Protein AF-B5IPX0-F1 (afdb_monomer)

Secondary structure (DSSP, 8-state):
-PPPPBTTTHHHHHHHTTSS-TT-EEEEEEEEPSSSEEEEEEEEEEETTEEEEEEEEEEEPPBPTTS-BSS-THHHHHHHHHHHHSTTSSPTTTS--EEEEETTTTEEEEE--TTEEEHHHHHHHH----HHHHHHHHHHHHHHHHHHTT-HHHHHHHHHT--S-PPPTTPPP-SSHHHH---TTHHHHS-TTTHHHHHHHHT-HHHHHHHHHHHHH----EEE-SS--GGGEEEETTGGG----SS-SSGGGGB-TTS-BSEEE--GGG-EEE-HHHHHHHHHHHHHHHHHHTS---TTS-HHHHHHT-SS-HHHHHHHHHHHHHHHHHH-TTHHHH-TTHHHHHHHHHHHHHHHHHHHHHHTT----HHHHHHHHHHHHHHH-HHHHHHHHS-SSPP-GGG--HHHHHTSPPPPPPSS---S---PPPPP-------------------SHHHHHHHHHHH-EEETTEEE-SSB--EETTTTSSS---S-THHHHHHS-HHHHHHHHHHHHHHHHIIIIIS--SPBSS---PPPPPPBS-EETTEEHHHHHHHHHH-----EEEEEEEEEEEETTEEEEEETTEEEEE-IIIIIHHHHHHTTPPPPSS-------TT-EEEEEE-SEEEETTEEEEE-TT-SPPTTSEEEEEEE-B-HHHHHHHHHHHHHHHHHTT--EEEEEESSGGGGGSTTSEEEEEEGGGHHHHHHHHHHHHHHHGGGB-S-PPTTSEEEETTEEEEEEES-GGGHHHHHHHHHHHHHHHS-S-HHHHHHHHHHHHHHTT--TT-TTS-TT--S-TT--S------------

Nearest PDB structures (foldseek):
  9dk3-assembly1_A  TM=7.884E-01  e=9.372E-14  Streptomyces rochei
  9dk1-assembly1_A  TM=7.956E-01  e=1.419E-12  Streptomyces rochei
  9dk3-assembly1_B  TM=7.936E-01  e=1.065E-11  Streptomyces rochei
  9dk1-assembly1_B  TM=7.651E-01  e=1.701E-11  Streptomyces rochei
  9dk2-assembly1_B  TM=7.642E-01  e=8.768E-11  Streptomyces rochei

Structure (mmCIF, N/CA/C/O backbone):
data_AF-B5IPX0-F1
#
_entry.id   AF-B5IPX0-F1
#
loop_
_atom_site.group_PDB
_atom_site.id
_atom_site.type_symbol
_atom_site.label_atom_id
_atom_site.label_alt_id
_atom_site.label_comp_id
_atom_site.label_asym_id
_atom_site.label_entity_id
_atom_site.label_seq_id
_atom_site.pdbx_PDB_ins_code
_atom_site.Cartn_x
_atom_site.Cartn_y
_atom_site.Cartn_z
_atom_site.occupancy
_atom_site.B_iso_or_equiv
_atom_site.auth_seq_id
_atom_site.auth_comp_id
_atom_site.auth_asym_id
_atom_site.auth_atom_id
_atom_site.pdbx_PDB_model_num
ATOM 1 N N . MET A 1 1 ? 4.977 -32.979 0.793 1.00 59.78 1 MET A N 1
ATOM 2 C CA . MET A 1 1 ? 4.569 -31.588 1.060 1.00 59.78 1 MET A CA 1
ATOM 3 C C . MET A 1 1 ? 5.707 -30.695 0.607 1.00 59.78 1 MET A C 1
ATOM 5 O O . MET A 1 1 ? 6.847 -31.105 0.822 1.00 59.78 1 MET A O 1
ATOM 9 N N . PRO A 1 2 ? 5.420 -29.576 -0.069 1.00 74.31 2 PRO A N 1
ATOM 10 C CA . PRO A 1 2 ? 6.437 -28.583 -0.413 1.00 74.31 2 PRO A CA 1
ATOM 11 C C . PRO A 1 2 ? 7.153 -28.099 0.856 1.00 74.31 2 PRO A C 1
ATOM 13 O O . PRO A 1 2 ? 6.570 -28.085 1.943 1.00 74.31 2 PRO A O 1
ATOM 16 N N . PHE A 1 3 ? 8.439 -27.783 0.732 1.00 85.44 3 PHE A N 1
ATOM 17 C CA . PHE A 1 3 ? 9.247 -27.294 1.847 1.00 85.44 3 PHE A CA 1
ATOM 18 C C . PHE A 1 3 ? 8.768 -25.892 2.255 1.00 85.44 3 PHE A C 1
ATOM 20 O O . PHE A 1 3 ? 8.537 -25.070 1.377 1.00 85.44 3 PHE A O 1
ATOM 27 N N . ARG A 1 4 ? 8.626 -25.592 3.554 1.00 87.62 4 ARG A N 1
ATOM 28 C CA . ARG A 1 4 ? 8.336 -24.232 4.052 1.00 87.62 4 ARG A CA 1
ATOM 29 C C . ARG A 1 4 ? 9.641 -23.596 4.524 1.00 87.62 4 ARG A C 1
ATOM 31 O O . ARG A 1 4 ? 10.270 -24.119 5.440 1.00 87.62 4 ARG A O 1
ATOM 38 N N . LEU A 1 5 ? 10.057 -22.507 3.884 1.00 88.56 5 LEU A N 1
ATOM 39 C CA . LEU A 1 5 ? 11.291 -21.797 4.206 1.00 88.56 5 LEU A CA 1
ATOM 40 C C . LEU A 1 5 ? 11.155 -21.044 5.534 1.00 88.56 5 LEU A C 1
ATOM 42 O O . LEU A 1 5 ? 10.231 -20.251 5.717 1.00 88.56 5 LEU A O 1
ATOM 46 N N . GLU A 1 6 ? 12.098 -21.284 6.444 1.00 88.31 6 GLU A N 1
ATOM 47 C CA . GLU A 1 6 ? 12.180 -20.633 7.754 1.00 88.31 6 GLU A CA 1
ATOM 48 C C . GLU A 1 6 ? 13.646 -20.376 8.115 1.00 88.31 6 GLU A C 1
ATOM 50 O O . GLU A 1 6 ? 14.535 -21.154 7.748 1.00 88.31 6 GLU A O 1
ATOM 55 N N . SER A 1 7 ? 13.915 -19.338 8.913 1.00 85.69 7 SER A N 1
ATOM 56 C CA . SER A 1 7 ? 15.284 -19.022 9.358 1.00 85.69 7 SER A CA 1
ATOM 57 C C . SER A 1 7 ? 15.954 -20.212 10.064 1.00 85.69 7 SER A C 1
ATOM 59 O O . SER A 1 7 ? 17.150 -20.437 9.918 1.00 85.69 7 SER A O 1
ATOM 61 N N . GLY A 1 8 ? 15.176 -21.027 10.787 1.00 86.50 8 GLY A N 1
ATOM 62 C CA . GLY A 1 8 ? 15.681 -22.197 11.513 1.00 86.50 8 GLY A CA 1
ATOM 63 C C . GLY A 1 8 ? 15.991 -23.424 10.646 1.00 86.50 8 GLY A C 1
ATOM 64 O O . GLY A 1 8 ? 16.632 -24.358 11.130 1.00 86.50 8 GLY A O 1
ATOM 65 N N . ASN A 1 9 ? 15.541 -23.465 9.385 1.00 91.12 9 ASN A N 1
ATOM 66 C CA . ASN A 1 9 ? 15.682 -24.643 8.522 1.00 91.12 9 ASN A CA 1
ATOM 67 C C . ASN A 1 9 ? 16.486 -24.397 7.230 1.00 91.12 9 ASN A C 1
ATOM 69 O O . ASN A 1 9 ? 16.923 -25.369 6.604 1.00 91.12 9 ASN A O 1
ATOM 73 N N . VAL A 1 10 ? 16.749 -23.134 6.873 1.00 91.94 10 VAL A N 1
ATOM 74 C CA . VAL A 1 10 ? 17.390 -22.747 5.605 1.00 91.94 10 VAL A CA 1
ATOM 75 C C . VAL A 1 10 ? 18.785 -23.344 5.410 1.00 91.94 10 VAL A C 1
ATOM 77 O O . VAL A 1 10 ? 19.102 -23.818 4.322 1.00 91.94 10 VAL A O 1
ATOM 80 N N . PHE A 1 11 ? 19.612 -23.422 6.455 1.00 92.31 11 PHE A N 1
ATOM 81 C CA . PHE A 1 11 ? 20.958 -23.987 6.321 1.00 92.31 11 PHE A CA 1
ATOM 82 C C . PHE A 1 11 ? 20.922 -25.479 5.965 1.00 92.31 11 PHE A C 1
ATOM 84 O O . PHE A 1 11 ? 21.579 -25.917 5.023 1.00 92.31 11 PHE A O 1
ATOM 91 N N . ARG A 1 12 ? 20.065 -26.258 6.643 1.00 92.62 12 ARG A N 1
ATOM 92 C CA . ARG A 1 12 ? 19.856 -27.679 6.315 1.00 92.62 12 ARG A CA 1
ATOM 93 C C . ARG A 1 12 ? 19.339 -27.847 4.886 1.00 92.62 12 ARG A C 1
ATOM 95 O O . ARG A 1 12 ? 19.712 -28.805 4.213 1.00 92.62 12 ARG A O 1
ATOM 102 N N . TYR A 1 13 ? 18.493 -26.927 4.428 1.00 93.38 13 TYR A N 1
ATOM 103 C CA . TYR A 1 13 ? 18.001 -26.916 3.055 1.00 93.38 13 TYR A CA 1
ATOM 104 C C . TYR A 1 13 ? 19.135 -26.703 2.038 1.00 93.38 13 TYR A C 1
ATOM 106 O O . TYR A 1 13 ? 19.242 -27.477 1.086 1.00 93.38 13 TYR A O 1
ATOM 114 N N . LEU A 1 14 ? 20.024 -25.728 2.265 1.00 93.38 14 LEU A N 1
ATOM 115 C CA . LEU A 1 14 ? 21.186 -25.469 1.402 1.00 93.38 14 LEU A CA 1
ATOM 116 C C . LEU A 1 14 ? 22.162 -26.655 1.358 1.00 93.38 14 LEU A C 1
ATOM 118 O O . LEU A 1 14 ? 22.622 -27.029 0.276 1.00 93.38 14 LEU A O 1
ATOM 122 N N . VAL A 1 15 ? 22.417 -27.296 2.504 1.00 92.75 15 VAL A N 1
ATOM 123 C CA . VAL A 1 15 ? 23.232 -28.521 2.587 1.00 92.75 15 VAL A CA 1
ATOM 124 C C . VAL A 1 15 ? 22.587 -29.668 1.807 1.00 92.75 15 VAL A C 1
ATOM 126 O O . VAL A 1 15 ? 23.235 -30.301 0.976 1.00 92.75 15 VAL A O 1
ATOM 129 N N . GLY A 1 16 ? 21.282 -29.898 1.988 1.00 91.44 16 GLY A N 1
ATOM 130 C CA . GLY A 1 16 ? 20.541 -30.932 1.255 1.00 91.44 16 GLY A CA 1
ATOM 131 C C . GLY A 1 16 ? 20.511 -30.722 -0.266 1.00 91.44 16 GLY A C 1
ATOM 132 O O . GLY A 1 16 ? 20.315 -31.677 -1.016 1.00 91.44 16 GLY A O 1
ATOM 133 N N . ARG A 1 17 ? 20.734 -29.485 -0.727 1.00 90.50 17 ARG A N 1
ATOM 134 C CA . ARG A 1 17 ? 20.861 -29.109 -2.144 1.00 90.50 17 ARG A CA 1
ATOM 135 C C . ARG A 1 17 ? 22.296 -29.170 -2.673 1.00 90.50 17 ARG A C 1
ATOM 137 O O . ARG A 1 17 ? 22.496 -28.940 -3.862 1.00 90.50 17 ARG A O 1
ATOM 144 N N . GLY A 1 18 ? 23.279 -29.471 -1.823 1.00 90.12 18 GLY A N 1
ATOM 145 C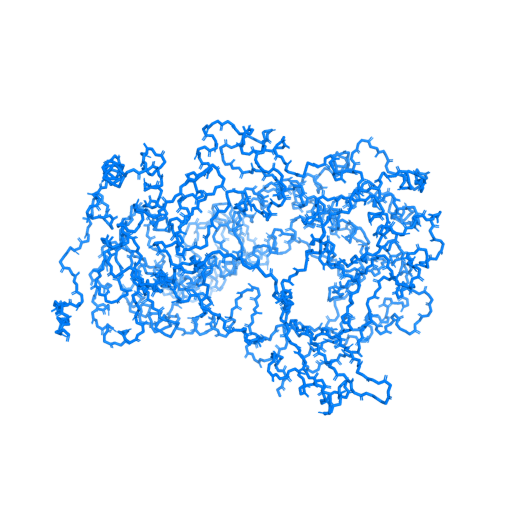 CA . GLY A 1 18 ? 24.697 -29.489 -2.187 1.00 90.12 18 GLY A CA 1
ATOM 146 C C . GLY A 1 18 ? 25.287 -28.104 -2.466 1.00 90.12 18 GLY A C 1
ATOM 147 O O . GLY A 1 18 ? 26.309 -28.011 -3.142 1.00 90.12 18 GLY A O 1
ATOM 148 N N . LEU A 1 19 ? 24.642 -27.034 -1.985 1.00 89.19 19 LEU A N 1
ATOM 149 C CA . LEU A 1 19 ? 25.138 -25.656 -2.105 1.00 89.19 19 LEU A CA 1
ATOM 150 C C . LEU A 1 19 ? 26.047 -25.257 -0.934 1.00 89.19 19 LEU A C 1
ATOM 152 O O . LEU A 1 19 ? 26.858 -24.346 -1.077 1.00 89.19 19 LEU A O 1
ATOM 156 N N . CYS A 1 20 ? 25.926 -25.964 0.192 1.00 90.50 20 CYS A N 1
ATOM 157 C CA . CYS A 1 20 ? 26.816 -25.887 1.350 1.00 90.50 20 CYS A CA 1
ATOM 158 C C . CYS A 1 20 ? 27.250 -27.303 1.757 1.00 90.50 20 CYS A C 1
ATOM 160 O O . CYS A 1 20 ? 26.528 -28.275 1.516 1.00 90.50 20 CYS A O 1
ATOM 162 N N . ALA A 1 21 ? 28.417 -27.423 2.381 1.00 89.38 21 ALA A N 1
ATOM 163 C CA . ALA A 1 21 ? 28.877 -28.645 3.028 1.00 89.38 21 ALA A CA 1
ATOM 164 C C . ALA A 1 21 ? 28.323 -28.754 4.460 1.00 89.38 21 ALA A C 1
ATOM 166 O O . ALA A 1 21 ? 27.981 -27.752 5.082 1.00 89.38 21 ALA A O 1
ATOM 167 N N . GLU A 1 22 ? 28.275 -29.971 5.012 1.00 87.94 22 GLU A N 1
ATOM 168 C CA . GLU A 1 22 ? 27.903 -30.179 6.425 1.00 87.94 22 GLU A CA 1
ATOM 169 C C . GLU A 1 22 ? 28.880 -29.501 7.402 1.00 87.94 22 GLU A C 1
ATOM 171 O O . GLU A 1 22 ? 28.471 -29.116 8.495 1.00 87.94 22 GLU A O 1
ATOM 176 N N . ASP A 1 23 ? 30.141 -29.333 6.991 1.00 88.25 23 ASP A N 1
ATOM 177 C CA . ASP A 1 23 ? 31.202 -28.685 7.773 1.00 88.25 23 ASP A CA 1
ATOM 178 C C . ASP A 1 23 ? 31.202 -27.147 7.651 1.00 88.25 23 ASP A C 1
ATOM 180 O O . ASP A 1 23 ? 31.978 -26.476 8.337 1.00 88.25 23 ASP A O 1
ATOM 184 N N . ASP A 1 24 ? 30.367 -26.574 6.777 1.00 89.50 24 ASP A N 1
ATOM 185 C CA . ASP A 1 24 ? 30.228 -25.121 6.675 1.00 89.50 24 ASP A CA 1
ATOM 186 C C . ASP A 1 24 ? 29.511 -24.558 7.910 1.00 89.50 24 ASP A C 1
ATOM 188 O O . ASP A 1 24 ? 28.704 -25.227 8.559 1.00 89.50 24 ASP A O 1
ATOM 192 N N . GLN A 1 25 ? 29.781 -23.295 8.238 1.00 89.06 25 GLN A N 1
ATOM 193 C CA . GLN A 1 25 ? 29.187 -22.644 9.400 1.00 89.06 25 GLN A CA 1
ATOM 194 C C . GLN A 1 25 ? 28.209 -21.550 8.976 1.00 89.06 25 GLN A C 1
ATOM 196 O O . GLN A 1 25 ? 28.602 -20.559 8.365 1.00 89.06 25 GLN A O 1
ATOM 201 N N . LEU A 1 26 ? 26.941 -21.690 9.369 1.00 90.12 26 LEU A N 1
ATOM 202 C CA . LEU A 1 26 ? 25.976 -20.594 9.318 1.00 90.12 26 LEU A CA 1
ATOM 203 C C . LEU A 1 26 ? 26.374 -19.519 10.340 1.00 90.12 26 LEU A C 1
ATOM 205 O O . LEU A 1 26 ? 26.402 -19.799 11.541 1.00 90.12 26 LEU A O 1
ATOM 209 N N . THR A 1 27 ? 26.684 -18.308 9.879 1.00 89.19 27 THR A N 1
ATOM 210 C CA . THR A 1 27 ? 27.101 -17.194 10.749 1.00 89.19 27 THR A CA 1
ATOM 211 C C . THR A 1 27 ? 25.985 -16.190 10.997 1.00 89.19 27 THR A C 1
ATOM 213 O O . THR A 1 27 ? 25.889 -15.667 12.105 1.00 89.19 27 THR A O 1
ATOM 216 N N . ALA A 1 28 ? 25.126 -15.952 10.006 1.00 87.69 28 ALA A N 1
ATOM 217 C CA . ALA A 1 28 ? 23.985 -15.052 10.125 1.00 87.69 28 ALA A CA 1
ATOM 218 C C . ALA A 1 28 ? 22.818 -15.501 9.240 1.00 87.69 28 ALA A C 1
ATOM 220 O O . ALA A 1 28 ? 22.985 -16.190 8.227 1.00 87.69 28 ALA A O 1
ATOM 221 N N . THR A 1 29 ? 21.609 -15.122 9.638 1.00 88.69 29 THR A N 1
ATOM 222 C CA . THR A 1 29 ? 20.400 -15.276 8.829 1.00 88.69 29 THR A CA 1
ATOM 223 C C . THR A 1 29 ? 19.496 -14.093 9.102 1.00 88.69 29 THR A C 1
ATOM 225 O O . THR A 1 29 ? 18.922 -14.001 10.185 1.00 88.69 29 THR A O 1
ATOM 228 N N . ASP A 1 30 ? 19.359 -13.232 8.104 1.00 84.69 30 ASP A N 1
ATOM 229 C CA . ASP A 1 30 ? 18.539 -12.032 8.175 1.00 84.69 30 ASP A CA 1
ATOM 230 C C . ASP A 1 30 ? 17.336 -12.174 7.249 1.00 84.69 30 ASP A C 1
ATOM 232 O O . ASP A 1 30 ? 17.420 -12.743 6.159 1.00 84.69 30 ASP A O 1
ATOM 236 N N . GLN A 1 31 ? 16.193 -11.655 7.682 1.00 82.50 31 GLN A N 1
ATOM 237 C CA . GLN A 1 31 ? 15.021 -11.546 6.827 1.00 82.50 31 GLN A CA 1
ATOM 238 C C . GLN A 1 31 ? 15.102 -10.233 6.050 1.00 82.50 31 GLN A C 1
ATOM 240 O O . GLN A 1 31 ? 15.172 -9.160 6.647 1.00 82.50 31 GLN A O 1
ATOM 245 N N . LEU A 1 32 ? 15.056 -10.316 4.723 1.00 79.69 32 LEU A N 1
ATOM 246 C CA . LEU A 1 32 ? 14.913 -9.137 3.878 1.00 79.69 32 LEU A CA 1
ATOM 247 C C . LEU A 1 32 ? 13.426 -8.798 3.750 1.00 79.69 32 LEU A C 1
ATOM 249 O O . LEU A 1 32 ? 12.588 -9.681 3.547 1.00 79.69 32 LEU A O 1
ATOM 253 N N . VAL A 1 33 ? 13.096 -7.515 3.880 1.00 69.31 33 VAL A N 1
ATOM 254 C CA . VAL A 1 33 ? 11.721 -7.031 3.727 1.00 69.31 33 VAL A CA 1
ATOM 255 C C . VAL A 1 33 ? 11.294 -7.207 2.269 1.00 69.31 33 VAL A C 1
ATOM 257 O O . VAL A 1 33 ? 12.027 -6.859 1.349 1.00 69.31 33 VAL A O 1
ATOM 260 N N . GLY A 1 34 ? 10.107 -7.764 2.044 1.00 70.81 34 GLY A N 1
ATOM 261 C CA . GLY A 1 34 ? 9.579 -7.985 0.703 1.00 70.81 34 GLY A CA 1
ATOM 262 C C . GLY A 1 34 ? 8.251 -8.733 0.719 1.00 70.81 34 GLY A C 1
ATOM 263 O O . GLY A 1 34 ? 7.780 -9.172 1.768 1.00 70.81 34 GLY A O 1
ATOM 264 N N . LYS A 1 35 ? 7.633 -8.878 -0.459 1.00 74.44 35 LYS A N 1
ATOM 265 C CA . LYS A 1 35 ? 6.378 -9.636 -0.619 1.00 74.44 35 LYS A CA 1
ATOM 266 C C . LYS A 1 35 ? 6.562 -11.153 -0.530 1.00 74.44 35 LYS A C 1
ATOM 268 O O . LYS A 1 35 ? 5.603 -11.868 -0.263 1.00 74.44 35 LYS A O 1
ATOM 273 N N . ASN A 1 36 ? 7.788 -11.608 -0.769 1.00 82.19 36 ASN A N 1
ATOM 274 C CA . ASN A 1 36 ? 8.215 -12.997 -0.720 1.00 82.19 36 ASN A CA 1
ATOM 275 C C . ASN A 1 36 ? 8.975 -13.264 0.587 1.00 82.19 36 ASN A C 1
ATOM 277 O O . ASN A 1 36 ? 9.514 -12.344 1.205 1.00 82.19 36 ASN A O 1
ATOM 281 N N . ALA A 1 37 ? 9.057 -14.529 0.995 1.00 83.88 37 ALA A N 1
ATOM 282 C CA . ALA A 1 37 ? 9.922 -14.937 2.092 1.00 83.88 37 ALA A CA 1
ATOM 283 C C . ALA A 1 37 ? 11.381 -14.924 1.619 1.00 83.88 37 ALA A C 1
ATOM 285 O O . ALA A 1 37 ? 11.856 -15.883 1.009 1.00 83.88 37 ALA A O 1
ATOM 286 N N . ASN A 1 38 ? 12.071 -13.814 1.883 1.00 87.19 38 ASN A N 1
ATOM 287 C CA . ASN A 1 38 ? 13.450 -13.575 1.477 1.00 87.19 38 ASN A CA 1
ATOM 288 C C . ASN A 1 38 ? 14.386 -13.701 2.683 1.00 87.19 38 ASN A C 1
ATOM 290 O O . ASN A 1 38 ? 14.323 -12.894 3.611 1.00 87.19 38 ASN A O 1
ATOM 294 N N . LEU A 1 39 ? 15.283 -14.686 2.656 1.00 90.56 39 LEU A N 1
ATOM 295 C CA . LEU A 1 39 ? 16.342 -14.843 3.651 1.00 90.56 39 LEU A CA 1
ATOM 296 C C . LEU A 1 39 ? 17.699 -14.503 3.048 1.00 90.56 39 LEU A C 1
ATOM 298 O O . LEU A 1 39 ? 18.115 -15.127 2.072 1.00 90.56 39 LEU A O 1
ATOM 302 N N . LEU A 1 40 ? 18.411 -13.571 3.673 1.00 91.50 40 LEU A N 1
ATOM 303 C CA . LEU A 1 40 ? 19.840 -13.390 3.484 1.00 91.50 40 LEU A CA 1
ATOM 304 C C . LEU A 1 40 ? 20.575 -14.354 4.416 1.00 91.50 40 LEU A C 1
ATOM 306 O O . LEU A 1 40 ? 20.451 -14.279 5.636 1.00 91.50 40 LEU A O 1
ATOM 310 N N . VAL A 1 41 ? 21.332 -15.276 3.837 1.00 92.75 41 VAL A N 1
ATOM 311 C CA . VAL A 1 41 ? 22.046 -16.330 4.558 1.00 92.75 41 VAL A CA 1
ATOM 312 C C . VAL A 1 41 ? 23.541 -16.106 4.398 1.00 92.75 41 VAL A C 1
ATOM 314 O O . VAL A 1 41 ? 24.043 -16.111 3.272 1.00 92.75 41 VAL A O 1
ATOM 317 N N . GLU A 1 42 ? 24.254 -15.940 5.511 1.00 93.50 42 GLU A N 1
ATOM 318 C CA . GLU A 1 42 ? 25.717 -15.870 5.527 1.00 93.50 42 GLU A CA 1
ATOM 319 C C . GLU A 1 42 ? 26.307 -17.206 5.986 1.00 93.50 42 GLU A C 1
ATOM 321 O O . GLU A 1 42 ? 25.980 -17.723 7.058 1.00 93.50 42 GLU A O 1
ATOM 326 N N . VAL A 1 43 ? 27.188 -17.763 5.155 1.00 92.00 43 VAL A N 1
ATOM 327 C CA . VAL A 1 43 ? 27.850 -19.046 5.387 1.00 92.00 43 VAL A CA 1
ATOM 328 C C . VAL A 1 43 ? 29.363 -18.870 5.294 1.00 92.00 43 VAL A C 1
ATOM 330 O O . VAL A 1 43 ? 29.892 -18.421 4.274 1.00 92.00 43 VAL A O 1
ATOM 333 N N . GLU A 1 44 ? 30.079 -19.264 6.344 1.00 91.69 44 GLU A N 1
ATOM 334 C CA . GLU A 1 44 ? 31.532 -19.414 6.331 1.00 91.69 44 GLU A CA 1
ATOM 335 C C . GLU A 1 44 ? 31.917 -20.811 5.840 1.00 91.69 44 GLU A C 1
ATOM 337 O O . GLU A 1 44 ? 31.584 -21.823 6.454 1.00 91.69 44 GLU A O 1
ATOM 342 N N . THR A 1 45 ? 32.667 -20.840 4.740 1.00 86.19 45 THR A N 1
ATOM 343 C CA . THR A 1 45 ? 33.253 -22.058 4.170 1.00 86.19 45 THR A CA 1
ATOM 344 C C . THR A 1 45 ? 34.711 -22.201 4.595 1.00 86.19 45 THR A C 1
ATOM 346 O O . THR A 1 45 ? 35.464 -21.218 4.639 1.00 86.19 45 THR A O 1
ATOM 349 N N . PHE A 1 46 ? 35.127 -23.434 4.892 1.00 80.25 46 PHE A N 1
ATOM 350 C CA . PHE A 1 46 ? 36.492 -23.756 5.307 1.00 80.25 46 PHE A CA 1
ATOM 351 C C . PHE A 1 46 ? 37.237 -24.469 4.180 1.00 80.25 46 PHE A C 1
ATOM 353 O O . PHE A 1 46 ? 36.898 -25.586 3.796 1.00 80.25 46 PHE A O 1
ATOM 360 N N . SER A 1 47 ? 38.296 -23.845 3.661 1.00 74.94 47 SER A N 1
ATOM 361 C CA . SER A 1 47 ? 39.159 -24.455 2.647 1.00 74.94 47 SER A CA 1
ATOM 362 C C . SER A 1 47 ? 40.623 -24.469 3.083 1.00 74.94 47 SER A C 1
ATOM 364 O O . SER A 1 47 ? 41.035 -23.745 3.993 1.00 74.94 47 SER A O 1
ATOM 366 N N . SER A 1 48 ? 41.459 -25.235 2.375 1.00 69.12 48 SER A N 1
ATOM 367 C CA . SER A 1 48 ? 42.917 -25.208 2.562 1.00 69.12 48 SER A CA 1
ATOM 368 C C . SER A 1 48 ? 43.548 -23.833 2.282 1.00 69.12 48 SER A C 1
ATOM 370 O O . SER A 1 48 ? 44.715 -23.634 2.608 1.00 69.12 48 SER A O 1
ATOM 372 N N . GLN A 1 49 ? 42.809 -22.903 1.661 1.00 68.81 49 GLN A N 1
ATOM 373 C CA . GLN A 1 49 ? 43.238 -21.531 1.369 1.00 68.81 49 GLN A CA 1
ATOM 374 C C . GLN A 1 49 ? 42.731 -20.500 2.397 1.00 68.81 49 GLN A C 1
ATOM 376 O O . GLN A 1 49 ? 43.059 -19.323 2.279 1.00 68.81 49 GLN A O 1
ATOM 381 N N . GLY A 1 50 ? 41.984 -20.931 3.421 1.00 76.38 50 GLY A N 1
ATOM 382 C CA . GLY A 1 50 ? 41.439 -20.074 4.474 1.00 76.38 50 GLY A CA 1
ATOM 383 C C . GLY A 1 50 ? 39.912 -20.106 4.551 1.00 76.38 50 GLY A C 1
ATOM 384 O O . GLY A 1 50 ? 39.256 -20.930 3.908 1.00 76.38 50 GLY A O 1
ATOM 385 N N . LYS A 1 51 ? 39.366 -19.207 5.376 1.00 81.25 51 LYS A N 1
ATOM 386 C CA . LYS A 1 51 ? 37.924 -18.980 5.524 1.00 81.25 51 LYS A CA 1
ATOM 387 C C . LYS A 1 51 ? 37.413 -18.079 4.404 1.00 81.25 51 LYS A C 1
ATOM 389 O O . LYS A 1 51 ? 38.010 -17.035 4.143 1.00 81.25 51 LYS A O 1
ATOM 394 N N . THR A 1 52 ? 36.288 -18.436 3.795 1.00 84.75 52 THR A N 1
ATOM 395 C CA . THR A 1 52 ? 35.597 -17.579 2.822 1.00 84.75 52 THR A CA 1
ATOM 396 C C . THR A 1 52 ? 34.140 -17.425 3.223 1.00 84.75 52 THR A C 1
ATOM 398 O O . THR A 1 52 ? 33.448 -18.421 3.435 1.00 84.75 52 THR A O 1
ATOM 401 N N . LYS A 1 53 ? 33.680 -16.175 3.325 1.00 87.50 53 LYS A N 1
ATOM 402 C CA . LYS A 1 53 ? 32.274 -15.847 3.563 1.00 87.50 53 LYS A CA 1
ATOM 403 C C . LYS A 1 53 ? 31.516 -15.847 2.244 1.00 87.50 53 LYS A C 1
ATOM 405 O O . LYS A 1 53 ? 31.934 -15.189 1.296 1.00 87.50 53 LYS A O 1
ATOM 410 N N . ASN A 1 54 ? 30.406 -16.569 2.204 1.00 88.19 54 ASN A N 1
ATOM 411 C CA . ASN A 1 54 ? 29.474 -16.585 1.089 1.00 88.19 54 ASN A CA 1
ATOM 412 C C . ASN A 1 54 ? 28.115 -16.094 1.578 1.00 88.19 54 ASN A C 1
ATOM 414 O O . ASN A 1 54 ? 27.636 -16.537 2.621 1.00 88.19 54 ASN A O 1
ATOM 418 N N . ARG A 1 55 ? 27.495 -15.196 0.812 1.00 91.94 55 ARG A N 1
ATOM 419 C CA . ARG A 1 55 ? 26.159 -14.677 1.099 1.00 91.94 55 ARG A CA 1
ATOM 420 C C . ARG A 1 55 ? 25.182 -15.069 -0.000 1.00 91.94 55 ARG A C 1
ATOM 422 O O . ARG A 1 55 ? 25.460 -14.892 -1.190 1.00 91.94 55 ARG A O 1
ATOM 429 N N . PHE A 1 56 ? 24.038 -15.601 0.411 1.00 91.81 56 PHE A N 1
ATOM 430 C CA . PHE A 1 56 ? 22.977 -16.075 -0.471 1.00 91.81 56 PHE A CA 1
ATOM 431 C C . PHE A 1 56 ? 21.668 -15.372 -0.149 1.00 91.81 56 PHE A C 1
ATOM 433 O O . PHE A 1 56 ? 21.360 -15.166 1.020 1.00 91.81 56 PHE A O 1
ATOM 440 N N . ILE A 1 57 ? 20.872 -15.079 -1.174 1.00 92.56 57 ILE A N 1
ATOM 441 C CA . ILE A 1 57 ? 19.451 -14.779 -0.995 1.00 92.56 57 ILE A CA 1
ATOM 442 C C . ILE A 1 57 ? 18.681 -16.056 -1.313 1.00 92.56 57 ILE A C 1
ATOM 444 O O . ILE A 1 57 ? 18.787 -16.577 -2.424 1.00 92.56 57 ILE A O 1
ATOM 448 N N . VAL A 1 58 ? 17.918 -16.557 -0.345 1.00 93.31 58 VAL A N 1
ATOM 449 C CA . VAL A 1 58 ? 16.986 -17.676 -0.509 1.00 93.31 58 VAL A CA 1
ATOM 450 C C . VAL A 1 58 ? 15.573 -17.102 -0.482 1.00 93.31 58 VAL A C 1
ATOM 452 O O . VAL A 1 58 ? 15.108 -16.643 0.559 1.00 93.31 58 VAL A O 1
ATOM 455 N N . LYS A 1 59 ? 14.922 -17.098 -1.644 1.00 92.12 59 LYS A N 1
ATOM 456 C CA . LYS A 1 59 ? 13.607 -16.505 -1.897 1.00 92.12 59 LYS A CA 1
ATOM 457 C C . LYS A 1 59 ? 12.576 -17.621 -2.046 1.00 92.12 59 LYS A C 1
ATOM 459 O O . LYS A 1 59 ? 12.789 -18.557 -2.815 1.00 92.12 59 LYS A O 1
ATOM 464 N N . GLN A 1 60 ? 11.464 -17.533 -1.322 1.00 91.00 60 GLN A N 1
ATOM 465 C CA . GLN A 1 60 ? 10.310 -18.417 -1.493 1.00 91.00 60 GLN A CA 1
ATOM 466 C C . GLN A 1 60 ? 9.020 -17.604 -1.633 1.00 91.00 60 GLN A C 1
ATOM 468 O O . GLN A 1 60 ? 8.773 -16.691 -0.845 1.00 91.00 60 GLN A O 1
ATOM 473 N N . ALA A 1 61 ? 8.176 -17.960 -2.603 1.00 84.81 61 ALA A N 1
ATOM 474 C CA . ALA A 1 61 ? 6.860 -17.350 -2.746 1.00 84.81 61 ALA A CA 1
ATOM 475 C C . ALA A 1 61 ? 5.991 -17.665 -1.514 1.00 84.81 61 ALA A C 1
ATOM 477 O O . ALA A 1 61 ? 6.133 -18.746 -0.924 1.00 84.81 61 ALA A O 1
ATOM 478 N N . PRO A 1 62 ? 5.074 -16.771 -1.109 1.00 81.31 62 PRO A N 1
ATOM 479 C CA . PRO A 1 62 ? 4.150 -17.054 -0.024 1.00 81.31 62 PRO A CA 1
ATOM 480 C C . PRO A 1 62 ? 3.376 -18.347 -0.250 1.00 81.31 62 PRO A C 1
ATOM 482 O O . PRO A 1 62 ? 2.949 -18.635 -1.370 1.00 81.31 62 PRO A O 1
ATOM 485 N N . LEU A 1 63 ? 3.186 -19.132 0.807 1.00 81.69 63 LEU A N 1
ATOM 486 C CA . LEU A 1 63 ? 2.426 -20.377 0.719 1.00 81.69 63 LEU A CA 1
ATOM 487 C C . LEU A 1 63 ? 0.931 -20.120 0.946 1.00 81.69 63 LEU A C 1
ATOM 489 O O . LEU A 1 63 ? 0.538 -19.309 1.785 1.00 81.69 63 LEU A O 1
ATOM 493 N N . LYS A 1 64 ? 0.087 -20.839 0.206 1.00 74.19 64 LYS A N 1
ATOM 494 C CA . LYS A 1 64 ? -1.357 -20.930 0.445 1.00 74.19 64 LYS A CA 1
ATOM 495 C C . LYS A 1 64 ? -1.631 -21.803 1.677 1.00 74.19 64 LYS A C 1
ATOM 497 O O . LYS A 1 64 ? -0.760 -22.542 2.139 1.00 74.19 64 LYS A O 1
ATOM 502 N N . ALA A 1 65 ? -2.874 -21.788 2.159 1.00 67.31 65 ALA A N 1
ATOM 503 C CA . ALA A 1 65 ? -3.313 -22.599 3.300 1.00 67.31 65 ALA A CA 1
ATOM 504 C C . ALA A 1 65 ? -3.119 -24.120 3.097 1.00 67.31 65 ALA A C 1
ATOM 506 O O . ALA A 1 65 ? -2.922 -24.857 4.060 1.00 67.31 65 ALA A O 1
ATOM 507 N N . ASP A 1 66 ? -3.130 -24.605 1.849 1.00 72.69 66 ASP A N 1
ATOM 508 C CA . ASP A 1 66 ? -2.852 -26.011 1.509 1.00 72.69 66 ASP A CA 1
ATOM 509 C C . ASP A 1 66 ? -1.347 -26.348 1.427 1.00 72.69 66 ASP A C 1
ATOM 511 O O . ASP A 1 66 ? -0.965 -27.491 1.164 1.00 72.69 66 ASP A O 1
ATOM 515 N N . GLY A 1 67 ? -0.489 -25.353 1.667 1.00 72.56 67 GLY A N 1
ATOM 516 C CA . GLY A 1 67 ? 0.963 -25.439 1.604 1.00 72.56 67 GLY A CA 1
ATOM 517 C C . GLY A 1 67 ? 1.553 -25.230 0.211 1.00 72.56 67 GLY A C 1
ATOM 518 O O . GLY A 1 67 ? 2.773 -25.157 0.108 1.00 72.56 67 GLY A O 1
ATOM 519 N N . SER A 1 68 ? 0.753 -25.124 -0.853 1.00 77.94 68 SER A N 1
ATOM 520 C CA . SER A 1 68 ? 1.275 -24.859 -2.200 1.00 77.94 68 SER A CA 1
ATOM 521 C C . SER A 1 68 ? 1.774 -23.412 -2.343 1.00 77.94 68 SER A C 1
ATOM 523 O O . SER A 1 68 ? 1.200 -22.510 -1.728 1.00 77.94 68 SER A O 1
ATOM 525 N N . PRO A 1 69 ? 2.824 -23.144 -3.141 1.00 77.75 69 PRO A N 1
ATOM 526 C CA . PRO A 1 69 ? 3.228 -21.777 -3.455 1.00 77.75 69 PRO A CA 1
ATOM 527 C C . PRO A 1 69 ? 2.097 -20.991 -4.123 1.00 77.75 69 PRO A C 1
ATOM 529 O O . PRO A 1 69 ? 1.349 -21.519 -4.953 1.00 77.75 69 PRO A O 1
ATOM 532 N N . LYS A 1 70 ? 1.955 -19.716 -3.755 1.00 74.06 70 LYS A N 1
ATOM 533 C CA . LYS A 1 70 ? 0.998 -18.807 -4.392 1.00 74.06 70 LYS A CA 1
ATOM 534 C C . LYS A 1 70 ? 1.384 -18.519 -5.840 1.00 74.06 70 LYS A C 1
ATOM 536 O O . LYS A 1 70 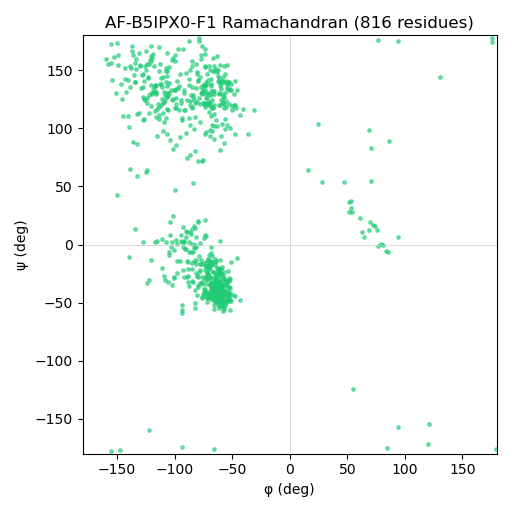? 0.508 -18.502 -6.699 1.00 74.06 70 LYS A O 1
ATOM 541 N N . GLU A 1 71 ? 2.679 -18.336 -6.060 1.00 77.19 71 GLU A N 1
ATOM 542 C CA . GLU A 1 71 ? 3.310 -17.968 -7.323 1.00 77.19 71 GLU A CA 1
ATOM 543 C C . GLU A 1 71 ? 4.533 -18.863 -7.566 1.00 77.19 71 GLU A C 1
ATOM 545 O O . GLU A 1 71 ? 5.066 -19.490 -6.637 1.00 77.19 71 GLU A O 1
ATOM 550 N N . ASP A 1 72 ? 4.960 -18.942 -8.825 1.00 80.44 72 ASP A N 1
ATOM 551 C CA . ASP A 1 72 ? 6.094 -19.755 -9.242 1.00 80.44 72 ASP A CA 1
ATOM 552 C C . ASP A 1 72 ? 7.234 -18.897 -9.802 1.00 80.44 72 ASP A C 1
ATOM 554 O O . ASP A 1 72 ? 7.022 -18.105 -10.714 1.00 80.44 72 ASP A O 1
ATOM 558 N N . PHE A 1 73 ? 8.460 -19.093 -9.311 1.00 86.62 73 PHE A N 1
ATOM 559 C CA . PHE A 1 73 ? 9.650 -18.415 -9.848 1.00 86.62 73 PHE A CA 1
ATOM 560 C C . PHE A 1 73 ? 10.231 -19.087 -11.100 1.00 86.62 73 PHE A C 1
ATOM 562 O O . PHE A 1 73 ? 11.371 -18.812 -11.480 1.00 86.62 73 PHE A O 1
ATOM 569 N N . GLY A 1 74 ? 9.482 -19.989 -11.739 1.00 82.75 74 GLY A N 1
ATOM 570 C CA . GLY A 1 74 ? 9.903 -20.671 -12.960 1.00 82.75 74 GLY A CA 1
ATOM 571 C C . GLY A 1 74 ? 10.227 -19.697 -14.095 1.00 82.75 74 GLY A C 1
ATOM 572 O O . GLY A 1 74 ? 11.247 -19.865 -14.763 1.00 82.75 74 GLY A O 1
ATOM 573 N N . GLU A 1 75 ? 9.415 -18.651 -14.266 1.00 78.12 75 GLU A N 1
ATOM 574 C CA . GLU A 1 75 ? 9.613 -17.614 -15.291 1.00 78.12 75 GLU A CA 1
ATOM 575 C C . GLU A 1 75 ? 10.907 -16.822 -15.046 1.00 78.12 75 GLU A C 1
ATOM 577 O O . GLU A 1 75 ? 11.774 -16.740 -15.918 1.00 78.12 75 GLU A O 1
ATOM 582 N N . GLU A 1 76 ? 11.106 -16.342 -13.814 1.00 86.81 76 GLU A N 1
ATOM 583 C CA . GLU A 1 76 ? 12.341 -15.669 -13.397 1.00 86.81 76 GLU A CA 1
ATOM 584 C C . GLU A 1 76 ? 13.573 -16.579 -13.588 1.00 86.81 76 GLU A C 1
ATOM 586 O O . GLU A 1 76 ? 14.610 -16.156 -14.110 1.00 86.81 76 GLU A O 1
ATOM 591 N N . TRP A 1 77 ? 13.471 -17.860 -13.224 1.00 86.25 77 TRP A N 1
ATOM 592 C CA . TRP A 1 77 ? 14.562 -18.815 -13.403 1.00 86.25 77 TRP A CA 1
ATOM 593 C C . TRP A 1 77 ? 14.926 -19.026 -14.878 1.00 86.25 77 TRP A C 1
ATOM 595 O O . TRP A 1 77 ? 16.111 -19.116 -15.216 1.00 86.25 77 TRP A O 1
ATOM 605 N N . GLN A 1 78 ? 13.937 -19.073 -15.773 1.00 80.38 78 GLN A N 1
ATOM 606 C CA . GLN A 1 78 ? 14.173 -19.207 -17.211 1.00 80.38 78 GLN A CA 1
ATOM 607 C C . GLN A 1 78 ? 14.944 -18.022 -17.782 1.00 80.38 78 GLN A C 1
ATOM 609 O O . GLN A 1 78 ? 15.837 -18.239 -18.605 1.00 80.38 78 GLN A O 1
ATOM 614 N N . ILE A 1 79 ? 14.681 -16.800 -17.308 1.00 79.69 79 ILE A N 1
ATOM 615 C CA . ILE A 1 79 ? 15.468 -15.620 -17.681 1.00 79.69 79 ILE A CA 1
ATOM 616 C C . ILE A 1 79 ? 16.940 -15.858 -17.357 1.00 79.69 79 ILE A C 1
ATOM 618 O O . ILE A 1 79 ? 17.780 -15.794 -18.259 1.00 79.69 79 ILE A O 1
ATOM 622 N N . TYR A 1 80 ? 17.267 -16.255 -16.125 1.00 79.12 80 TYR A N 1
ATOM 623 C CA . TYR A 1 80 ? 18.656 -16.549 -15.760 1.00 79.12 80 TYR A CA 1
ATOM 624 C C . TYR A 1 80 ? 19.265 -17.669 -16.618 1.00 79.12 80 TYR A C 1
ATOM 626 O O . TYR A 1 80 ? 20.410 -17.553 -17.067 1.00 79.12 80 TYR A O 1
ATOM 634 N N . GLN A 1 81 ? 18.508 -18.732 -16.909 1.00 76.69 81 GLN A N 1
ATOM 635 C CA . GLN A 1 81 ? 18.994 -19.847 -17.726 1.00 76.69 81 GLN A CA 1
ATOM 636 C C . GLN A 1 81 ? 19.281 -19.457 -19.175 1.00 76.69 81 GLN A C 1
ATOM 638 O O . GLN A 1 81 ? 20.332 -19.816 -19.716 1.00 76.69 81 GLN A O 1
ATOM 643 N N . LEU A 1 82 ? 18.354 -18.766 -19.830 1.00 69.81 82 LEU A N 1
ATOM 644 C CA . LEU A 1 82 ? 18.473 -18.445 -21.247 1.00 69.81 82 LEU A CA 1
ATOM 645 C C . LEU A 1 82 ? 19.519 -17.342 -21.484 1.00 69.81 82 LEU A C 1
ATOM 647 O O . LEU A 1 82 ? 20.246 -17.402 -22.478 1.00 69.81 82 LEU A O 1
ATOM 651 N N . LEU A 1 83 ? 19.738 -16.464 -20.502 1.00 64.75 83 LEU A N 1
ATOM 652 C CA . LEU A 1 83 ? 20.856 -15.516 -20.487 1.00 64.75 83 LEU A CA 1
ATOM 653 C C . LEU A 1 83 ? 22.227 -16.186 -20.283 1.00 64.75 83 LEU A C 1
ATOM 655 O O . LEU A 1 83 ? 23.233 -15.687 -20.782 1.00 64.75 83 LEU A O 1
ATOM 659 N N . CYS A 1 84 ? 22.297 -17.339 -19.606 1.00 60.62 84 CYS A N 1
ATOM 660 C CA . CYS A 1 84 ? 23.545 -18.103 -19.466 1.00 60.62 84 CYS A CA 1
ATOM 661 C C . CYS A 1 84 ? 23.912 -18.925 -20.716 1.00 60.62 84 CYS A C 1
ATOM 663 O O . CYS A 1 84 ? 25.075 -19.295 -20.885 1.00 60.62 84 CYS A O 1
ATOM 665 N N . ARG A 1 85 ? 22.936 -19.249 -21.576 1.00 62.06 85 ARG A N 1
ATOM 666 C CA . ARG A 1 85 ? 23.096 -20.194 -22.701 1.00 62.06 85 ARG A CA 1
ATOM 667 C C . ARG A 1 85 ? 23.485 -19.546 -24.036 1.00 62.06 85 ARG A C 1
ATOM 669 O O . ARG A 1 85 ? 24.010 -20.251 -24.895 1.00 62.06 85 ARG A O 1
ATOM 676 N N . GLN A 1 86 ? 23.234 -18.253 -24.241 1.00 55.91 86 GLN A N 1
ATOM 677 C CA . GLN A 1 86 ? 23.430 -17.573 -25.532 1.00 55.91 86 GLN A CA 1
ATOM 678 C C . GLN A 1 86 ? 24.432 -16.409 -25.402 1.00 55.91 86 GLN A C 1
ATOM 680 O O . GLN A 1 86 ? 24.388 -15.644 -24.443 1.00 55.91 86 GLN A O 1
ATOM 685 N N . GLY A 1 87 ? 25.347 -16.260 -26.370 1.00 56.94 87 GLY A N 1
ATOM 686 C CA . GLY A 1 87 ? 26.191 -15.058 -26.505 1.00 56.94 87 GLY A CA 1
ATOM 687 C C . GLY A 1 87 ? 25.376 -13.799 -26.861 1.00 56.94 87 GLY A C 1
ATOM 688 O O . GLY A 1 87 ? 24.159 -13.867 -26.978 1.00 56.94 87 GLY A O 1
ATOM 689 N N . PRO A 1 88 ? 26.040 -12.653 -27.100 1.00 53.59 88 PRO A N 1
ATOM 690 C CA . PRO A 1 88 ? 25.826 -11.429 -26.326 1.00 53.59 88 PRO A CA 1
ATOM 691 C C . PRO A 1 88 ? 24.377 -10.885 -26.401 1.00 53.59 88 PRO A C 1
ATOM 693 O O . PRO A 1 88 ? 24.088 -9.957 -27.151 1.00 53.59 88 PRO A O 1
ATOM 696 N N . LEU A 1 89 ? 23.475 -11.444 -25.596 1.00 52.41 89 LEU A N 1
ATOM 697 C CA . LEU A 1 89 ? 22.238 -10.812 -25.115 1.00 52.41 89 LEU A CA 1
ATOM 698 C C . LEU A 1 89 ? 22.513 -10.312 -23.675 1.00 52.41 89 LEU A C 1
ATOM 700 O O . LEU A 1 89 ? 23.574 -10.657 -23.146 1.00 52.41 89 LEU A O 1
ATOM 704 N N . PRO A 1 90 ? 21.692 -9.402 -23.106 1.00 56.28 90 PRO A N 1
ATOM 705 C CA . PRO A 1 90 ? 22.135 -8.320 -22.214 1.00 56.28 90 PRO A CA 1
ATOM 706 C C . PRO A 1 90 ? 23.116 -8.821 -21.150 1.00 56.28 90 PRO A C 1
ATOM 708 O O . PRO A 1 90 ? 22.917 -9.868 -20.536 1.00 56.28 90 PRO A O 1
ATOM 711 N N . PRO A 1 91 ? 24.230 -8.111 -20.961 1.00 62.34 91 PRO A N 1
ATOM 712 C CA . PRO A 1 91 ? 25.400 -8.674 -20.321 1.00 62.34 91 PRO A CA 1
ATOM 713 C C . PRO A 1 91 ? 25.099 -9.055 -18.875 1.00 62.34 91 PRO A C 1
ATOM 715 O O . PRO A 1 91 ? 24.278 -8.438 -18.195 1.00 62.34 91 PRO A O 1
ATOM 718 N N . ARG A 1 92 ? 25.975 -9.902 -18.337 1.00 64.75 92 ARG A N 1
ATOM 719 C CA . ARG A 1 92 ? 26.271 -9.994 -16.896 1.00 64.75 92 ARG A CA 1
ATOM 720 C C . ARG A 1 92 ? 26.478 -8.634 -16.203 1.00 64.75 92 ARG A C 1
ATOM 722 O O . ARG A 1 92 ? 26.592 -8.583 -14.989 1.00 64.75 92 ARG A O 1
ATOM 729 N N . ALA A 1 93 ? 26.603 -7.541 -16.959 1.00 73.19 93 ALA A N 1
ATOM 730 C CA . ALA A 1 93 ? 26.657 -6.175 -16.465 1.00 73.19 93 ALA A CA 1
ATOM 731 C C . ALA A 1 93 ? 25.273 -5.554 -16.167 1.00 73.19 93 ALA A C 1
ATOM 733 O O . ALA A 1 93 ? 25.266 -4.450 -15.647 1.00 73.19 93 ALA A O 1
ATOM 734 N N . ILE A 1 94 ? 24.143 -6.232 -16.402 1.00 78.94 94 ILE A N 1
ATOM 735 C CA . ILE A 1 94 ? 22.800 -5.740 -16.027 1.00 78.94 94 ILE A CA 1
ATOM 736 C C . ILE A 1 94 ? 22.058 -6.741 -15.130 1.00 78.94 94 ILE A C 1
ATOM 738 O O . ILE A 1 94 ? 21.329 -6.325 -14.243 1.00 78.94 94 ILE A O 1
ATOM 742 N N . LEU A 1 95 ? 22.266 -8.047 -15.297 1.00 78.44 95 LEU A N 1
ATOM 743 C CA . LEU A 1 95 ? 21.497 -9.081 -14.592 1.00 78.44 95 LEU A CA 1
ATOM 744 C C . LEU A 1 95 ? 22.305 -9.774 -13.478 1.00 78.44 95 LEU A C 1
ATOM 746 O O . LEU A 1 95 ? 23.514 -9.964 -13.652 1.00 78.44 95 LEU A O 1
ATOM 750 N N . PRO A 1 96 ? 21.670 -10.167 -12.355 1.00 75.75 96 PRO A N 1
ATOM 751 C CA . PRO A 1 96 ? 22.297 -10.983 -11.318 1.00 75.75 96 PRO A CA 1
ATOM 752 C C . PRO A 1 96 ? 22.466 -12.446 -11.769 1.00 75.75 96 PRO A C 1
ATOM 754 O O . PRO A 1 96 ? 21.852 -12.905 -12.731 1.00 75.75 96 PRO A O 1
ATOM 757 N N . GLU A 1 97 ? 23.305 -13.195 -11.052 1.00 75.50 97 GLU A N 1
ATOM 758 C CA . GLU A 1 97 ? 23.517 -14.628 -11.283 1.00 75.50 97 GLU A CA 1
ATOM 759 C C . GLU A 1 97 ? 22.552 -15.463 -10.423 1.00 75.50 97 GLU A C 1
ATOM 761 O O . GLU A 1 97 ? 22.629 -15.449 -9.190 1.00 75.50 97 GLU A O 1
ATOM 766 N N . GLY A 1 98 ? 21.652 -16.209 -11.072 1.00 80.75 98 GLY A N 1
ATOM 767 C CA . GLY A 1 98 ? 20.837 -17.237 -10.421 1.00 80.75 98 GLY A CA 1
ATOM 768 C C . GLY A 1 98 ? 21.657 -18.504 -10.157 1.00 80.75 98 GLY A C 1
ATOM 769 O O . GLY A 1 98 ? 22.332 -19.002 -11.056 1.00 80.75 98 GLY A O 1
ATOM 770 N N . ILE A 1 99 ? 21.596 -19.040 -8.935 1.00 87.50 99 ILE A N 1
ATOM 771 C CA . ILE A 1 99 ? 22.386 -20.213 -8.520 1.00 87.50 99 ILE A CA 1
ATOM 772 C C . ILE A 1 99 ? 21.592 -21.504 -8.713 1.00 87.50 99 ILE A C 1
ATOM 774 O O . ILE A 1 99 ? 22.088 -22.463 -9.304 1.00 87.50 99 ILE A O 1
ATOM 778 N N . ALA A 1 100 ? 20.372 -21.550 -8.179 1.00 90.38 100 ALA A N 1
ATOM 779 C CA . ALA A 1 100 ? 19.540 -22.745 -8.193 1.00 90.38 100 ALA A CA 1
ATOM 780 C C . ALA A 1 100 ? 18.060 -22.393 -8.034 1.00 90.38 100 ALA A C 1
ATOM 782 O O . ALA A 1 100 ? 17.717 -21.386 -7.418 1.00 90.38 100 ALA A O 1
ATOM 783 N N . TYR A 1 101 ? 17.197 -23.277 -8.530 1.00 91.69 101 TYR A N 1
ATOM 784 C CA . TYR A 1 101 ? 15.749 -23.169 -8.409 1.00 91.69 101 TYR A CA 1
ATOM 785 C C . TYR A 1 101 ? 15.129 -24.540 -8.103 1.00 91.69 101 TYR A C 1
ATOM 787 O O . TYR A 1 101 ? 15.502 -25.561 -8.689 1.00 91.69 101 TYR A O 1
ATOM 795 N N . ASP A 1 102 ? 14.202 -24.560 -7.150 1.00 90.62 102 ASP A N 1
ATOM 796 C CA . ASP A 1 102 ? 13.407 -25.714 -6.748 1.00 90.62 102 ASP A CA 1
ATOM 797 C C . ASP A 1 102 ? 11.946 -25.544 -7.157 1.00 90.62 102 ASP A C 1
ATOM 799 O O . ASP A 1 102 ? 11.159 -24.960 -6.412 1.00 90.62 102 ASP A O 1
ATOM 803 N N . ALA A 1 103 ? 11.566 -26.130 -8.291 1.00 86.81 103 ALA A N 1
ATOM 804 C CA . ALA A 1 103 ? 10.197 -26.062 -8.799 1.00 86.81 103 ALA A CA 1
ATOM 805 C C . ALA A 1 103 ? 9.151 -26.667 -7.848 1.00 86.81 103 ALA A C 1
ATOM 807 O O . ALA A 1 103 ? 8.017 -26.206 -7.795 1.00 86.81 103 ALA A O 1
ATOM 808 N N . ALA A 1 104 ? 9.510 -27.687 -7.058 1.00 84.94 104 ALA A N 1
ATOM 809 C CA . ALA A 1 104 ? 8.547 -28.351 -6.179 1.00 84.94 104 ALA A CA 1
ATOM 810 C C . ALA A 1 104 ? 8.108 -27.472 -4.996 1.00 84.94 104 ALA A C 1
ATOM 812 O O . ALA A 1 104 ? 6.999 -27.641 -4.489 1.00 84.94 104 ALA A O 1
ATOM 813 N N . SER A 1 105 ? 8.976 -26.559 -4.551 1.00 86.06 105 SER A N 1
ATOM 814 C CA . SER A 1 105 ? 8.717 -25.671 -3.411 1.00 86.06 105 SER A CA 1
ATOM 815 C C . SER A 1 105 ? 8.701 -24.189 -3.798 1.00 86.06 105 SER A C 1
ATOM 817 O O . SER A 1 105 ? 8.549 -23.355 -2.909 1.00 86.06 105 SER A O 1
ATOM 819 N N . SER A 1 106 ? 8.878 -23.860 -5.085 1.00 89.69 106 SER A N 1
ATOM 820 C CA . SER A 1 106 ? 9.084 -22.497 -5.600 1.00 89.69 106 SER A CA 1
ATOM 821 C C . SER A 1 106 ? 10.140 -21.727 -4.790 1.00 89.69 106 SER A C 1
ATOM 823 O O . SER A 1 106 ? 9.882 -20.662 -4.229 1.00 89.69 106 SER A O 1
ATOM 825 N N . ILE A 1 107 ? 11.332 -22.323 -4.647 1.00 92.19 107 ILE A N 1
ATOM 826 C CA . ILE A 1 107 ? 12.468 -21.695 -3.951 1.00 92.19 107 ILE A CA 1
ATOM 827 C C . ILE A 1 107 ? 13.533 -21.323 -4.969 1.00 92.19 107 ILE A C 1
ATOM 829 O O . ILE A 1 107 ? 14.059 -22.193 -5.664 1.00 92.19 107 ILE A O 1
ATOM 833 N N . LEU A 1 108 ? 13.887 -20.046 -5.008 1.00 92.12 108 LEU A N 1
ATOM 834 C CA . LEU A 1 108 ? 14.927 -19.494 -5.860 1.00 92.12 108 LEU A CA 1
ATOM 835 C C . LEU A 1 108 ? 16.114 -19.038 -5.005 1.00 92.12 108 LEU A C 1
ATOM 837 O O . LEU A 1 108 ? 15.942 -18.481 -3.921 1.00 92.12 108 LEU A O 1
ATOM 841 N N . ILE A 1 109 ? 17.331 -19.323 -5.467 1.00 92.56 109 ILE A N 1
ATOM 842 C CA . ILE A 1 109 ? 18.566 -19.016 -4.742 1.00 92.56 109 ILE A CA 1
ATOM 843 C C . ILE A 1 109 ? 19.467 -18.156 -5.620 1.00 92.56 109 ILE A C 1
ATOM 845 O O . ILE A 1 109 ? 19.832 -18.555 -6.730 1.00 92.56 109 ILE A O 1
ATOM 849 N N . HIS A 1 110 ? 19.886 -17.014 -5.080 1.00 88.81 110 HIS A N 1
ATOM 850 C CA . HIS A 1 110 ? 20.790 -16.067 -5.729 1.00 88.81 110 HIS A CA 1
ATOM 851 C C . HIS A 1 110 ? 22.046 -15.840 -4.903 1.00 88.81 110 HIS A C 1
ATOM 853 O O . HIS A 1 110 ? 22.061 -16.013 -3.681 1.00 88.81 110 HIS A O 1
ATOM 859 N N . ARG A 1 111 ? 23.098 -15.371 -5.575 1.00 87.56 111 ARG A N 1
ATOM 860 C CA . ARG A 1 111 ? 24.239 -14.773 -4.887 1.00 87.56 111 ARG A CA 1
ATOM 861 C C . ARG A 1 111 ? 23.862 -13.375 -4.406 1.00 87.56 111 ARG A C 1
ATOM 863 O O . ARG A 1 111 ? 23.329 -12.590 -5.186 1.00 87.56 111 ARG A O 1
ATOM 870 N N . TYR A 1 112 ? 24.170 -13.061 -3.152 1.00 89.00 112 TYR A N 1
ATOM 871 C CA . TYR A 1 112 ? 24.050 -11.692 -2.659 1.00 89.00 112 TYR A CA 1
ATOM 872 C C . TYR A 1 112 ? 25.154 -10.816 -3.276 1.00 89.00 112 TYR A C 1
ATOM 874 O O . TYR A 1 112 ? 26.295 -11.259 -3.433 1.00 89.00 112 TYR A O 1
ATOM 882 N N . LEU A 1 113 ? 24.807 -9.593 -3.675 1.00 87.69 113 LEU A N 1
ATOM 883 C CA . LEU A 1 113 ? 25.693 -8.685 -4.402 1.00 87.69 113 LEU A CA 1
ATOM 884 C C . LEU A 1 113 ? 26.280 -7.625 -3.457 1.00 87.69 113 LEU A C 1
ATOM 886 O O . LEU A 1 113 ? 25.807 -6.499 -3.402 1.00 87.69 113 LEU A O 1
ATOM 890 N N . ASP A 1 114 ? 27.347 -7.996 -2.748 1.00 85.50 114 ASP A N 1
ATOM 891 C CA . ASP A 1 114 ? 28.009 -7.187 -1.711 1.00 85.50 114 ASP A CA 1
ATOM 892 C C . ASP A 1 114 ? 28.314 -5.710 -2.052 1.00 85.50 114 ASP A C 1
ATOM 894 O O . ASP A 1 114 ? 28.092 -4.867 -1.183 1.00 85.50 114 ASP A O 1
ATOM 898 N N . PRO A 1 115 ? 28.838 -5.352 -3.247 1.00 90.06 115 PRO A N 1
ATOM 899 C CA . PRO A 1 115 ? 29.235 -3.972 -3.540 1.00 90.06 115 PRO A CA 1
ATOM 900 C C . PRO A 1 115 ? 28.072 -3.102 -4.039 1.00 90.06 115 PRO A C 1
ATOM 902 O O . PRO A 1 115 ? 28.301 -2.023 -4.589 1.00 90.06 115 PRO A O 1
ATOM 905 N N . TYR A 1 116 ? 26.834 -3.575 -3.900 1.00 92.19 116 TYR A N 1
ATOM 906 C CA . TYR A 1 116 ? 25.647 -2.885 -4.373 1.00 92.19 116 TYR A CA 1
ATOM 907 C C . TYR A 1 116 ? 24.752 -2.427 -3.219 1.00 92.19 116 TYR A C 1
ATOM 909 O O . TYR A 1 116 ? 24.669 -3.076 -2.179 1.00 92.19 116 TYR A O 1
ATOM 917 N N . GLU A 1 117 ? 24.060 -1.317 -3.445 1.00 92.69 117 GLU A N 1
ATOM 918 C CA . GLU A 1 117 ? 22.973 -0.799 -2.614 1.00 92.69 117 GLU A CA 1
ATOM 919 C C . GLU A 1 117 ? 21.681 -0.691 -3.440 1.00 92.69 117 GLU A C 1
ATOM 921 O O . GLU A 1 117 ? 21.718 -0.713 -4.672 1.00 92.69 117 GLU A O 1
ATOM 926 N N . ASP A 1 118 ? 20.536 -0.592 -2.774 1.00 92.94 118 ASP A N 1
ATOM 927 C CA . ASP A 1 118 ? 19.240 -0.360 -3.415 1.00 92.94 118 ASP A CA 1
ATOM 928 C C . ASP A 1 118 ? 19.154 1.086 -3.941 1.00 92.94 118 ASP A C 1
ATOM 930 O O . ASP A 1 118 ? 19.469 2.044 -3.231 1.00 92.94 118 ASP A O 1
ATOM 934 N N . LEU A 1 119 ? 18.756 1.274 -5.206 1.00 95.25 119 LEU A N 1
ATOM 935 C CA . LEU A 1 119 ? 18.688 2.611 -5.805 1.00 95.25 119 LEU A CA 1
ATOM 936 C C . LEU A 1 119 ? 17.579 3.478 -5.184 1.00 95.25 119 LEU A C 1
ATOM 938 O O . LEU A 1 119 ? 17.723 4.701 -5.102 1.00 95.25 119 LEU A O 1
ATOM 942 N N . GLY A 1 120 ? 16.470 2.864 -4.772 1.00 92.00 120 GLY A N 1
ATOM 943 C CA . GLY A 1 120 ? 15.374 3.542 -4.087 1.00 92.00 120 GLY A CA 1
ATOM 944 C C . GLY A 1 120 ? 15.806 4.068 -2.721 1.00 92.00 120 GLY A C 1
ATOM 945 O O . GLY A 1 120 ? 15.527 5.230 -2.405 1.00 92.00 120 GLY A O 1
ATOM 946 N N . ASP A 1 121 ? 16.544 3.258 -1.964 1.00 88.38 121 ASP A N 1
ATOM 947 C CA . ASP A 1 121 ? 17.135 3.647 -0.681 1.00 88.38 121 ASP A CA 1
ATOM 948 C C . ASP A 1 121 ? 18.161 4.768 -0.884 1.00 88.38 121 ASP A C 1
ATOM 950 O O . ASP A 1 121 ? 18.043 5.822 -0.259 1.00 88.38 121 ASP A O 1
ATOM 954 N N . PHE A 1 122 ? 19.068 4.642 -1.862 1.00 91.94 122 PHE A N 1
ATOM 955 C CA . PHE A 1 122 ? 20.019 5.705 -2.211 1.00 91.94 122 PHE A CA 1
ATOM 956 C C . PHE A 1 122 ? 19.320 7.046 -2.497 1.00 91.94 122 PHE A C 1
ATOM 958 O O . PHE A 1 122 ? 19.738 8.097 -1.998 1.00 91.94 122 PHE A O 1
ATOM 965 N N . TYR A 1 123 ? 18.256 7.056 -3.304 1.00 91.81 123 TYR A N 1
ATOM 966 C CA . TYR A 1 123 ? 17.518 8.288 -3.603 1.00 91.81 123 TYR A CA 1
ATOM 967 C C . TYR A 1 123 ? 16.766 8.842 -2.395 1.00 91.81 123 TYR A C 1
ATOM 969 O O . TYR A 1 123 ? 16.699 10.065 -2.235 1.00 91.81 123 TYR A O 1
ATOM 977 N N . THR A 1 124 ? 16.232 7.967 -1.547 1.00 82.88 124 THR A N 1
ATOM 978 C CA . THR A 1 124 ? 15.535 8.353 -0.315 1.00 82.88 124 THR A CA 1
ATOM 979 C C . THR A 1 124 ? 16.502 8.997 0.678 1.00 82.88 124 THR A C 1
ATOM 981 O O . THR A 1 124 ? 16.230 10.094 1.175 1.00 82.88 124 THR A O 1
ATOM 984 N N . ASP A 1 125 ? 17.661 8.375 0.886 1.00 81.12 125 ASP A N 1
ATOM 985 C CA . ASP A 1 125 ? 18.655 8.777 1.879 1.00 81.12 125 ASP A CA 1
ATOM 986 C C . ASP A 1 125 ? 19.447 10.012 1.448 1.00 81.12 125 ASP A C 1
ATOM 988 O O . ASP A 1 125 ? 19.694 10.922 2.242 1.00 81.12 125 ASP A O 1
ATOM 992 N N . THR A 1 126 ? 19.854 10.071 0.176 1.00 83.00 126 THR A N 1
ATOM 993 C CA . THR A 1 126 ? 20.736 11.143 -0.306 1.00 83.00 126 THR A CA 1
ATOM 994 C C . THR A 1 126 ? 19.984 12.346 -0.860 1.00 83.00 126 THR A C 1
ATOM 996 O O . THR A 1 126 ? 20.528 13.454 -0.853 1.00 83.00 126 THR A O 1
ATOM 999 N N . ARG A 1 127 ? 18.763 12.143 -1.383 1.00 82.50 127 ARG A N 1
ATOM 1000 C CA . ARG A 1 127 ? 17.993 13.129 -2.171 1.00 82.50 127 ARG A CA 1
ATOM 1001 C C . ARG A 1 127 ? 18.777 13.736 -3.334 1.00 82.50 127 ARG A C 1
ATOM 1003 O O . ARG A 1 127 ? 18.548 14.879 -3.743 1.00 82.50 127 ARG A O 1
ATOM 1010 N N . GLN A 1 128 ? 19.736 12.983 -3.854 1.00 88.12 128 GLN A N 1
ATOM 1011 C CA . GLN A 1 128 ? 20.536 13.357 -5.007 1.00 88.12 128 GLN A CA 1
ATOM 1012 C C . GLN A 1 128 ? 20.062 12.552 -6.206 1.00 88.12 128 GLN A C 1
ATOM 1014 O O . GLN A 1 128 ? 19.854 11.349 -6.104 1.00 88.12 128 GLN A O 1
ATOM 1019 N N . PHE A 1 129 ? 19.968 13.194 -7.371 1.00 92.44 129 PHE A N 1
ATOM 1020 C CA . PHE A 1 129 ? 19.504 12.549 -8.604 1.00 92.44 129 PHE A CA 1
ATOM 1021 C C . PHE A 1 129 ? 20.547 12.689 -9.726 1.00 92.44 129 PHE A C 1
ATOM 1023 O O . PHE A 1 129 ? 20.283 13.359 -10.723 1.00 92.44 129 PHE A O 1
ATOM 1030 N N . PRO A 1 130 ? 21.750 12.096 -9.585 1.00 93.00 130 PRO A N 1
ATOM 1031 C CA . PRO A 1 130 ? 22.864 12.328 -10.503 1.00 93.00 130 PRO A CA 1
ATOM 1032 C C . PRO A 1 130 ? 22.545 11.918 -11.941 1.00 93.00 130 PRO A C 1
ATOM 1034 O O . PRO A 1 130 ? 21.987 10.840 -12.188 1.00 93.00 130 PRO A O 1
ATOM 1037 N N . LEU A 1 131 ? 22.991 12.721 -12.909 1.00 91.94 131 LEU A N 1
ATOM 1038 C CA . LEU A 1 131 ? 22.777 12.437 -14.331 1.00 91.94 131 LEU A CA 1
ATOM 1039 C C . LEU A 1 131 ? 23.488 11.155 -14.774 1.00 91.94 131 LEU A C 1
ATOM 1041 O O . LEU A 1 131 ? 22.989 10.451 -15.654 1.00 91.94 131 LEU A O 1
ATOM 1045 N N . LYS A 1 132 ? 24.626 10.815 -14.154 1.00 91.25 132 LYS A N 1
ATOM 1046 C CA . LYS A 1 132 ? 25.348 9.555 -14.413 1.00 91.25 132 LYS A CA 1
ATOM 1047 C C . LYS A 1 132 ? 24.475 8.319 -14.169 1.00 91.25 132 LYS A C 1
ATOM 1049 O O . LYS A 1 132 ? 24.480 7.420 -15.006 1.00 91.25 132 LYS A O 1
ATOM 1054 N N . ILE A 1 133 ? 23.712 8.295 -13.073 1.00 93.75 133 ILE A N 1
ATOM 1055 C CA . ILE A 1 133 ? 22.833 7.166 -12.728 1.00 93.75 133 ILE A CA 1
ATOM 1056 C C . ILE A 1 133 ? 21.657 7.093 -13.708 1.00 93.75 133 ILE A C 1
ATOM 1058 O O . ILE A 1 133 ? 21.372 6.035 -14.260 1.00 93.75 133 ILE A O 1
ATOM 1062 N N . ALA A 1 134 ? 21.022 8.231 -14.004 1.00 94.50 134 ALA A N 1
ATOM 1063 C CA . ALA A 1 134 ? 19.949 8.289 -14.998 1.00 94.50 134 ALA A CA 1
ATOM 1064 C C . ALA A 1 134 ? 20.419 7.810 -16.386 1.00 94.50 134 ALA A C 1
ATOM 1066 O O . ALA A 1 134 ? 19.724 7.059 -17.071 1.00 94.50 134 ALA A O 1
ATOM 1067 N N . THR A 1 135 ? 21.632 8.201 -16.784 1.00 92.31 135 THR A N 1
ATOM 1068 C CA . THR A 1 135 ? 22.250 7.780 -18.048 1.00 92.31 135 THR A CA 1
ATOM 1069 C C . THR A 1 135 ? 22.504 6.274 -18.076 1.00 92.31 135 THR A C 1
ATOM 1071 O O . THR A 1 135 ? 22.150 5.618 -19.056 1.00 92.31 135 THR A O 1
ATOM 1074 N N . SER A 1 136 ? 23.127 5.713 -17.031 1.00 91.81 136 SER A N 1
ATOM 1075 C CA . SER A 1 136 ? 23.447 4.282 -16.984 1.00 91.81 136 SER A CA 1
ATOM 1076 C C . SER A 1 136 ? 22.180 3.425 -16.985 1.00 91.81 136 SER A C 1
ATOM 1078 O O . SER A 1 136 ? 22.132 2.431 -17.709 1.00 91.81 136 SER A O 1
ATOM 1080 N N . LEU A 1 137 ? 21.134 3.856 -16.275 1.00 93.81 137 LEU A N 1
ATOM 1081 C CA . LEU A 1 137 ? 19.826 3.204 -16.263 1.00 93.81 137 LEU A CA 1
ATOM 1082 C C . LEU A 1 137 ? 19.163 3.218 -17.650 1.00 93.81 137 LEU A C 1
ATOM 1084 O O . LEU A 1 137 ? 18.714 2.176 -18.130 1.00 93.81 137 LEU A O 1
ATOM 1088 N N . GLY A 1 138 ? 19.172 4.369 -18.334 1.00 94.06 138 GLY A N 1
ATOM 1089 C CA . GLY A 1 138 ? 18.618 4.506 -19.685 1.00 94.06 138 GLY A CA 1
ATOM 1090 C C . GLY A 1 138 ? 19.331 3.617 -20.706 1.00 94.06 138 GLY A C 1
ATOM 1091 O O . GLY A 1 138 ? 18.682 2.929 -21.493 1.00 94.06 138 GLY A O 1
ATOM 1092 N N . ILE A 1 139 ? 20.666 3.566 -20.654 1.00 91.31 139 ILE A N 1
ATOM 1093 C CA . ILE A 1 139 ? 21.479 2.698 -21.520 1.00 91.31 139 ILE A CA 1
ATOM 1094 C C . ILE A 1 139 ? 21.242 1.217 -21.199 1.00 91.31 139 ILE A C 1
ATOM 1096 O O . ILE A 1 139 ? 21.134 0.411 -22.127 1.00 91.31 139 ILE A O 1
ATOM 1100 N N . ALA A 1 140 ? 21.174 0.839 -19.919 1.00 90.38 140 ALA A N 1
ATOM 1101 C CA . ALA A 1 140 ? 20.959 -0.545 -19.501 1.00 90.38 140 ALA A CA 1
ATOM 1102 C C . ALA A 1 140 ? 19.624 -1.080 -20.033 1.00 90.38 140 ALA A C 1
ATOM 1104 O O . ALA A 1 140 ? 19.602 -2.087 -20.746 1.00 90.38 140 ALA A O 1
ATOM 1105 N N . LEU A 1 141 ? 18.534 -0.356 -19.777 1.00 93.12 141 LEU A N 1
ATOM 1106 C CA . LEU A 1 141 ? 17.199 -0.763 -20.204 1.00 93.12 141 LEU A CA 1
ATOM 1107 C C . LEU A 1 141 ? 17.064 -0.777 -21.735 1.00 93.12 141 LEU A C 1
ATOM 1109 O O . LEU A 1 141 ? 16.568 -1.741 -22.314 1.00 93.12 141 LEU A O 1
ATOM 1113 N N . ALA A 1 142 ? 17.593 0.243 -22.418 1.00 92.94 142 ALA A N 1
ATOM 1114 C CA . ALA A 1 142 ? 17.614 0.272 -23.879 1.00 92.94 142 ALA A CA 1
ATOM 1115 C C . ALA A 1 142 ? 18.404 -0.894 -24.478 1.00 92.94 142 ALA A C 1
ATOM 1117 O O . ALA A 1 142 ? 18.002 -1.438 -25.502 1.00 92.94 142 ALA A O 1
ATOM 1118 N N . SER A 1 143 ? 19.512 -1.296 -23.853 1.00 88.69 143 SER A N 1
ATOM 1119 C CA . SER A 1 143 ? 20.322 -2.421 -24.327 1.00 88.69 143 SER A CA 1
ATOM 1120 C C . SER A 1 143 ? 19.566 -3.745 -24.229 1.00 88.69 143 SER A C 1
ATOM 1122 O O . SER A 1 143 ? 19.600 -4.531 -25.175 1.00 88.69 143 SER A O 1
ATOM 1124 N N . LEU A 1 144 ? 18.847 -3.974 -23.125 1.00 88.06 144 LEU A N 1
ATOM 1125 C CA . LEU A 1 144 ? 17.958 -5.125 -22.958 1.00 88.06 144 LEU A CA 1
ATOM 1126 C C . LEU A 1 144 ? 16.884 -5.153 -24.050 1.00 88.06 144 LEU A C 1
ATOM 1128 O O . LEU A 1 144 ? 16.809 -6.123 -24.812 1.00 88.06 144 LEU A O 1
ATOM 1132 N N . HIS A 1 145 ? 16.097 -4.081 -24.161 1.00 92.56 145 HIS A N 1
ATOM 1133 C CA . HIS A 1 145 ? 14.999 -4.007 -25.121 1.00 92.56 145 HIS A CA 1
ATOM 1134 C C . HIS A 1 145 ? 15.507 -4.140 -26.555 1.00 92.56 145 HIS A C 1
ATOM 1136 O O . HIS A 1 145 ? 14.993 -4.954 -27.312 1.00 92.56 145 HIS A O 1
ATOM 1142 N N . ALA A 1 146 ? 16.573 -3.423 -26.925 1.00 90.56 146 ALA A N 1
ATOM 1143 C CA . ALA A 1 146 ? 17.150 -3.486 -28.266 1.00 90.56 146 ALA A CA 1
ATOM 1144 C C . ALA A 1 146 ? 17.675 -4.883 -28.623 1.00 90.56 146 ALA A C 1
ATOM 1146 O O . ALA A 1 146 ? 17.582 -5.292 -29.780 1.00 90.56 146 ALA A O 1
ATOM 1147 N N . SER A 1 147 ? 18.233 -5.607 -27.647 1.00 85.62 147 SER A N 1
ATOM 1148 C CA . SER A 1 147 ? 18.782 -6.950 -27.861 1.00 85.62 147 SER A CA 1
ATOM 1149 C C . SER A 1 147 ? 17.702 -8.014 -28.078 1.00 85.62 147 SER A C 1
ATOM 1151 O O . SER A 1 147 ? 17.935 -8.987 -28.790 1.00 85.62 147 SER A O 1
ATOM 1153 N N . THR A 1 148 ? 16.509 -7.808 -27.516 1.00 87.62 148 THR A N 1
ATOM 1154 C CA . THR A 1 148 ? 15.373 -8.739 -27.608 1.00 87.62 148 THR A CA 1
ATOM 1155 C C . THR A 1 148 ? 14.284 -8.265 -28.574 1.00 87.62 148 THR A C 1
ATOM 1157 O O . THR A 1 148 ? 13.360 -9.014 -28.879 1.00 87.62 148 THR A O 1
ATOM 1160 N N . PHE A 1 149 ? 14.402 -7.051 -29.115 1.00 91.75 149 PHE A N 1
ATOM 1161 C CA . PHE A 1 149 ? 13.429 -6.464 -30.029 1.00 91.75 149 PHE A CA 1
ATOM 1162 C C . PHE A 1 149 ? 13.214 -7.314 -31.286 1.00 91.75 149 PHE A C 1
ATOM 1164 O O . PHE A 1 149 ? 14.153 -7.592 -32.038 1.00 91.75 149 PHE A O 1
ATOM 1171 N N . GLU A 1 150 ? 11.957 -7.708 -31.497 1.00 90.19 150 GLU A N 1
ATOM 1172 C CA . GLU A 1 150 ? 11.474 -8.534 -32.610 1.00 90.19 150 GLU A CA 1
ATOM 1173 C C . GLU A 1 150 ? 12.233 -9.874 -32.754 1.00 90.19 150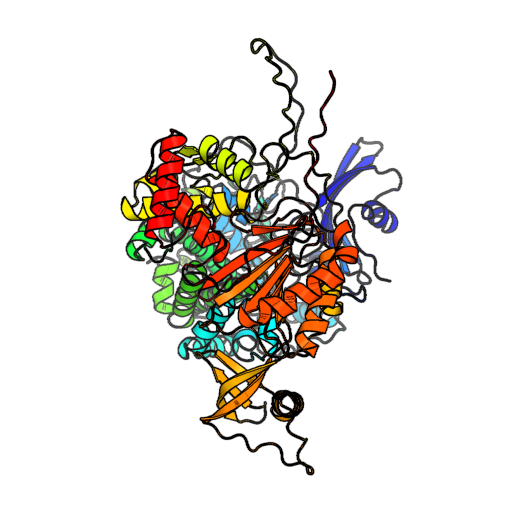 GLU A C 1
ATOM 1175 O O . GLU A 1 150 ? 12.333 -10.441 -33.842 1.00 90.19 150 GLU A O 1
ATOM 1180 N N . GLN A 1 151 ? 12.770 -10.409 -31.649 1.00 86.75 151 GLN A N 1
ATOM 1181 C CA . GLN A 1 151 ? 13.443 -11.712 -31.611 1.00 86.75 151 GLN A CA 1
ATOM 1182 C C . GLN A 1 151 ? 12.457 -12.854 -31.312 1.00 86.75 151 GLN A C 1
ATOM 1184 O O . GLN A 1 151 ? 12.459 -13.425 -30.221 1.00 86.75 151 GLN A O 1
ATOM 1189 N N . ASP A 1 152 ? 11.637 -13.239 -32.295 1.00 81.06 152 ASP A N 1
ATOM 1190 C CA . ASP A 1 152 ? 10.618 -14.295 -32.127 1.00 81.06 152 ASP A CA 1
ATOM 1191 C C . ASP A 1 152 ? 11.188 -15.642 -31.657 1.00 81.06 152 ASP A C 1
ATOM 1193 O O . ASP A 1 152 ? 10.532 -16.371 -30.917 1.00 81.06 152 ASP A O 1
ATOM 1197 N N . ALA A 1 153 ? 12.423 -15.976 -32.042 1.00 79.94 153 ALA A N 1
ATOM 1198 C CA . ALA A 1 153 ? 13.086 -17.195 -31.576 1.00 79.94 153 ALA A CA 1
ATOM 1199 C C . ALA A 1 153 ? 13.278 -17.202 -30.050 1.00 79.94 153 ALA A C 1
ATOM 1201 O O . ALA A 1 153 ? 13.121 -18.236 -29.406 1.00 79.94 153 ALA A O 1
ATOM 1202 N N . PHE A 1 154 ? 13.587 -16.041 -29.472 1.00 77.19 154 PHE A N 1
ATOM 1203 C CA . PHE A 1 154 ? 13.760 -15.873 -28.034 1.00 77.19 154 PHE A CA 1
ATOM 1204 C C . PHE A 1 154 ? 12.408 -15.892 -27.313 1.00 77.19 154 PHE A C 1
ATOM 1206 O O . PHE A 1 154 ? 12.260 -16.569 -26.297 1.00 77.19 154 PHE A O 1
ATOM 1213 N N . ARG A 1 155 ? 11.390 -15.245 -27.899 1.00 79.06 155 ARG A N 1
ATOM 1214 C CA . ARG A 1 155 ? 9.999 -15.319 -27.427 1.00 79.06 155 ARG A CA 1
ATOM 1215 C C . ARG A 1 155 ? 9.512 -16.767 -27.342 1.00 79.06 155 ARG A C 1
ATOM 1217 O O . ARG A 1 155 ? 8.971 -17.169 -26.320 1.00 79.06 155 ARG A O 1
ATOM 1224 N N . GLN A 1 156 ? 9.737 -17.554 -28.396 1.00 78.00 156 GLN A N 1
ATOM 1225 C CA . GLN A 1 156 ? 9.317 -18.955 -28.452 1.00 78.00 156 GLN A CA 1
ATOM 1226 C C . GLN A 1 156 ? 9.981 -19.804 -27.365 1.00 78.00 156 GLN A C 1
ATOM 1228 O O . GLN A 1 156 ? 9.296 -20.618 -26.755 1.00 78.00 156 GLN A O 1
ATOM 1233 N N . GLN A 1 157 ? 11.272 -19.584 -27.094 1.00 74.06 157 GLN A N 1
ATOM 1234 C CA . GLN A 1 157 ? 12.011 -20.294 -26.043 1.00 74.06 157 GLN A CA 1
ATOM 1235 C C . GLN A 1 157 ? 11.472 -20.004 -24.639 1.00 74.06 157 GLN A C 1
ATOM 1237 O O . GLN A 1 157 ? 11.342 -20.932 -23.849 1.00 74.06 157 GLN A O 1
ATOM 1242 N N . LEU A 1 158 ? 11.115 -18.749 -24.348 1.00 70.62 158 LEU A N 1
ATOM 1243 C CA . LEU A 1 158 ? 10.471 -18.388 -23.080 1.00 70.62 158 LEU A CA 1
ATOM 1244 C C . LEU A 1 158 ? 9.081 -19.032 -22.947 1.00 70.62 158 LEU A C 1
ATOM 1246 O O . LEU A 1 158 ? 8.713 -19.499 -21.879 1.00 70.62 158 LEU A O 1
ATOM 1250 N N . THR A 1 159 ? 8.319 -19.126 -24.041 1.00 66.38 159 THR A N 1
ATOM 1251 C CA . THR A 1 159 ? 6.969 -19.719 -24.006 1.00 66.38 159 THR A CA 1
ATOM 1252 C C . THR A 1 159 ? 6.934 -21.252 -24.035 1.00 66.38 159 THR A C 1
ATOM 1254 O O . THR A 1 159 ? 5.968 -21.838 -23.559 1.00 66.38 159 THR A O 1
ATOM 1257 N N . SER A 1 160 ? 7.932 -21.931 -24.617 1.00 57.09 160 SER A N 1
ATOM 1258 C CA . SER A 1 160 ? 7.884 -23.387 -24.842 1.00 57.09 160 SER A CA 1
ATOM 1259 C C . SER A 1 160 ? 8.199 -24.226 -23.605 1.00 57.09 160 SER A C 1
ATOM 1261 O O . SER A 1 160 ? 7.792 -25.386 -23.545 1.00 57.09 160 SER A O 1
ATOM 1263 N N . ASP A 1 161 ? 8.919 -23.658 -22.636 1.00 52.50 161 ASP A N 1
ATOM 1264 C CA . ASP A 1 161 ? 9.380 -24.366 -21.436 1.00 52.50 161 ASP A CA 1
ATOM 1265 C C . ASP A 1 161 ? 8.377 -24.263 -20.259 1.00 52.50 161 ASP A C 1
ATOM 1267 O O . ASP A 1 161 ? 8.564 -24.914 -19.230 1.00 52.50 161 ASP A O 1
ATOM 1271 N N . LEU A 1 162 ? 7.278 -23.509 -20.419 1.00 50.25 162 LEU A N 1
ATOM 1272 C CA . LEU A 1 162 ? 6.190 -23.344 -19.443 1.00 50.25 162 LEU A CA 1
ATOM 1273 C C . LEU A 1 162 ? 4.942 -24.118 -19.904 1.00 50.25 162 LEU A C 1
ATOM 1275 O O . LEU A 1 162 ? 4.131 -23.639 -20.689 1.00 50.25 162 LEU A O 1
ATOM 1279 N N . ALA A 1 163 ? 4.773 -25.348 -19.415 1.00 38.72 163 ALA A N 1
ATOM 1280 C CA . ALA A 1 163 ? 3.612 -26.200 -19.708 1.00 38.72 163 ALA A CA 1
ATOM 1281 C C . ALA A 1 163 ? 2.349 -25.858 -18.878 1.00 38.72 163 ALA A C 1
ATOM 1283 O O . ALA A 1 163 ? 1.447 -26.688 -18.753 1.00 38.72 163 ALA A O 1
ATOM 1284 N N . THR A 1 164 ? 2.263 -24.659 -18.305 1.00 40.88 164 THR A N 1
ATOM 1285 C CA . THR A 1 164 ? 1.132 -24.184 -17.492 1.00 40.88 164 THR A CA 1
ATOM 1286 C C . THR A 1 164 ? 0.452 -23.023 -18.196 1.00 40.88 164 THR A C 1
ATOM 1288 O O . THR A 1 164 ? 1.098 -22.011 -18.419 1.00 40.88 164 THR A O 1
ATOM 1291 N N . GLU A 1 165 ? -0.819 -23.225 -18.575 1.00 41.38 165 GLU A N 1
ATOM 1292 C CA . GLU A 1 165 ? -1.786 -22.249 -19.120 1.00 41.38 165 GLU A CA 1
ATOM 1293 C C . GLU A 1 165 ? -1.168 -20.934 -19.622 1.00 41.38 165 GLU A C 1
ATOM 1295 O O . GLU A 1 165 ? -1.415 -19.857 -19.089 1.00 41.38 165 GLU A O 1
ATOM 1300 N N . SER A 1 166 ? -0.333 -21.028 -20.659 1.00 41.16 166 SER A N 1
ATOM 1301 C CA . SER A 1 166 ? 0.301 -19.863 -21.261 1.00 41.16 166 SER A CA 1
ATOM 1302 C C . SER A 1 166 ? -0.787 -18.931 -21.791 1.00 41.16 166 SER A C 1
ATOM 1304 O O . SER A 1 166 ? -1.560 -19.330 -22.673 1.00 41.16 166 SER A O 1
ATOM 1306 N N . ILE A 1 167 ? -0.828 -17.701 -21.277 1.00 45.91 167 ILE A N 1
ATOM 1307 C CA . ILE A 1 167 ? -1.607 -16.594 -21.839 1.00 45.91 167 ILE A CA 1
ATOM 1308 C C . ILE A 1 167 ? -1.316 -16.567 -23.350 1.00 45.91 167 ILE A C 1
ATOM 1310 O O . ILE A 1 167 ? -0.144 -16.481 -23.737 1.00 45.91 167 ILE A O 1
ATOM 1314 N N . PRO A 1 168 ? -2.326 -16.717 -24.227 1.00 49.09 168 PRO A N 1
ATOM 1315 C CA . PRO A 1 168 ? -2.106 -16.732 -25.662 1.00 49.09 168 PRO A CA 1
ATOM 1316 C C . PRO A 1 168 ? -1.309 -15.504 -26.099 1.00 49.09 168 PRO A C 1
ATOM 1318 O O . PRO A 1 168 ? -1.581 -14.391 -25.658 1.00 49.09 168 PRO A O 1
ATOM 1321 N N . ALA A 1 169 ? -0.371 -15.703 -27.024 1.00 48.03 169 ALA A N 1
ATOM 1322 C CA . ALA A 1 169 ? 0.493 -14.671 -27.604 1.00 48.03 169 ALA A CA 1
ATOM 1323 C C . ALA A 1 169 ? -0.240 -13.421 -28.155 1.00 48.03 169 ALA A C 1
ATOM 1325 O O . ALA A 1 169 ? 0.418 -12.407 -28.398 1.00 48.03 169 ALA A O 1
ATOM 1326 N N . ASP A 1 170 ? -1.561 -13.517 -28.336 1.00 50.59 170 ASP A N 1
ATOM 1327 C CA . ASP A 1 170 ? -2.469 -12.506 -28.887 1.00 50.59 170 ASP A CA 1
ATOM 1328 C C . ASP A 1 170 ? -3.443 -11.910 -27.848 1.00 50.59 170 ASP A C 1
ATOM 1330 O O . ASP A 1 170 ? -4.329 -11.134 -28.213 1.00 50.59 170 ASP A O 1
ATOM 1334 N N . GLN A 1 171 ? -3.339 -12.263 -26.561 1.00 60.94 171 GLN A N 1
ATOM 1335 C CA . GLN A 1 171 ? -4.199 -11.664 -25.541 1.00 60.94 171 GLN A CA 1
ATOM 1336 C C . GLN A 1 171 ? -3.735 -10.226 -25.270 1.00 60.94 171 GLN A C 1
ATOM 1338 O O . GLN A 1 171 ? -2.595 -9.988 -24.874 1.00 60.94 171 GLN A O 1
ATOM 1343 N N . GLN A 1 172 ? -4.615 -9.256 -25.533 1.00 69.19 172 GLN A N 1
ATOM 1344 C CA . GLN A 1 172 ? -4.377 -7.862 -25.159 1.00 69.19 172 GLN A CA 1
ATOM 1345 C C . GLN A 1 172 ? -4.149 -7.761 -23.646 1.00 69.19 172 GLN A C 1
ATOM 1347 O O . GLN A 1 172 ? -4.792 -8.506 -22.897 1.00 69.19 172 GLN A O 1
ATOM 1352 N N . PRO A 1 173 ? -3.263 -6.856 -23.191 1.00 84.38 173 PRO A N 1
ATOM 1353 C CA . PRO A 1 173 ? -3.114 -6.623 -21.768 1.00 84.38 173 PRO A CA 1
ATOM 1354 C C . PRO A 1 173 ? -4.431 -6.101 -21.193 1.00 84.38 173 PRO A C 1
ATOM 1356 O O . PRO A 1 173 ? -5.201 -5.422 -21.875 1.00 84.38 173 PRO A O 1
ATOM 1359 N N . ASP A 1 174 ? -4.668 -6.418 -19.928 1.00 88.25 174 ASP A N 1
ATOM 1360 C CA . ASP A 1 174 ? -5.835 -5.957 -19.194 1.00 88.25 174 ASP A CA 1
ATOM 1361 C C . ASP A 1 174 ? -5.406 -4.934 -18.144 1.00 88.25 174 ASP A C 1
ATOM 1363 O O . ASP A 1 174 ? -4.813 -5.278 -17.122 1.00 88.25 174 ASP A O 1
ATOM 1367 N N . PHE A 1 175 ? -5.694 -3.663 -18.412 1.00 90.69 175 PHE A N 1
ATOM 1368 C CA . PHE A 1 175 ? -5.407 -2.546 -17.516 1.00 90.69 175 PHE A CA 1
ATOM 1369 C C . PHE A 1 175 ? -6.663 -2.051 -16.788 1.00 90.69 175 PHE A C 1
ATOM 1371 O O . PHE A 1 175 ? -6.575 -1.112 -15.994 1.00 90.69 175 PHE A O 1
ATOM 1378 N N . ARG A 1 176 ? -7.843 -2.627 -17.064 1.00 92.25 176 ARG A N 1
ATOM 1379 C CA . ARG A 1 176 ? -9.135 -2.053 -16.655 1.00 92.25 176 ARG A CA 1
ATOM 1380 C C . ARG A 1 176 ? -9.989 -2.965 -15.797 1.00 92.25 176 ARG A C 1
ATOM 1382 O O . ARG A 1 176 ? -10.726 -2.430 -14.972 1.00 92.25 176 ARG A O 1
ATOM 1389 N N . SER A 1 177 ? -9.923 -4.290 -15.928 1.00 89.25 177 SER A N 1
ATOM 1390 C CA . SER A 1 177 ? -10.860 -5.169 -15.205 1.00 89.25 177 SER A CA 1
ATOM 1391 C C . SER A 1 177 ? -10.752 -5.006 -13.689 1.00 89.25 177 SER A C 1
ATOM 1393 O O . SER A 1 177 ? -11.769 -4.913 -13.010 1.00 89.25 177 SER A O 1
ATOM 1395 N N . SER A 1 178 ? -9.540 -4.840 -13.150 1.00 89.19 178 SER A N 1
ATOM 1396 C CA . SER A 1 178 ? -9.333 -4.581 -11.715 1.00 89.19 178 SER A CA 1
ATOM 1397 C C . SER A 1 178 ? -9.904 -3.239 -11.227 1.00 89.19 178 SER A C 1
ATOM 1399 O O . SER A 1 178 ? -10.043 -3.042 -10.023 1.00 89.19 178 SER A O 1
ATOM 1401 N N . LEU A 1 179 ? -10.248 -2.321 -12.137 1.00 92.38 179 LEU A N 1
ATOM 1402 C CA . LEU A 1 179 ? -10.800 -0.991 -11.855 1.00 92.38 179 LEU A CA 1
ATOM 1403 C C . LEU A 1 179 ? -12.308 -0.893 -12.163 1.00 92.38 179 LEU A C 1
ATOM 1405 O O . LEU A 1 179 ? -13.030 -0.123 -11.520 1.00 92.38 179 LEU A O 1
ATOM 1409 N N . GLU A 1 180 ? -12.781 -1.638 -13.165 1.00 90.88 180 GLU A N 1
ATOM 1410 C CA . GLU A 1 180 ? -14.129 -1.530 -13.744 1.00 90.88 180 GLU A CA 1
ATOM 1411 C C . GLU A 1 180 ? -15.043 -2.714 -13.386 1.00 90.88 180 GLU A C 1
ATOM 1413 O O . GLU A 1 180 ? -16.251 -2.516 -13.232 1.00 90.88 180 GLU A O 1
ATOM 1418 N N . ASP A 1 181 ? -14.487 -3.913 -13.193 1.00 90.38 181 ASP A N 1
ATOM 1419 C CA . ASP A 1 181 ? -15.235 -5.159 -12.984 1.00 90.38 181 ASP A CA 1
ATOM 1420 C C . ASP A 1 181 ? -15.304 -5.537 -11.487 1.00 90.38 181 ASP A C 1
ATOM 1422 O O . ASP A 1 181 ? -15.061 -6.673 -11.082 1.00 90.38 181 ASP A O 1
ATOM 1426 N N . LEU A 1 182 ? -15.635 -4.558 -10.636 1.00 93.06 182 LEU A N 1
ATOM 1427 C CA . LEU A 1 182 ? -15.740 -4.746 -9.183 1.00 93.06 182 LEU A CA 1
ATOM 1428 C C . LEU A 1 182 ? -17.007 -5.517 -8.801 1.00 93.06 182 LEU A C 1
ATOM 1430 O O . LEU A 1 182 ? -18.088 -5.185 -9.276 1.00 93.06 182 LEU A O 1
ATOM 1434 N N . THR A 1 183 ? -16.905 -6.467 -7.875 1.00 92.44 183 THR A N 1
ATOM 1435 C CA . THR A 1 183 ? -18.041 -7.205 -7.289 1.00 92.44 183 THR A CA 1
ATOM 1436 C C . THR A 1 183 ? -18.193 -6.865 -5.798 1.00 92.44 183 THR A C 1
ATOM 1438 O O . THR A 1 183 ? -17.298 -6.229 -5.230 1.00 92.44 183 THR A O 1
ATOM 1441 N N . PRO A 1 184 ? -19.281 -7.275 -5.113 1.00 90.56 184 PRO A N 1
ATOM 1442 C CA . PRO A 1 184 ? -19.421 -7.084 -3.663 1.00 90.56 184 PRO A CA 1
ATOM 1443 C C . PRO A 1 184 ? -18.257 -7.637 -2.820 1.00 90.56 184 PRO A C 1
ATOM 1445 O O . PRO A 1 184 ? -18.005 -7.135 -1.723 1.00 90.56 184 PRO A O 1
ATOM 1448 N N . ASP A 1 185 ? -17.487 -8.599 -3.337 1.00 89.12 185 ASP A N 1
ATOM 1449 C CA . ASP A 1 185 ? -16.309 -9.149 -2.655 1.00 89.12 185 ASP A CA 1
ATOM 1450 C C . ASP A 1 185 ? -15.203 -8.115 -2.422 1.00 89.12 185 ASP A C 1
ATOM 1452 O O . ASP A 1 185 ? -14.392 -8.282 -1.505 1.00 89.12 185 ASP A O 1
ATOM 1456 N N . ILE A 1 186 ? -15.194 -7.004 -3.175 1.00 89.25 186 ILE A N 1
ATOM 1457 C CA . ILE A 1 186 ? -14.215 -5.921 -3.009 1.00 89.25 186 ILE A CA 1
ATOM 1458 C C . ILE A 1 186 ? -14.167 -5.407 -1.561 1.00 89.25 186 ILE A C 1
ATOM 1460 O O . ILE A 1 186 ? -13.099 -5.054 -1.063 1.00 89.25 186 ILE A O 1
ATOM 1464 N N . PHE A 1 187 ? -15.296 -5.449 -0.843 1.00 88.81 187 PHE A N 1
ATOM 1465 C CA . PHE A 1 187 ? -15.403 -5.014 0.553 1.00 88.81 187 PHE A CA 1
ATOM 1466 C C . PHE A 1 187 ? -14.650 -5.918 1.539 1.00 88.81 187 PHE A C 1
ATOM 1468 O O . PHE A 1 187 ? -14.363 -5.488 2.654 1.00 88.81 187 PHE A O 1
ATOM 1475 N N . THR A 1 188 ? -14.296 -7.147 1.153 1.00 85.19 188 THR A N 1
ATOM 1476 C CA . THR A 1 188 ? -13.479 -8.041 1.991 1.00 85.19 188 THR A CA 1
ATOM 1477 C C . THR A 1 188 ? -11.980 -7.792 1.840 1.00 85.19 188 THR A C 1
ATOM 1479 O O . THR A 1 188 ? -11.199 -8.150 2.723 1.00 85.19 188 THR A O 1
ATOM 1482 N N . HIS A 1 189 ? -11.572 -7.174 0.731 1.00 79.62 189 HIS A N 1
ATOM 1483 C CA . HIS A 1 189 ? -10.169 -7.032 0.346 1.00 79.62 189 HIS A CA 1
ATOM 1484 C C . HIS A 1 189 ? -9.657 -5.598 0.472 1.00 79.62 189 HIS A C 1
ATOM 1486 O O . HIS A 1 189 ? -8.465 -5.398 0.697 1.00 79.62 189 HIS A O 1
ATOM 1492 N N . VAL A 1 190 ? -10.552 -4.619 0.351 1.00 83.94 190 VAL A N 1
ATOM 1493 C CA . VAL A 1 190 ? -10.232 -3.194 0.280 1.00 83.94 190 VAL A CA 1
ATOM 1494 C C . VAL A 1 190 ? -10.840 -2.460 1.472 1.00 83.94 190 VAL A C 1
ATOM 1496 O O . VAL A 1 190 ? -11.999 -2.675 1.828 1.00 83.94 190 VAL A O 1
ATOM 1499 N N . SER A 1 191 ? -10.064 -1.559 2.078 1.00 81.62 191 SER A N 1
ATOM 1500 C CA . SER A 1 191 ? -10.554 -0.709 3.165 1.00 81.62 191 SER A CA 1
ATOM 1501 C C . SER A 1 191 ? -11.629 0.268 2.677 1.00 81.62 191 SER A C 1
ATOM 1503 O O . SER A 1 191 ? -11.655 0.675 1.513 1.00 81.62 191 SER A O 1
ATOM 1505 N N . GLN A 1 192 ? -12.520 0.706 3.570 1.00 77.69 192 GLN A N 1
ATOM 1506 C CA . GLN A 1 192 ? -13.582 1.649 3.191 1.00 77.69 192 GLN A CA 1
ATOM 1507 C C . GLN A 1 192 ? -13.039 2.966 2.614 1.00 77.69 192 GLN A C 1
ATOM 1509 O O . GLN A 1 192 ? -13.636 3.535 1.694 1.00 77.69 192 GLN A O 1
ATOM 1514 N N . ASP A 1 193 ? -11.895 3.436 3.117 1.00 79.19 193 ASP A N 1
ATOM 1515 C CA . ASP A 1 193 ? -11.218 4.617 2.588 1.00 79.19 193 ASP A CA 1
ATOM 1516 C C . ASP A 1 193 ? -10.670 4.385 1.182 1.00 79.19 193 ASP A C 1
ATOM 1518 O O . ASP A 1 193 ? -10.846 5.238 0.311 1.00 79.19 193 ASP A O 1
ATOM 1522 N N . ALA A 1 194 ? -10.093 3.214 0.922 1.00 86.56 194 ALA A N 1
ATOM 1523 C CA . ALA A 1 194 ? -9.593 2.851 -0.396 1.00 86.56 194 ALA A CA 1
ATOM 1524 C C . ALA A 1 194 ? -10.706 2.698 -1.448 1.00 86.56 194 ALA A C 1
ATOM 1526 O O . ALA A 1 194 ? -10.464 2.958 -2.622 1.00 86.56 194 ALA A O 1
ATOM 1527 N N . LEU A 1 195 ? -11.963 2.427 -1.067 1.00 89.31 195 LEU A N 1
ATOM 1528 C CA . LEU A 1 195 ? -13.091 2.473 -2.017 1.00 89.31 195 LEU A CA 1
ATOM 1529 C C . LEU A 1 195 ? -13.285 3.859 -2.660 1.00 89.31 195 LEU A C 1
ATOM 1531 O O . LEU A 1 195 ? -13.883 3.970 -3.732 1.00 89.31 195 LEU A O 1
ATOM 1535 N N . LYS A 1 196 ? -12.779 4.938 -2.043 1.00 91.00 196 LYS A N 1
ATOM 1536 C CA . LYS A 1 196 ? -12.793 6.285 -2.642 1.00 91.00 196 LYS A CA 1
ATOM 1537 C C . LYS A 1 196 ? -11.981 6.341 -3.940 1.00 91.00 196 LYS A C 1
ATOM 1539 O O . LYS A 1 196 ? -12.397 7.061 -4.844 1.00 91.00 196 LYS A O 1
ATOM 1544 N N . PHE A 1 197 ? -10.897 5.573 -4.061 1.00 94.69 197 PHE A N 1
ATOM 1545 C CA . PHE A 1 197 ? -10.113 5.469 -5.296 1.00 94.69 197 PHE A CA 1
ATOM 1546 C C . PHE A 1 197 ? -10.983 5.011 -6.468 1.00 94.69 197 PHE A C 1
ATOM 1548 O O . PHE A 1 197 ? -11.086 5.716 -7.471 1.00 94.69 197 PHE A O 1
ATOM 1555 N N . TYR A 1 198 ? -11.690 3.891 -6.300 1.00 94.75 198 TYR A N 1
ATOM 1556 C CA . TYR A 1 198 ? -12.561 3.337 -7.335 1.00 94.75 198 TYR A CA 1
ATOM 1557 C C . TYR A 1 198 ? -13.692 4.298 -7.708 1.00 94.75 198 TYR A C 1
ATOM 1559 O O . TYR A 1 198 ? -13.931 4.520 -8.891 1.00 94.75 198 TYR A O 1
ATOM 1567 N N . ARG A 1 199 ? -14.317 4.967 -6.728 1.00 94.62 199 ARG A N 1
ATOM 1568 C CA . ARG A 1 199 ? -15.322 6.016 -7.000 1.00 94.62 199 ARG A CA 1
ATOM 1569 C C . ARG A 1 199 ? -14.753 7.159 -7.845 1.00 94.62 199 ARG A C 1
ATOM 1571 O O . ARG A 1 199 ? -15.422 7.653 -8.749 1.00 94.62 199 ARG A O 1
ATOM 1578 N N . LEU A 1 200 ? -13.539 7.621 -7.538 1.00 94.44 200 LEU A N 1
ATOM 1579 C CA . LEU A 1 200 ? -12.889 8.703 -8.285 1.00 94.44 200 LEU A CA 1
ATOM 1580 C C . LEU A 1 200 ? -12.534 8.267 -9.710 1.00 94.44 200 LEU A C 1
ATOM 1582 O O . LEU A 1 200 ? -12.795 9.020 -10.647 1.00 94.44 200 LEU A O 1
ATOM 1586 N N . TYR A 1 201 ? -11.997 7.056 -9.872 1.00 95.19 201 TYR A N 1
ATOM 1587 C CA . TYR A 1 201 ? -11.690 6.477 -11.178 1.00 95.19 201 TYR A CA 1
ATOM 1588 C C . TYR A 1 201 ? -12.956 6.311 -12.032 1.00 95.19 201 TYR A C 1
ATOM 1590 O O . TYR A 1 201 ? -13.034 6.862 -13.129 1.00 95.19 201 TYR A O 1
ATOM 1598 N N . GLN A 1 202 ? -13.983 5.629 -11.510 1.00 94.00 202 GLN A N 1
ATOM 1599 C CA . GLN A 1 202 ? -15.211 5.297 -12.245 1.00 94.00 202 GLN A CA 1
ATOM 1600 C C . GLN A 1 202 ? -16.017 6.539 -12.662 1.00 94.00 202 GLN A C 1
ATOM 1602 O O . GLN A 1 202 ? -16.715 6.517 -13.674 1.00 94.00 202 GLN A O 1
ATOM 1607 N N . ARG A 1 203 ? -15.884 7.660 -11.939 1.00 92.81 203 ARG A N 1
ATOM 1608 C CA . ARG A 1 203 ? -16.467 8.956 -12.338 1.00 92.81 203 ARG A CA 1
ATOM 1609 C C . ARG A 1 203 ? -15.778 9.591 -13.551 1.00 92.81 203 ARG A C 1
ATOM 1611 O O . ARG A 1 203 ? -16.360 10.473 -14.182 1.00 92.81 203 ARG A O 1
ATOM 1618 N N . SER A 1 204 ? -14.553 9.184 -13.883 1.00 92.94 204 SER A N 1
ATOM 1619 C CA . SER A 1 204 ? -13.740 9.780 -14.946 1.00 92.94 204 SER A CA 1
ATOM 1620 C C . SER A 1 204 ? -13.809 8.963 -16.239 1.00 92.94 204 SER A C 1
ATOM 1622 O O . SER A 1 204 ? -12.928 8.156 -16.537 1.00 92.94 204 SER A O 1
ATOM 1624 N N . ARG A 1 205 ? -14.828 9.228 -17.066 1.00 92.94 205 ARG A N 1
ATOM 1625 C CA . ARG A 1 205 ? -15.002 8.557 -18.368 1.00 92.94 205 ARG A CA 1
ATOM 1626 C C . ARG A 1 205 ? -13.777 8.685 -19.281 1.00 92.94 205 ARG A C 1
ATOM 1628 O O . ARG A 1 205 ? -13.393 7.704 -19.910 1.00 92.94 205 ARG A O 1
ATOM 1635 N N . ASP A 1 206 ? -13.153 9.862 -19.321 1.00 95.75 206 ASP A N 1
ATOM 1636 C CA . ASP A 1 206 ? -11.973 10.113 -20.161 1.00 95.75 206 ASP A CA 1
ATOM 1637 C C . ASP A 1 206 ? -10.775 9.249 -19.745 1.00 95.75 206 ASP A C 1
ATOM 1639 O O . ASP A 1 206 ? -9.961 8.883 -20.586 1.00 95.75 206 ASP A O 1
ATOM 1643 N N . LEU A 1 207 ? -10.675 8.899 -18.456 1.00 95.81 207 LEU A N 1
ATOM 1644 C CA . LEU A 1 207 ? -9.594 8.055 -17.944 1.00 95.81 207 LEU A CA 1
ATOM 1645 C C . LEU A 1 207 ? -9.787 6.594 -18.368 1.00 95.81 207 LEU A C 1
ATOM 1647 O O . LEU A 1 207 ? -8.851 5.975 -18.864 1.00 95.81 207 LEU A O 1
ATOM 1651 N N . SER A 1 208 ? -11.017 6.080 -18.253 1.00 95.06 208 SER A N 1
ATOM 1652 C CA . SER A 1 208 ? -11.385 4.752 -18.768 1.00 95.06 208 SER A CA 1
ATOM 1653 C C . SER A 1 208 ? -11.156 4.643 -20.283 1.00 95.06 208 SER A C 1
ATOM 1655 O O . SER A 1 208 ? -10.634 3.639 -20.767 1.00 95.06 208 SER A O 1
ATOM 1657 N N . GLU A 1 209 ? -11.489 5.690 -21.050 1.00 96.19 209 GLU A N 1
ATOM 1658 C CA . GLU A 1 209 ? -11.210 5.739 -22.492 1.00 96.19 209 GLU A CA 1
ATOM 1659 C C . GLU A 1 209 ? -9.706 5.761 -22.793 1.00 96.19 209 GLU A C 1
ATOM 1661 O O . GLU A 1 209 ? -9.244 5.026 -23.664 1.00 96.19 209 GLU A O 1
ATOM 1666 N N . ALA A 1 210 ? -8.931 6.559 -22.053 1.00 96.81 210 ALA A N 1
ATOM 1667 C CA . ALA A 1 210 ? -7.487 6.654 -22.239 1.00 96.81 210 ALA A CA 1
ATOM 1668 C C . ALA A 1 210 ? -6.773 5.318 -21.976 1.00 96.81 210 ALA A C 1
ATOM 1670 O O . ALA A 1 210 ? -5.877 4.954 -22.746 1.00 96.81 210 ALA A O 1
ATOM 1671 N N . LEU A 1 211 ? -7.191 4.574 -20.941 1.00 96.56 211 LEU A N 1
ATOM 1672 C CA . LEU A 1 211 ? -6.684 3.228 -20.656 1.00 96.56 211 LEU A CA 1
ATOM 1673 C C . LEU A 1 211 ? -7.100 2.220 -21.727 1.00 96.56 211 LEU A C 1
ATOM 1675 O O . LEU A 1 211 ? -6.258 1.465 -22.198 1.00 96.56 211 LEU A O 1
ATOM 1679 N N . ARG A 1 212 ? -8.355 2.255 -22.190 1.00 95.56 212 ARG A N 1
ATOM 1680 C CA . ARG A 1 212 ? -8.815 1.385 -23.284 1.00 95.56 212 ARG A CA 1
ATOM 1681 C C . ARG A 1 212 ? -8.038 1.622 -24.575 1.00 95.56 212 ARG A C 1
ATOM 1683 O O . ARG A 1 212 ? -7.671 0.673 -25.260 1.00 95.56 212 ARG A O 1
ATOM 1690 N N . SER A 1 213 ? -7.780 2.884 -24.914 1.00 95.12 213 SER A N 1
ATOM 1691 C CA . SER A 1 213 ? -6.916 3.219 -26.045 1.00 95.12 213 SER A CA 1
ATOM 1692 C C . SER A 1 213 ? -5.493 2.711 -25.816 1.00 95.12 213 SER A C 1
ATOM 1694 O O . SER A 1 213 ? -4.897 2.200 -26.753 1.00 95.12 213 SER A O 1
ATOM 1696 N N . LEU A 1 214 ? -4.955 2.804 -24.595 1.00 95.19 214 LEU A N 1
ATOM 1697 C CA . LEU A 1 214 ? -3.598 2.341 -24.294 1.00 95.19 214 LEU A CA 1
ATOM 1698 C C . LEU A 1 214 ? -3.473 0.815 -24.436 1.00 95.19 214 LEU A C 1
ATOM 1700 O O . LEU A 1 214 ? -2.490 0.346 -25.001 1.00 95.19 214 LEU A O 1
ATOM 1704 N N . GLU A 1 215 ? -4.479 0.051 -23.996 1.00 93.69 215 GLU A N 1
ATOM 1705 C CA . GLU A 1 215 ? -4.572 -1.402 -24.226 1.00 93.69 215 GLU A CA 1
ATOM 1706 C C . GLU A 1 215 ? -4.605 -1.742 -25.720 1.00 93.69 215 GLU A C 1
ATOM 1708 O O . GLU A 1 215 ? -3.918 -2.658 -26.169 1.00 93.69 215 GLU A O 1
ATOM 1713 N N . ALA A 1 216 ? -5.393 -0.998 -26.505 1.00 92.62 216 ALA A N 1
ATOM 1714 C CA . ALA A 1 216 ? -5.505 -1.211 -27.946 1.00 92.62 216 ALA A CA 1
ATOM 1715 C C . ALA A 1 216 ? -4.209 -0.862 -28.696 1.00 92.62 216 ALA A C 1
ATOM 1717 O O . ALA A 1 216 ? -3.877 -1.516 -29.685 1.00 92.62 216 ALA A O 1
ATOM 1718 N N . ASP A 1 217 ? -3.486 0.149 -28.214 1.00 91.69 217 ASP A N 1
ATOM 1719 C CA . ASP A 1 217 ? -2.231 0.619 -28.793 1.00 91.69 217 ASP A CA 1
ATOM 1720 C C . ASP A 1 217 ? -1.025 -0.237 -28.371 1.00 91.69 217 ASP A C 1
ATOM 1722 O O . ASP A 1 217 ? 0.036 -0.126 -28.993 1.00 91.69 217 ASP A O 1
ATOM 1726 N N . HIS A 1 218 ? -1.143 -1.047 -27.313 1.00 92.44 218 HIS A N 1
ATOM 1727 C CA . HIS A 1 218 ? -0.058 -1.874 -26.787 1.00 92.44 218 HIS A CA 1
ATOM 1728 C C . HIS A 1 218 ? 0.454 -2.867 -27.837 1.00 92.44 218 HIS A C 1
ATOM 1730 O O . HIS A 1 218 ? -0.314 -3.591 -28.475 1.00 92.44 218 HIS A O 1
ATOM 1736 N N . ARG A 1 219 ? 1.782 -2.961 -27.969 1.00 91.88 219 ARG A N 1
ATOM 1737 C CA . ARG A 1 219 ? 2.429 -3.908 -28.881 1.00 91.88 219 ARG A CA 1
ATOM 1738 C C . ARG A 1 219 ? 3.567 -4.651 -28.188 1.00 91.88 219 ARG A C 1
ATOM 1740 O O . ARG A 1 219 ? 4.626 -4.085 -27.948 1.00 91.88 219 ARG A O 1
ATOM 1747 N N . ALA A 1 220 ? 3.373 -5.952 -27.982 1.00 90.75 220 ALA A N 1
ATOM 1748 C CA . ALA A 1 220 ? 4.406 -6.851 -27.483 1.00 90.75 220 ALA A CA 1
ATOM 1749 C C . ALA A 1 220 ? 5.521 -7.058 -28.522 1.00 90.75 220 ALA A C 1
ATOM 1751 O O . ALA A 1 220 ? 5.290 -7.681 -29.561 1.00 90.75 220 ALA A O 1
ATOM 1752 N N . CYS A 1 221 ? 6.727 -6.542 -28.267 1.00 92.06 221 CYS A N 1
ATOM 1753 C CA . CYS A 1 221 ? 7.826 -6.602 -29.239 1.00 92.06 221 CYS A CA 1
ATOM 1754 C C . CYS A 1 221 ? 9.211 -6.912 -28.664 1.00 92.06 221 CYS A C 1
ATOM 1756 O O . CYS A 1 221 ? 10.117 -7.178 -29.450 1.00 92.06 221 CYS A O 1
ATOM 1758 N N . CYS A 1 222 ? 9.405 -6.900 -27.349 1.00 91.31 222 CYS A N 1
ATOM 1759 C CA . CYS A 1 222 ? 10.667 -7.297 -26.723 1.00 91.31 222 CYS A CA 1
ATOM 1760 C C . CYS A 1 222 ? 10.421 -7.877 -25.328 1.00 91.31 222 CYS A C 1
ATOM 1762 O O . CYS A 1 222 ? 9.299 -7.829 -24.826 1.00 91.31 222 CYS A O 1
ATOM 1764 N N . LEU A 1 223 ? 11.469 -8.408 -24.698 1.00 89.50 223 LEU A N 1
ATOM 1765 C CA . LEU A 1 223 ? 11.416 -8.768 -23.284 1.00 89.50 223 LEU A CA 1
ATOM 1766 C C . LEU A 1 223 ? 11.330 -7.485 -22.452 1.00 89.50 223 LEU A C 1
ATOM 1768 O O . LEU A 1 223 ? 12.158 -6.592 -22.640 1.00 89.50 223 LEU A O 1
ATOM 1772 N N . ILE A 1 224 ? 10.362 -7.426 -21.544 1.00 91.81 224 ILE A N 1
ATOM 1773 C CA . ILE A 1 224 ? 10.222 -6.374 -20.537 1.00 91.81 224 ILE A CA 1
ATOM 1774 C C . ILE A 1 224 ? 10.229 -6.991 -19.137 1.00 91.81 224 ILE A C 1
ATOM 1776 O O . ILE A 1 224 ? 9.896 -8.166 -18.961 1.00 91.81 224 ILE A O 1
ATOM 1780 N N . HIS A 1 225 ? 10.607 -6.196 -18.146 1.00 92.50 225 HIS A N 1
ATOM 1781 C CA . HIS A 1 225 ? 10.580 -6.564 -16.738 1.00 92.50 225 HIS A CA 1
ATOM 1782 C C . HIS A 1 225 ? 9.158 -6.562 -16.167 1.00 92.50 225 HIS A C 1
ATOM 1784 O O . HIS A 1 225 ? 8.839 -7.424 -15.355 1.00 92.50 225 HIS A O 1
ATOM 1790 N N . ASN A 1 226 ? 8.317 -5.602 -16.578 1.00 91.50 226 ASN A N 1
ATOM 1791 C CA . ASN A 1 226 ? 6.892 -5.481 -16.229 1.00 91.50 226 ASN A CA 1
ATOM 1792 C C . ASN A 1 226 ? 6.568 -5.234 -14.733 1.00 91.50 226 ASN A C 1
ATOM 1794 O O . ASN A 1 226 ? 5.408 -5.167 -14.347 1.00 91.50 226 ASN A O 1
ATOM 1798 N N . ASP A 1 227 ? 7.586 -5.020 -13.899 1.00 91.75 227 ASP A N 1
ATOM 1799 C CA . ASP A 1 227 ? 7.466 -4.555 -12.501 1.00 91.75 227 ASP A CA 1
ATOM 1800 C C . ASP A 1 227 ? 8.709 -3.734 -12.125 1.00 91.75 227 ASP A C 1
ATOM 1802 O O . ASP A 1 227 ? 9.359 -3.937 -11.100 1.00 91.75 227 ASP A O 1
ATOM 1806 N N . LEU A 1 228 ? 9.148 -2.867 -13.041 1.00 93.44 228 LEU A N 1
ATOM 1807 C CA . LEU A 1 228 ? 10.400 -2.143 -12.867 1.00 93.44 228 LEU A CA 1
ATOM 1808 C C . LEU A 1 228 ? 10.210 -0.974 -11.893 1.00 93.44 228 LEU A C 1
ATOM 1810 O O . LEU A 1 228 ? 9.642 0.061 -12.243 1.00 93.44 228 LEU A O 1
ATOM 1814 N N . ARG A 1 229 ? 10.721 -1.139 -10.672 1.00 93.75 229 ARG A N 1
ATOM 1815 C CA . ARG A 1 229 ? 10.743 -0.116 -9.613 1.00 93.75 229 ARG A CA 1
ATOM 1816 C C . ARG A 1 229 ? 12.175 0.219 -9.208 1.00 93.75 229 ARG A C 1
ATOM 1818 O O . ARG A 1 229 ? 13.079 -0.563 -9.492 1.00 93.75 229 ARG A O 1
ATOM 1825 N N . PHE A 1 230 ? 12.410 1.335 -8.508 1.00 95.19 230 PHE A N 1
ATOM 1826 C CA . PHE A 1 230 ? 13.779 1.649 -8.058 1.00 95.19 230 PHE A CA 1
ATOM 1827 C C . PHE A 1 230 ? 14.349 0.598 -7.103 1.00 95.19 230 PHE A C 1
ATOM 1829 O O . PHE A 1 230 ? 15.539 0.324 -7.176 1.00 95.19 230 PHE A O 1
ATOM 1836 N N . HIS A 1 231 ? 13.500 -0.052 -6.306 1.00 90.69 231 HIS A N 1
ATOM 1837 C CA . HIS A 1 231 ? 13.919 -1.157 -5.439 1.00 90.69 231 HIS A CA 1
ATOM 1838 C C . HIS A 1 231 ? 14.312 -2.438 -6.200 1.00 90.69 231 HIS A C 1
ATOM 1840 O O . HIS A 1 231 ? 14.963 -3.328 -5.665 1.00 90.69 231 HIS A O 1
ATOM 1846 N N . ASN A 1 232 ? 13.964 -2.514 -7.488 1.00 93.69 232 ASN A N 1
ATOM 1847 C CA . ASN A 1 232 ? 14.384 -3.590 -8.384 1.00 93.69 232 ASN A CA 1
ATOM 1848 C C . ASN A 1 232 ? 15.648 -3.203 -9.174 1.00 93.69 232 ASN A C 1
ATOM 1850 O O . ASN A 1 232 ? 16.070 -3.920 -10.082 1.00 93.69 232 ASN A O 1
ATOM 1854 N N . VAL A 1 233 ? 16.275 -2.070 -8.830 1.00 95.38 233 VAL A N 1
ATOM 1855 C CA . VAL A 1 233 ? 17.533 -1.595 -9.405 1.00 95.38 233 VAL A CA 1
ATOM 1856 C C . VAL A 1 233 ? 18.574 -1.464 -8.300 1.00 95.38 233 VAL A C 1
ATOM 1858 O O . VAL A 1 233 ? 18.434 -0.662 -7.385 1.00 95.38 233 VAL A O 1
ATOM 1861 N N . LEU A 1 234 ? 19.669 -2.208 -8.420 1.00 94.69 234 LEU A N 1
ATOM 1862 C CA . LEU A 1 234 ? 20.812 -2.076 -7.529 1.00 94.69 234 LEU A CA 1
ATOM 1863 C C . LEU A 1 234 ? 21.873 -1.160 -8.140 1.00 94.69 234 LEU A C 1
ATOM 1865 O O . LEU A 1 234 ? 22.219 -1.294 -9.318 1.00 94.69 234 LEU A O 1
ATOM 1869 N N . LEU A 1 235 ? 22.430 -0.269 -7.328 1.00 95.06 235 LEU A N 1
ATOM 1870 C CA . LEU A 1 235 ? 23.478 0.683 -7.677 1.00 95.06 235 LEU A CA 1
ATOM 1871 C C . LEU A 1 235 ? 24.818 0.230 -7.097 1.00 95.06 235 LEU A C 1
ATOM 1873 O O . LEU A 1 235 ? 24.921 -0.082 -5.916 1.00 95.06 235 LEU A O 1
ATOM 1877 N N . HIS A 1 236 ? 25.864 0.200 -7.918 1.00 93.94 236 HIS A N 1
ATOM 1878 C CA . HIS A 1 236 ? 27.202 -0.135 -7.436 1.00 93.94 236 HIS A CA 1
ATOM 1879 C C . HIS A 1 236 ? 27.797 1.020 -6.614 1.00 93.94 236 HIS A C 1
ATOM 1881 O O . HIS A 1 236 ? 27.763 2.165 -7.064 1.00 93.94 236 HIS A O 1
ATOM 1887 N N . GLN A 1 237 ? 28.433 0.743 -5.473 1.00 92.06 237 GLN A N 1
ATOM 1888 C CA . GLN A 1 237 ? 28.997 1.770 -4.575 1.00 92.06 237 GLN A CA 1
ATOM 1889 C C . GLN A 1 237 ? 30.001 2.709 -5.280 1.00 92.06 237 GLN A C 1
ATOM 1891 O O . GLN A 1 237 ? 30.006 3.925 -5.070 1.00 92.06 237 GLN A O 1
ATOM 1896 N N . ASP A 1 238 ? 30.798 2.164 -6.203 1.00 90.50 238 ASP A N 1
ATOM 1897 C CA . ASP A 1 238 ? 31.760 2.920 -7.022 1.00 90.50 238 ASP A CA 1
ATOM 1898 C C . ASP A 1 238 ? 31.166 3.604 -8.272 1.00 90.50 238 ASP A C 1
ATOM 1900 O O . ASP A 1 238 ? 31.918 4.029 -9.157 1.00 90.50 238 ASP A O 1
ATOM 1904 N N . TRP A 1 239 ? 29.840 3.765 -8.381 1.00 90.56 239 TRP A N 1
ATOM 1905 C CA . TRP A 1 239 ? 29.182 4.360 -9.558 1.00 90.56 239 TRP A CA 1
ATOM 1906 C C . TRP A 1 239 ? 29.764 5.720 -9.977 1.00 90.56 239 TRP A C 1
ATOM 1908 O O . TRP A 1 239 ? 29.766 6.056 -11.160 1.00 90.56 239 TRP A O 1
ATOM 1918 N N . ARG A 1 240 ? 30.299 6.509 -9.033 1.00 88.56 240 ARG A N 1
ATOM 1919 C CA . ARG A 1 240 ? 30.911 7.825 -9.307 1.00 88.56 240 ARG A CA 1
ATOM 1920 C C . ARG A 1 240 ? 32.114 7.729 -10.242 1.00 88.56 240 ARG A C 1
ATOM 1922 O O . ARG A 1 240 ? 32.346 8.646 -11.037 1.00 88.56 240 ARG A O 1
ATOM 1929 N N . THR A 1 241 ? 32.856 6.623 -10.143 1.00 87.31 241 THR A N 1
ATOM 1930 C CA . THR A 1 241 ? 34.043 6.336 -10.961 1.00 87.31 241 THR A CA 1
ATOM 1931 C C . THR A 1 241 ? 33.677 5.985 -12.399 1.00 87.31 241 THR A C 1
ATOM 1933 O O . THR A 1 241 ? 34.514 6.117 -13.296 1.00 87.31 241 THR A O 1
ATOM 1936 N N . TRP A 1 242 ? 32.419 5.604 -12.645 1.00 87.19 242 TRP A N 1
ATOM 1937 C CA . TRP A 1 242 ? 31.933 5.375 -13.991 1.00 87.19 242 TRP A CA 1
ATOM 1938 C C . TRP A 1 242 ? 31.924 6.674 -14.789 1.00 87.19 242 TRP A C 1
ATOM 1940 O O . TRP A 1 242 ? 31.423 7.721 -14.363 1.00 87.19 242 TRP A O 1
ATOM 1950 N N . GLN A 1 243 ? 32.476 6.592 -15.993 1.00 76.56 243 GLN A N 1
ATOM 1951 C CA . GLN A 1 243 ? 32.490 7.691 -16.939 1.00 76.56 243 GLN A CA 1
ATOM 1952 C C . GLN A 1 243 ? 31.637 7.306 -18.133 1.00 76.56 243 GLN A C 1
ATOM 1954 O O . GLN A 1 243 ? 31.980 6.379 -18.867 1.00 76.56 243 GLN A O 1
ATOM 1959 N N . ALA A 1 244 ? 30.569 8.068 -18.367 1.00 66.12 244 ALA A N 1
ATOM 1960 C CA . ALA A 1 244 ? 29.787 7.952 -19.587 1.00 66.12 244 ALA A CA 1
ATOM 1961 C C . ALA A 1 244 ? 30.715 8.161 -20.799 1.00 66.12 244 ALA A C 1
ATOM 1963 O O . ALA A 1 244 ? 31.234 9.260 -21.037 1.00 66.12 244 ALA A O 1
ATOM 1964 N N . GLN A 1 245 ? 31.002 7.090 -21.538 1.00 65.44 245 GLN A N 1
ATOM 1965 C CA . GLN A 1 245 ? 31.688 7.155 -22.829 1.00 65.44 245 GLN A CA 1
ATOM 1966 C C . GLN A 1 245 ? 30.694 7.576 -23.928 1.00 65.44 245 GLN A C 1
ATOM 1968 O O . GLN A 1 245 ? 29.509 7.763 -23.656 1.00 65.44 245 GLN A O 1
ATOM 1973 N N . VAL A 1 246 ? 31.163 7.785 -25.166 1.00 62.25 246 VAL A N 1
ATOM 1974 C CA . VAL A 1 246 ? 30.254 7.875 -26.331 1.00 62.25 246 VAL A CA 1
ATOM 1975 C C . VAL A 1 246 ? 29.330 6.650 -26.299 1.00 62.25 246 VAL A C 1
ATOM 1977 O O . VAL A 1 246 ? 29.830 5.577 -25.959 1.00 62.25 246 VAL A O 1
ATOM 1980 N N . LEU A 1 247 ? 28.027 6.827 -26.589 1.00 64.69 247 LEU A N 1
ATOM 1981 C CA . LEU A 1 247 ? 26.974 5.797 -26.473 1.00 64.69 247 LEU A CA 1
ATOM 1982 C C . LEU A 1 247 ? 27.527 4.395 -26.740 1.00 64.69 247 LEU A C 1
ATOM 1984 O O . LEU A 1 247 ? 28.047 4.145 -27.835 1.00 64.69 247 LEU A O 1
ATOM 1988 N N . PRO A 1 248 ? 27.502 3.510 -25.738 1.00 60.78 248 PRO A N 1
ATOM 1989 C CA . PRO A 1 248 ? 28.301 2.310 -25.799 1.00 60.78 248 PRO A CA 1
ATOM 1990 C C . PRO A 1 248 ? 27.727 1.348 -26.848 1.00 60.78 248 PRO A C 1
ATOM 1992 O O . PRO A 1 248 ? 26.587 0.896 -26.774 1.00 60.78 248 PRO A O 1
ATOM 1995 N N . THR A 1 249 ? 28.547 1.006 -27.844 1.00 59.34 249 THR A N 1
ATOM 1996 C CA . THR A 1 249 ? 28.207 0.035 -28.905 1.00 59.34 249 THR A CA 1
ATOM 1997 C C . THR A 1 249 ? 28.112 -1.398 -28.391 1.00 59.34 249 THR A C 1
ATOM 1999 O O . THR A 1 249 ? 27.587 -2.274 -29.074 1.00 59.34 249 THR A O 1
ATOM 2002 N N . SER A 1 250 ? 28.616 -1.638 -27.183 1.00 64.81 250 SER A N 1
ATOM 2003 C CA . SER A 1 250 ? 28.422 -2.866 -26.431 1.00 64.81 250 SER A CA 1
ATOM 2004 C C . SER A 1 250 ? 28.163 -2.517 -24.980 1.00 64.81 250 SER A C 1
ATOM 2006 O O . SER A 1 250 ? 28.685 -1.541 -24.448 1.00 64.81 250 SER A O 1
ATOM 2008 N N . THR A 1 251 ? 27.433 -3.369 -24.297 1.00 62.78 251 THR A N 1
ATOM 2009 C CA . THR A 1 251 ? 27.096 -3.180 -22.893 1.00 62.78 251 THR A CA 1
ATOM 2010 C C . THR A 1 251 ? 28.294 -3.296 -21.934 1.00 62.78 251 THR A C 1
ATOM 2012 O O . THR A 1 251 ? 28.140 -3.071 -20.739 1.00 62.78 251 THR A O 1
ATOM 2015 N N . LEU A 1 252 ? 29.501 -3.590 -22.438 1.00 63.66 252 LEU A N 1
ATOM 2016 C CA . LEU A 1 252 ? 30.762 -3.419 -21.701 1.00 63.66 252 LEU A CA 1
ATOM 2017 C C . LEU A 1 252 ? 30.971 -1.960 -21.264 1.00 63.66 252 LEU A C 1
ATOM 2019 O O . LEU A 1 252 ? 31.620 -1.707 -20.258 1.00 63.66 252 LEU A O 1
ATOM 2023 N N . GLY A 1 253 ? 30.379 -0.989 -21.969 1.00 72.62 253 GLY A N 1
ATOM 2024 C CA . GLY A 1 253 ? 30.412 0.419 -21.560 1.00 72.62 253 GLY A CA 1
ATOM 2025 C C . GLY A 1 253 ? 29.617 0.735 -20.285 1.00 72.62 253 GLY A C 1
ATOM 2026 O O . GLY A 1 253 ? 29.709 1.852 -19.782 1.00 72.62 253 GLY A O 1
ATOM 2027 N N . LEU A 1 254 ? 28.860 -0.231 -19.751 1.00 79.31 254 LEU A N 1
ATOM 2028 C CA . LEU A 1 254 ? 28.193 -0.151 -18.447 1.00 79.31 254 LEU A CA 1
ATOM 2029 C C . LEU A 1 254 ? 29.022 -0.769 -17.313 1.00 79.31 254 LEU A C 1
ATOM 2031 O O . LEU A 1 254 ? 28.529 -0.843 -16.191 1.00 79.31 254 LEU A O 1
ATOM 2035 N N . GLN A 1 255 ? 30.241 -1.242 -17.590 1.00 83.44 255 GLN A N 1
ATOM 2036 C CA . GLN A 1 255 ? 31.096 -1.851 -16.576 1.00 83.44 255 GLN A CA 1
ATOM 2037 C C . GLN A 1 255 ? 32.005 -0.835 -15.883 1.00 83.44 255 GLN A C 1
ATOM 2039 O O . GLN A 1 255 ? 32.466 0.142 -16.477 1.00 83.44 255 GLN A O 1
ATOM 2044 N N . LEU A 1 256 ? 32.274 -1.114 -14.615 1.00 83.62 256 LEU A N 1
ATOM 2045 C CA . LEU A 1 256 ? 33.306 -0.498 -13.797 1.00 83.62 256 LEU A CA 1
ATOM 2046 C C . LEU A 1 256 ? 34.643 -1.240 -13.969 1.00 83.62 256 LEU A C 1
ATOM 2048 O O . LEU A 1 256 ? 34.737 -2.254 -14.665 1.00 83.62 256 LEU A O 1
ATOM 2052 N N . CYS A 1 257 ? 35.705 -0.719 -13.349 1.00 80.81 257 CYS A N 1
ATOM 2053 C CA . CYS A 1 257 ? 37.063 -1.270 -13.456 1.00 80.81 257 CYS A CA 1
ATOM 2054 C C . CYS A 1 257 ? 37.196 -2.708 -12.923 1.00 80.81 257 CYS A C 1
ATOM 2056 O O . CYS A 1 257 ? 38.111 -3.425 -13.323 1.00 80.81 257 CYS A O 1
ATOM 2058 N N . ASP A 1 258 ? 36.299 -3.125 -12.034 1.00 79.12 258 ASP A N 1
ATOM 2059 C CA . ASP A 1 258 ? 36.208 -4.475 -11.473 1.00 79.12 258 ASP A CA 1
ATOM 2060 C C . ASP A 1 258 ? 35.398 -5.450 -12.356 1.00 79.12 258 ASP A C 1
ATOM 2062 O O . ASP A 1 258 ? 35.240 -6.625 -12.020 1.00 79.12 258 ASP A O 1
ATOM 2066 N N . GLY A 1 259 ? 34.891 -4.979 -13.501 1.00 79.62 259 GLY A N 1
ATOM 2067 C CA . GLY A 1 259 ? 34.074 -5.747 -14.439 1.00 79.62 259 GLY A CA 1
ATOM 2068 C C . GLY A 1 259 ? 32.594 -5.856 -14.054 1.00 79.62 259 GLY A C 1
ATOM 2069 O O . GLY A 1 259 ? 31.821 -6.463 -14.807 1.00 79.62 259 GLY A O 1
ATOM 2070 N N . GLN A 1 260 ? 32.177 -5.271 -12.928 1.00 84.44 260 GLN A N 1
ATOM 2071 C CA . GLN A 1 260 ? 30.784 -5.234 -12.491 1.00 84.44 260 GLN A CA 1
ATOM 2072 C C . GLN A 1 260 ? 30.012 -4.122 -13.203 1.00 84.44 260 GLN A C 1
ATOM 2074 O O . GLN A 1 260 ? 30.587 -3.156 -13.694 1.00 84.44 260 GLN A O 1
ATOM 2079 N N . GLY A 1 261 ? 28.694 -4.274 -13.314 1.00 87.12 261 GLY A N 1
ATOM 2080 C CA . GLY A 1 261 ? 27.845 -3.243 -13.913 1.00 87.12 261 GLY A CA 1
ATOM 2081 C C . GLY A 1 261 ? 27.578 -2.096 -12.948 1.00 87.12 261 GLY A C 1
ATOM 2082 O O . GLY A 1 261 ? 27.374 -2.342 -11.766 1.00 87.12 261 GLY A O 1
ATOM 2083 N N . VAL A 1 262 ? 27.497 -0.863 -13.442 1.00 90.56 262 VAL A N 1
ATOM 2084 C CA . VAL A 1 262 ? 27.115 0.299 -12.611 1.00 90.56 262 VAL A CA 1
ATOM 2085 C C . VAL A 1 262 ? 25.731 0.124 -11.989 1.00 90.56 262 VAL A C 1
ATOM 2087 O O . VAL A 1 262 ? 25.509 0.542 -10.857 1.00 90.56 262 VAL A O 1
ATOM 2090 N N . VAL A 1 263 ? 24.816 -0.497 -12.736 1.00 92.38 263 VAL A N 1
ATOM 2091 C CA . VAL A 1 263 ? 23.461 -0.833 -12.294 1.00 92.38 263 VAL A CA 1
ATOM 2092 C C . VAL A 1 263 ? 23.181 -2.316 -12.531 1.00 92.38 263 VAL A C 1
ATOM 2094 O O . VAL A 1 263 ? 23.673 -2.897 -13.505 1.00 92.38 263 VAL A O 1
ATOM 2097 N N . ARG A 1 264 ? 22.387 -2.932 -11.654 1.00 91.00 264 ARG A N 1
ATOM 2098 C CA . ARG A 1 264 ? 21.810 -4.272 -11.841 1.00 91.00 264 ARG A CA 1
ATOM 2099 C C . ARG A 1 264 ? 20.294 -4.190 -11.739 1.00 91.00 264 ARG A C 1
ATOM 2101 O O . ARG A 1 264 ? 19.800 -3.431 -10.921 1.00 91.00 264 ARG A O 1
ATOM 2108 N N . ILE A 1 265 ? 19.579 -4.981 -12.526 1.00 91.88 265 ILE A N 1
ATOM 2109 C CA . ILE A 1 265 ? 18.123 -5.119 -12.450 1.00 91.88 265 ILE A CA 1
ATOM 2110 C C . ILE A 1 265 ? 17.812 -6.520 -11.921 1.00 91.88 265 ILE A C 1
ATOM 2112 O O . ILE A 1 265 ? 18.297 -7.510 -12.478 1.00 91.88 265 ILE A O 1
ATOM 2116 N N . ILE A 1 266 ? 17.043 -6.594 -10.842 1.00 90.38 266 ILE A N 1
ATOM 2117 C CA . ILE A 1 266 ? 16.703 -7.815 -10.096 1.00 90.38 266 ILE A CA 1
ATOM 2118 C C . ILE A 1 266 ? 15.180 -8.017 -10.087 1.00 90.38 266 ILE A C 1
ATOM 2120 O O . ILE A 1 266 ? 14.463 -7.102 -10.454 1.00 90.38 266 ILE A O 1
ATOM 2124 N N . ASP A 1 267 ? 14.710 -9.171 -9.607 1.00 88.19 267 ASP A N 1
ATOM 2125 C CA . ASP A 1 267 ? 13.280 -9.475 -9.403 1.00 88.19 267 ASP A CA 1
ATOM 2126 C C . ASP A 1 267 ? 12.456 -9.658 -10.696 1.00 88.19 267 ASP A C 1
ATOM 2128 O O . ASP A 1 267 ? 11.421 -9.037 -10.919 1.00 88.19 267 ASP A O 1
ATOM 2132 N N . TRP A 1 268 ? 12.909 -10.569 -11.565 1.00 88.31 268 TRP A N 1
ATOM 2133 C CA . TRP A 1 268 ? 12.351 -10.800 -12.911 1.00 88.31 268 TRP A CA 1
ATOM 2134 C C . TRP A 1 268 ? 11.066 -11.645 -12.943 1.00 88.31 268 TRP A C 1
ATOM 2136 O O . TRP A 1 268 ? 10.723 -12.223 -13.971 1.00 88.31 268 TRP A O 1
ATOM 2146 N N . GLU A 1 269 ? 10.354 -11.752 -11.829 1.00 85.38 269 GLU A N 1
ATOM 2147 C CA . GLU A 1 269 ? 9.224 -12.677 -11.660 1.00 85.38 269 GLU A CA 1
ATOM 2148 C C . GLU A 1 269 ? 7.962 -12.301 -12.450 1.00 85.38 269 GLU A C 1
ATOM 2150 O O . GLU A 1 269 ? 7.121 -13.162 -12.664 1.00 85.38 269 GLU A O 1
ATOM 2155 N N . GLN A 1 270 ? 7.827 -11.045 -12.891 1.00 86.75 270 GLN A N 1
ATOM 2156 C CA . GLN A 1 270 ? 6.691 -10.587 -13.707 1.00 86.75 270 GLN A CA 1
ATOM 2157 C C . GLN A 1 270 ? 7.048 -10.406 -15.188 1.00 86.75 270 GLN A C 1
ATOM 2159 O O . GLN A 1 270 ? 6.254 -9.845 -1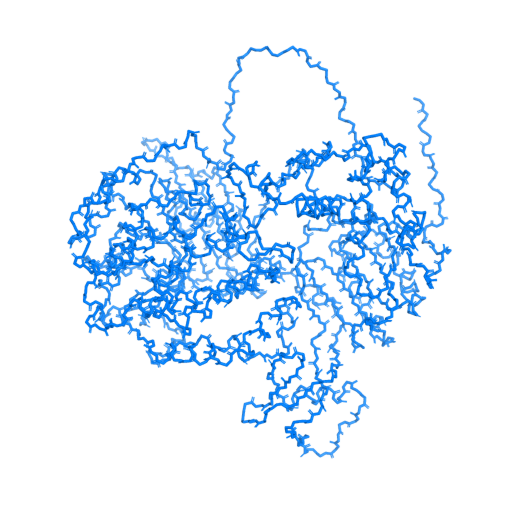5.948 1.00 86.75 270 GLN A O 1
ATOM 2164 N N . CYS A 1 271 ? 8.251 -10.826 -15.594 1.00 87.19 271 CYS A N 1
ATOM 2165 C CA . CYS A 1 271 ? 8.768 -10.555 -16.927 1.00 87.19 271 CYS A CA 1
ATOM 2166 C C . CYS A 1 271 ? 7.889 -11.173 -18.021 1.00 87.19 271 CYS A C 1
ATOM 2168 O O . CYS A 1 271 ? 7.359 -12.272 -17.885 1.00 87.19 271 CYS A O 1
ATOM 2170 N N . LEU A 1 272 ? 7.753 -10.472 -19.145 1.00 86.81 272 LEU A N 1
ATOM 2171 C CA . LEU A 1 272 ? 6.969 -10.966 -20.274 1.00 86.81 272 LEU A CA 1
ATOM 2172 C C . LEU A 1 272 ? 7.431 -10.357 -21.596 1.00 86.81 272 LEU A C 1
ATOM 2174 O O . LEU A 1 272 ? 8.261 -9.447 -21.642 1.00 86.81 272 LEU A O 1
ATOM 2178 N N . TRP A 1 273 ? 6.885 -10.864 -22.701 1.00 88.62 273 TRP A N 1
ATOM 2179 C CA . TRP A 1 273 ? 7.056 -10.234 -24.009 1.00 88.62 273 TRP A CA 1
ATOM 2180 C C . TRP A 1 273 ? 6.054 -9.087 -24.164 1.00 88.62 273 TRP A C 1
ATOM 2182 O O . TRP A 1 273 ? 4.856 -9.340 -24.282 1.00 88.62 273 TRP A O 1
ATOM 2192 N N . GLY A 1 274 ? 6.523 -7.839 -24.162 1.00 91.19 274 GLY A N 1
ATOM 2193 C CA . GLY A 1 274 ? 5.667 -6.661 -23.991 1.00 91.19 274 GLY A CA 1
ATOM 2194 C C . GLY A 1 274 ? 6.128 -5.415 -24.745 1.00 91.19 274 GLY A C 1
ATOM 2195 O O . GLY A 1 274 ? 7.059 -5.460 -25.560 1.00 91.19 274 GLY A O 1
ATOM 2196 N N . ASP A 1 275 ? 5.397 -4.319 -24.535 1.00 94.81 275 ASP A N 1
ATOM 2197 C CA . ASP A 1 275 ? 5.733 -2.994 -25.060 1.00 94.81 275 ASP A CA 1
ATOM 2198 C C . ASP A 1 275 ? 6.847 -2.366 -24.197 1.00 94.81 275 ASP A C 1
ATOM 2200 O O . ASP A 1 275 ? 6.644 -2.163 -22.998 1.00 94.81 275 ASP A O 1
ATOM 2204 N N . PRO A 1 276 ? 8.020 -2.021 -24.763 1.00 96.88 276 PRO A N 1
ATOM 2205 C CA . PRO A 1 276 ? 9.141 -1.468 -24.000 1.00 96.88 276 PRO A CA 1
ATOM 2206 C C . PRO A 1 276 ? 8.823 -0.142 -23.306 1.00 96.88 276 PRO A C 1
ATOM 2208 O O . PRO A 1 276 ? 9.523 0.239 -22.367 1.00 96.88 276 PRO A O 1
ATOM 2211 N N . ALA A 1 277 ? 7.804 0.593 -23.762 1.00 97.62 277 ALA A N 1
ATOM 2212 C CA . ALA A 1 277 ? 7.390 1.826 -23.107 1.00 97.62 277 ALA A CA 1
ATOM 2213 C C . ALA A 1 277 ? 6.776 1.584 -21.717 1.00 97.62 277 ALA A C 1
ATOM 2215 O O . ALA A 1 277 ? 6.720 2.529 -20.932 1.00 97.62 277 ALA A O 1
ATOM 2216 N N . LEU A 1 278 ? 6.365 0.351 -21.399 1.00 96.44 278 LEU A N 1
ATOM 2217 C CA . LEU A 1 278 ? 5.834 -0.026 -20.090 1.00 96.44 278 LEU A CA 1
ATOM 2218 C C . LEU A 1 278 ? 6.918 0.085 -19.005 1.00 96.44 278 LEU A C 1
ATOM 2220 O O . LEU A 1 278 ? 6.735 0.831 -18.047 1.00 96.44 278 LEU A O 1
ATOM 2224 N N . ASP A 1 279 ? 8.086 -0.531 -19.207 1.00 97.75 279 ASP A N 1
ATOM 2225 C CA . ASP A 1 279 ? 9.224 -0.429 -18.275 1.00 97.75 279 ASP A CA 1
ATOM 2226 C C . ASP A 1 279 ? 9.778 1.000 -18.183 1.00 97.75 279 ASP A C 1
ATOM 2228 O O . ASP A 1 279 ? 10.084 1.502 -17.099 1.00 97.75 279 ASP A O 1
ATOM 2232 N N . VAL A 1 280 ? 9.903 1.686 -19.326 1.00 98.44 280 VAL A N 1
ATOM 2233 C CA . VAL A 1 280 ? 10.401 3.072 -19.356 1.00 98.44 280 VAL A CA 1
ATOM 2234 C C . VAL A 1 280 ? 9.423 4.002 -18.630 1.00 98.44 280 VAL A C 1
ATOM 2236 O O . VAL A 1 280 ? 9.848 4.866 -17.863 1.00 98.44 280 VAL A O 1
ATOM 2239 N N . GLY A 1 281 ? 8.117 3.817 -18.842 1.00 98.31 281 GLY A N 1
ATOM 2240 C CA . GLY A 1 281 ? 7.058 4.543 -18.148 1.00 98.31 281 GLY A CA 1
ATOM 2241 C C . GLY A 1 281 ? 7.036 4.256 -16.646 1.00 98.31 281 GLY A C 1
ATOM 2242 O O . GLY A 1 281 ? 6.892 5.192 -15.865 1.00 98.31 281 GLY A O 1
ATOM 2243 N N . ALA A 1 282 ? 7.254 3.005 -16.230 1.00 97.94 282 ALA A N 1
ATOM 2244 C CA . ALA A 1 282 ? 7.320 2.619 -14.820 1.00 97.94 282 ALA A CA 1
ATOM 2245 C C . ALA A 1 282 ? 8.440 3.362 -14.067 1.00 97.94 282 ALA A C 1
ATOM 2247 O O . ALA A 1 282 ? 8.191 3.958 -13.020 1.00 97.94 282 ALA A O 1
ATOM 2248 N N . LEU A 1 283 ? 9.645 3.460 -14.643 1.00 98.06 283 LEU A N 1
ATOM 2249 C CA . LEU A 1 283 ? 10.731 4.249 -14.043 1.00 98.06 283 LEU A CA 1
ATOM 2250 C C . LEU A 1 283 ? 10.440 5.756 -14.011 1.00 98.06 283 LEU A C 1
ATOM 2252 O O . LEU A 1 283 ? 10.801 6.440 -13.051 1.00 98.06 283 LEU A O 1
ATOM 2256 N N . VAL A 1 284 ? 9.771 6.296 -15.034 1.00 98.50 284 VAL A N 1
ATOM 2257 C CA . VAL A 1 284 ? 9.305 7.693 -15.010 1.00 98.50 284 VAL A CA 1
ATOM 2258 C C . VAL A 1 284 ? 8.290 7.899 -13.880 1.00 98.50 284 VAL A C 1
ATOM 2260 O O . VAL A 1 284 ? 8.381 8.893 -13.157 1.00 98.50 284 VAL A O 1
ATOM 2263 N N . ALA A 1 285 ? 7.363 6.958 -13.681 1.00 98.25 285 ALA A N 1
ATOM 2264 C CA . ALA A 1 285 ? 6.406 6.991 -12.579 1.00 98.25 285 ALA A CA 1
ATOM 2265 C C . ALA A 1 285 ? 7.106 6.956 -11.210 1.00 98.25 285 ALA A C 1
ATOM 2267 O O . ALA A 1 285 ? 6.705 7.698 -10.314 1.00 98.25 285 ALA A O 1
ATOM 2268 N N . GLU A 1 286 ? 8.188 6.187 -11.060 1.00 97.50 286 GLU A N 1
ATOM 2269 C CA . GLU A 1 286 ? 8.973 6.139 -9.822 1.00 97.50 286 GLU A CA 1
ATOM 2270 C C . GLU A 1 286 ? 9.623 7.490 -9.478 1.00 97.50 286 GLU A C 1
ATOM 2272 O O . GLU A 1 286 ? 9.532 7.940 -8.334 1.00 97.50 286 GLU A O 1
ATOM 2277 N N . TYR A 1 287 ? 10.193 8.207 -10.455 1.00 97.38 287 TYR A N 1
ATOM 2278 C CA . TYR A 1 287 ? 10.650 9.589 -10.234 1.00 97.38 287 TYR A CA 1
ATOM 2279 C C . TYR A 1 287 ? 9.487 10.505 -9.824 1.00 97.38 287 TYR A C 1
ATOM 2281 O O . TYR A 1 287 ? 9.592 11.252 -8.850 1.00 97.38 287 TYR A O 1
ATOM 2289 N N . LEU A 1 288 ? 8.350 10.440 -10.524 1.00 97.38 288 LEU A N 1
ATOM 2290 C CA . LEU A 1 288 ? 7.180 11.254 -10.180 1.00 97.38 288 LEU A CA 1
ATOM 2291 C C . LEU A 1 288 ? 6.649 10.936 -8.777 1.00 97.38 288 LEU A C 1
ATOM 2293 O O . LEU A 1 288 ? 6.198 11.842 -8.077 1.00 97.38 288 LEU A O 1
ATOM 2297 N N . ARG A 1 289 ? 6.749 9.681 -8.330 1.00 95.00 289 ARG A N 1
ATOM 2298 C CA . ARG A 1 289 ? 6.374 9.253 -6.981 1.00 95.00 289 ARG A CA 1
ATOM 2299 C C . ARG A 1 289 ? 7.259 9.892 -5.913 1.00 95.00 289 ARG A C 1
ATOM 2301 O O . ARG A 1 289 ? 6.727 10.256 -4.866 1.00 95.00 289 ARG A O 1
ATOM 2308 N N . ILE A 1 290 ? 8.561 10.068 -6.164 1.00 92.69 290 ILE A N 1
ATOM 2309 C CA . ILE A 1 290 ? 9.463 10.802 -5.257 1.00 92.69 290 ILE A CA 1
ATOM 2310 C C . ILE A 1 290 ? 8.958 12.235 -5.063 1.00 92.69 290 ILE A C 1
ATOM 2312 O O . ILE A 1 290 ? 8.762 12.669 -3.927 1.00 92.69 290 ILE A O 1
ATOM 2316 N N . TRP A 1 291 ? 8.659 12.944 -6.156 1.00 93.88 291 TRP A N 1
ATOM 2317 C CA . TRP A 1 291 ? 8.097 14.296 -6.082 1.00 93.88 291 TRP A CA 1
ATOM 2318 C C . TRP A 1 291 ? 6.737 14.317 -5.370 1.00 93.88 291 TRP A C 1
ATOM 2320 O O . TRP A 1 291 ? 6.552 15.088 -4.431 1.00 93.88 291 TRP A O 1
ATOM 2330 N N . LEU A 1 292 ? 5.800 13.446 -5.750 1.00 91.12 292 LEU A N 1
ATOM 2331 C CA . LEU A 1 292 ? 4.442 13.426 -5.194 1.00 91.12 292 LEU A CA 1
ATOM 2332 C C . LEU A 1 292 ? 4.420 13.107 -3.697 1.00 91.12 292 LEU A C 1
ATOM 2334 O O . LEU A 1 292 ? 3.671 13.737 -2.953 1.00 91.12 292 LEU A O 1
ATOM 2338 N N . LYS A 1 293 ? 5.265 12.177 -3.237 1.00 86.25 293 LYS A N 1
ATOM 2339 C CA . LYS A 1 293 ? 5.403 11.865 -1.807 1.00 86.25 293 LYS A CA 1
ATOM 2340 C C . LYS A 1 293 ? 6.125 12.974 -1.025 1.00 86.25 293 LYS A C 1
ATOM 2342 O O . LYS A 1 293 ? 5.984 13.034 0.193 1.00 86.25 293 LYS A O 1
ATOM 2347 N N . SER A 1 294 ? 6.858 13.864 -1.701 1.00 82.44 294 SER A N 1
ATOM 2348 C CA . SER A 1 294 ? 7.507 15.029 -1.079 1.00 82.44 294 SER A CA 1
ATOM 2349 C C . SER A 1 294 ? 6.552 16.204 -0.816 1.00 82.44 294 SER A C 1
ATOM 2351 O O . SER A 1 294 ? 6.929 17.161 -0.136 1.00 82.44 294 SER A O 1
ATOM 2353 N N . LEU A 1 295 ? 5.322 16.149 -1.346 1.00 80.69 295 LEU A N 1
ATOM 2354 C CA . LEU A 1 295 ? 4.320 17.200 -1.182 1.00 80.69 295 LEU A CA 1
ATOM 2355 C C . LEU A 1 295 ? 3.668 17.147 0.204 1.00 80.69 295 LEU A C 1
ATOM 2357 O O . LEU A 1 295 ? 3.124 16.126 0.627 1.00 80.69 295 LEU A O 1
ATOM 2361 N N . MET A 1 296 ? 3.612 18.297 0.875 1.00 71.81 296 MET A N 1
ATOM 2362 C CA . MET A 1 296 ? 2.844 18.461 2.112 1.00 71.81 296 MET A CA 1
ATOM 2363 C C . MET A 1 296 ? 1.366 18.723 1.800 1.00 71.81 296 MET A C 1
ATOM 2365 O O . MET A 1 296 ? 0.907 19.864 1.797 1.00 71.81 296 MET A O 1
ATOM 2369 N N . LEU A 1 297 ? 0.612 17.661 1.510 1.00 73.50 297 LEU A N 1
ATOM 2370 C CA . LEU A 1 297 ? -0.809 17.758 1.172 1.00 73.50 297 LEU A CA 1
ATOM 2371 C C . LEU A 1 297 ? -1.699 17.579 2.406 1.00 73.50 297 LEU A C 1
ATOM 2373 O O . LEU A 1 297 ? -1.897 16.470 2.907 1.00 73.50 297 LEU A O 1
ATOM 2377 N N . SER A 1 298 ? -2.323 18.663 2.854 1.00 68.44 298 SER A N 1
ATOM 2378 C CA . SER A 1 298 ? -3.382 18.632 3.865 1.00 68.44 298 SER A CA 1
ATOM 2379 C C . SER A 1 298 ? -4.588 19.446 3.394 1.00 68.44 298 SER A C 1
ATOM 2381 O O . SER A 1 298 ? -4.487 20.229 2.454 1.00 68.44 298 SER A O 1
ATOM 2383 N N . ARG A 1 299 ? -5.743 19.274 4.051 1.00 63.88 299 ARG A N 1
ATOM 2384 C CA . ARG A 1 299 ? -6.936 20.095 3.760 1.00 63.88 299 ARG A CA 1
ATOM 2385 C C . ARG A 1 299 ? -6.705 21.584 4.031 1.00 63.88 299 ARG A C 1
ATOM 2387 O O . ARG A 1 299 ? -7.428 22.412 3.490 1.00 63.88 299 ARG A O 1
ATOM 2394 N N . ASP A 1 300 ? -5.702 21.892 4.844 1.00 61.47 300 ASP A N 1
ATOM 2395 C CA . ASP A 1 300 ? -5.409 23.230 5.343 1.00 61.47 300 ASP A CA 1
ATOM 2396 C C . ASP A 1 300 ? -4.255 23.900 4.575 1.00 61.47 300 ASP A C 1
ATOM 2398 O O . ASP A 1 300 ? -3.961 25.070 4.819 1.00 61.47 300 ASP A O 1
ATOM 2402 N N . ILE A 1 301 ? -3.600 23.184 3.648 1.00 64.56 301 ILE A N 1
ATOM 2403 C CA . ILE A 1 301 ? -2.498 23.682 2.812 1.00 64.56 301 ILE A CA 1
ATOM 2404 C C . ILE A 1 301 ? -2.983 23.817 1.361 1.00 64.56 301 ILE A C 1
ATOM 2406 O O . ILE A 1 301 ? -3.394 22.846 0.731 1.00 64.56 301 ILE A O 1
ATOM 2410 N N . ASP A 1 302 ? -2.901 25.032 0.812 1.00 68.12 302 ASP A N 1
ATOM 2411 C CA . ASP A 1 302 ? -3.183 25.301 -0.604 1.00 68.12 302 ASP A CA 1
ATOM 2412 C C . ASP A 1 302 ? -2.191 24.546 -1.509 1.00 68.12 302 ASP A C 1
ATOM 2414 O O . ASP A 1 302 ? -0.993 24.502 -1.222 1.00 68.12 302 ASP A O 1
ATOM 2418 N N . LEU A 1 303 ? -2.660 24.001 -2.635 1.00 74.44 303 LEU A N 1
ATOM 2419 C CA . LEU A 1 303 ? -1.826 23.291 -3.610 1.00 74.44 303 LEU A CA 1
ATOM 2420 C C . LEU A 1 303 ? -0.600 24.106 -4.055 1.00 74.44 303 LEU A C 1
ATOM 2422 O O . LEU A 1 303 ? 0.499 23.565 -4.145 1.00 74.44 303 LEU A O 1
ATOM 2426 N N . ALA A 1 304 ? -0.750 25.409 -4.300 1.00 71.25 304 ALA A N 1
ATOM 2427 C CA . ALA A 1 304 ? 0.361 26.271 -4.695 1.00 71.25 304 ALA A CA 1
ATOM 2428 C C . ALA A 1 304 ? 1.409 26.406 -3.581 1.00 71.25 304 ALA A C 1
ATOM 2430 O O . ALA A 1 304 ? 2.592 26.585 -3.867 1.00 71.25 304 ALA A O 1
ATOM 2431 N N . VAL A 1 305 ? 0.985 26.343 -2.316 1.00 68.56 305 VAL A N 1
ATOM 2432 C CA . VAL A 1 305 ? 1.892 26.290 -1.163 1.00 68.56 305 VAL A CA 1
ATOM 2433 C C . VAL A 1 305 ? 2.555 24.915 -1.105 1.00 68.56 305 VAL A C 1
ATOM 2435 O O . VAL A 1 305 ? 3.778 24.860 -1.070 1.00 68.56 305 VAL A O 1
ATOM 2438 N N . ALA A 1 306 ? 1.787 23.825 -1.194 1.00 72.44 306 ALA A N 1
ATOM 2439 C CA . ALA A 1 306 ? 2.313 22.459 -1.170 1.00 72.44 306 ALA A CA 1
ATOM 2440 C C . ALA A 1 306 ? 3.387 22.219 -2.247 1.00 72.44 306 ALA A C 1
ATOM 2442 O O . ALA A 1 306 ? 4.420 21.626 -1.952 1.00 72.44 306 ALA A O 1
ATOM 2443 N N . LEU A 1 307 ? 3.187 22.742 -3.463 1.00 76.56 307 LEU A N 1
ATOM 2444 C CA . LEU A 1 307 ? 4.168 22.674 -4.552 1.00 76.56 307 LEU A CA 1
ATOM 2445 C C . LEU A 1 307 ? 5.466 23.427 -4.230 1.00 76.56 307 LEU A C 1
ATOM 2447 O O . LEU A 1 307 ? 6.547 22.923 -4.517 1.00 76.56 307 LEU A O 1
ATOM 2451 N N . ARG A 1 308 ? 5.382 24.614 -3.612 1.00 71.50 308 ARG A N 1
ATOM 2452 C CA . ARG A 1 308 ? 6.572 25.386 -3.200 1.00 71.50 308 ARG A CA 1
ATOM 2453 C C . ARG A 1 308 ? 7.322 24.753 -2.030 1.00 71.50 308 ARG A C 1
ATOM 2455 O O . ARG A 1 308 ? 8.507 25.014 -1.868 1.00 71.50 308 ARG A O 1
ATOM 2462 N N . LEU A 1 309 ? 6.615 23.985 -1.209 1.00 70.06 309 LEU A N 1
ATOM 2463 C CA . LEU A 1 309 ? 7.129 23.328 -0.010 1.00 70.06 309 LEU A CA 1
ATOM 2464 C C . LEU A 1 309 ? 7.606 21.892 -0.266 1.00 70.06 309 LEU A C 1
ATOM 2466 O O . LEU A 1 309 ? 8.022 21.217 0.672 1.00 70.06 309 LEU A O 1
ATOM 2470 N N . ALA A 1 310 ? 7.546 21.415 -1.512 1.00 77.25 310 ALA A N 1
ATOM 2471 C CA . ALA A 1 310 ? 8.048 20.099 -1.880 1.00 77.25 310 ALA A CA 1
ATOM 2472 C C . ALA A 1 310 ? 9.522 19.963 -1.467 1.00 77.25 310 ALA A C 1
ATOM 2474 O O . ALA A 1 310 ? 10.359 20.764 -1.885 1.00 77.25 310 ALA A O 1
ATOM 2475 N N . SER A 1 311 ? 9.852 18.946 -0.665 1.00 75.56 311 SER A N 1
ATOM 2476 C CA . SER A 1 311 ? 11.251 18.702 -0.274 1.00 75.56 311 SER A CA 1
ATOM 2477 C C . SER A 1 311 ? 12.107 18.212 -1.445 1.00 75.56 311 SER A C 1
ATOM 2479 O O . SER A 1 311 ? 13.327 18.362 -1.414 1.00 75.56 311 SER A O 1
ATOM 2481 N N . VAL A 1 312 ? 11.459 17.665 -2.479 1.00 84.12 312 VAL A N 1
ATOM 2482 C CA . VAL A 1 312 ? 12.051 17.307 -3.767 1.00 84.12 312 VAL A CA 1
ATOM 2483 C C . VAL A 1 312 ? 11.136 17.852 -4.871 1.00 84.12 312 VAL A C 1
ATOM 2485 O O . VAL A 1 312 ? 10.223 17.151 -5.314 1.00 84.12 312 VAL A O 1
ATOM 2488 N N . PRO A 1 313 ? 11.304 19.117 -5.296 1.00 88.44 313 PRO A N 1
ATOM 2489 C CA . PRO A 1 313 ? 10.485 19.703 -6.354 1.00 88.44 313 PRO A CA 1
ATOM 2490 C C . PRO A 1 313 ? 10.708 18.989 -7.695 1.00 88.44 313 PRO A C 1
ATOM 2492 O O . PRO A 1 313 ? 11.796 18.477 -7.968 1.00 88.44 313 PRO A O 1
ATOM 2495 N N . LEU A 1 314 ? 9.693 18.978 -8.564 1.00 92.19 314 LEU A N 1
ATOM 2496 C CA . LEU A 1 314 ? 9.761 18.291 -9.860 1.00 92.19 314 LEU A CA 1
ATOM 2497 C C . LEU A 1 314 ? 10.925 18.807 -10.721 1.00 92.19 314 LEU A C 1
ATOM 2499 O O . LEU A 1 314 ? 11.585 18.030 -11.407 1.00 92.19 314 LEU A O 1
ATOM 2503 N N . GLU A 1 315 ? 11.232 20.101 -10.632 1.00 91.44 315 GLU A N 1
ATOM 2504 C CA . GLU A 1 315 ? 12.342 20.752 -11.330 1.00 91.44 315 GLU A CA 1
ATOM 2505 C C . GLU A 1 315 ? 13.712 20.169 -10.952 1.00 91.44 315 GLU A C 1
ATOM 2507 O O . GLU A 1 315 ? 14.639 20.211 -11.761 1.00 91.44 315 GLU A O 1
ATOM 2512 N N . GLN A 1 316 ? 13.850 19.594 -9.751 1.00 91.25 316 GLN A N 1
ATOM 2513 C CA . GLN A 1 316 ? 15.063 18.890 -9.330 1.00 91.25 316 GLN A CA 1
ATOM 2514 C C . GLN A 1 316 ? 15.205 17.527 -10.026 1.00 91.25 316 GLN A C 1
ATOM 2516 O O . GLN A 1 316 ? 16.325 17.081 -10.264 1.00 91.25 316 GLN A O 1
ATOM 2521 N N . LEU A 1 317 ? 14.090 16.878 -10.378 1.00 95.00 317 LEU A N 1
ATOM 2522 C CA . LEU A 1 317 ? 14.058 15.560 -11.024 1.00 95.00 317 LEU A CA 1
ATOM 2523 C C . LEU A 1 317 ? 14.099 15.640 -12.555 1.00 95.00 317 LEU A C 1
ATOM 2525 O O . LEU A 1 317 ? 14.596 14.724 -13.213 1.00 95.00 317 LEU A O 1
ATOM 2529 N N . GLN A 1 318 ? 13.591 16.733 -13.132 1.00 95.69 318 GLN A N 1
ATOM 2530 C CA . GLN A 1 318 ? 13.514 16.959 -14.580 1.00 95.69 318 GLN A CA 1
ATOM 2531 C C . GLN A 1 318 ? 14.836 16.699 -15.333 1.00 95.69 318 GLN A C 1
ATOM 2533 O O . GLN A 1 318 ? 14.782 16.058 -16.385 1.00 95.69 318 GLN A O 1
ATOM 2538 N N . PRO A 1 319 ? 16.025 17.127 -14.850 1.00 93.88 319 PRO A N 1
ATOM 2539 C CA . PRO A 1 319 ? 17.289 16.831 -15.525 1.00 93.88 319 PRO A CA 1
ATOM 2540 C C . PRO A 1 319 ? 17.569 15.329 -15.658 1.00 93.88 319 PRO A C 1
ATOM 2542 O O . PRO A 1 319 ? 17.994 14.872 -16.722 1.00 93.88 319 PRO A O 1
ATOM 2545 N N . SER A 1 320 ? 17.303 14.557 -14.605 1.00 95.25 320 SER A N 1
ATOM 2546 C CA . SER A 1 320 ? 17.529 13.110 -14.554 1.00 95.25 320 SER A CA 1
ATOM 2547 C C . SER A 1 320 ? 16.502 12.374 -15.411 1.00 95.25 320 SER A C 1
ATOM 2549 O O . SER A 1 320 ? 16.889 11.550 -16.233 1.00 95.25 320 SER A O 1
ATOM 2551 N N . LEU A 1 321 ? 15.222 12.752 -15.322 1.00 96.38 321 LEU A N 1
ATOM 2552 C CA . LEU A 1 321 ? 14.142 12.259 -16.188 1.00 96.38 321 LEU A CA 1
ATOM 2553 C C . LEU A 1 321 ? 14.456 12.468 -17.677 1.00 96.38 321 LEU A C 1
ATOM 2555 O O . LEU A 1 321 ? 14.382 11.531 -18.474 1.00 96.38 321 LEU A O 1
ATOM 2559 N N . TYR A 1 322 ? 14.848 13.692 -18.048 1.00 94.81 322 TYR A N 1
ATOM 2560 C CA . TYR A 1 322 ? 15.249 14.035 -19.412 1.00 94.81 322 TYR A CA 1
ATOM 2561 C C . TYR A 1 322 ? 16.440 13.186 -19.867 1.00 94.81 322 TYR A C 1
ATOM 2563 O O . TYR A 1 322 ? 16.406 12.597 -20.947 1.00 94.81 322 TYR A O 1
ATOM 2571 N N . THR A 1 323 ? 17.485 13.099 -19.040 1.00 92.44 323 THR A N 1
ATOM 2572 C CA . THR A 1 323 ? 18.728 12.395 -19.387 1.00 92.44 323 THR A CA 1
ATOM 2573 C C . THR A 1 323 ? 18.516 10.888 -19.507 1.00 92.44 323 THR A C 1
ATOM 2575 O O . THR A 1 323 ? 19.048 10.277 -20.431 1.00 92.44 323 THR A O 1
ATOM 2578 N N . PHE A 1 324 ? 17.698 10.297 -18.635 1.00 95.62 324 PHE A N 1
ATOM 2579 C CA . PHE A 1 324 ? 17.301 8.892 -18.698 1.00 95.62 324 PHE A CA 1
ATOM 2580 C C . PHE A 1 324 ? 16.636 8.555 -20.039 1.00 95.62 324 PHE A C 1
ATOM 2582 O O . PHE A 1 324 ? 17.120 7.687 -20.772 1.00 95.62 324 PHE A O 1
ATOM 2589 N N . LEU A 1 325 ? 15.572 9.280 -20.403 1.00 95.81 325 LEU A N 1
ATOM 2590 C CA . LEU A 1 325 ? 14.835 9.011 -21.640 1.00 95.81 325 LEU A CA 1
ATOM 2591 C C . LEU A 1 325 ? 15.671 9.342 -22.886 1.00 95.81 325 LEU A C 1
ATOM 2593 O O . LEU A 1 325 ? 15.622 8.619 -23.883 1.00 95.81 325 LEU A O 1
ATOM 2597 N N . GLN A 1 326 ? 16.487 10.397 -22.831 1.00 93.19 326 GLN A N 1
ATOM 2598 C CA . GLN A 1 326 ? 17.409 10.739 -23.910 1.00 93.19 326 GLN A CA 1
ATOM 2599 C C . GLN A 1 326 ? 18.450 9.633 -24.136 1.00 93.19 326 GLN A C 1
ATOM 2601 O O . GLN A 1 326 ? 18.657 9.223 -25.278 1.00 93.19 326 GLN A O 1
ATOM 2606 N N . ALA A 1 327 ? 19.081 9.131 -23.070 1.00 92.38 327 ALA A N 1
ATOM 2607 C CA . ALA A 1 327 ? 20.055 8.047 -23.146 1.00 92.38 327 ALA A CA 1
ATOM 2608 C C . ALA A 1 327 ? 19.419 6.759 -23.687 1.00 92.38 327 ALA A C 1
ATOM 2610 O O . ALA A 1 327 ? 20.004 6.102 -24.549 1.00 92.38 327 ALA A O 1
ATOM 2611 N N . TYR A 1 328 ? 18.192 6.448 -23.253 1.00 95.31 328 TYR A N 1
ATOM 2612 C CA . TYR A 1 328 ? 17.426 5.313 -23.761 1.00 95.31 328 TYR A CA 1
ATOM 2613 C C . TYR A 1 328 ? 17.202 5.407 -25.279 1.00 95.31 328 TYR A C 1
ATOM 2615 O O . TYR A 1 328 ? 17.559 4.499 -26.031 1.00 95.31 328 TYR A O 1
ATOM 2623 N N . LEU A 1 329 ? 16.663 6.535 -25.755 1.00 95.12 329 LEU A N 1
ATOM 2624 C CA . LEU A 1 329 ? 16.374 6.752 -27.176 1.00 95.12 329 LEU A CA 1
ATOM 2625 C C . LEU A 1 329 ? 17.637 6.786 -28.039 1.00 95.12 329 LEU A C 1
ATOM 2627 O O . LEU A 1 329 ? 17.619 6.343 -29.187 1.00 95.12 329 LEU A O 1
ATOM 2631 N N . ALA A 1 330 ? 18.734 7.311 -27.499 1.00 91.69 330 ALA A N 1
ATOM 2632 C CA . ALA A 1 330 ? 20.004 7.365 -28.200 1.00 91.69 330 ALA A CA 1
ATOM 2633 C C . ALA A 1 330 ? 20.674 5.982 -28.301 1.00 91.69 330 ALA A C 1
ATOM 2635 O O . ALA A 1 330 ? 21.278 5.674 -29.328 1.00 91.69 330 ALA A O 1
ATOM 2636 N N . GLN A 1 331 ? 20.510 5.127 -27.286 1.00 91.50 331 GLN A N 1
ATOM 2637 C CA . GLN A 1 331 ? 20.983 3.740 -27.301 1.00 91.50 331 GLN A CA 1
ATOM 2638 C C . GLN A 1 331 ? 20.095 2.824 -28.163 1.00 91.50 331 GLN A C 1
ATOM 2640 O O . GLN A 1 331 ? 20.599 1.891 -28.790 1.00 91.50 331 GLN A O 1
ATOM 2645 N N . PHE A 1 332 ? 18.788 3.097 -28.245 1.00 92.75 332 PHE A N 1
ATOM 2646 C CA . PHE A 1 332 ? 17.832 2.302 -29.019 1.00 92.75 332 PHE A CA 1
ATOM 2647 C C . PHE A 1 332 ? 17.029 3.138 -30.039 1.00 92.75 332 PHE A C 1
ATOM 2649 O O . PHE A 1 332 ? 15.801 3.171 -30.001 1.00 92.75 332 PHE A O 1
ATOM 2656 N N . PRO A 1 333 ? 17.678 3.764 -31.038 1.00 92.44 333 PRO A N 1
ATOM 2657 C CA . PRO A 1 333 ? 17.009 4.685 -31.963 1.00 92.44 333 PRO A CA 1
ATOM 2658 C C . PRO A 1 333 ? 15.987 4.007 -32.885 1.00 92.44 333 PRO A C 1
ATOM 2660 O O . PRO A 1 333 ? 15.061 4.658 -33.367 1.00 92.44 333 PRO A O 1
ATOM 2663 N N . LYS A 1 334 ? 16.120 2.693 -33.126 1.00 93.88 334 LYS A N 1
ATOM 2664 C CA . LYS A 1 334 ? 15.165 1.913 -33.932 1.00 93.88 334 LYS A CA 1
ATOM 2665 C C . LYS A 1 334 ? 13.752 1.927 -33.346 1.00 93.88 334 LYS A C 1
ATOM 2667 O O . LYS A 1 334 ? 12.802 1.775 -34.109 1.00 93.88 334 LYS A O 1
ATOM 2672 N N . ILE A 1 335 ? 13.601 2.152 -32.038 1.00 95.56 335 ILE A N 1
ATOM 2673 C CA . ILE A 1 335 ? 12.284 2.191 -31.403 1.00 95.56 335 ILE A CA 1
ATOM 2674 C C . ILE A 1 335 ? 11.398 3.297 -31.982 1.00 95.56 335 ILE A C 1
ATOM 2676 O O . ILE A 1 335 ? 10.208 3.085 -32.159 1.00 95.56 335 ILE A O 1
ATOM 2680 N N . LEU A 1 336 ? 11.985 4.428 -32.387 1.00 95.44 336 LEU A N 1
ATOM 2681 C CA . LEU A 1 336 ? 11.257 5.550 -32.986 1.00 95.44 336 LEU A CA 1
ATOM 2682 C C . LEU A 1 336 ? 10.753 5.247 -34.402 1.00 95.44 336 LEU A C 1
ATOM 2684 O O . LEU A 1 336 ? 9.823 5.891 -34.876 1.00 95.44 336 LEU A O 1
ATOM 2688 N N . ALA A 1 337 ? 11.353 4.268 -35.087 1.00 94.12 337 ALA A N 1
ATOM 2689 C CA . ALA A 1 337 ? 10.831 3.785 -36.361 1.00 94.12 337 ALA A CA 1
ATOM 2690 C C . ALA A 1 337 ? 9.603 2.884 -36.159 1.00 94.12 337 ALA A C 1
ATOM 2692 O O . ALA A 1 337 ? 8.699 2.894 -36.990 1.00 94.12 337 ALA A O 1
ATOM 2693 N N . ALA A 1 338 ? 9.570 2.120 -35.063 1.00 94.31 338 ALA A N 1
ATOM 2694 C CA . ALA A 1 338 ? 8.436 1.274 -34.701 1.00 94.31 338 ALA A CA 1
ATOM 2695 C C . ALA A 1 338 ? 7.295 2.066 -34.038 1.00 94.31 338 ALA A C 1
ATOM 2697 O O . ALA A 1 338 ? 6.129 1.763 -34.280 1.00 94.31 338 ALA A O 1
ATOM 2698 N N . PHE A 1 339 ? 7.637 3.087 -33.248 1.00 95.50 339 PHE A N 1
ATOM 2699 C CA . PHE A 1 339 ? 6.721 3.937 -32.489 1.00 95.50 339 PHE A CA 1
ATOM 2700 C C . PHE A 1 339 ? 7.145 5.411 -32.623 1.00 95.50 339 PHE A C 1
ATOM 2702 O O . PHE A 1 339 ? 7.933 5.911 -31.818 1.00 95.50 339 PHE A O 1
ATOM 2709 N N . PRO A 1 340 ? 6.663 6.138 -33.645 1.00 94.62 340 PRO A N 1
ATOM 2710 C CA . PRO A 1 340 ? 6.992 7.557 -33.818 1.00 94.62 340 PRO A CA 1
ATOM 2711 C C . PRO A 1 340 ? 6.552 8.447 -32.642 1.00 94.62 340 PRO A C 1
ATOM 2713 O O . PRO A 1 340 ? 7.136 9.501 -32.410 1.00 94.62 340 PRO A O 1
ATOM 2716 N N . ASP A 1 341 ? 5.542 8.004 -31.895 1.00 93.88 341 ASP A N 1
ATOM 2717 C CA . ASP A 1 341 ? 4.934 8.621 -30.714 1.00 93.88 341 ASP A CA 1
ATOM 2718 C C . ASP A 1 341 ? 5.549 8.133 -29.385 1.00 93.88 341 ASP A C 1
ATOM 2720 O O . ASP A 1 341 ? 4.964 8.335 -28.320 1.00 93.88 341 ASP A O 1
ATOM 2724 N N . PHE A 1 342 ? 6.719 7.477 -29.409 1.00 96.12 342 PHE A N 1
ATOM 2725 C CA . PHE A 1 342 ? 7.254 6.746 -28.249 1.00 96.12 342 PHE A CA 1
ATOM 2726 C C . PHE A 1 342 ? 7.317 7.567 -26.950 1.00 96.12 342 PHE A C 1
ATOM 2728 O O . PHE A 1 342 ? 7.049 7.040 -25.876 1.00 96.12 342 PHE A O 1
ATOM 2735 N N . THR A 1 343 ? 7.639 8.861 -27.011 1.00 95.19 343 THR A N 1
ATOM 2736 C CA . THR A 1 343 ? 7.699 9.720 -25.814 1.00 95.19 343 THR A CA 1
ATOM 2737 C C . THR A 1 343 ? 6.321 9.965 -25.193 1.00 95.19 343 THR A C 1
ATOM 2739 O O . THR A 1 343 ? 6.178 9.932 -23.970 1.00 95.19 343 THR A O 1
ATOM 2742 N N . GLU A 1 344 ? 5.289 10.179 -26.013 1.00 95.56 344 GLU A N 1
ATOM 2743 C CA . GLU A 1 344 ? 3.904 10.289 -25.533 1.00 95.56 344 GLU A CA 1
ATOM 2744 C C . GLU A 1 344 ? 3.438 8.953 -24.952 1.00 95.56 344 GLU A C 1
ATOM 2746 O O . GLU A 1 344 ? 2.845 8.915 -23.875 1.00 95.56 344 GLU A O 1
ATOM 2751 N N . ARG A 1 345 ? 3.794 7.846 -25.610 1.00 96.25 345 ARG A N 1
ATOM 2752 C CA . ARG A 1 345 ? 3.512 6.488 -25.140 1.00 96.25 345 ARG A CA 1
ATOM 2753 C C . ARG A 1 345 ? 4.134 6.203 -23.769 1.00 96.25 345 ARG A C 1
ATOM 2755 O O . ARG A 1 345 ? 3.421 5.767 -22.871 1.00 96.25 345 ARG A O 1
ATOM 2762 N N . VAL A 1 346 ? 5.416 6.522 -23.573 1.00 97.88 346 VAL A N 1
ATOM 2763 C CA . VAL A 1 346 ? 6.101 6.446 -22.265 1.00 97.88 346 VAL A CA 1
ATOM 2764 C C . VAL A 1 346 ? 5.371 7.278 -21.209 1.00 97.88 346 VAL A C 1
ATOM 2766 O O . VAL A 1 346 ? 5.214 6.835 -20.075 1.00 97.88 346 VAL A O 1
ATOM 2769 N N . THR A 1 347 ? 4.880 8.462 -21.578 1.00 97.50 347 THR A N 1
ATOM 2770 C CA . THR A 1 347 ? 4.140 9.344 -20.662 1.00 97.50 347 THR A CA 1
ATOM 2771 C C . THR A 1 347 ? 2.818 8.705 -20.231 1.00 97.50 347 THR A C 1
ATOM 2773 O O . THR A 1 347 ? 2.514 8.673 -19.040 1.00 97.50 347 THR A O 1
ATOM 2776 N N . ARG A 1 348 ? 2.069 8.104 -21.164 1.00 98.06 348 ARG A N 1
ATOM 2777 C CA . ARG A 1 348 ? 0.838 7.354 -20.857 1.00 98.06 348 ARG A CA 1
ATOM 2778 C C . ARG A 1 348 ? 1.116 6.154 -19.948 1.00 98.06 348 ARG A C 1
ATOM 2780 O O . ARG A 1 348 ? 0.421 5.985 -18.949 1.00 98.06 348 ARG A O 1
ATOM 2787 N N . PHE A 1 349 ? 2.154 5.366 -20.236 1.00 98.19 349 PHE A N 1
ATOM 2788 C CA . PHE A 1 349 ? 2.550 4.243 -19.379 1.00 98.19 349 PHE A CA 1
ATOM 2789 C C . PHE A 1 349 ? 3.045 4.686 -17.997 1.00 98.19 349 PHE A C 1
ATOM 2791 O O . PHE A 1 349 ? 2.785 3.991 -17.021 1.00 98.19 349 PHE A O 1
ATOM 2798 N N . ALA A 1 350 ? 3.655 5.867 -17.863 1.00 98.44 350 ALA A N 1
ATOM 2799 C CA . ALA A 1 350 ? 3.943 6.441 -16.548 1.00 98.44 350 ALA A CA 1
ATOM 2800 C C . ALA A 1 350 ? 2.656 6.759 -15.767 1.00 98.44 350 ALA A C 1
ATOM 2802 O O . ALA A 1 350 ? 2.577 6.510 -14.565 1.00 98.44 350 ALA A O 1
ATOM 2803 N N . GLY A 1 351 ? 1.612 7.246 -16.445 1.00 98.12 351 GLY A N 1
ATOM 2804 C CA . GLY A 1 351 ? 0.288 7.407 -15.840 1.00 98.12 351 GLY A CA 1
ATOM 2805 C C . GLY A 1 351 ? -0.329 6.082 -15.387 1.00 98.12 351 GLY A C 1
ATOM 2806 O O . GLY A 1 351 ? -0.864 6.014 -14.282 1.00 98.12 351 GLY A O 1
ATOM 2807 N N . LEU A 1 352 ? -0.192 5.016 -16.183 1.00 97.75 352 LEU A N 1
ATOM 2808 C CA . LEU A 1 352 ? -0.583 3.662 -15.774 1.00 97.75 352 LEU A CA 1
ATOM 2809 C C . LEU A 1 352 ? 0.219 3.185 -14.549 1.00 97.75 352 LEU A C 1
ATOM 2811 O O . LEU A 1 352 ? -0.375 2.681 -13.602 1.00 97.75 352 LEU A O 1
ATOM 2815 N N . GLY A 1 353 ? 1.536 3.413 -14.518 1.00 97.19 353 GLY A N 1
ATOM 2816 C CA . GLY A 1 353 ? 2.393 3.059 -13.380 1.00 97.19 353 GLY A CA 1
ATOM 2817 C C . GLY A 1 353 ? 2.003 3.768 -12.075 1.00 97.19 353 GLY A C 1
ATOM 2818 O O . GLY A 1 353 ? 2.037 3.162 -11.003 1.00 97.19 353 GLY A O 1
ATOM 2819 N N . LEU A 1 354 ? 1.547 5.025 -12.149 1.00 98.00 354 LEU A N 1
ATOM 2820 C CA . LEU A 1 354 ? 1.004 5.742 -10.987 1.00 98.00 354 LEU A CA 1
ATOM 2821 C C . LEU A 1 354 ? -0.327 5.145 -10.499 1.00 98.00 354 LEU A C 1
ATOM 2823 O O . LEU A 1 354 ? -0.547 5.076 -9.291 1.00 98.00 354 LEU A O 1
ATOM 2827 N N . ILE A 1 355 ? -1.204 4.699 -11.407 1.00 97.25 355 ILE A N 1
ATOM 2828 C CA . ILE A 1 355 ? -2.433 3.973 -11.039 1.00 97.25 355 ILE A CA 1
ATOM 2829 C C . ILE A 1 355 ? -2.077 2.645 -10.362 1.00 97.25 355 ILE A C 1
ATOM 2831 O O . ILE A 1 355 ? -2.595 2.371 -9.279 1.00 97.25 355 ILE A O 1
ATOM 2835 N N . GLY A 1 356 ? -1.146 1.878 -10.939 1.00 94.69 356 GLY A N 1
ATOM 2836 C CA . GLY A 1 356 ? -0.640 0.633 -10.355 1.00 94.69 356 GLY A CA 1
ATOM 2837 C C . GLY A 1 356 ? -0.078 0.839 -8.946 1.00 94.69 356 GLY A C 1
ATOM 2838 O O . GLY A 1 356 ? -0.465 0.138 -8.020 1.00 94.69 356 GLY A O 1
ATOM 2839 N N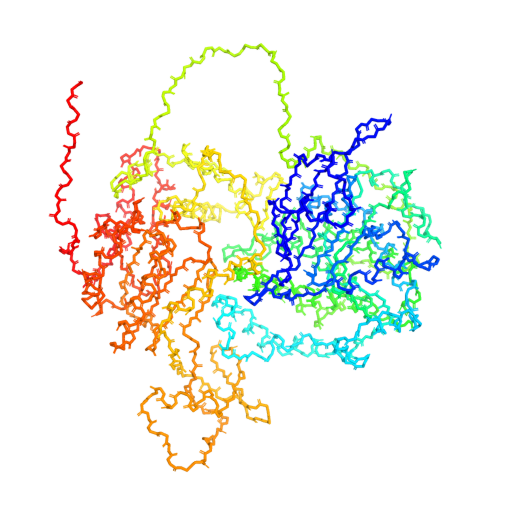 . SER A 1 357 ? 0.702 1.904 -8.735 1.00 92.94 357 SER A N 1
ATOM 2840 C CA . SER A 1 357 ? 1.231 2.260 -7.406 1.00 92.94 357 SER A CA 1
ATOM 2841 C C . SER A 1 357 ? 0.133 2.511 -6.363 1.00 92.94 357 SER A C 1
ATOM 2843 O O . SER A 1 357 ? 0.308 2.206 -5.183 1.00 92.94 357 SER A O 1
ATOM 2845 N N . ILE A 1 358 ? -1.004 3.090 -6.766 1.00 94.25 358 ILE A N 1
ATOM 2846 C CA . ILE A 1 358 ? -2.154 3.267 -5.869 1.00 94.25 358 ILE A CA 1
ATOM 2847 C C . ILE A 1 358 ? -2.802 1.910 -5.580 1.00 94.25 358 ILE A C 1
ATOM 2849 O O . ILE A 1 358 ? -3.127 1.629 -4.427 1.00 94.25 358 ILE A O 1
ATOM 2853 N N . GLN A 1 359 ? -2.974 1.063 -6.597 1.00 92.81 359 GLN A N 1
ATOM 2854 C CA . GLN A 1 359 ? -3.537 -0.279 -6.429 1.00 92.81 359 GLN A CA 1
ATOM 2855 C C . GLN A 1 359 ? -2.677 -1.152 -5.510 1.00 92.81 359 GLN A C 1
ATOM 2857 O O . GLN A 1 359 ? -3.240 -1.826 -4.651 1.00 92.81 359 GLN A O 1
ATOM 2862 N N . ASP A 1 360 ? -1.348 -1.072 -5.604 1.00 88.75 360 ASP A N 1
ATOM 2863 C CA . ASP A 1 360 ? -0.427 -1.763 -4.698 1.00 88.75 360 ASP A CA 1
ATOM 2864 C C . ASP A 1 360 ? -0.666 -1.338 -3.248 1.00 88.75 360 ASP A C 1
ATOM 2866 O O . ASP A 1 360 ? -0.902 -2.173 -2.376 1.00 88.75 360 ASP A O 1
ATOM 2870 N N . ARG A 1 361 ? -0.711 -0.028 -2.978 1.00 88.69 361 ARG A N 1
ATOM 2871 C CA . ARG A 1 361 ? -0.998 0.500 -1.631 1.00 88.69 361 ARG A CA 1
ATOM 2872 C C . ARG A 1 361 ? -2.343 0.001 -1.106 1.00 88.69 361 ARG A C 1
ATOM 2874 O O . ARG A 1 361 ? -2.444 -0.426 0.042 1.00 88.69 361 ARG A O 1
ATOM 2881 N N . ILE A 1 362 ? -3.366 -0.006 -1.960 1.00 89.19 362 ILE A N 1
ATOM 2882 C CA . ILE A 1 362 ? -4.693 -0.534 -1.624 1.00 89.19 362 ILE A CA 1
ATOM 2883 C C . ILE A 1 362 ? -4.636 -2.038 -1.324 1.00 89.19 362 ILE A C 1
ATOM 2885 O O . ILE A 1 362 ? -5.257 -2.487 -0.360 1.00 89.19 362 ILE A O 1
ATOM 2889 N N . TYR A 1 363 ? -3.879 -2.811 -2.102 1.00 86.12 363 TYR A N 1
ATOM 2890 C CA . TYR A 1 363 ? -3.677 -4.245 -1.898 1.00 86.12 363 TYR A CA 1
ATOM 2891 C C . TYR A 1 363 ? -2.991 -4.548 -0.555 1.00 86.12 363 TYR A C 1
ATOM 2893 O O . TYR A 1 363 ? -3.376 -5.491 0.142 1.00 86.12 363 TYR A O 1
ATOM 2901 N N . TYR A 1 364 ? -2.047 -3.698 -0.140 1.00 82.06 364 TYR A N 1
ATOM 2902 C CA . TYR A 1 364 ? -1.425 -3.720 1.190 1.00 82.06 364 TYR A CA 1
ATOM 2903 C C . TYR A 1 364 ? -2.264 -3.043 2.287 1.00 82.06 364 TYR A C 1
ATOM 2905 O O . TYR A 1 364 ? -1.821 -2.953 3.428 1.00 82.06 364 TYR A O 1
ATOM 2913 N N . ARG A 1 365 ? -3.503 -2.631 1.979 1.00 82.81 365 ARG A N 1
ATOM 2914 C CA . ARG A 1 365 ? -4.469 -2.010 2.911 1.00 82.81 365 ARG A CA 1
ATOM 2915 C C . ARG A 1 365 ? -3.979 -0.701 3.517 1.00 82.81 365 ARG A C 1
ATOM 2917 O O . ARG A 1 365 ? -4.479 -0.274 4.559 1.00 82.81 365 ARG A O 1
ATOM 2924 N N . GLU A 1 366 ? -3.048 -0.039 2.844 1.00 81.56 366 GLU A N 1
ATOM 2925 C CA . GLU A 1 366 ? -2.614 1.287 3.237 1.00 81.56 366 GLU A CA 1
ATOM 2926 C C . GLU A 1 366 ? -3.750 2.309 3.045 1.00 81.56 366 GLU A C 1
ATOM 2928 O O . GLU A 1 366 ? -4.599 2.157 2.155 1.00 81.56 366 GLU A O 1
ATOM 2933 N N . PRO A 1 367 ? -3.799 3.368 3.872 1.00 76.62 367 PRO A N 1
ATOM 2934 C CA . PRO A 1 367 ? -4.803 4.413 3.731 1.00 76.62 367 PRO A CA 1
ATOM 2935 C C . PRO A 1 367 ? -4.734 5.104 2.364 1.00 76.62 367 PRO A C 1
ATOM 2937 O O . PRO A 1 367 ? -3.660 5.459 1.883 1.00 76.62 367 PRO A O 1
ATOM 2940 N N . PHE A 1 368 ? -5.901 5.369 1.772 1.00 86.56 368 PHE A N 1
ATOM 2941 C CA . PHE A 1 368 ? -6.030 6.200 0.575 1.00 86.56 368 PHE A CA 1
ATOM 2942 C C . PHE A 1 368 ? -6.330 7.649 0.981 1.00 86.56 368 PHE A C 1
ATOM 2944 O O . PHE A 1 368 ? -7.433 7.964 1.443 1.00 86.56 368 PHE A O 1
ATOM 2951 N N . GLY A 1 369 ? -5.338 8.528 0.836 1.00 85.00 369 GLY A N 1
ATOM 2952 C CA . GLY A 1 369 ? -5.371 9.908 1.308 1.00 85.00 369 GLY A CA 1
ATOM 2953 C C . GLY A 1 369 ? -5.148 10.950 0.211 1.00 85.00 369 GLY A C 1
ATOM 2954 O O . GLY A 1 369 ? -5.354 10.720 -0.980 1.00 85.00 369 GLY A O 1
ATOM 2955 N N . ASN A 1 370 ? -4.745 12.155 0.626 1.00 84.81 370 ASN A N 1
ATOM 2956 C CA . ASN A 1 370 ? -4.564 13.291 -0.286 1.00 84.81 370 ASN A CA 1
ATOM 2957 C C . ASN A 1 370 ? -3.438 13.061 -1.305 1.00 84.81 370 ASN A C 1
ATOM 2959 O O . ASN A 1 370 ? -3.515 13.572 -2.421 1.00 84.81 370 ASN A O 1
ATOM 2963 N N . ILE A 1 371 ? -2.406 12.304 -0.925 1.00 86.12 371 ILE A N 1
ATOM 2964 C CA . ILE A 1 371 ? -1.263 11.993 -1.788 1.00 86.12 371 ILE A CA 1
ATOM 2965 C C . ILE A 1 371 ? -1.705 11.079 -2.922 1.00 86.12 371 ILE A C 1
ATOM 2967 O O . ILE A 1 371 ? -1.431 11.375 -4.080 1.00 86.12 371 ILE A O 1
ATOM 2971 N N . GLU A 1 372 ? -2.459 10.026 -2.617 1.00 90.06 372 GLU A N 1
ATOM 2972 C CA . GLU A 1 372 ? -2.987 9.105 -3.619 1.00 90.06 372 GLU A CA 1
ATOM 2973 C C . GLU A 1 372 ? -4.024 9.791 -4.525 1.00 90.06 372 GLU A C 1
ATOM 2975 O O . GLU A 1 372 ? -4.076 9.522 -5.725 1.00 90.06 372 GLU A O 1
ATOM 2980 N N . ILE A 1 373 ? -4.801 10.747 -3.997 1.00 91.38 373 ILE A N 1
ATOM 2981 C CA . ILE A 1 373 ? -5.678 11.603 -4.814 1.00 91.38 373 ILE A CA 1
ATOM 2982 C C . ILE A 1 373 ? -4.855 12.457 -5.791 1.00 91.38 373 ILE A C 1
ATOM 2984 O O . ILE A 1 373 ? -5.203 12.529 -6.971 1.00 91.38 373 ILE A O 1
ATOM 2988 N N . ALA A 1 374 ? -3.767 13.087 -5.337 1.00 90.94 374 ALA A N 1
ATOM 2989 C CA . ALA A 1 374 ? -2.878 13.860 -6.206 1.00 90.94 374 ALA A CA 1
ATOM 2990 C C . ALA A 1 374 ? -2.177 12.969 -7.247 1.00 90.94 374 ALA A C 1
ATOM 2992 O O . ALA A 1 374 ? -2.107 13.339 -8.418 1.00 90.94 374 ALA A O 1
ATOM 2993 N N . MET A 1 375 ? -1.736 11.767 -6.857 1.00 94.75 375 MET A N 1
ATOM 2994 C CA . MET A 1 375 ? -1.190 10.761 -7.775 1.00 94.75 375 MET A CA 1
ATOM 2995 C C . MET A 1 375 ? -2.197 10.398 -8.868 1.00 94.75 375 MET A C 1
ATOM 2997 O O . MET A 1 375 ? -1.839 10.425 -10.042 1.00 94.75 375 MET A O 1
ATOM 3001 N N . LEU A 1 376 ? -3.463 10.146 -8.517 1.00 95.69 376 LEU A N 1
ATOM 3002 C CA . LEU A 1 376 ? -4.516 9.849 -9.494 1.00 95.69 376 LEU A CA 1
ATOM 3003 C C . LEU A 1 376 ? -4.780 11.033 -10.439 1.00 95.69 376 LEU A C 1
ATOM 3005 O O . LEU A 1 376 ? -5.023 10.837 -11.630 1.00 95.69 376 LEU A O 1
ATOM 3009 N N . GLN A 1 377 ? -4.717 12.270 -9.936 1.00 94.56 377 GLN A N 1
ATOM 3010 C CA . GLN A 1 377 ? -4.862 13.470 -10.766 1.00 94.56 377 GLN A CA 1
ATOM 3011 C C . GLN A 1 377 ? -3.710 13.624 -11.764 1.00 94.56 377 GLN A C 1
ATOM 3013 O O . GLN A 1 377 ? -3.965 13.909 -12.934 1.00 94.56 377 GLN A O 1
ATOM 3018 N N . VAL A 1 378 ? -2.465 13.402 -11.331 1.00 96.25 378 VAL A N 1
ATOM 3019 C CA . VAL A 1 378 ? -1.304 13.404 -12.231 1.00 96.25 378 VAL A CA 1
ATOM 3020 C C . VAL A 1 378 ? -1.424 12.274 -13.245 1.00 96.25 378 VAL A C 1
ATOM 3022 O O . VAL A 1 378 ? -1.331 12.541 -14.439 1.00 96.25 378 VAL A O 1
ATOM 3025 N N . ALA A 1 379 ? -1.725 11.051 -12.804 1.00 97.81 379 ALA A N 1
ATOM 3026 C CA . ALA A 1 379 ? -1.926 9.900 -13.680 1.00 97.81 379 ALA A CA 1
ATOM 3027 C C . ALA A 1 379 ? -2.954 10.184 -14.782 1.00 97.81 379 ALA A C 1
ATOM 3029 O O . ALA A 1 379 ? -2.705 9.907 -15.955 1.00 97.81 379 ALA A O 1
ATOM 3030 N N . ARG A 1 380 ? -4.079 10.816 -14.421 1.00 97.31 380 ARG A N 1
ATOM 3031 C CA . ARG A 1 380 ? -5.097 11.253 -15.379 1.00 97.31 380 ARG A CA 1
ATOM 3032 C C . ARG A 1 380 ? -4.536 12.233 -16.408 1.00 97.31 380 ARG A C 1
ATOM 3034 O O . ARG A 1 380 ? -4.810 12.054 -17.588 1.00 97.31 380 ARG A O 1
ATOM 3041 N N . SER A 1 381 ? -3.758 13.235 -16.005 1.00 97.06 381 SER A N 1
ATOM 3042 C CA . SER A 1 381 ? -3.127 14.166 -16.954 1.00 97.06 381 SER A CA 1
ATOM 3043 C C . SER A 1 381 ? -2.167 13.449 -17.906 1.00 97.06 381 SER A C 1
ATOM 3045 O O . SER A 1 381 ? -2.233 13.675 -19.110 1.00 97.06 381 SER A O 1
ATOM 3047 N N . LEU A 1 382 ? -1.339 12.532 -17.393 1.00 97.94 382 LEU A N 1
ATOM 3048 C CA . LEU A 1 382 ? -0.386 11.767 -18.205 1.00 97.94 382 LEU A CA 1
ATOM 3049 C C . LEU A 1 382 ? -1.081 10.868 -19.244 1.00 97.94 382 LEU A C 1
ATOM 3051 O O . LEU A 1 382 ? -0.599 10.730 -20.366 1.00 97.94 382 LEU A O 1
ATOM 3055 N N . LEU A 1 383 ? -2.210 10.260 -18.871 1.00 97.62 383 LEU A N 1
ATOM 3056 C CA . LEU A 1 383 ? -2.980 9.352 -19.726 1.00 97.62 383 LEU A CA 1
ATOM 3057 C C . LEU A 1 383 ? -3.879 10.090 -20.726 1.00 97.62 383 LEU A C 1
ATOM 3059 O O . LEU A 1 383 ? -3.948 9.688 -21.887 1.00 97.62 383 LEU A O 1
ATOM 3063 N N . CYS A 1 384 ? -4.578 11.137 -20.281 1.00 97.12 384 CYS A N 1
ATOM 3064 C CA . CYS A 1 384 ? -5.578 11.852 -21.079 1.00 97.12 384 CYS A CA 1
ATOM 3065 C C . CYS A 1 384 ? -4.987 13.004 -21.912 1.00 97.12 384 CYS A C 1
ATOM 3067 O O . CYS A 1 384 ? -5.574 13.360 -22.930 1.00 97.12 384 CYS A O 1
ATOM 3069 N N . ASP A 1 385 ? -3.870 13.604 -21.487 1.00 96.00 385 ASP A N 1
ATOM 3070 C CA . ASP A 1 385 ? -3.197 14.715 -22.180 1.00 96.00 385 ASP A CA 1
ATOM 3071 C C . ASP A 1 385 ? -1.658 14.545 -22.161 1.00 96.00 385 ASP A C 1
ATOM 3073 O O . ASP A 1 385 ? -0.927 15.319 -21.522 1.00 96.00 385 ASP A O 1
ATOM 3077 N N . PRO A 1 386 ? -1.133 13.499 -22.832 1.00 94.75 386 PRO A N 1
ATOM 3078 C CA . PRO A 1 386 ? 0.293 13.176 -22.804 1.00 94.75 386 PRO A CA 1
ATOM 3079 C C . PRO A 1 386 ? 1.161 14.265 -23.447 1.00 94.75 386 PRO A C 1
ATOM 3081 O O . PRO A 1 386 ? 2.254 14.540 -22.954 1.00 94.75 386 PRO A O 1
ATOM 3084 N N . ALA A 1 387 ? 0.679 14.928 -24.502 1.00 90.00 387 ALA A N 1
ATOM 3085 C CA . ALA A 1 387 ? 1.431 15.960 -25.212 1.00 90.00 387 ALA A CA 1
ATOM 3086 C C . ALA A 1 387 ? 1.725 17.182 -24.325 1.00 90.00 387 ALA A C 1
ATOM 3088 O O . ALA A 1 387 ? 2.864 17.655 -24.284 1.00 90.00 387 ALA A O 1
ATOM 3089 N N . THR A 1 388 ? 0.734 17.670 -23.570 1.00 89.88 388 THR A N 1
ATOM 3090 C CA . THR A 1 388 ? 0.950 18.752 -22.595 1.00 89.88 388 THR A CA 1
ATOM 3091 C C . THR A 1 388 ? 1.815 18.271 -21.430 1.00 89.88 388 THR A C 1
ATOM 3093 O O . THR A 1 388 ? 2.734 18.972 -21.003 1.00 89.88 388 THR A O 1
ATOM 3096 N N . SER A 1 389 ? 1.561 17.052 -20.948 1.00 94.19 389 SER A N 1
ATOM 3097 C CA . SER A 1 389 ? 2.265 16.469 -19.803 1.00 94.19 389 SER A CA 1
ATOM 3098 C C . SER A 1 389 ? 3.762 16.263 -20.044 1.00 94.19 389 SER A C 1
ATOM 3100 O O . SER A 1 389 ? 4.555 16.426 -19.116 1.00 94.19 389 SER A O 1
ATOM 3102 N N . LEU A 1 390 ? 4.173 15.971 -21.281 1.00 91.19 390 LEU A N 1
ATOM 3103 C CA . LEU A 1 390 ? 5.579 15.800 -21.661 1.00 91.19 390 LEU A CA 1
ATOM 3104 C C . LEU A 1 390 ? 6.454 16.985 -21.234 1.00 91.19 390 LEU A C 1
ATOM 3106 O O . LEU A 1 390 ? 7.511 16.790 -20.633 1.00 91.19 390 LEU A O 1
ATOM 3110 N N . ALA A 1 391 ? 6.002 18.211 -21.510 1.00 88.50 391 ALA A N 1
ATOM 3111 C CA . ALA A 1 391 ? 6.753 19.420 -21.178 1.00 88.50 391 ALA A CA 1
ATOM 3112 C C . ALA A 1 391 ? 6.857 19.648 -19.662 1.00 88.50 391 ALA A C 1
ATOM 3114 O O . ALA A 1 391 ? 7.829 20.237 -19.191 1.00 88.50 391 ALA A O 1
ATOM 3115 N N . THR A 1 392 ? 5.873 19.181 -18.891 1.00 90.81 392 THR A N 1
ATOM 3116 C CA . THR A 1 392 ? 5.889 19.257 -17.427 1.00 90.81 392 THR A CA 1
ATOM 3117 C C . THR A 1 392 ? 6.820 18.207 -16.824 1.00 90.81 392 THR A C 1
ATOM 3119 O O . THR A 1 392 ? 7.619 18.538 -15.951 1.00 90.81 392 THR A O 1
ATOM 3122 N N . VAL A 1 393 ? 6.762 16.960 -17.299 1.00 93.75 393 VAL A N 1
ATOM 3123 C CA . VAL A 1 393 ? 7.543 15.840 -16.743 1.00 93.75 393 VAL A CA 1
ATOM 3124 C C . VAL A 1 393 ? 9.027 15.959 -17.085 1.00 93.75 393 VAL A C 1
ATOM 3126 O O . VAL A 1 393 ? 9.873 15.809 -16.210 1.00 93.75 393 VAL A O 1
ATOM 3129 N N . PHE A 1 394 ? 9.360 16.263 -18.341 1.00 92.44 394 PHE A N 1
ATOM 3130 C CA . PHE A 1 394 ? 10.749 16.279 -18.822 1.00 92.44 394 PHE A CA 1
ATOM 3131 C C . PHE A 1 394 ? 11.339 17.693 -18.955 1.00 92.44 394 PHE A C 1
ATOM 3133 O O . PHE A 1 394 ? 12.481 17.863 -19.388 1.00 92.44 394 PHE A O 1
ATOM 3140 N N . GLY A 1 395 ? 10.567 18.719 -18.585 1.00 87.44 395 GLY A N 1
ATOM 3141 C CA . GLY A 1 395 ? 10.902 20.123 -18.801 1.00 87.44 395 GLY A CA 1
ATOM 3142 C C . GLY A 1 395 ? 10.694 20.578 -20.254 1.00 87.44 395 GLY A C 1
ATOM 3143 O O . GLY A 1 395 ? 10.387 19.801 -21.154 1.00 87.44 395 GLY A O 1
ATOM 3144 N N . HIS A 1 396 ? 10.902 21.872 -20.521 1.00 82.06 396 HIS A N 1
ATOM 3145 C CA . HIS A 1 396 ? 10.650 22.500 -21.832 1.00 82.06 396 HIS A CA 1
ATOM 3146 C C . HIS A 1 396 ? 11.674 22.154 -22.939 1.00 82.06 396 HIS A C 1
ATOM 3148 O O . HIS A 1 396 ? 11.831 22.908 -23.901 1.00 82.06 396 HIS A O 1
ATOM 3154 N N . ARG A 1 397 ? 12.409 21.044 -22.814 1.00 79.25 397 ARG A N 1
ATOM 3155 C CA . ARG A 1 397 ? 13.428 20.618 -23.784 1.00 79.25 397 ARG A CA 1
ATOM 3156 C C . ARG A 1 397 ? 12.871 19.525 -24.686 1.00 79.25 397 ARG A C 1
ATOM 3158 O O . ARG A 1 397 ? 12.312 18.545 -24.211 1.00 79.25 397 ARG A O 1
ATOM 3165 N N . THR A 1 398 ? 13.077 19.655 -25.994 1.00 80.00 398 THR A N 1
ATOM 3166 C CA . THR A 1 398 ? 12.740 18.584 -26.938 1.00 80.00 398 THR A CA 1
ATOM 3167 C C . THR A 1 398 ? 13.705 17.414 -26.765 1.00 80.00 398 THR A C 1
ATOM 3169 O O . THR A 1 398 ? 14.917 17.574 -26.925 1.00 80.00 398 THR A O 1
ATOM 3172 N N . ILE A 1 399 ? 13.168 16.233 -26.466 1.00 83.94 399 ILE A N 1
ATOM 3173 C CA . ILE A 1 399 ? 13.952 15.004 -26.336 1.00 83.94 399 ILE A CA 1
ATOM 3174 C C . ILE A 1 399 ? 14.214 14.451 -27.736 1.00 83.94 399 ILE A C 1
ATOM 3176 O O . ILE A 1 399 ? 13.285 14.196 -28.499 1.00 83.94 399 ILE A O 1
ATOM 3180 N N . SER A 1 400 ? 15.485 14.278 -28.088 1.00 81.81 400 SER A N 1
ATOM 3181 C CA . SER A 1 400 ? 15.894 13.703 -29.367 1.00 81.81 400 SER A CA 1
ATOM 3182 C C . SER A 1 400 ? 17.137 12.834 -29.179 1.00 81.81 400 SER A C 1
ATOM 3184 O O . SER A 1 400 ? 18.036 13.232 -28.434 1.00 81.81 400 SER A O 1
ATOM 3186 N N . PRO A 1 401 ? 17.253 11.692 -29.883 1.00 79.25 401 PRO A N 1
ATOM 3187 C CA . PRO A 1 401 ? 18.479 10.893 -29.883 1.00 79.25 401 PRO A CA 1
ATOM 3188 C C . PRO A 1 401 ? 19.718 11.718 -30.262 1.00 79.25 401 PRO A C 1
ATOM 3190 O O . PRO A 1 401 ? 20.802 11.516 -29.724 1.00 79.25 401 PRO A O 1
ATOM 3193 N N . ALA A 1 402 ? 19.552 12.677 -31.181 1.00 78.50 402 ALA A N 1
ATOM 3194 C CA . ALA A 1 402 ? 20.644 13.477 -31.729 1.00 78.50 402 ALA A CA 1
ATOM 3195 C C . ALA A 1 402 ? 21.184 14.540 -30.759 1.00 78.50 402 ALA A C 1
ATOM 3197 O O . ALA A 1 402 ? 22.259 15.082 -31.001 1.00 78.50 402 ALA A O 1
ATOM 3198 N N . SER A 1 403 ? 20.452 14.863 -29.686 1.00 77.81 403 SER A N 1
ATOM 3199 C CA . SER A 1 403 ? 20.886 15.846 -28.687 1.00 77.81 403 SER A CA 1
ATOM 3200 C C . SER A 1 403 ? 21.661 15.224 -27.521 1.00 77.81 403 SER A C 1
ATOM 3202 O O . SER A 1 403 ? 21.999 15.943 -26.580 1.00 77.81 403 SER A O 1
ATOM 3204 N N . PHE A 1 404 ? 21.916 13.908 -27.538 1.00 79.94 404 PHE A N 1
ATOM 3205 C CA . PHE A 1 404 ? 22.680 13.235 -26.487 1.00 79.94 404 PHE A CA 1
ATOM 3206 C C . PHE A 1 404 ? 24.148 13.676 -26.518 1.00 79.94 404 PHE A C 1
ATOM 3208 O O . PHE A 1 404 ? 24.855 13.436 -27.498 1.00 79.94 404 PHE A O 1
ATOM 3215 N N . ASP A 1 405 ? 24.607 14.295 -25.429 1.00 76.88 405 ASP A N 1
ATOM 3216 C CA . ASP A 1 405 ? 25.983 14.766 -25.281 1.00 76.88 405 ASP A CA 1
ATOM 3217 C C . ASP A 1 405 ? 26.612 14.229 -23.978 1.00 76.88 405 ASP A C 1
ATOM 3219 O O . ASP A 1 405 ? 26.290 14.715 -22.887 1.00 76.88 405 ASP A O 1
ATOM 3223 N N . PRO A 1 406 ? 27.543 13.254 -24.055 1.00 73.94 406 PRO A N 1
ATOM 3224 C CA . PRO A 1 406 ? 28.215 12.712 -22.876 1.00 73.94 406 PRO A CA 1
ATOM 3225 C C . PRO A 1 406 ? 29.090 13.747 -22.153 1.00 73.94 406 PRO A C 1
ATOM 3227 O O . PRO A 1 406 ? 29.434 13.535 -20.991 1.00 73.94 406 PRO A O 1
ATOM 3230 N N . LEU A 1 407 ? 29.456 14.868 -22.791 1.00 72.00 407 LEU A N 1
ATOM 3231 C CA . LEU A 1 407 ? 30.223 15.934 -22.142 1.00 72.00 407 LEU A CA 1
ATOM 3232 C C . LEU A 1 407 ? 29.399 16.677 -21.089 1.00 72.00 407 LEU A C 1
ATOM 3234 O O . LEU A 1 407 ? 29.953 17.021 -20.047 1.00 72.00 407 LEU A O 1
ATOM 3238 N N . VAL A 1 408 ? 28.092 16.858 -21.309 1.00 75.44 408 VAL A N 1
ATOM 3239 C CA . VAL A 1 408 ? 27.185 17.469 -20.321 1.00 75.44 408 VAL A CA 1
ATOM 3240 C C . VAL A 1 408 ? 27.165 16.632 -19.042 1.00 75.44 408 VAL A C 1
ATOM 3242 O O . VAL A 1 408 ? 27.328 17.169 -17.949 1.00 75.44 408 VAL A O 1
ATOM 3245 N N . ILE A 1 409 ? 27.081 15.308 -19.188 1.00 77.75 409 ILE A N 1
ATOM 3246 C CA . ILE A 1 409 ? 27.075 14.351 -18.072 1.00 77.75 409 ILE A CA 1
ATOM 3247 C C . ILE A 1 409 ? 28.426 14.348 -17.335 1.00 77.75 409 ILE A C 1
ATOM 3249 O O . ILE A 1 409 ? 28.474 14.269 -16.113 1.00 77.75 409 ILE A O 1
ATOM 3253 N N . ARG A 1 410 ? 29.546 14.468 -18.060 1.00 68.88 410 ARG A N 1
ATOM 3254 C CA . ARG A 1 410 ? 30.896 14.538 -17.462 1.00 68.88 410 ARG A CA 1
ATOM 3255 C C . ARG A 1 410 ? 31.188 15.859 -16.758 1.00 68.88 410 ARG A C 1
ATOM 3257 O O . ARG A 1 410 ? 32.066 15.894 -15.904 1.00 68.88 410 ARG A O 1
ATOM 3264 N N . SER A 1 411 ? 30.514 16.930 -17.164 1.00 65.75 411 SER A N 1
ATOM 3265 C CA . SER A 1 411 ? 30.663 18.262 -16.574 1.00 65.75 411 SER A CA 1
ATOM 3266 C C . SER A 1 411 ? 29.823 18.470 -15.312 1.00 65.75 411 SER A C 1
ATOM 3268 O O . SER A 1 411 ? 29.905 19.539 -14.709 1.00 65.75 411 SER A O 1
ATOM 3270 N N . GLU A 1 412 ? 29.023 17.471 -14.917 1.00 71.00 412 GLU A N 1
ATOM 3271 C CA . GLU A 1 412 ? 28.277 17.492 -13.662 1.00 71.00 412 GLU A CA 1
ATOM 3272 C C . GLU A 1 412 ? 29.267 17.621 -12.487 1.00 71.00 412 GLU A C 1
ATOM 3274 O O . GLU A 1 412 ? 30.210 16.828 -12.401 1.00 71.00 412 GLU A O 1
ATOM 3279 N N . PRO A 1 413 ? 29.118 18.636 -11.615 1.00 62.59 413 PRO A N 1
ATOM 3280 C CA . PRO A 1 413 ? 30.011 18.809 -10.478 1.00 62.59 413 PRO A CA 1
ATOM 3281 C C . PRO A 1 413 ? 29.934 17.586 -9.562 1.00 62.59 413 PRO A C 1
ATOM 3283 O O . PRO A 1 413 ? 28.840 17.103 -9.268 1.00 62.59 413 PRO A O 1
ATOM 3286 N N . ASP A 1 414 ? 31.090 17.101 -9.098 1.00 59.66 414 ASP A N 1
ATOM 3287 C CA . ASP A 1 414 ? 31.137 15.993 -8.145 1.00 59.66 414 ASP A CA 1
ATOM 3288 C C . ASP A 1 414 ? 30.338 16.370 -6.894 1.00 59.66 414 ASP A C 1
ATOM 3290 O O . ASP A 1 414 ? 30.652 17.336 -6.190 1.00 59.66 414 ASP A O 1
ATOM 3294 N N . ILE A 1 415 ? 29.276 15.611 -6.632 1.00 59.00 415 ILE A N 1
ATOM 3295 C CA . ILE A 1 415 ? 28.452 15.817 -5.449 1.00 59.00 415 ILE A CA 1
ATOM 3296 C C . ILE A 1 415 ? 29.253 15.310 -4.240 1.00 59.00 415 ILE A C 1
ATOM 3298 O O . ILE A 1 415 ? 29.775 14.189 -4.308 1.00 59.00 415 ILE A O 1
ATOM 3302 N N . PRO A 1 416 ? 29.388 16.093 -3.147 1.00 51.69 416 PRO A N 1
ATOM 3303 C CA . PRO A 1 416 ? 30.157 15.675 -1.982 1.00 51.69 416 PRO A CA 1
ATOM 3304 C C . PRO A 1 416 ? 29.684 14.308 -1.490 1.00 51.69 416 PRO A C 1
ATOM 3306 O O . PRO A 1 416 ? 28.480 14.078 -1.358 1.00 51.69 416 PRO A O 1
ATOM 3309 N N . ALA A 1 417 ? 30.624 13.401 -1.215 1.00 49.91 417 ALA A N 1
ATOM 3310 C CA . ALA A 1 417 ? 30.295 12.176 -0.503 1.00 49.91 417 ALA A CA 1
ATOM 3311 C C . ALA A 1 417 ? 29.660 12.567 0.838 1.00 49.91 417 ALA A C 1
ATOM 3313 O O . ALA A 1 417 ? 30.232 13.370 1.579 1.00 49.91 417 ALA A O 1
ATOM 3314 N N . LEU A 1 418 ? 28.477 12.029 1.139 1.00 47.34 418 LEU A N 1
ATOM 3315 C CA . LEU A 1 418 ? 27.969 12.075 2.503 1.00 47.34 418 LEU A CA 1
ATOM 3316 C C . LEU A 1 418 ? 28.978 11.312 3.364 1.00 47.34 418 LEU A C 1
ATOM 3318 O O . LEU A 1 418 ? 29.311 10.160 3.090 1.00 47.34 418 LEU A O 1
ATOM 3322 N N . SER A 1 419 ? 29.555 12.002 4.339 1.00 32.25 419 SER A N 1
ATOM 3323 C CA . SER A 1 419 ? 30.550 11.436 5.239 1.00 32.25 419 SER A CA 1
ATOM 3324 C C . SER A 1 419 ? 29.895 10.377 6.130 1.00 32.25 419 SER A C 1
ATOM 3326 O O . SER A 1 419 ? 29.306 10.722 7.150 1.00 32.25 419 SER A O 1
ATOM 3328 N N . GLY A 1 420 ? 30.026 9.101 5.766 1.00 32.59 420 GLY A N 1
ATOM 3329 C CA . GLY A 1 420 ? 29.761 7.951 6.638 1.00 32.59 420 GLY A CA 1
ATOM 3330 C C . GLY A 1 420 ? 28.859 6.883 6.004 1.00 32.59 420 GLY A C 1
ATOM 3331 O O . GLY A 1 420 ? 27.943 7.233 5.264 1.00 32.59 420 GLY A O 1
ATOM 3332 N N . PRO A 1 421 ? 29.094 5.586 6.275 1.00 29.64 421 PRO A N 1
ATOM 3333 C CA . PRO A 1 421 ? 28.192 4.534 5.830 1.00 29.64 421 PRO A CA 1
ATOM 3334 C C . PRO A 1 421 ? 26.865 4.625 6.594 1.00 29.64 421 PRO A C 1
ATOM 3336 O O . PRO A 1 421 ? 26.840 4.511 7.819 1.00 29.64 421 PRO A O 1
ATOM 3339 N N . LEU A 1 422 ? 25.758 4.775 5.869 1.00 32.50 422 LEU A N 1
ATOM 3340 C CA . LEU A 1 422 ? 24.426 4.396 6.342 1.00 32.50 422 LEU A CA 1
ATOM 3341 C C . LEU A 1 422 ? 24.299 2.874 6.172 1.00 32.50 422 LEU A C 1
ATOM 3343 O O . LEU A 1 422 ? 23.649 2.378 5.264 1.00 32.50 422 LEU A O 1
ATOM 3347 N N . HIS A 1 423 ? 25.007 2.111 7.006 1.00 29.53 423 HIS A N 1
ATOM 3348 C CA . HIS A 1 423 ? 24.711 0.688 7.158 1.00 29.53 423 HIS A CA 1
ATOM 3349 C C . HIS A 1 423 ? 23.498 0.537 8.091 1.00 29.53 423 HIS A C 1
ATOM 3351 O O . HIS A 1 423 ? 23.450 1.229 9.114 1.00 29.53 423 HIS A O 1
ATOM 3357 N N . PRO A 1 424 ? 22.569 -0.408 7.846 1.00 28.66 424 PRO A N 1
ATOM 3358 C CA . PRO A 1 424 ? 21.749 -0.928 8.930 1.00 28.66 424 PRO A CA 1
ATOM 3359 C C . PRO A 1 424 ? 22.708 -1.496 9.980 1.00 28.66 424 PRO A C 1
ATOM 3361 O O . PRO A 1 424 ? 23.635 -2.239 9.655 1.00 28.66 424 PRO A O 1
ATOM 3364 N N . SER A 1 425 ? 22.535 -1.051 11.221 1.00 25.91 425 SER A N 1
ATOM 3365 C CA . SER A 1 425 ? 23.395 -1.306 12.377 1.00 25.91 425 SER A CA 1
ATOM 3366 C C . SER A 1 425 ? 23.999 -2.716 12.406 1.00 25.91 425 SER A C 1
ATOM 3368 O O . SER A 1 425 ? 23.409 -3.651 12.941 1.00 25.91 425 SER A O 1
ATOM 3370 N N . SER A 1 426 ? 25.222 -2.841 11.897 1.00 26.02 426 SER A N 1
ATOM 3371 C CA . SER A 1 426 ? 26.149 -3.891 12.297 1.00 26.02 426 SER A CA 1
ATOM 3372 C C . SER A 1 426 ? 26.875 -3.331 13.512 1.00 26.02 426 SER A C 1
ATOM 3374 O O . SER A 1 426 ? 27.698 -2.425 13.387 1.00 26.02 426 SER A O 1
ATOM 3376 N N . GLN A 1 427 ? 26.488 -3.776 14.707 1.00 30.14 427 GLN A N 1
ATOM 3377 C CA . GLN A 1 427 ? 27.225 -3.456 15.924 1.00 30.14 427 GLN A CA 1
ATOM 3378 C C . GLN A 1 427 ? 28.626 -4.067 15.811 1.00 30.14 427 GLN A C 1
ATOM 3380 O O . GLN A 1 427 ? 28.793 -5.268 16.006 1.00 30.14 427 GLN A O 1
ATOM 3385 N N . GLU A 1 428 ? 29.631 -3.249 15.503 1.00 24.72 428 GLU A N 1
ATOM 3386 C CA . GLU A 1 428 ? 31.029 -3.606 15.740 1.00 24.72 428 GLU A CA 1
ATOM 3387 C C . GLU A 1 428 ? 31.512 -3.045 17.092 1.00 24.72 428 GLU A C 1
ATOM 3389 O O . GLU A 1 428 ? 31.037 -2.001 17.551 1.00 24.72 428 GLU A O 1
ATOM 3394 N N . PRO A 1 429 ? 32.414 -3.764 17.785 1.00 25.98 429 PRO A N 1
ATOM 3395 C CA . PRO A 1 429 ? 32.682 -3.570 19.203 1.00 25.98 429 PRO A CA 1
ATOM 3396 C C . PRO A 1 429 ? 33.667 -2.417 19.440 1.00 25.98 429 PRO A C 1
ATOM 3398 O O . PRO A 1 429 ? 34.792 -2.425 18.945 1.00 25.98 429 PRO A O 1
ATOM 3401 N N . HIS A 1 430 ? 33.274 -1.432 20.249 1.00 27.55 430 HIS A N 1
ATOM 3402 C CA . HIS A 1 430 ? 34.175 -0.360 20.676 1.00 27.55 430 HIS A CA 1
ATOM 3403 C C . HIS A 1 430 ? 35.201 -0.860 21.711 1.00 27.55 430 HIS A C 1
ATOM 3405 O O . HIS A 1 430 ? 34.837 -1.281 22.810 1.00 27.55 430 HIS A O 1
ATOM 3411 N N . GLU A 1 431 ? 36.492 -0.757 21.377 1.00 22.64 431 GLU A N 1
ATOM 3412 C CA . GLU A 1 431 ? 37.596 -0.808 22.345 1.00 22.64 431 GLU A CA 1
ATOM 3413 C C . GLU A 1 431 ? 37.614 0.446 23.251 1.00 22.64 431 GLU A C 1
ATOM 3415 O O . GLU A 1 431 ? 37.194 1.527 22.827 1.00 22.64 431 GLU A O 1
ATOM 3420 N N . PRO A 1 432 ? 38.098 0.336 24.506 1.00 29.61 432 PRO A N 1
ATOM 3421 C CA . PRO A 1 432 ? 37.854 1.334 25.537 1.00 29.61 432 PRO A CA 1
ATOM 3422 C C . PRO A 1 432 ? 38.986 2.364 25.626 1.00 29.61 432 PRO A C 1
ATOM 3424 O O . PRO A 1 432 ? 40.125 2.024 25.952 1.00 29.61 432 PRO A O 1
ATOM 3427 N N . THR A 1 433 ? 38.662 3.652 25.497 1.00 24.73 433 THR A N 1
ATOM 3428 C CA . THR A 1 433 ? 39.575 4.719 25.933 1.00 24.73 433 THR A CA 1
ATOM 3429 C C . THR A 1 433 ? 38.857 5.878 26.628 1.00 24.73 433 THR A C 1
ATOM 3431 O O . THR A 1 433 ? 38.316 6.786 26.014 1.00 24.73 433 THR A O 1
ATOM 3434 N N . GLN A 1 434 ? 38.960 5.813 27.958 1.00 28.91 434 GLN A N 1
ATOM 3435 C CA . GLN A 1 434 ? 39.135 6.894 28.937 1.00 28.91 434 GLN A CA 1
ATOM 3436 C C . GLN A 1 434 ? 38.003 7.911 29.206 1.00 28.91 434 GLN A C 1
ATOM 3438 O O . GLN A 1 434 ? 37.915 8.990 28.633 1.00 28.91 434 GLN A O 1
ATOM 3443 N N . THR A 1 435 ? 37.308 7.586 30.306 1.00 26.89 435 THR A N 1
ATOM 3444 C CA . THR A 1 435 ? 36.936 8.451 31.445 1.00 26.89 435 THR A CA 1
ATOM 3445 C C . THR A 1 435 ? 35.873 9.530 31.224 1.00 26.89 435 THR A C 1
ATOM 3447 O O . THR A 1 435 ? 36.179 10.716 31.131 1.00 26.89 435 THR A O 1
ATOM 3450 N N . CYS A 1 436 ? 34.607 9.111 31.320 1.00 22.59 436 CYS A N 1
ATOM 3451 C CA . CYS A 1 436 ? 33.517 9.950 31.825 1.00 22.59 436 CYS A CA 1
ATOM 3452 C C . CYS A 1 436 ? 33.426 9.857 33.366 1.00 22.59 436 CYS A C 1
ATOM 3454 O O . CYS A 1 436 ? 33.782 8.822 33.937 1.00 22.59 436 CYS A O 1
ATOM 3456 N N . PRO A 1 437 ? 32.975 10.919 34.059 1.00 26.50 437 PRO A N 1
ATOM 3457 C CA . PRO A 1 437 ? 32.900 10.944 35.512 1.00 26.50 437 PRO A CA 1
ATOM 3458 C C . PRO A 1 437 ? 31.706 10.132 36.027 1.00 26.50 437 PRO A C 1
ATOM 3460 O O . PRO A 1 437 ? 30.584 10.335 35.581 1.00 26.50 437 PRO A O 1
ATOM 3463 N N . ALA A 1 438 ? 32.012 9.246 36.979 1.00 23.75 438 ALA A N 1
ATOM 3464 C CA . ALA A 1 438 ? 31.152 8.575 37.955 1.00 23.75 438 ALA A CA 1
ATOM 3465 C C . ALA A 1 438 ? 29.660 8.422 37.603 1.00 23.75 438 ALA A C 1
ATOM 3467 O O . ALA A 1 438 ? 28.847 9.325 37.797 1.00 23.75 438 ALA A O 1
ATOM 3468 N N . GLU A 1 439 ? 29.328 7.193 37.209 1.00 28.83 439 GLU A N 1
ATOM 3469 C CA . GLU A 1 439 ? 28.005 6.585 37.286 1.00 28.83 439 GLU A CA 1
ATOM 3470 C C . GLU A 1 439 ? 27.300 6.931 38.608 1.00 28.83 439 GLU A C 1
ATOM 3472 O O . GLU A 1 439 ? 27.716 6.521 39.693 1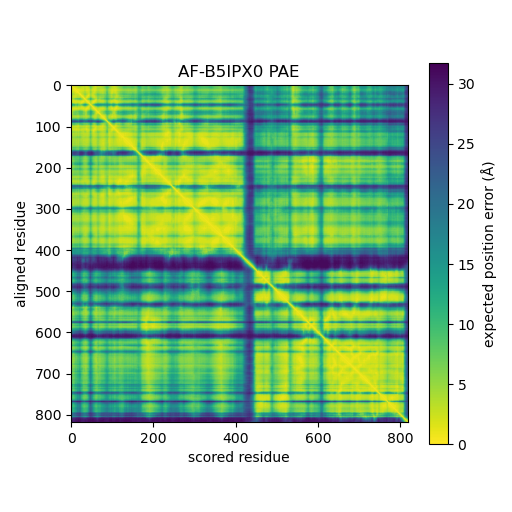.00 28.83 439 GLU A O 1
ATOM 3477 N N . GLN A 1 440 ? 26.182 7.645 38.507 1.00 25.39 440 GLN A N 1
ATOM 3478 C CA . GLN A 1 440 ? 25.074 7.450 39.430 1.00 25.39 440 GLN A CA 1
ATOM 3479 C C . GLN A 1 440 ? 24.113 6.481 38.753 1.00 25.39 440 GLN A C 1
ATOM 3481 O O . GLN A 1 440 ? 23.255 6.866 37.962 1.00 25.39 440 GLN A O 1
ATOM 3486 N N . THR A 1 441 ? 24.303 5.198 39.051 1.00 27.11 441 THR A N 1
ATOM 3487 C CA . THR A 1 441 ? 23.310 4.151 38.827 1.00 27.11 441 THR A CA 1
ATOM 3488 C C . THR A 1 441 ? 22.031 4.544 39.564 1.00 27.11 441 THR A C 1
ATOM 3490 O O . THR A 1 441 ? 21.931 4.382 40.782 1.00 27.11 441 THR A O 1
ATOM 3493 N N . SER A 1 442 ? 21.073 5.105 38.832 1.00 26.95 442 SER A N 1
ATOM 3494 C CA . SER A 1 442 ? 19.680 5.134 39.278 1.00 26.95 442 SER A CA 1
ATOM 3495 C C . SER A 1 442 ? 19.147 3.709 39.114 1.00 26.95 442 SER A C 1
ATOM 3497 O O . SER A 1 442 ? 19.469 3.089 38.095 1.00 26.95 442 SER A O 1
ATOM 3499 N N . PRO A 1 443 ? 18.389 3.153 40.072 1.00 31.73 443 PRO A N 1
ATOM 3500 C CA . PRO A 1 443 ? 17.724 1.876 39.863 1.00 31.73 443 PRO A CA 1
ATOM 3501 C C . PRO A 1 443 ? 16.869 1.994 38.602 1.00 31.73 443 PRO A C 1
ATOM 3503 O O . PRO A 1 443 ? 16.256 3.035 38.370 1.00 31.73 443 PRO A O 1
ATOM 3506 N N . ALA A 1 444 ? 16.853 0.952 37.776 1.00 33.81 444 ALA A N 1
ATOM 3507 C CA . ALA A 1 444 ? 15.793 0.783 36.801 1.00 33.81 444 ALA A CA 1
ATOM 3508 C C . ALA A 1 444 ? 14.481 0.708 37.594 1.00 33.81 444 ALA A C 1
ATOM 3510 O O . ALA A 1 444 ? 14.141 -0.349 38.119 1.00 33.81 444 ALA A O 1
ATOM 3511 N N . ASP A 1 445 ? 13.813 1.849 37.771 1.00 33.44 445 ASP A N 1
ATOM 3512 C CA . ASP A 1 445 ? 12.450 1.885 38.274 1.00 33.44 445 ASP A CA 1
ATOM 3513 C C . ASP A 1 445 ? 11.632 0.993 37.337 1.00 33.44 445 ASP A C 1
ATOM 3515 O O . ASP A 1 445 ? 11.579 1.233 36.125 1.00 33.44 445 ASP A O 1
ATOM 3519 N N . GLU A 1 446 ? 11.061 -0.078 37.892 1.00 38.31 446 GLU A N 1
ATOM 3520 C CA . GLU A 1 446 ? 10.077 -0.935 37.238 1.00 38.31 446 GLU A CA 1
ATOM 3521 C C . GLU A 1 446 ? 8.894 -0.059 36.811 1.00 38.31 446 GLU A C 1
ATOM 3523 O O . GLU A 1 446 ? 7.925 0.132 37.546 1.00 38.31 446 GLU A O 1
ATOM 3528 N N . TRP A 1 447 ? 8.982 0.529 35.618 1.00 43.00 447 TRP A N 1
ATOM 3529 C CA . TRP A 1 447 ? 7.861 1.222 35.009 1.00 43.00 447 TRP A CA 1
ATOM 3530 C C . TRP A 1 447 ? 6.821 0.164 34.629 1.00 43.00 447 TRP A C 1
ATOM 3532 O O . TRP A 1 447 ? 6.948 -0.548 33.627 1.00 43.00 447 TRP A O 1
ATOM 3542 N N . THR A 1 448 ? 5.815 0.020 35.485 1.00 50.31 448 THR A N 1
ATOM 3543 C CA . THR A 1 448 ? 4.616 -0.777 35.236 1.00 50.31 448 THR A CA 1
ATOM 3544 C C . THR A 1 448 ? 3.658 0.029 34.359 1.00 50.31 448 THR A C 1
ATOM 3546 O O . THR A 1 448 ? 3.551 1.251 34.483 1.00 50.31 448 THR A O 1
ATOM 3549 N N . ALA A 1 449 ? 2.996 -0.646 33.414 1.00 58.19 449 ALA A N 1
ATOM 3550 C CA . ALA A 1 449 ? 1.976 -0.015 32.581 1.00 58.19 449 ALA A CA 1
ATOM 3551 C C . ALA A 1 449 ? 0.866 0.594 33.463 1.00 58.19 449 ALA A C 1
ATOM 3553 O O . ALA A 1 449 ? 0.650 0.163 34.591 1.00 58.19 449 ALA A O 1
ATOM 3554 N N . HIS A 1 450 ? 0.175 1.623 32.971 1.00 68.44 450 HIS A N 1
ATOM 3555 C CA . HIS A 1 450 ? -0.756 2.399 33.795 1.00 68.44 450 HIS A CA 1
ATOM 3556 C C . HIS A 1 450 ? -1.966 1.580 34.267 1.00 68.44 450 HIS A C 1
ATOM 3558 O O . HIS A 1 450 ? -2.937 1.434 33.533 1.00 68.44 450 HIS A O 1
ATOM 3564 N N . ASP A 1 451 ? -1.964 1.126 35.519 1.00 66.25 451 ASP A N 1
ATOM 3565 C CA . ASP A 1 451 ? -3.059 0.312 36.072 1.00 66.25 451 ASP A CA 1
ATOM 3566 C C . ASP A 1 451 ? -4.401 1.058 36.229 1.00 66.25 451 ASP A C 1
ATOM 3568 O O . ASP A 1 451 ? -5.432 0.440 36.510 1.00 66.25 451 ASP A O 1
ATOM 3572 N N . SER A 1 452 ? -4.429 2.388 36.062 1.00 73.44 452 SER A N 1
ATOM 3573 C CA . SER A 1 452 ? -5.653 3.186 36.159 1.00 73.44 452 SER A CA 1
ATOM 3574 C C . SER A 1 452 ? -5.639 4.429 35.263 1.00 73.44 452 SER A C 1
ATOM 3576 O O . SER A 1 452 ? -4.598 4.917 34.820 1.00 73.44 452 SER A O 1
ATOM 3578 N N . GLN A 1 453 ? -6.827 4.999 35.035 1.00 77.50 453 GLN A N 1
ATOM 3579 C CA . GLN A 1 453 ? -6.969 6.274 34.326 1.00 77.50 453 GLN A CA 1
ATOM 3580 C C . GLN A 1 453 ? -6.210 7.412 35.034 1.00 77.50 453 GLN A C 1
ATOM 3582 O O . GLN A 1 453 ? -5.696 8.313 34.377 1.00 77.50 453 GLN A O 1
ATOM 3587 N N . GLU A 1 454 ? -6.136 7.389 36.366 1.00 81.69 454 GLU A N 1
ATOM 3588 C CA . GLU A 1 454 ? -5.489 8.437 37.161 1.00 81.69 454 GLU A CA 1
ATOM 3589 C C . GLU A 1 454 ? -3.968 8.406 37.001 1.00 81.69 454 GLU A C 1
ATOM 3591 O O . GLU A 1 454 ? -3.359 9.460 36.814 1.00 81.69 454 GLU A O 1
ATOM 3596 N N . THR A 1 455 ? -3.361 7.214 37.000 1.00 85.06 455 THR A N 1
ATOM 3597 C CA . THR A 1 455 ? -1.912 7.064 36.806 1.00 85.06 455 THR A CA 1
ATOM 3598 C C . THR A 1 455 ? -1.499 7.409 35.378 1.00 85.06 455 THR A C 1
ATOM 3600 O O . THR A 1 455 ? -0.515 8.122 35.196 1.00 85.06 455 THR A O 1
ATOM 3603 N N . ALA A 1 456 ? -2.289 7.011 34.376 1.00 86.06 456 ALA A N 1
ATOM 3604 C CA . ALA A 1 456 ? -2.063 7.384 32.978 1.00 86.06 456 ALA A CA 1
ATOM 3605 C C . ALA A 1 456 ? -2.163 8.901 32.746 1.00 86.06 456 ALA A C 1
ATOM 3607 O O . ALA A 1 456 ? -1.332 9.493 32.064 1.00 86.06 456 ALA A O 1
ATOM 3608 N N . VAL A 1 457 ? -3.168 9.558 33.336 1.00 87.06 457 VAL A N 1
ATOM 3609 C CA . VAL A 1 457 ? -3.321 11.019 33.255 1.00 87.06 457 VAL A CA 1
ATOM 3610 C C . VAL A 1 457 ? -2.171 11.740 33.954 1.00 87.06 457 VAL A C 1
ATOM 3612 O O . VAL A 1 457 ? -1.667 12.732 33.426 1.00 87.06 457 VAL A O 1
ATOM 3615 N N . ALA A 1 458 ? -1.770 11.275 35.139 1.00 88.75 458 ALA A N 1
ATOM 3616 C CA . ALA A 1 458 ? -0.659 11.866 35.874 1.00 88.75 458 ALA A CA 1
ATOM 3617 C C . ALA A 1 458 ? 0.643 11.758 35.072 1.00 88.75 458 ALA A C 1
ATOM 3619 O O . ALA A 1 458 ? 1.365 12.745 34.948 1.00 88.75 458 ALA A O 1
ATOM 3620 N N . ASP A 1 459 ? 0.916 10.598 34.482 1.00 90.81 459 ASP A N 1
ATOM 3621 C CA . ASP A 1 459 ? 2.059 10.397 33.597 1.00 90.81 459 ASP A CA 1
ATOM 3622 C C . ASP A 1 459 ? 2.010 11.346 32.387 1.00 90.81 459 ASP A C 1
ATOM 3624 O O . ASP A 1 459 ? 2.928 12.144 32.207 1.00 90.81 459 ASP A O 1
ATOM 3628 N N . LEU A 1 460 ? 0.891 11.380 31.652 1.00 91.44 460 LEU A N 1
ATOM 3629 C CA . LEU A 1 460 ? 0.685 12.273 30.505 1.00 91.44 460 LEU A CA 1
ATOM 3630 C C . LEU A 1 460 ? 0.998 13.734 30.838 1.00 91.44 460 LEU A C 1
ATOM 3632 O O . LEU A 1 460 ? 1.711 14.414 30.096 1.00 91.44 460 LEU A O 1
ATOM 3636 N N . ILE A 1 461 ? 0.466 14.227 31.956 1.00 90.69 461 ILE A N 1
ATOM 3637 C CA . ILE A 1 461 ? 0.617 15.625 32.367 1.00 90.69 461 ILE A CA 1
ATOM 3638 C C . ILE A 1 461 ? 2.074 15.953 32.708 1.00 90.69 461 ILE A C 1
ATOM 3640 O O . ILE A 1 461 ? 2.548 17.037 32.352 1.00 90.69 461 ILE A O 1
ATOM 3644 N N . ASN A 1 462 ? 2.776 15.037 33.374 1.00 90.00 462 ASN A N 1
ATOM 3645 C CA . ASN A 1 462 ? 4.128 15.271 33.879 1.00 90.00 462 ASN A CA 1
ATOM 3646 C C . ASN A 1 462 ? 5.221 15.006 32.835 1.00 90.00 462 ASN A C 1
ATOM 3648 O O . ASN A 1 462 ? 6.261 15.667 32.851 1.00 90.00 462 ASN A O 1
ATOM 3652 N N . ASN A 1 463 ? 4.995 14.063 31.920 1.00 91.44 463 ASN A N 1
ATOM 3653 C CA . ASN A 1 463 ? 6.066 13.483 31.115 1.00 91.44 463 ASN A CA 1
ATOM 3654 C C . ASN A 1 463 ? 6.028 13.864 29.633 1.00 91.44 463 ASN A C 1
ATOM 3656 O O . ASN A 1 463 ? 7.073 13.820 28.982 1.00 91.44 463 ASN A O 1
ATOM 3660 N N . ILE A 1 464 ? 4.883 14.302 29.098 1.00 92.19 464 ILE A N 1
ATOM 3661 C CA . ILE A 1 464 ? 4.806 14.750 27.703 1.00 92.19 464 ILE A CA 1
ATOM 3662 C C . ILE A 1 464 ? 5.481 16.114 27.534 1.00 92.19 464 ILE A C 1
ATOM 3664 O O . ILE A 1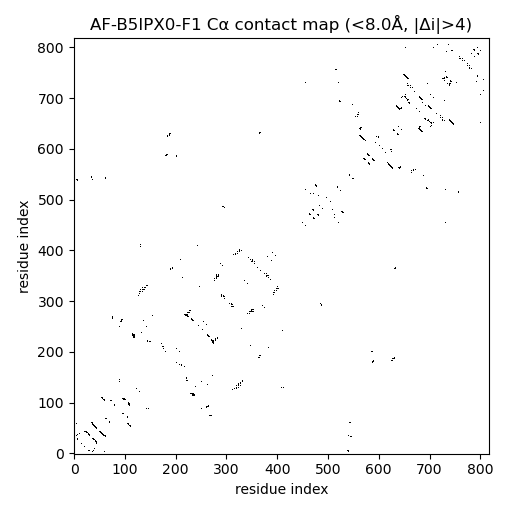 464 ? 5.102 17.122 28.150 1.00 92.19 464 ILE A O 1
ATOM 3668 N N . ARG A 1 465 ? 6.477 16.145 26.646 1.00 90.31 465 ARG A N 1
ATOM 3669 C CA . ARG A 1 465 ? 7.224 17.344 26.255 1.00 90.31 465 ARG A CA 1
ATOM 3670 C C . ARG A 1 465 ? 7.008 17.623 24.777 1.00 90.31 465 ARG A C 1
ATOM 3672 O O . ARG A 1 465 ? 7.144 16.726 23.952 1.00 90.31 465 ARG A O 1
ATOM 3679 N N . VAL A 1 466 ? 6.672 18.871 24.468 1.00 88.06 466 VAL A N 1
ATOM 3680 C CA . VAL A 1 466 ? 6.521 19.365 23.098 1.00 88.06 466 VAL A CA 1
ATOM 3681 C C . VAL A 1 466 ? 7.584 20.431 22.890 1.00 88.06 466 VAL A C 1
ATOM 3683 O O . VAL A 1 466 ? 7.532 21.501 23.494 1.00 88.06 466 VAL A O 1
ATOM 3686 N N . GLU A 1 467 ? 8.570 20.102 22.074 1.00 85.19 467 GLU A N 1
ATOM 3687 C CA . GLU A 1 467 ? 9.650 20.976 21.632 1.00 85.19 467 GLU A CA 1
ATOM 3688 C C . GLU A 1 467 ? 9.407 21.359 20.158 1.00 85.19 467 GLU A C 1
ATOM 3690 O O . GLU A 1 467 ? 8.591 20.715 19.494 1.00 85.19 467 GLU A O 1
ATOM 3695 N N . PRO A 1 468 ? 10.084 22.387 19.606 1.00 77.75 468 PRO A N 1
ATOM 3696 C CA . PRO A 1 468 ? 9.790 22.891 18.259 1.00 77.75 468 PRO A CA 1
ATOM 3697 C C . PRO A 1 468 ? 9.781 21.834 17.143 1.00 77.75 468 PRO A C 1
ATOM 3699 O O . PRO A 1 468 ? 9.026 21.977 16.185 1.00 77.75 468 PRO A O 1
ATOM 3702 N N . LEU A 1 469 ? 10.593 20.778 17.270 1.00 77.44 469 LEU A N 1
ATOM 3703 C CA . LEU A 1 469 ? 10.745 19.715 16.266 1.00 77.44 469 LEU A CA 1
ATOM 3704 C C . LEU A 1 469 ? 10.558 18.305 16.840 1.00 77.44 469 LEU A C 1
ATOM 3706 O O . LEU A 1 469 ? 10.698 17.323 16.117 1.00 77.44 469 LEU A O 1
ATOM 3710 N N . LEU A 1 470 ? 10.246 18.180 18.130 1.00 84.50 470 LEU A N 1
ATOM 3711 C CA . LEU A 1 470 ? 10.265 16.900 18.831 1.00 84.50 470 LEU A CA 1
ATOM 3712 C C . LEU A 1 470 ? 9.109 16.818 19.823 1.00 84.50 470 LEU A C 1
ATOM 3714 O O . LEU A 1 470 ? 8.916 17.710 20.645 1.00 84.50 470 LEU A O 1
ATOM 3718 N N . ILE A 1 471 ? 8.375 15.712 19.795 1.00 89.00 471 ILE A N 1
ATOM 3719 C CA . ILE A 1 471 ? 7.480 15.321 20.884 1.00 89.00 471 ILE A CA 1
ATOM 3720 C C . ILE A 1 471 ? 8.139 14.156 21.614 1.00 89.00 471 ILE A C 1
ATOM 3722 O O . ILE A 1 471 ? 8.529 13.169 20.992 1.00 89.00 471 ILE A O 1
ATOM 3726 N N . ALA A 1 472 ? 8.292 14.266 22.929 1.00 90.19 472 ALA A N 1
ATOM 3727 C CA . ALA A 1 472 ? 9.047 13.297 23.709 1.00 90.19 472 ALA A CA 1
ATOM 3728 C C . ALA A 1 472 ? 8.322 12.859 24.982 1.00 90.19 472 ALA A C 1
ATOM 3730 O O . ALA A 1 472 ? 7.585 13.622 25.611 1.00 90.19 472 ALA A O 1
ATOM 3731 N N . HIS A 1 473 ? 8.631 11.626 25.374 1.00 91.19 473 HIS A N 1
ATOM 3732 C CA . HIS A 1 473 ? 8.285 11.005 26.641 1.00 91.19 473 HIS A CA 1
ATOM 3733 C C . HIS A 1 473 ? 9.532 10.282 27.193 1.00 91.19 473 HIS A C 1
ATOM 3735 O O . HIS A 1 473 ? 10.311 9.751 26.398 1.00 91.19 473 HIS A O 1
ATOM 3741 N N . PRO A 1 474 ? 9.766 10.215 28.517 1.00 88.25 474 PRO A N 1
ATOM 3742 C CA . PRO A 1 474 ? 10.949 9.561 29.086 1.00 88.25 474 PRO A CA 1
ATOM 3743 C C . PRO A 1 474 ? 11.069 8.074 28.723 1.00 88.25 474 PRO A C 1
ATOM 3745 O O . PRO A 1 474 ? 12.163 7.605 28.412 1.00 88.25 474 PRO A O 1
ATOM 3748 N N . HIS A 1 475 ? 9.940 7.360 28.719 1.00 85.75 475 HIS A N 1
ATOM 3749 C CA . HIS A 1 475 ? 9.890 5.901 28.550 1.00 85.75 475 HIS A CA 1
ATOM 3750 C C . HIS A 1 475 ? 9.576 5.421 27.121 1.00 85.75 475 HIS A C 1
ATOM 3752 O O . HIS A 1 475 ? 9.811 4.253 26.809 1.00 85.75 475 HIS A O 1
ATOM 3758 N N . TYR A 1 476 ? 9.094 6.299 26.234 1.00 86.00 476 TYR A N 1
ATOM 3759 C CA . TYR A 1 476 ? 8.701 5.936 24.864 1.00 86.00 476 TYR A CA 1
ATOM 3760 C C . TYR A 1 476 ? 9.621 6.563 23.825 1.00 86.00 476 TYR A C 1
ATOM 3762 O O . TYR A 1 476 ? 10.239 7.601 24.072 1.00 86.00 476 TYR A O 1
ATOM 3770 N N . ALA A 1 477 ? 9.702 5.940 22.648 1.00 84.12 477 ALA A N 1
ATOM 3771 C CA . ALA A 1 477 ? 10.439 6.499 21.525 1.00 84.12 477 ALA A CA 1
ATOM 3772 C C . ALA A 1 477 ? 9.912 7.915 21.202 1.00 84.12 477 ALA A C 1
ATOM 3774 O O . ALA A 1 477 ? 8.692 8.112 21.101 1.00 84.12 477 ALA A O 1
ATOM 3775 N N . PRO A 1 478 ? 10.782 8.928 21.060 1.00 85.75 478 PRO A N 1
ATOM 3776 C CA . PRO A 1 478 ? 10.339 10.270 20.701 1.00 85.75 478 PRO A CA 1
ATOM 3777 C C . PRO A 1 478 ? 9.775 10.295 19.271 1.00 85.75 478 PRO A C 1
ATOM 3779 O O . PRO A 1 478 ? 10.018 9.388 18.478 1.00 85.75 478 PRO A O 1
ATOM 3782 N N . LEU A 1 479 ? 8.981 11.313 18.952 1.00 82.88 479 LEU A N 1
ATOM 3783 C CA . LEU A 1 479 ? 8.489 11.587 17.606 1.00 82.88 479 LEU A CA 1
ATOM 3784 C C . LEU A 1 479 ? 9.161 12.847 17.098 1.00 82.88 479 LEU A C 1
ATOM 3786 O O . LEU A 1 479 ? 8.910 13.942 17.604 1.00 82.88 479 LEU A O 1
ATOM 3790 N N . ASN A 1 480 ? 9.992 12.684 16.082 1.00 75.25 480 ASN A N 1
ATOM 3791 C CA . ASN A 1 480 ? 10.493 13.808 15.325 1.00 75.25 480 ASN A CA 1
ATOM 3792 C C . ASN A 1 480 ? 9.361 14.325 14.427 1.00 75.25 480 ASN A C 1
ATOM 3794 O O . ASN A 1 480 ? 8.808 13.582 13.616 1.00 75.25 480 ASN A O 1
ATOM 3798 N N . LEU A 1 481 ? 9.003 15.600 14.579 1.00 69.38 481 LEU A N 1
ATOM 3799 C CA . LEU A 1 481 ? 7.932 16.243 13.808 1.00 69.38 481 LEU A CA 1
ATOM 3800 C C . LEU A 1 481 ? 8.250 16.300 12.309 1.00 69.38 481 LEU A C 1
ATOM 3802 O O . LEU A 1 481 ? 7.364 16.543 11.496 1.00 69.38 481 LEU A O 1
ATOM 3806 N N . VAL A 1 482 ? 9.507 16.058 11.959 1.00 59.31 482 VAL A N 1
ATOM 3807 C CA . VAL A 1 482 ? 10.026 15.954 10.602 1.00 59.31 482 VAL A CA 1
ATOM 3808 C C . VAL A 1 482 ? 9.796 14.567 9.992 1.00 59.31 482 VAL A C 1
ATOM 3810 O O . VAL A 1 482 ? 9.443 14.469 8.819 1.00 59.31 482 VAL A O 1
ATOM 3813 N N . ASP A 1 483 ? 9.943 13.510 10.793 1.00 50.56 483 ASP A N 1
ATOM 3814 C CA . ASP A 1 483 ? 9.877 12.114 10.336 1.00 50.56 483 ASP A CA 1
ATOM 3815 C C . ASP A 1 483 ? 8.432 11.598 10.227 1.00 50.56 483 ASP A C 1
ATOM 3817 O O . ASP A 1 483 ? 8.183 10.582 9.591 1.00 50.56 483 ASP A O 1
ATOM 3821 N N . GLY A 1 484 ? 7.460 12.318 10.804 1.00 43.25 484 GLY A N 1
ATOM 3822 C CA . GLY A 1 484 ? 6.021 12.050 10.655 1.00 43.25 484 GLY A CA 1
ATOM 3823 C C . GLY A 1 484 ? 5.428 12.452 9.295 1.00 43.25 484 GLY A C 1
ATOM 3824 O O . GLY A 1 484 ? 4.207 12.402 9.120 1.00 43.25 484 GLY A O 1
ATOM 3825 N N . ALA A 1 485 ? 6.266 12.894 8.353 1.00 42.59 485 ALA A N 1
ATOM 3826 C CA . ALA A 1 485 ? 5.903 13.101 6.958 1.00 42.59 485 ALA A CA 1
ATOM 3827 C C . ALA A 1 485 ? 5.838 11.746 6.208 1.00 42.59 485 ALA A C 1
ATOM 3829 O O . ALA A 1 485 ? 6.441 10.774 6.648 1.00 42.59 485 ALA A O 1
ATOM 3830 N N . PRO A 1 486 ? 5.148 11.648 5.056 1.00 39.47 486 PRO A N 1
ATOM 3831 C CA . PRO A 1 486 ? 4.966 10.403 4.282 1.00 39.47 486 PRO A CA 1
ATOM 3832 C C . PRO A 1 486 ? 6.252 9.719 3.762 1.00 39.47 486 PRO A C 1
ATOM 3834 O O . PRO A 1 486 ? 6.173 8.738 3.023 1.00 39.47 486 PRO A O 1
ATOM 3837 N N . ILE A 1 487 ? 7.428 10.253 4.095 1.00 38.94 487 ILE A N 1
ATOM 3838 C CA . ILE A 1 487 ? 8.763 9.731 3.801 1.00 38.94 487 ILE A CA 1
ATOM 3839 C C . ILE A 1 487 ? 9.614 9.998 5.057 1.00 38.94 487 ILE A C 1
ATOM 3841 O O . ILE A 1 487 ? 9.469 11.084 5.621 1.00 38.94 487 ILE A O 1
ATOM 3845 N N . PRO A 1 488 ? 10.526 9.101 5.481 1.00 37.84 488 PRO A N 1
ATOM 3846 C CA . PRO A 1 488 ? 11.590 9.449 6.422 1.00 37.84 488 PRO A CA 1
ATOM 3847 C C . PRO A 1 488 ? 12.373 10.647 5.867 1.00 37.84 488 PRO A C 1
ATOM 3849 O O . PRO A 1 488 ? 13.119 10.549 4.891 1.00 37.84 488 PRO A O 1
ATOM 3852 N N . MET A 1 489 ? 12.115 11.837 6.404 1.00 44.59 489 MET A N 1
ATOM 3853 C CA . MET A 1 489 ? 12.595 13.075 5.810 1.00 44.59 489 MET A CA 1
ATOM 3854 C C . MET A 1 489 ? 14.014 13.410 6.313 1.00 44.59 489 MET A C 1
ATOM 3856 O O . MET A 1 489 ? 14.191 14.356 7.070 1.00 44.59 489 MET A O 1
ATOM 3860 N N . ALA A 1 490 ? 15.057 12.748 5.805 1.00 37.38 490 ALA A N 1
ATOM 3861 C CA . ALA A 1 490 ? 16.443 13.177 6.049 1.00 37.38 490 ALA A CA 1
ATOM 3862 C C . ALA A 1 490 ? 16.822 14.464 5.259 1.00 37.38 490 ALA A C 1
ATOM 3864 O O . ALA A 1 490 ? 17.146 14.415 4.076 1.00 37.38 490 ALA A O 1
ATOM 3865 N N . GLY A 1 491 ? 16.748 15.652 5.881 1.00 48.28 491 GLY A N 1
ATOM 3866 C CA . GLY A 1 491 ? 17.189 16.952 5.323 1.00 48.28 491 GLY A CA 1
ATOM 3867 C C . GLY A 1 491 ? 16.857 18.138 6.250 1.00 48.28 491 GLY A C 1
ATOM 3868 O O . GLY A 1 491 ? 16.251 17.898 7.292 1.00 48.28 491 GLY A O 1
ATOM 3869 N N . PRO A 1 492 ? 17.214 19.409 5.938 1.00 47.44 492 PRO A N 1
ATOM 3870 C CA . PRO A 1 492 ? 17.023 20.543 6.856 1.00 47.44 492 PRO A CA 1
ATOM 3871 C C . PRO A 1 492 ? 15.546 20.970 6.917 1.00 47.44 492 PRO A C 1
ATOM 3873 O O . PRO A 1 492 ? 15.129 21.990 6.373 1.00 47.44 492 PRO A O 1
ATOM 3876 N N . VAL A 1 493 ? 14.725 20.148 7.566 1.00 49.50 493 VAL A N 1
ATOM 3877 C CA . VAL A 1 493 ? 13.275 20.342 7.720 1.00 49.50 493 VAL A CA 1
ATOM 3878 C C . VAL A 1 493 ? 12.941 21.456 8.711 1.00 49.50 493 VAL A C 1
ATOM 3880 O O . VAL A 1 493 ? 11.845 22.014 8.664 1.00 49.50 493 VAL A O 1
ATOM 3883 N N . GLU A 1 494 ? 13.924 21.877 9.507 1.00 51.59 494 GLU A N 1
ATOM 3884 C CA . GLU A 1 494 ? 13.928 23.145 10.243 1.00 51.59 494 GLU A CA 1
ATOM 3885 C C . GLU A 1 494 ? 13.423 24.301 9.367 1.00 51.59 494 GLU A C 1
ATOM 3887 O O . GLU A 1 494 ? 12.497 25.015 9.740 1.00 51.59 494 GLU A O 1
ATOM 3892 N N . THR A 1 495 ? 13.933 24.415 8.135 1.00 54.75 495 THR A N 1
ATOM 3893 C CA . THR A 1 495 ? 13.559 25.502 7.220 1.00 54.75 495 THR A CA 1
ATOM 3894 C C . THR A 1 495 ? 12.128 25.364 6.684 1.00 54.75 495 THR A C 1
ATOM 3896 O O . THR A 1 495 ? 11.506 26.362 6.327 1.00 54.75 495 THR A O 1
ATOM 3899 N N . LEU A 1 496 ? 11.584 24.142 6.640 1.00 56.66 496 LEU A N 1
ATOM 3900 C CA . LEU A 1 496 ? 10.268 23.842 6.078 1.00 56.66 496 LEU A CA 1
ATOM 3901 C C . LEU A 1 496 ? 9.141 24.132 7.075 1.00 56.66 496 LEU A C 1
ATOM 3903 O O . LEU A 1 496 ? 8.207 24.862 6.742 1.00 56.66 496 LEU A O 1
ATOM 3907 N N . LEU A 1 497 ? 9.252 23.623 8.306 1.00 63.81 497 LEU A N 1
ATOM 3908 C CA . LEU A 1 497 ? 8.300 23.920 9.384 1.00 63.81 497 LEU A CA 1
ATOM 3909 C C . LEU A 1 497 ? 8.280 25.419 9.715 1.00 63.81 497 LEU A C 1
ATOM 3911 O O . LEU A 1 497 ? 7.206 25.971 9.950 1.00 63.81 497 LEU A O 1
ATOM 3915 N N . ASP A 1 498 ? 9.432 26.093 9.657 1.00 65.94 498 ASP A N 1
ATOM 3916 C CA . ASP A 1 498 ? 9.525 27.544 9.858 1.00 65.94 498 ASP A CA 1
ATOM 3917 C C . ASP A 1 498 ? 8.949 28.367 8.696 1.00 65.94 498 ASP A C 1
ATOM 3919 O O . ASP A 1 498 ? 8.543 29.514 8.896 1.00 65.94 498 ASP A O 1
ATOM 3923 N N . SER A 1 499 ? 8.876 27.795 7.490 1.00 64.00 499 SER A N 1
ATOM 3924 C CA . SER A 1 499 ? 8.283 28.455 6.319 1.00 64.00 499 SER A CA 1
ATOM 3925 C C . SER A 1 499 ? 6.751 28.379 6.269 1.00 64.00 499 SER A C 1
ATOM 3927 O O . SER A 1 499 ? 6.127 29.104 5.487 1.00 64.00 499 SER A O 1
ATOM 3929 N N . LEU A 1 500 ? 6.131 27.530 7.100 1.00 66.25 500 LEU A N 1
ATOM 3930 C CA . LEU A 1 500 ? 4.677 27.416 7.184 1.00 66.25 500 LEU A CA 1
ATOM 3931 C C . LEU A 1 500 ? 4.060 28.640 7.893 1.00 66.25 500 LEU A C 1
ATOM 3933 O O . LEU A 1 500 ? 4.570 29.094 8.921 1.00 66.25 500 LEU A O 1
ATOM 3937 N N . PRO A 1 501 ? 2.907 29.147 7.415 1.00 74.31 501 PRO A N 1
ATOM 3938 C CA . PRO A 1 501 ? 2.048 30.037 8.188 1.00 74.31 501 PRO A CA 1
ATOM 3939 C C . PRO A 1 501 ? 1.800 29.500 9.605 1.00 74.31 501 PRO A C 1
ATOM 3941 O O . PRO A 1 501 ? 1.581 28.302 9.794 1.00 74.31 501 PRO A O 1
ATOM 3944 N N . ALA A 1 502 ? 1.792 30.390 10.603 1.00 77.69 502 ALA A N 1
ATOM 3945 C CA . ALA A 1 502 ? 1.722 30.006 12.017 1.00 77.69 502 ALA A CA 1
ATOM 3946 C C . ALA A 1 502 ? 0.540 29.070 12.341 1.00 77.69 502 ALA A C 1
ATOM 3948 O O . ALA A 1 502 ? 0.738 28.053 12.997 1.00 77.69 502 ALA A O 1
ATOM 3949 N N . GLU A 1 503 ? -0.646 29.361 11.803 1.00 76.75 503 GLU A N 1
ATOM 3950 C CA . GLU A 1 503 ? -1.867 28.561 11.982 1.00 76.75 503 GLU A CA 1
ATOM 3951 C C . GLU A 1 503 ? -1.739 27.130 11.419 1.00 76.75 503 GLU A C 1
ATOM 3953 O O . GLU A 1 503 ? -2.190 26.157 12.030 1.00 76.75 503 GLU A O 1
ATOM 3958 N N . GLN A 1 504 ? -1.071 26.975 10.273 1.00 69.88 504 GLN A N 1
ATOM 3959 C CA . GLN A 1 504 ? -0.861 25.670 9.638 1.00 69.88 504 GLN A CA 1
ATOM 3960 C C . GLN A 1 504 ? 0.159 24.834 10.411 1.00 69.88 504 GLN A C 1
ATOM 3962 O O . GLN A 1 504 ? -0.048 23.638 10.620 1.00 69.88 504 GLN A O 1
ATOM 3967 N N . ARG A 1 505 ? 1.236 25.467 10.888 1.00 76.44 505 ARG A N 1
ATOM 3968 C CA . ARG A 1 505 ? 2.225 24.818 11.755 1.00 76.44 505 ARG A CA 1
ATOM 3969 C C . ARG A 1 505 ? 1.590 24.348 13.063 1.00 76.44 505 ARG A C 1
ATOM 3971 O O . ARG A 1 505 ? 1.803 23.205 13.454 1.00 76.44 505 ARG A O 1
ATOM 3978 N N . GLU A 1 506 ? 0.782 25.187 13.710 1.00 81.62 506 GLU A N 1
ATOM 3979 C CA . GLU A 1 506 ? 0.050 24.806 14.925 1.00 81.62 506 GLU A CA 1
ATOM 3980 C C . GLU A 1 506 ? -0.873 23.607 14.677 1.00 81.62 506 GLU A C 1
ATOM 3982 O O . GLU A 1 506 ? -0.870 22.658 15.459 1.00 81.62 506 GLU A O 1
ATOM 3987 N N . THR A 1 507 ? -1.600 23.600 13.557 1.00 80.69 507 THR A N 1
ATOM 3988 C CA . THR A 1 507 ? -2.483 22.485 13.172 1.00 80.69 507 THR A CA 1
ATOM 3989 C C . THR A 1 507 ? -1.705 21.188 12.925 1.00 80.69 507 THR A C 1
ATOM 3991 O O . THR A 1 507 ? -2.114 20.121 13.387 1.00 80.69 507 THR A O 1
ATOM 3994 N N . TYR A 1 508 ? -0.553 21.261 12.251 1.00 77.81 508 TYR A N 1
ATOM 3995 C CA . TYR A 1 508 ? 0.316 20.105 12.024 1.00 77.81 508 TYR A CA 1
ATOM 3996 C C . TYR A 1 508 ? 0.845 19.518 13.339 1.00 77.81 508 TYR A C 1
ATOM 3998 O O . TYR A 1 508 ? 0.655 18.330 13.605 1.00 77.81 508 TYR A O 1
ATOM 4006 N N . VAL A 1 509 ? 1.443 20.356 14.195 1.00 83.12 509 VAL A N 1
ATOM 4007 C CA . VAL A 1 509 ? 1.961 19.941 15.512 1.00 83.12 509 VAL A CA 1
ATOM 4008 C C . VAL A 1 509 ? 0.846 19.339 16.362 1.00 83.12 509 VAL A C 1
ATOM 4010 O O . VAL A 1 509 ? 1.040 18.318 17.020 1.00 83.12 509 VAL A O 1
ATOM 4013 N N . LEU A 1 510 ? -0.349 19.926 16.305 1.00 88.69 510 LEU A N 1
ATOM 4014 C CA . LEU A 1 510 ? -1.519 19.427 17.007 1.00 88.69 510 LEU A CA 1
ATOM 4015 C C . LEU A 1 510 ? -1.906 18.004 16.576 1.00 88.69 510 LEU A C 1
ATOM 4017 O O . LEU A 1 510 ? -2.237 17.182 17.433 1.00 88.69 510 LEU A O 1
ATOM 4021 N N . HIS A 1 511 ? -1.873 17.697 15.278 1.00 84.19 511 HIS A N 1
ATOM 4022 C CA . HIS A 1 511 ? -2.169 16.352 14.775 1.00 84.19 511 HIS A CA 1
ATOM 4023 C C . HIS A 1 511 ? -1.089 15.338 15.167 1.00 84.19 511 HIS A C 1
ATOM 4025 O O . HIS A 1 511 ? -1.431 14.235 15.595 1.00 84.19 511 HIS A O 1
ATOM 4031 N N . GLN A 1 512 ? 0.189 15.720 15.087 1.00 86.44 512 GLN A N 1
ATOM 4032 C CA . GLN A 1 512 ? 1.303 14.864 15.507 1.00 86.44 512 GLN A CA 1
ATOM 4033 C C . GLN A 1 512 ? 1.231 14.554 17.008 1.00 86.44 512 GLN A C 1
ATOM 4035 O O . GLN A 1 512 ? 1.325 13.397 17.408 1.00 86.44 512 GLN A O 1
ATOM 4040 N N . LEU A 1 513 ? 0.954 15.563 17.842 1.00 91.56 513 LEU A N 1
ATOM 4041 C CA . LEU A 1 513 ? 0.761 15.379 19.279 1.00 91.56 513 LEU A CA 1
ATOM 4042 C C . LEU A 1 513 ? -0.455 14.511 19.593 1.00 91.56 513 LEU A C 1
ATOM 4044 O O . LEU A 1 513 ? -0.360 13.621 20.431 1.00 91.56 513 LEU A O 1
ATOM 4048 N N . ARG A 1 514 ? -1.589 14.719 18.914 1.00 93.25 514 ARG A N 1
ATOM 4049 C CA . ARG A 1 514 ? -2.766 13.854 19.077 1.00 93.25 514 ARG A CA 1
ATOM 4050 C C . ARG A 1 514 ? -2.414 12.388 18.823 1.00 93.25 514 ARG A C 1
ATOM 4052 O O . ARG A 1 514 ? -2.790 11.551 19.640 1.00 93.25 514 ARG A O 1
ATOM 4059 N N . ASN A 1 515 ? -1.748 12.090 17.708 1.00 90.06 515 ASN A N 1
ATOM 4060 C CA . ASN A 1 515 ? -1.393 10.719 17.343 1.00 90.06 515 ASN A CA 1
ATOM 4061 C C . ASN A 1 515 ? -0.383 10.138 18.347 1.00 90.06 515 ASN A C 1
ATOM 4063 O O . ASN A 1 515 ? -0.612 9.060 18.871 1.00 90.06 515 ASN A O 1
ATOM 4067 N N . TYR A 1 516 ? 0.631 10.911 18.752 1.00 91.00 516 TYR A N 1
ATOM 4068 C CA . TYR A 1 516 ? 1.586 10.511 19.794 1.00 91.00 516 TYR A CA 1
ATOM 4069 C C . TYR A 1 516 ? 0.901 10.100 21.108 1.00 91.00 516 TYR A C 1
ATOM 4071 O O . TYR A 1 516 ? 1.241 9.082 21.708 1.00 91.00 516 TYR A O 1
ATOM 4079 N N . LEU A 1 517 ? -0.085 10.888 21.553 1.00 93.56 517 LEU A N 1
ATOM 4080 C CA . LEU A 1 517 ? -0.874 10.582 22.747 1.00 93.56 517 LEU A CA 1
ATOM 4081 C C . LEU A 1 517 ? -1.756 9.343 22.553 1.00 93.56 517 LEU A C 1
ATOM 4083 O O . LEU A 1 517 ? -1.925 8.563 23.488 1.00 93.56 517 LEU A O 1
ATOM 4087 N N . TYR A 1 518 ? -2.328 9.170 21.360 1.00 93.31 518 TYR A N 1
ATOM 4088 C CA . TYR A 1 518 ? -3.116 7.991 21.011 1.00 93.31 518 TYR A CA 1
ATOM 4089 C C . TYR A 1 518 ? -2.267 6.717 21.089 1.00 93.31 518 TYR A C 1
ATOM 4091 O O . TYR A 1 518 ? -2.661 5.782 21.784 1.00 93.31 518 TYR A O 1
ATOM 4099 N N . ASP A 1 519 ? -1.081 6.720 20.478 1.00 90.75 519 ASP A N 1
ATOM 4100 C CA . ASP A 1 519 ? -0.210 5.544 20.390 1.00 90.75 519 ASP A CA 1
ATOM 4101 C C . ASP A 1 519 ? 0.289 5.076 21.764 1.00 90.75 519 ASP A C 1
ATOM 4103 O O . ASP A 1 519 ? 0.456 3.884 21.996 1.00 90.75 519 ASP A O 1
ATOM 4107 N N . ILE A 1 520 ? 0.521 6.007 22.696 1.00 91.31 520 ILE A N 1
ATOM 4108 C CA . ILE A 1 520 ? 0.991 5.684 24.051 1.00 91.31 520 ILE A CA 1
ATOM 4109 C C . ILE A 1 520 ? -0.162 5.261 24.960 1.00 91.31 520 ILE A C 1
ATOM 4111 O O . ILE A 1 520 ? -0.101 4.221 25.615 1.00 91.31 520 ILE A O 1
ATOM 4115 N N . TYR A 1 521 ? -1.190 6.105 25.058 1.00 92.44 521 TYR A N 1
ATOM 4116 C CA . TYR A 1 521 ? -2.166 5.994 26.140 1.00 92.44 521 TYR A CA 1
ATOM 4117 C C . TYR A 1 521 ? -3.460 5.308 25.715 1.00 92.44 521 TYR A C 1
ATOM 4119 O O . TYR A 1 521 ? -4.141 4.721 26.554 1.00 92.44 521 TYR A O 1
ATOM 4127 N N . PHE A 1 522 ? -3.836 5.396 24.439 1.00 92.44 522 PHE A N 1
ATOM 4128 C CA . PHE A 1 522 ? -5.067 4.787 23.951 1.00 92.44 522 PHE A CA 1
ATOM 4129 C C . PHE A 1 522 ? -4.822 3.386 23.389 1.00 92.44 522 PHE A C 1
ATOM 4131 O O . PHE A 1 522 ? -5.412 2.436 23.895 1.00 92.44 522 PHE A O 1
ATOM 4138 N N . SER A 1 523 ? -3.965 3.245 22.373 1.00 90.31 523 SER A N 1
ATOM 4139 C CA . SER A 1 523 ? -3.695 1.947 21.742 1.00 90.31 523 SER A CA 1
ATOM 4140 C C . SER A 1 523 ? -2.574 1.167 22.422 1.00 90.31 523 SER A C 1
ATOM 4142 O O . SER A 1 523 ? -2.639 -0.056 22.442 1.00 90.31 523 SER A O 1
ATOM 4144 N N . GLY A 1 524 ? -1.566 1.836 22.989 1.00 87.38 524 GLY A N 1
ATOM 4145 C CA . GLY A 1 524 ? -0.379 1.174 23.546 1.00 87.38 524 GLY A CA 1
ATOM 4146 C C . GLY A 1 524 ? 0.591 0.635 22.484 1.00 87.38 524 GLY A C 1
ATOM 4147 O O . GLY A 1 524 ? 1.441 -0.188 22.801 1.00 87.38 524 GLY A O 1
ATOM 4148 N N . ASP A 1 525 ? 0.456 1.087 21.236 1.00 85.12 525 ASP A N 1
ATOM 4149 C CA . ASP A 1 525 ? 1.232 0.646 20.068 1.00 85.12 525 ASP A CA 1
ATOM 4150 C C . ASP A 1 525 ? 2.650 1.251 20.020 1.00 85.12 525 ASP A C 1
ATOM 4152 O O . ASP A 1 525 ? 3.544 0.780 19.316 1.00 85.12 525 ASP A O 1
ATOM 4156 N N . ARG A 1 526 ? 2.901 2.323 20.783 1.00 81.75 526 ARG A N 1
ATOM 4157 C CA . ARG A 1 526 ? 4.188 3.015 20.710 1.00 81.75 526 ARG A CA 1
ATOM 4158 C C . ARG A 1 526 ? 5.320 2.215 21.355 1.00 81.75 526 ARG A C 1
ATOM 4160 O O . ARG A 1 526 ? 5.301 1.929 22.552 1.00 81.75 526 ARG A O 1
ATOM 4167 N N . ALA A 1 527 ? 6.388 1.991 20.590 1.00 75.31 527 ALA A N 1
ATOM 4168 C CA . ALA A 1 527 ? 7.598 1.344 21.086 1.00 75.31 527 ALA A CA 1
ATOM 4169 C C . ALA A 1 527 ? 8.252 2.106 22.260 1.00 75.31 527 ALA A C 1
ATOM 4171 O O . ALA A 1 527 ? 8.345 3.343 22.278 1.00 75.31 527 ALA A O 1
ATOM 4172 N N . ARG A 1 528 ? 8.759 1.346 23.238 1.00 75.94 528 ARG A N 1
ATOM 4173 C CA . ARG A 1 528 ? 9.542 1.873 24.366 1.00 75.94 528 ARG A CA 1
ATOM 4174 C C . ARG A 1 528 ? 10.949 2.278 23.923 1.00 75.94 528 ARG A C 1
ATOM 4176 O O . ARG A 1 528 ? 11.494 1.743 22.963 1.00 75.94 528 ARG A O 1
ATOM 4183 N N . ARG A 1 529 ? 11.548 3.228 24.645 1.00 65.62 529 ARG A N 1
ATOM 4184 C CA . ARG A 1 529 ? 12.865 3.805 24.315 1.00 65.62 529 ARG A CA 1
ATOM 4185 C C . ARG A 1 529 ? 14.028 2.821 24.491 1.00 65.62 529 ARG A C 1
ATOM 4187 O O . ARG A 1 529 ? 14.999 2.888 23.747 1.00 65.62 529 ARG A O 1
ATOM 4194 N N . TRP A 1 530 ? 13.904 1.916 25.455 1.00 53.22 530 TRP A N 1
ATOM 4195 C CA . TRP A 1 530 ? 14.771 0.755 25.617 1.00 53.22 530 TRP A CA 1
ATOM 4196 C C . TRP A 1 530 ? 13.898 -0.471 25.405 1.00 53.22 530 TRP A C 1
ATOM 4198 O O . TRP A 1 530 ? 13.206 -0.871 26.343 1.00 53.22 530 TRP A O 1
ATOM 4208 N N . PRO A 1 531 ? 13.826 -1.015 24.180 1.00 50.12 531 PRO A N 1
ATOM 4209 C CA . PRO A 1 531 ? 13.185 -2.301 24.010 1.00 50.12 531 PRO A CA 1
ATOM 4210 C C . PRO A 1 531 ? 13.943 -3.303 24.886 1.00 50.12 531 PRO A C 1
ATOM 4212 O O . PRO A 1 531 ? 15.171 -3.388 24.802 1.00 50.12 531 PRO A O 1
ATOM 4215 N N . ASP A 1 532 ? 13.226 -4.069 25.712 1.00 43.66 532 ASP A N 1
ATOM 4216 C CA . ASP A 1 532 ? 13.729 -5.389 26.088 1.00 43.66 532 ASP A CA 1
ATOM 4217 C C . ASP A 1 532 ? 14.135 -6.058 24.778 1.00 43.66 532 ASP A C 1
ATOM 4219 O O . ASP A 1 532 ? 13.365 -5.972 23.820 1.00 43.66 532 ASP A O 1
ATOM 4223 N N . HIS A 1 533 ? 15.351 -6.610 24.691 1.00 40.66 533 HIS A N 1
ATOM 4224 C CA . HIS A 1 533 ? 15.864 -7.243 23.476 1.00 40.66 533 HIS A CA 1
ATOM 4225 C C . HIS A 1 533 ? 14.808 -8.204 22.917 1.00 40.66 533 HIS A C 1
ATOM 4227 O O . HIS A 1 533 ? 14.706 -9.346 23.364 1.00 40.66 533 HIS A O 1
ATOM 4233 N N . ALA A 1 534 ? 13.998 -7.728 21.969 1.00 42.47 534 ALA A N 1
ATOM 4234 C CA . ALA A 1 534 ? 12.997 -8.548 21.331 1.00 42.47 534 ALA A CA 1
ATOM 4235 C C . ALA A 1 534 ? 13.807 -9.584 20.552 1.00 42.47 534 ALA A C 1
ATOM 4237 O O . ALA A 1 534 ? 14.648 -9.191 19.734 1.00 42.47 534 ALA A O 1
ATOM 4238 N N . PRO A 1 535 ? 13.669 -10.884 20.859 1.00 43.28 535 PRO A N 1
ATOM 4239 C CA . PRO A 1 535 ? 14.446 -11.894 20.167 1.00 43.28 535 PRO A CA 1
ATOM 4240 C C . PRO A 1 535 ? 14.217 -11.735 18.665 1.00 43.28 535 PRO A C 1
ATOM 4242 O O . PRO A 1 535 ? 13.079 -11.538 18.232 1.00 43.28 535 PRO A O 1
ATOM 4245 N N . ALA A 1 536 ? 15.302 -11.794 17.887 1.00 46.94 536 ALA A N 1
ATOM 4246 C CA . ALA A 1 536 ? 15.226 -11.772 16.434 1.00 46.94 536 ALA A CA 1
ATOM 4247 C C . ALA A 1 536 ? 14.202 -12.827 15.992 1.00 46.94 536 ALA A C 1
ATOM 4249 O O . ALA A 1 536 ? 14.332 -14.017 16.299 1.00 46.94 536 ALA A O 1
ATOM 4250 N N . ARG A 1 537 ? 13.122 -12.349 15.372 1.00 57.78 537 ARG A N 1
ATOM 4251 C CA . ARG A 1 537 ? 11.949 -13.148 15.028 1.00 57.78 537 ARG A CA 1
ATOM 4252 C C . ARG A 1 537 ? 12.372 -14.255 14.068 1.00 57.78 537 ARG A C 1
ATOM 4254 O O . ARG A 1 537 ? 13.012 -13.989 13.055 1.00 57.78 537 ARG A O 1
ATOM 4261 N N . ALA A 1 538 ? 11.984 -15.494 14.356 1.00 61.50 538 ALA A N 1
ATOM 4262 C CA . ALA A 1 538 ? 12.083 -16.550 13.359 1.00 61.50 538 ALA A CA 1
ATOM 4263 C C . ALA A 1 538 ? 11.089 -16.234 12.231 1.00 61.50 538 ALA A C 1
ATOM 4265 O O . ALA A 1 538 ? 9.882 -16.159 12.477 1.00 61.50 538 ALA A O 1
ATOM 4266 N N . MET A 1 539 ? 11.584 -16.019 11.011 1.00 71.62 539 MET A N 1
ATOM 4267 C CA . MET A 1 539 ? 10.717 -15.856 9.848 1.00 71.62 539 MET A CA 1
ATOM 4268 C C . MET A 1 539 ? 9.989 -17.176 9.585 1.00 71.62 539 MET A C 1
ATOM 4270 O O . MET A 1 539 ? 10.630 -18.224 9.465 1.00 71.62 539 MET A O 1
ATOM 4274 N N . VAL A 1 540 ? 8.667 -17.099 9.436 1.00 73.94 540 VAL A N 1
ATOM 4275 C CA . VAL A 1 540 ? 7.827 -18.177 8.909 1.00 73.94 540 VAL A CA 1
ATOM 4276 C C . VAL A 1 540 ? 7.172 -17.664 7.633 1.00 73.94 540 VAL A C 1
ATOM 4278 O O . VAL A 1 540 ? 6.640 -16.557 7.608 1.00 73.94 540 VAL A O 1
ATOM 4281 N N . ASN A 1 541 ? 7.226 -18.447 6.556 1.00 78.50 541 ASN A N 1
ATOM 4282 C CA . ASN A 1 541 ? 6.591 -18.090 5.290 1.00 78.50 541 ASN A CA 1
ATOM 4283 C C . ASN A 1 541 ? 5.058 -18.297 5.346 1.00 78.50 541 ASN A C 1
ATOM 4285 O O . ASN A 1 541 ? 4.532 -19.261 4.785 1.00 78.50 541 ASN A O 1
ATOM 4289 N N . ASN A 1 542 ? 4.357 -17.429 6.083 1.00 76.62 542 ASN A N 1
ATOM 4290 C CA . ASN A 1 542 ? 2.897 -17.428 6.257 1.00 76.62 542 ASN A CA 1
ATOM 4291 C C . ASN A 1 542 ? 2.259 -16.029 6.105 1.00 76.62 542 ASN A C 1
ATOM 4293 O O . ASN A 1 542 ? 1.094 -15.841 6.456 1.00 76.62 542 ASN A O 1
ATOM 4297 N N . THR A 1 543 ? 2.998 -15.051 5.575 1.00 74.88 543 THR A N 1
ATOM 4298 C CA . THR A 1 543 ? 2.504 -13.681 5.387 1.00 74.88 543 THR A CA 1
ATOM 4299 C C . THR A 1 543 ? 2.215 -13.397 3.916 1.00 74.88 543 THR A C 1
ATOM 4301 O O . THR A 1 543 ? 3.087 -13.562 3.067 1.00 74.88 543 THR A O 1
ATOM 4304 N N . VAL A 1 544 ? 1.012 -12.910 3.601 1.00 73.00 544 VAL A N 1
ATOM 4305 C CA . VAL A 1 544 ? 0.630 -12.441 2.256 1.00 73.00 544 VAL A CA 1
ATOM 4306 C C . VAL A 1 544 ? 0.073 -11.031 2.363 1.00 73.00 544 VAL A C 1
ATOM 4308 O O . VAL A 1 544 ? -0.879 -10.796 3.103 1.00 73.00 544 VAL A O 1
ATOM 4311 N N . ALA A 1 545 ? 0.632 -10.090 1.597 1.00 71.81 545 ALA A N 1
ATOM 4312 C CA . ALA A 1 545 ? 0.189 -8.690 1.600 1.00 71.81 545 ALA A CA 1
ATOM 4313 C C . ALA A 1 545 ? 0.161 -8.062 3.013 1.00 71.81 545 ALA A C 1
ATOM 4315 O O . ALA A 1 545 ? -0.764 -7.325 3.347 1.00 71.81 545 ALA A O 1
ATOM 4316 N N . GLY A 1 546 ? 1.136 -8.421 3.858 1.00 73.69 546 GLY A N 1
ATOM 4317 C CA . GLY A 1 546 ? 1.223 -7.976 5.255 1.00 73.69 546 GLY A CA 1
ATOM 4318 C C . GLY A 1 546 ? 0.320 -8.721 6.248 1.00 73.69 546 GLY A C 1
ATOM 4319 O O . GLY A 1 546 ? 0.361 -8.410 7.432 1.00 73.69 546 GLY A O 1
ATOM 4320 N N . LEU A 1 547 ? -0.472 -9.707 5.812 1.00 79.06 547 LEU A N 1
ATOM 4321 C CA . LEU A 1 547 ? -1.356 -10.483 6.688 1.00 79.06 547 LEU A CA 1
ATOM 4322 C C . LEU A 1 547 ? -0.794 -11.866 6.999 1.00 79.06 547 LEU A C 1
ATOM 4324 O O . LEU A 1 547 ? -0.453 -12.594 6.069 1.00 79.06 547 LEU A O 1
ATOM 4328 N N . ASP A 1 548 ? -0.812 -12.258 8.273 1.00 83.56 548 ASP A N 1
ATOM 4329 C CA . ASP A 1 548 ? -0.643 -13.656 8.682 1.00 83.56 548 ASP A CA 1
ATOM 4330 C C . ASP A 1 548 ? -1.870 -14.458 8.214 1.00 83.56 548 ASP A C 1
ATOM 4332 O O . ASP A 1 548 ? -2.966 -14.337 8.772 1.00 83.56 548 ASP A O 1
ATOM 4336 N N . VAL A 1 549 ? -1.718 -15.225 7.130 1.00 83.81 549 VAL A N 1
ATOM 4337 C CA . VAL A 1 549 ? -2.856 -15.907 6.490 1.00 83.81 549 VAL A CA 1
ATOM 4338 C C . VAL A 1 549 ? -3.418 -17.017 7.369 1.00 83.81 549 VAL A C 1
ATOM 4340 O O . VAL A 1 549 ? -4.636 -17.191 7.421 1.00 83.81 549 VAL A O 1
ATOM 4343 N N . ASP A 1 550 ? -2.546 -17.706 8.110 1.00 85.38 550 ASP A N 1
ATOM 4344 C CA . ASP A 1 550 ? -2.931 -18.784 9.019 1.00 85.38 550 ASP A CA 1
ATOM 4345 C C . ASP A 1 550 ? -3.809 -18.209 10.144 1.00 85.38 550 ASP A C 1
ATOM 4347 O O . ASP A 1 550 ? -4.862 -18.761 10.476 1.00 85.38 550 ASP A O 1
ATOM 4351 N N . PHE A 1 551 ? -3.427 -17.057 10.702 1.00 90.31 551 PHE A N 1
ATOM 4352 C CA . PHE A 1 551 ? -4.222 -16.383 11.721 1.00 90.31 551 PHE A CA 1
ATOM 4353 C C . PHE A 1 551 ? -5.524 -15.804 11.156 1.00 90.31 551 PHE A C 1
ATOM 4355 O O . PHE A 1 551 ? -6.588 -16.032 11.732 1.00 90.31 551 PHE A O 1
ATOM 4362 N N . VAL A 1 552 ? -5.490 -15.131 10.002 1.00 90.81 552 VAL A N 1
ATOM 4363 C CA . VAL A 1 552 ? -6.697 -14.579 9.361 1.00 90.81 552 VAL A CA 1
ATOM 4364 C C . VAL A 1 552 ? -7.724 -15.667 9.036 1.00 90.81 552 VAL A C 1
ATOM 4366 O O . VAL A 1 552 ? -8.922 -15.455 9.235 1.00 90.81 552 VAL A O 1
ATOM 4369 N N . ASP A 1 553 ? -7.300 -16.848 8.595 1.00 90.88 553 ASP A N 1
ATOM 4370 C CA . ASP A 1 553 ? -8.226 -17.953 8.339 1.00 90.88 553 ASP A CA 1
ATOM 4371 C C . ASP A 1 553 ? -8.836 -18.509 9.634 1.00 90.88 553 ASP A C 1
ATOM 4373 O O . ASP A 1 553 ? -10.027 -18.834 9.665 1.00 90.88 553 ASP A O 1
ATOM 4377 N N . ARG A 1 554 ? -8.087 -18.514 10.746 1.00 95.25 554 ARG A N 1
ATOM 4378 C CA . ARG A 1 554 ? -8.645 -18.812 12.078 1.00 95.25 554 ARG A CA 1
ATOM 4379 C C . ARG A 1 554 ? -9.666 -17.761 12.517 1.00 95.25 554 ARG A C 1
ATOM 4381 O O . ARG A 1 554 ? -10.701 -18.134 13.071 1.00 95.25 554 ARG A O 1
ATOM 4388 N N . ILE A 1 555 ? -9.423 -16.476 12.238 1.00 95.88 555 ILE A N 1
ATOM 4389 C CA . ILE A 1 555 ? -10.389 -15.396 12.499 1.00 95.88 555 ILE A CA 1
ATOM 4390 C C . ILE A 1 555 ? -11.678 -15.629 11.702 1.00 95.88 555 ILE A C 1
ATOM 4392 O O . ILE A 1 555 ? -12.769 -15.612 12.277 1.00 95.88 555 ILE A O 1
ATOM 4396 N N . LYS A 1 556 ? -11.568 -15.890 10.393 1.00 94.75 556 LYS A N 1
ATOM 4397 C CA . LYS A 1 556 ? -12.724 -16.184 9.532 1.00 94.75 556 LYS A CA 1
ATOM 4398 C C . LYS A 1 556 ? -13.498 -17.402 10.031 1.00 94.75 556 LYS A C 1
ATOM 4400 O O . LYS A 1 556 ? -14.721 -17.347 10.093 1.00 94.75 556 LYS A O 1
ATOM 4405 N N . ALA A 1 557 ? -12.803 -18.465 10.439 1.00 96.38 557 ALA A N 1
ATOM 4406 C CA . ALA A 1 557 ? -13.423 -19.666 10.998 1.00 96.38 557 ALA A CA 1
ATOM 4407 C C . ALA A 1 557 ? -14.137 -19.410 12.339 1.00 96.38 557 ALA A C 1
ATOM 4409 O O . ALA A 1 557 ? -15.090 -20.115 12.676 1.00 96.38 557 ALA A O 1
ATOM 4410 N N . ALA A 1 558 ? -13.695 -18.412 13.110 1.00 97.62 558 ALA A N 1
ATOM 4411 C CA . ALA A 1 558 ? -14.368 -17.977 14.329 1.00 97.62 558 ALA A CA 1
ATOM 4412 C C . ALA A 1 558 ? -15.587 -17.073 14.053 1.00 97.62 558 ALA A C 1
ATOM 4414 O O . ALA A 1 558 ? -16.528 -17.071 14.847 1.00 97.62 558 ALA A O 1
ATOM 4415 N N . ASN A 1 559 ? -15.611 -16.326 12.944 1.00 97.75 559 ASN A N 1
ATOM 4416 C CA . ASN A 1 559 ? -16.740 -15.469 12.575 1.00 97.75 559 ASN A CA 1
ATOM 4417 C C . ASN A 1 559 ? -17.966 -16.303 12.157 1.00 97.75 559 ASN A C 1
ATOM 4419 O O . ASN A 1 559 ? -17.970 -16.951 11.116 1.00 97.75 559 ASN A O 1
ATOM 4423 N N . SER A 1 560 ? -19.046 -16.234 12.939 1.00 96.56 560 SER A N 1
ATOM 4424 C CA . SER A 1 560 ? -20.294 -16.969 12.671 1.00 96.56 560 SER A CA 1
ATOM 4425 C C . SER A 1 560 ? -21.292 -16.208 11.778 1.00 96.56 560 SER A C 1
ATOM 4427 O O . SER A 1 560 ? -22.460 -16.592 11.697 1.00 96.56 560 SER A O 1
ATOM 4429 N N . GLY A 1 561 ? -20.885 -15.093 11.164 1.00 94.62 561 GLY A N 1
ATOM 4430 C CA . GLY A 1 561 ? -21.736 -14.300 10.274 1.00 94.62 561 GLY A CA 1
ATOM 4431 C C . GLY A 1 561 ? -21.973 -14.952 8.910 1.00 94.62 561 GLY A C 1
ATOM 4432 O O . GLY A 1 561 ? -21.132 -15.685 8.400 1.00 94.62 561 GLY A O 1
ATOM 4433 N N . SER A 1 562 ? -23.102 -14.635 8.285 1.00 92.06 562 SER A N 1
ATOM 4434 C CA . SER A 1 562 ? -23.488 -15.074 6.934 1.00 92.06 562 SER A CA 1
ATOM 4435 C C . SER A 1 562 ? -23.597 -13.920 5.934 1.00 92.06 562 SER A C 1
ATOM 4437 O O . SER A 1 562 ? -24.007 -14.131 4.797 1.00 92.06 562 SER A O 1
ATOM 4439 N N . GLY A 1 563 ? -23.276 -12.699 6.360 1.00 91.75 563 GLY A N 1
ATOM 4440 C CA . GLY A 1 563 ? -23.416 -11.479 5.572 1.00 91.75 563 GLY A CA 1
ATOM 4441 C C . GLY A 1 563 ? -24.746 -10.793 5.846 1.00 91.75 563 GLY A C 1
ATOM 4442 O O . GLY A 1 563 ? -25.580 -11.303 6.598 1.00 91.75 563 GLY A O 1
ATOM 4443 N N . PHE A 1 564 ? -24.926 -9.620 5.256 1.00 90.94 564 PHE A N 1
ATOM 4444 C CA . PHE A 1 564 ? -26.079 -8.756 5.499 1.00 90.94 564 PHE A CA 1
ATOM 4445 C C . PHE A 1 564 ? -26.619 -8.199 4.188 1.00 90.94 564 PHE A C 1
ATOM 4447 O O . PHE A 1 564 ? -25.940 -8.241 3.167 1.00 90.94 564 PHE A O 1
ATOM 4454 N N . ILE A 1 565 ? -27.850 -7.690 4.207 1.00 90.12 565 ILE A N 1
ATOM 4455 C CA . ILE A 1 565 ? -28.443 -7.063 3.024 1.00 90.12 565 ILE A CA 1
ATOM 4456 C C . ILE A 1 565 ? -28.239 -5.563 3.116 1.00 90.12 565 ILE A C 1
ATOM 4458 O O . ILE A 1 565 ? -28.765 -4.915 4.021 1.00 90.12 565 ILE A O 1
ATOM 4462 N N . ASP A 1 566 ? -27.474 -5.022 2.176 1.00 90.81 566 ASP A N 1
ATOM 4463 C CA . ASP A 1 566 ? -27.330 -3.587 2.014 1.00 90.81 566 ASP A CA 1
ATOM 4464 C C . ASP A 1 566 ? -28.330 -3.083 0.976 1.00 90.81 566 ASP A C 1
ATOM 4466 O O . ASP A 1 566 ? -28.361 -3.533 -0.169 1.00 90.81 566 ASP A O 1
ATOM 4470 N N . HIS A 1 567 ? -29.179 -2.150 1.389 1.00 89.12 567 HIS A N 1
ATOM 4471 C CA . HIS A 1 567 ? -30.222 -1.573 0.547 1.00 89.12 567 HIS A CA 1
ATOM 4472 C C . HIS A 1 567 ? -29.771 -0.247 -0.075 1.00 89.12 567 HIS A C 1
ATOM 4474 O O . HIS A 1 567 ? -28.779 0.360 0.338 1.00 89.12 567 HIS A O 1
ATOM 4480 N N . GLY A 1 568 ? -30.546 0.242 -1.045 1.00 89.50 568 GLY A N 1
ATOM 4481 C CA . GLY A 1 568 ? -30.323 1.555 -1.648 1.00 89.50 568 GLY A CA 1
ATOM 4482 C C . GLY A 1 568 ? -29.476 1.533 -2.919 1.00 89.50 568 GLY A C 1
ATOM 4483 O O . GLY A 1 568 ? -29.177 2.603 -3.436 1.00 89.50 568 GLY A O 1
ATOM 4484 N N . TRP A 1 569 ? -29.135 0.357 -3.446 1.00 93.00 569 TRP A N 1
ATOM 4485 C CA . TRP A 1 569 ? -28.417 0.219 -4.714 1.00 93.00 569 TRP A CA 1
ATOM 4486 C C . TRP A 1 569 ? -29.352 0.447 -5.897 1.00 93.00 569 TRP A C 1
ATOM 4488 O O . TRP A 1 569 ? -30.461 -0.082 -5.914 1.00 93.00 569 TRP A O 1
ATOM 4498 N N . THR A 1 570 ? -28.908 1.207 -6.896 1.00 94.19 570 THR A N 1
ATOM 4499 C CA . THR A 1 570 ? -29.684 1.489 -8.110 1.00 94.19 570 THR A CA 1
ATOM 4500 C C . THR A 1 570 ? -29.100 0.741 -9.300 1.00 94.19 570 THR A C 1
ATOM 4502 O O . THR A 1 570 ? -27.908 0.838 -9.565 1.00 94.19 570 THR A O 1
ATOM 4505 N N . VAL A 1 571 ? -29.926 0.008 -10.045 1.00 93.69 571 VAL A N 1
ATOM 4506 C CA . VAL A 1 571 ? -29.494 -0.702 -11.260 1.00 93.69 571 VAL A CA 1
ATOM 4507 C C . VAL A 1 571 ? -29.186 0.308 -12.365 1.00 93.69 571 VAL A C 1
ATOM 4509 O O . VAL A 1 571 ? -30.075 1.044 -12.790 1.00 93.69 571 VAL A O 1
ATOM 4512 N N . THR A 1 572 ? -27.951 0.335 -12.863 1.00 92.69 572 THR A N 1
ATOM 4513 C CA . THR A 1 572 ? -27.523 1.265 -13.923 1.00 92.69 572 THR A CA 1
ATOM 4514 C C . THR A 1 572 ? -27.483 0.626 -15.300 1.00 92.69 572 THR A C 1
ATOM 4516 O O . THR A 1 572 ? -27.664 1.324 -16.294 1.00 92.69 572 THR A O 1
ATOM 4519 N N . ARG A 1 573 ? -27.242 -0.686 -15.373 1.00 90.81 573 ARG A N 1
ATOM 4520 C CA . ARG A 1 573 ? -27.186 -1.439 -16.630 1.00 90.81 573 ARG A CA 1
ATOM 4521 C C . ARG A 1 573 ? -27.533 -2.902 -16.388 1.00 90.81 573 ARG A C 1
ATOM 4523 O O . ARG A 1 573 ? -27.072 -3.490 -15.416 1.00 90.81 573 ARG A O 1
ATOM 4530 N N . VAL A 1 574 ? -28.266 -3.516 -17.313 1.00 86.75 574 VAL A N 1
ATOM 4531 C CA . VAL A 1 574 ? -28.500 -4.971 -17.338 1.00 86.75 574 VAL A CA 1
ATOM 4532 C C . VAL A 1 574 ? -27.968 -5.536 -18.653 1.00 86.75 574 VAL A C 1
ATOM 4534 O O . VAL A 1 574 ? -28.256 -4.998 -1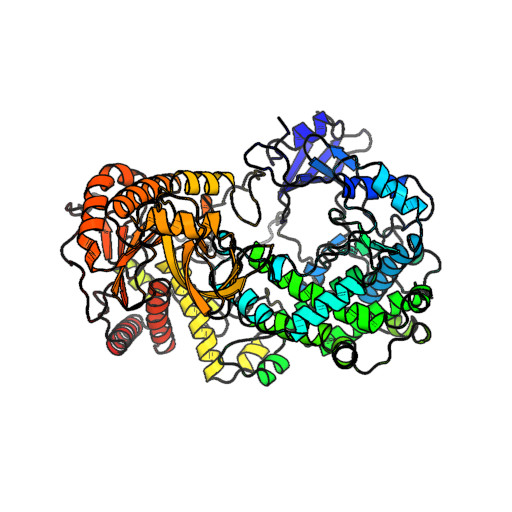9.722 1.00 86.75 574 VAL A O 1
ATOM 4537 N N . GLY A 1 575 ? -27.163 -6.599 -18.601 1.00 77.94 575 GLY A N 1
ATOM 4538 C CA . GLY A 1 575 ? -26.563 -7.196 -19.795 1.00 77.94 575 GLY A CA 1
ATOM 4539 C C . GLY A 1 575 ? -26.196 -8.668 -19.621 1.00 77.94 575 GLY A C 1
ATOM 4540 O O . GLY A 1 575 ? -26.423 -9.265 -18.577 1.00 77.94 575 GLY A O 1
ATOM 4541 N N . GLY A 1 576 ? -25.591 -9.269 -20.650 1.00 68.81 576 GLY A N 1
ATOM 4542 C CA . GLY A 1 576 ? -25.237 -10.698 -20.641 1.00 68.81 576 GLY A CA 1
ATOM 4543 C C . GLY A 1 576 ? -24.176 -11.113 -19.608 1.00 68.81 576 GLY A C 1
ATOM 4544 O O . GLY A 1 576 ? -23.998 -12.304 -19.394 1.00 68.81 576 GLY A O 1
ATOM 4545 N N . ARG A 1 577 ? -23.481 -10.152 -18.979 1.00 66.69 577 ARG A N 1
ATOM 4546 C CA . ARG A 1 577 ? -22.504 -10.363 -17.890 1.00 66.69 577 ARG A CA 1
ATOM 4547 C C . ARG A 1 577 ? -23.116 -10.267 -16.478 1.00 66.69 577 ARG A C 1
ATOM 4549 O O . ARG A 1 577 ? -22.381 -10.435 -15.517 1.00 66.69 577 ARG A O 1
ATOM 4556 N N . GLY A 1 578 ? -24.412 -9.964 -16.347 1.00 84.81 578 GLY A N 1
ATOM 4557 C CA . GLY A 1 578 ? -25.071 -9.685 -15.064 1.00 84.81 578 GLY A CA 1
ATOM 4558 C C . GLY A 1 578 ? -25.700 -8.289 -15.026 1.00 84.81 578 GLY A C 1
ATOM 4559 O O . GLY A 1 578 ? -26.042 -7.713 -16.067 1.00 84.81 578 GLY A O 1
ATOM 4560 N N . ALA A 1 579 ? -25.852 -7.729 -13.827 1.00 89.81 579 ALA A N 1
ATOM 4561 C CA . ALA A 1 579 ? -26.357 -6.372 -13.634 1.00 89.81 579 ALA A CA 1
ATOM 4562 C C . ALA A 1 579 ? -25.294 -5.479 -12.996 1.00 89.81 579 ALA A C 1
ATOM 4564 O O . ALA A 1 579 ? -24.616 -5.880 -12.055 1.00 89.81 579 ALA A O 1
ATOM 4565 N N . GLN A 1 580 ? -25.171 -4.256 -13.502 1.00 93.19 580 GLN A N 1
ATOM 4566 C CA . GLN A 1 580 ? -24.388 -3.215 -12.861 1.00 93.19 580 GLN A CA 1
ATOM 4567 C C . GLN A 1 580 ? -25.298 -2.404 -11.943 1.00 93.19 580 GLN A C 1
ATOM 4569 O O . GLN A 1 580 ? -26.394 -1.990 -12.337 1.00 93.19 580 GLN A O 1
ATOM 4574 N N . ILE A 1 581 ? -24.825 -2.168 -10.731 1.00 94.12 581 ILE A N 1
ATOM 4575 C CA . ILE A 1 581 ? -25.508 -1.411 -9.690 1.00 94.12 581 ILE A CA 1
ATOM 4576 C C . ILE A 1 581 ? -24.625 -0.264 -9.208 1.00 94.12 581 ILE A C 1
ATOM 4578 O O . ILE A 1 581 ? -23.402 -0.326 -9.318 1.00 94.12 581 ILE A O 1
ATOM 4582 N N . GLU A 1 582 ? -25.244 0.781 -8.670 1.00 95.00 582 GLU A N 1
ATOM 4583 C CA . GLU A 1 582 ? -24.567 1.974 -8.172 1.00 95.00 582 GLU A CA 1
ATOM 4584 C C . GLU A 1 582 ? -25.102 2.400 -6.807 1.00 95.00 582 GLU A C 1
ATOM 4586 O O . GLU A 1 582 ? -26.308 2.347 -6.547 1.00 95.00 582 GLU A O 1
ATOM 4591 N N . LYS A 1 583 ? -24.178 2.820 -5.941 1.00 94.12 583 LYS A N 1
ATOM 4592 C CA . LYS A 1 583 ? -24.463 3.504 -4.680 1.00 94.12 583 LYS A CA 1
ATOM 4593 C C . LYS A 1 583 ? -23.304 4.436 -4.337 1.00 94.12 583 LYS A C 1
ATOM 4595 O O . LYS A 1 583 ? -22.139 4.035 -4.365 1.00 94.12 583 LYS A O 1
ATOM 4600 N N . ASP A 1 584 ? -23.615 5.687 -4.008 1.00 91.88 584 ASP A N 1
ATOM 4601 C CA . ASP A 1 584 ? -22.645 6.727 -3.634 1.00 91.88 584 ASP A CA 1
ATOM 4602 C C . ASP A 1 584 ? -21.503 6.933 -4.659 1.00 91.88 584 ASP A C 1
ATOM 4604 O O . ASP A 1 584 ? -20.374 7.303 -4.319 1.00 91.88 584 ASP A O 1
ATOM 4608 N N . GLY A 1 585 ? -21.788 6.717 -5.944 1.00 92.06 585 GLY A N 1
ATOM 4609 C CA . GLY A 1 585 ? -20.849 6.802 -7.060 1.00 92.06 585 GLY A CA 1
ATOM 4610 C C . GLY A 1 585 ? -19.876 5.630 -7.187 1.00 92.06 585 GLY A C 1
ATOM 4611 O O . GLY A 1 585 ? -18.891 5.775 -7.908 1.00 92.06 585 GLY A O 1
ATOM 4612 N N . LEU A 1 586 ? -20.099 4.521 -6.473 1.00 95.06 586 LEU A N 1
ATOM 4613 C CA . LEU A 1 586 ? -19.392 3.255 -6.674 1.00 95.06 586 LEU A CA 1
ATOM 4614 C C . LEU A 1 586 ? -20.262 2.332 -7.526 1.00 95.06 586 LEU A C 1
ATOM 4616 O O . LEU A 1 586 ? -21.403 2.059 -7.157 1.00 95.06 586 LEU A O 1
ATOM 4620 N N . HIS A 1 587 ? -19.708 1.833 -8.625 1.00 94.75 587 HIS A N 1
ATOM 4621 C CA . HIS A 1 587 ? -20.341 0.833 -9.473 1.00 94.75 587 HIS A CA 1
ATOM 4622 C C . HIS A 1 587 ? -19.801 -0.561 -9.166 1.00 94.75 587 HIS A C 1
ATOM 4624 O O . HIS A 1 587 ? -18.584 -0.752 -9.116 1.00 94.75 587 HIS A O 1
ATOM 4630 N N . LEU A 1 588 ? -20.714 -1.522 -9.021 1.00 94.31 588 LEU A N 1
ATOM 4631 C CA . LEU A 1 588 ? -20.414 -2.946 -8.880 1.00 94.31 588 LEU A CA 1
ATOM 4632 C C . LEU A 1 588 ? -21.169 -3.754 -9.934 1.00 94.31 588 LEU A C 1
ATOM 4634 O O . LEU A 1 588 ? -22.255 -3.364 -10.366 1.00 94.31 588 LEU A O 1
ATOM 4638 N N . TRP A 1 589 ? -20.620 -4.902 -10.292 1.00 92.81 589 TRP A N 1
ATOM 4639 C CA . TRP A 1 589 ? -21.287 -5.960 -11.028 1.00 92.81 589 TRP A CA 1
ATOM 4640 C C . TRP A 1 589 ? -21.771 -7.034 -10.062 1.00 92.81 589 TRP A C 1
ATOM 4642 O O . TRP A 1 589 ? -21.033 -7.462 -9.176 1.00 92.81 589 TRP A O 1
ATOM 4652 N N . ILE A 1 590 ? -23.016 -7.455 -10.253 1.00 90.62 590 ILE A N 1
ATOM 4653 C CA . ILE A 1 590 ? -23.649 -8.542 -9.509 1.00 90.62 590 ILE A CA 1
ATOM 4654 C C . ILE A 1 590 ? -24.176 -9.602 -10.471 1.00 90.62 590 ILE A C 1
ATOM 4656 O O . ILE A 1 590 ? -24.596 -9.286 -11.593 1.00 90.62 590 ILE A O 1
ATOM 4660 N N . ASP A 1 591 ? -24.203 -10.844 -10.002 1.00 87.94 591 ASP A N 1
ATOM 4661 C CA . ASP A 1 591 ? -25.001 -11.913 -10.585 1.00 87.94 591 ASP A CA 1
ATOM 4662 C C . ASP A 1 591 ? -26.402 -11.867 -9.947 1.00 87.94 591 ASP A C 1
ATOM 4664 O O . ASP A 1 591 ? -26.561 -12.206 -8.770 1.00 87.94 591 ASP A O 1
ATOM 4668 N N . PRO A 1 592 ? -27.448 -11.456 -10.688 1.00 80.62 592 PRO A N 1
ATOM 4669 C CA . PRO A 1 592 ? -28.804 -11.375 -10.155 1.00 80.62 592 PRO A CA 1
ATOM 4670 C C . PRO A 1 592 ? -29.324 -12.678 -9.542 1.00 80.62 592 PRO A C 1
ATOM 4672 O O . PRO A 1 592 ? -30.095 -12.633 -8.581 1.00 80.62 592 PRO A O 1
ATOM 4675 N N . ASP A 1 593 ? -28.927 -13.831 -10.086 1.00 75.56 593 ASP A N 1
ATOM 4676 C CA . ASP A 1 593 ? -29.445 -15.126 -9.653 1.00 75.56 593 ASP A CA 1
ATOM 4677 C C . ASP A 1 593 ? -28.822 -15.568 -8.327 1.00 75.56 593 ASP A C 1
ATOM 4679 O O . ASP A 1 593 ? -29.477 -16.267 -7.548 1.00 75.56 593 ASP A O 1
ATOM 4683 N N . VAL A 1 594 ? -27.598 -15.127 -8.040 1.00 76.81 594 VAL A N 1
ATOM 4684 C CA . VAL A 1 594 ? -26.874 -15.433 -6.802 1.00 76.81 594 VAL A CA 1
ATOM 4685 C C . VAL A 1 594 ? -27.105 -14.334 -5.766 1.00 76.81 594 VAL A C 1
ATOM 4687 O O . VAL A 1 594 ? -27.646 -14.603 -4.690 1.00 76.81 594 VAL A O 1
ATOM 4690 N N . ASP A 1 595 ? -26.787 -13.090 -6.111 1.00 78.25 595 ASP A N 1
ATOM 4691 C CA . ASP A 1 595 ? -26.634 -11.993 -5.153 1.00 78.25 595 ASP A CA 1
ATOM 4692 C C . ASP A 1 595 ? -27.981 -11.428 -4.677 1.00 78.25 595 ASP A C 1
ATOM 4694 O O . ASP A 1 595 ? -28.128 -11.052 -3.509 1.00 78.25 595 ASP A O 1
ATOM 4698 N N . LEU A 1 596 ? -29.006 -11.417 -5.542 1.00 74.00 596 LEU A N 1
ATOM 4699 C CA . LEU A 1 596 ? -30.358 -10.973 -5.168 1.00 74.00 596 LEU A CA 1
ATOM 4700 C C . LEU A 1 596 ? -31.206 -12.106 -4.588 1.00 74.00 596 LEU A C 1
ATOM 4702 O O . LEU A 1 596 ? -31.990 -11.880 -3.664 1.00 74.00 596 LEU A O 1
ATOM 4706 N N . SER A 1 597 ? -31.057 -13.335 -5.091 1.00 62.91 597 SER A N 1
ATOM 4707 C CA . SER A 1 597 ? -31.757 -14.492 -4.519 1.00 62.91 597 SER A CA 1
ATOM 4708 C C . SER A 1 597 ? -31.318 -14.747 -3.082 1.00 62.91 597 SER A C 1
ATOM 4710 O O . SER A 1 597 ? -32.160 -15.016 -2.222 1.00 62.91 597 SER A O 1
ATOM 4712 N N . LEU A 1 598 ? -30.015 -14.633 -2.799 1.00 59.19 598 LEU A N 1
ATOM 4713 C CA . LEU A 1 598 ? -29.491 -14.728 -1.440 1.00 59.19 598 LEU A CA 1
ATOM 4714 C C . LEU A 1 598 ? -30.058 -13.606 -0.559 1.00 59.19 598 LEU A C 1
ATOM 4716 O O . LEU A 1 598 ? -30.448 -13.864 0.582 1.00 59.19 598 LEU A O 1
ATOM 4720 N N . ALA A 1 599 ? -30.228 -12.403 -1.121 1.00 59.69 599 ALA A N 1
ATOM 4721 C CA . ALA A 1 599 ? -30.883 -11.299 -0.433 1.00 59.69 599 ALA A CA 1
ATOM 4722 C C . ALA A 1 599 ? -32.347 -11.577 -0.068 1.00 59.69 599 ALA A C 1
ATOM 4724 O O . ALA A 1 599 ? -32.758 -11.328 1.067 1.00 59.69 599 ALA A O 1
ATOM 4725 N N . MET A 1 600 ? -33.127 -12.160 -0.981 1.00 57.62 600 MET A N 1
ATOM 4726 C CA . MET A 1 600 ? -34.521 -12.536 -0.716 1.00 57.62 600 MET A CA 1
ATOM 4727 C C . MET A 1 600 ? -34.644 -13.642 0.343 1.00 57.62 600 MET A C 1
ATOM 4729 O O . MET A 1 600 ? -35.498 -13.548 1.227 1.00 57.62 600 MET A O 1
ATOM 4733 N N . VAL A 1 601 ? -33.771 -14.657 0.289 1.00 53.62 601 VAL A N 1
ATOM 4734 C CA . VAL A 1 601 ? -33.744 -15.768 1.258 1.00 53.62 601 VAL A CA 1
ATOM 4735 C C . VAL A 1 601 ? -33.408 -15.269 2.665 1.00 53.62 601 VAL A C 1
ATOM 4737 O O . VAL A 1 601 ? -34.077 -15.652 3.626 1.00 53.62 601 VAL A O 1
ATOM 4740 N N . LEU A 1 602 ? -32.408 -14.395 2.802 1.00 51.31 602 LEU A N 1
ATOM 4741 C CA . LEU A 1 602 ? -32.005 -13.839 4.098 1.00 51.31 602 LEU A CA 1
ATOM 4742 C C . LEU A 1 602 ? -33.024 -12.839 4.659 1.00 51.31 602 LEU A C 1
ATOM 4744 O O . LEU A 1 602 ? -33.208 -12.773 5.872 1.00 51.31 602 LEU A O 1
ATOM 4748 N N . ALA A 1 603 ? -33.751 -12.121 3.800 1.00 54.72 603 ALA A N 1
ATOM 4749 C CA . ALA A 1 603 ? -34.827 -11.219 4.209 1.00 54.72 603 ALA A CA 1
ATOM 4750 C C . ALA A 1 603 ? -36.117 -11.943 4.660 1.00 54.72 603 ALA A C 1
ATOM 4752 O O . ALA A 1 603 ? -37.148 -11.294 4.836 1.00 54.72 603 ALA A O 1
ATOM 4753 N N . GLY A 1 604 ? -36.111 -13.275 4.805 1.00 49.19 604 GLY A N 1
ATOM 4754 C CA . GLY A 1 604 ? -37.272 -14.055 5.247 1.00 49.19 604 GLY A CA 1
ATOM 4755 C C . GLY A 1 604 ? -38.425 -14.111 4.238 1.00 49.19 604 GLY A C 1
ATOM 4756 O O . GLY A 1 604 ? -39.526 -14.537 4.588 1.00 49.19 604 GLY A O 1
ATOM 4757 N N . HIS A 1 605 ? -38.197 -13.695 2.989 1.00 45.12 605 HIS A N 1
ATOM 4758 C CA . HIS A 1 605 ? -39.183 -13.814 1.923 1.00 45.12 605 HIS A CA 1
ATOM 4759 C C . HIS A 1 605 ? -39.050 -15.218 1.319 1.00 45.12 605 HIS A C 1
ATOM 4761 O O . HIS A 1 605 ? -37.989 -15.597 0.824 1.00 45.12 605 HIS A O 1
ATOM 4767 N N . ALA A 1 606 ? -40.111 -16.028 1.409 1.00 43.03 606 ALA A N 1
ATOM 4768 C CA . ALA A 1 606 ? -40.135 -17.371 0.833 1.00 43.03 606 ALA A CA 1
ATOM 4769 C C . ALA A 1 606 ? -39.723 -17.317 -0.646 1.00 43.03 606 ALA A C 1
ATOM 4771 O O . ALA A 1 606 ? -40.222 -16.465 -1.383 1.00 43.03 606 ALA A O 1
ATOM 4772 N N . ARG A 1 607 ? -38.832 -18.230 -1.075 1.00 42.91 607 ARG A N 1
ATOM 4773 C CA . ARG A 1 607 ? -38.520 -18.439 -2.499 1.00 42.91 607 ARG A CA 1
ATOM 4774 C C . ARG A 1 607 ? -39.855 -18.515 -3.248 1.00 42.91 607 ARG A C 1
ATOM 4776 O O . ARG A 1 607 ? -40.625 -19.422 -2.927 1.00 42.91 607 ARG A O 1
ATOM 4783 N N . PRO A 1 608 ? -40.161 -17.604 -4.188 1.00 42.38 608 PRO A N 1
ATOM 4784 C CA . PRO A 1 608 ? -41.365 -17.754 -4.985 1.00 42.38 608 PRO A CA 1
ATOM 4785 C C . PRO A 1 608 ? -41.294 -19.118 -5.676 1.00 42.38 608 PRO A C 1
ATOM 4787 O O . PRO A 1 608 ? -40.320 -19.436 -6.363 1.00 42.38 608 PRO A O 1
ATOM 4790 N N . GLU A 1 609 ? -42.288 -19.968 -5.416 1.00 41.03 609 GLU A N 1
ATOM 4791 C CA . GLU A 1 609 ? -42.462 -21.205 -6.165 1.00 41.03 609 GLU A CA 1
ATOM 4792 C C . GLU A 1 609 ? -42.610 -20.819 -7.648 1.00 41.03 609 GLU A C 1
ATOM 4794 O O . GLU A 1 609 ? -43.498 -20.046 -7.998 1.00 41.03 609 GLU A O 1
ATOM 4799 N N . ALA A 1 610 ? -41.714 -21.353 -8.487 1.00 41.44 610 ALA A N 1
ATOM 4800 C CA . ALA A 1 610 ? -41.535 -21.106 -9.927 1.00 41.44 610 ALA A CA 1
ATOM 4801 C C . ALA A 1 610 ? -40.638 -19.910 -10.337 1.00 41.44 610 ALA A C 1
ATOM 4803 O O . ALA A 1 610 ? -41.100 -18.805 -10.596 1.00 41.44 610 ALA A O 1
ATOM 4804 N N . SER A 1 611 ? -39.336 -20.195 -10.482 1.00 41.38 611 SER A N 1
ATOM 4805 C CA . SER A 1 611 ? -38.508 -19.962 -11.688 1.00 41.38 611 SER A CA 1
ATOM 4806 C C . SER A 1 611 ? -38.882 -18.810 -12.641 1.00 41.38 611 SER A C 1
ATOM 4808 O O . SER A 1 611 ? -38.994 -19.020 -13.851 1.00 41.38 611 SER A O 1
ATOM 4810 N N . VAL A 1 612 ? -39.026 -17.590 -12.128 1.00 43.06 612 VAL A N 1
ATOM 4811 C CA . VAL A 1 612 ? -38.929 -16.365 -12.929 1.00 43.06 612 VAL A CA 1
ATOM 4812 C C . VAL A 1 612 ? -37.900 -15.473 -12.235 1.00 43.06 612 VAL A C 1
ATOM 4814 O O . VAL A 1 612 ? -38.192 -14.985 -11.142 1.00 43.06 612 VAL A O 1
ATOM 4817 N N . PRO A 1 613 ? -36.688 -15.299 -12.799 1.00 50.44 613 PRO A N 1
ATOM 4818 C CA . PRO A 1 613 ? -35.710 -14.382 -12.228 1.00 50.44 613 PRO A CA 1
ATOM 4819 C C . PRO A 1 613 ? -36.336 -12.982 -12.143 1.00 50.44 613 PRO A C 1
ATOM 4821 O O . PRO A 1 613 ? -37.086 -12.601 -13.056 1.00 50.44 613 PRO A O 1
ATOM 4824 N N . PRO A 1 614 ? -36.099 -12.223 -11.056 1.00 55.94 614 PRO A N 1
ATOM 4825 C CA . PRO A 1 614 ? -36.634 -10.875 -10.929 1.00 55.94 614 PRO A CA 1
ATOM 4826 C C . PRO A 1 614 ? -36.233 -10.087 -12.175 1.00 55.94 614 PRO A C 1
ATOM 4828 O O . PRO A 1 614 ? -35.053 -9.985 -12.505 1.00 55.94 614 PRO A O 1
ATOM 4831 N N . THR A 1 615 ? -37.217 -9.580 -12.922 1.00 61.94 615 THR A N 1
ATOM 4832 C CA . THR A 1 615 ? -36.939 -8.795 -14.126 1.00 61.94 615 THR A CA 1
ATOM 4833 C C . THR A 1 615 ? -36.337 -7.467 -13.681 1.00 61.94 615 THR A C 1
ATOM 4835 O O . THR A 1 615 ? -37.057 -6.539 -13.321 1.00 61.94 615 THR A O 1
ATOM 4838 N N . LEU A 1 616 ? -35.007 -7.406 -13.634 1.00 76.75 616 LEU A N 1
ATOM 4839 C CA . LEU A 1 616 ? -34.265 -6.199 -13.301 1.00 76.75 616 LEU A CA 1
ATOM 4840 C C . LEU A 1 616 ? -34.454 -5.174 -14.414 1.00 76.75 616 LEU A C 1
ATOM 4842 O O . LEU A 1 616 ? -34.174 -5.444 -15.582 1.00 76.75 616 LEU A O 1
ATOM 4846 N N . SER A 1 617 ? -34.919 -3.988 -14.041 1.00 82.12 617 SER A N 1
ATOM 4847 C CA . SER A 1 617 ? -34.977 -2.827 -14.921 1.00 82.12 617 SER A CA 1
ATOM 4848 C C . SER A 1 617 ? -33.958 -1.790 -14.473 1.00 82.12 617 SER A C 1
ATOM 4850 O O . SER A 1 617 ? -33.775 -1.579 -13.273 1.00 82.12 617 SER A O 1
ATOM 4852 N N . GLU A 1 618 ? -33.343 -1.094 -15.426 1.00 88.50 618 GLU A N 1
ATOM 4853 C CA . GLU A 1 618 ? -32.538 0.093 -15.126 1.00 88.50 618 GLU A CA 1
ATOM 4854 C C . GLU A 1 618 ? -33.364 1.105 -14.310 1.00 88.50 618 GLU A C 1
ATOM 4856 O O . GLU A 1 618 ? -34.559 1.298 -14.545 1.00 88.50 618 GLU A O 1
ATOM 4861 N N . GLY A 1 619 ? -32.736 1.705 -13.300 1.00 87.44 619 GLY A N 1
ATOM 4862 C CA . GLY A 1 619 ? -33.369 2.589 -12.322 1.00 87.44 619 GLY A CA 1
ATOM 4863 C C . GLY A 1 619 ? -34.062 1.886 -11.147 1.00 87.44 619 GLY A C 1
ATOM 4864 O O . GLY A 1 619 ? -34.517 2.573 -10.234 1.00 87.44 619 GLY A O 1
ATOM 4865 N N . ALA A 1 620 ? -34.151 0.550 -11.122 1.00 86.75 620 ALA A N 1
ATOM 4866 C CA . ALA A 1 620 ? -34.712 -0.170 -9.976 1.00 86.75 620 ALA A CA 1
ATOM 4867 C C . ALA A 1 620 ? -33.806 -0.061 -8.741 1.00 86.75 620 ALA A C 1
ATOM 4869 O O . ALA A 1 620 ? -32.582 -0.135 -8.861 1.00 86.75 620 ALA A O 1
ATOM 4870 N N . ASN A 1 621 ? -34.412 0.061 -7.555 1.00 88.88 621 ASN A N 1
ATOM 4871 C CA . ASN A 1 621 ? -33.693 -0.021 -6.286 1.00 88.88 621 ASN A CA 1
ATOM 4872 C C . ASN A 1 621 ? -33.687 -1.465 -5.769 1.00 88.88 621 ASN A C 1
ATOM 4874 O O . ASN A 1 621 ? -34.741 -2.102 -5.716 1.00 88.88 621 ASN A O 1
ATOM 4878 N N . VAL A 1 622 ? -32.515 -1.971 -5.395 1.00 87.69 622 VAL A N 1
ATOM 4879 C CA . VAL A 1 622 ? -32.309 -3.360 -4.973 1.00 87.69 622 VAL A CA 1
ATOM 4880 C C . VAL A 1 622 ? -31.543 -3.443 -3.650 1.00 87.69 622 VAL A C 1
ATOM 4882 O O . VAL A 1 622 ? -30.808 -2.531 -3.265 1.00 87.69 622 VAL A O 1
ATOM 4885 N N . GLY A 1 623 ? -31.758 -4.547 -2.931 1.00 88.38 623 GLY A N 1
ATOM 4886 C CA . GLY A 1 623 ? -30.920 -4.961 -1.809 1.00 88.38 623 GLY A CA 1
ATOM 4887 C C . GLY A 1 623 ? -29.899 -5.986 -2.282 1.00 88.38 623 GLY A C 1
ATOM 4888 O O . GLY A 1 623 ? -30.265 -6.904 -3.011 1.00 88.38 623 GLY A O 1
ATOM 4889 N N . VAL A 1 624 ? -28.647 -5.823 -1.874 1.00 89.75 624 VAL A N 1
ATOM 4890 C CA . VAL A 1 624 ? -27.517 -6.650 -2.306 1.00 89.75 624 VAL A CA 1
ATOM 4891 C C . VAL A 1 624 ? -26.955 -7.365 -1.093 1.00 89.75 624 VAL A C 1
ATOM 4893 O O . VAL A 1 624 ? -26.821 -6.767 -0.023 1.00 89.75 624 VAL A O 1
ATOM 4896 N N . HIS A 1 625 ? -26.658 -8.654 -1.240 1.00 89.00 625 HIS A N 1
ATOM 4897 C CA . HIS A 1 625 ? -25.960 -9.385 -0.195 1.00 89.00 625 HIS A CA 1
ATOM 4898 C C . HIS A 1 625 ? -24.504 -8.927 -0.120 1.00 89.00 625 HIS A C 1
ATOM 4900 O O . HIS A 1 625 ? -23.773 -8.956 -1.105 1.00 89.00 625 HIS A O 1
ATOM 4906 N N . MET A 1 626 ? -24.112 -8.474 1.065 1.00 90.81 626 MET A N 1
ATOM 4907 C CA . MET A 1 626 ? -22.770 -8.010 1.368 1.00 90.81 626 MET A CA 1
ATOM 4908 C C . MET A 1 626 ? -22.036 -9.036 2.236 1.00 90.81 626 MET A C 1
ATOM 4910 O O . MET A 1 626 ? -22.665 -9.696 3.078 1.00 90.81 626 MET A O 1
ATOM 4914 N N . PRO A 1 627 ? -20.701 -9.125 2.109 1.00 92.50 627 PRO A N 1
ATOM 4915 C CA . PRO A 1 627 ? -19.880 -9.990 2.945 1.00 92.50 627 PRO A CA 1
ATOM 4916 C C . PRO A 1 627 ? -20.073 -9.758 4.452 1.00 92.50 627 PRO A C 1
ATOM 4918 O O . PRO A 1 627 ? -20.415 -8.670 4.913 1.00 92.50 627 PRO A O 1
ATOM 4921 N N . ASN A 1 628 ? -19.801 -10.793 5.250 1.00 93.75 628 ASN A N 1
ATOM 4922 C CA . ASN A 1 628 ? -19.914 -10.765 6.716 1.00 93.75 628 ASN A CA 1
ATOM 4923 C C . ASN A 1 628 ? -18.743 -10.065 7.426 1.00 93.75 628 ASN A C 1
ATOM 4925 O O . ASN A 1 628 ? -18.681 -10.070 8.659 1.00 93.75 628 ASN A O 1
ATOM 4929 N N . ALA A 1 629 ? -17.783 -9.543 6.668 1.00 94.00 629 ALA A N 1
ATOM 4930 C CA . ALA A 1 629 ? -16.596 -8.909 7.197 1.00 94.00 629 ALA A CA 1
ATOM 4931 C C . ALA A 1 629 ? -15.938 -7.985 6.173 1.00 94.00 629 ALA A C 1
ATOM 4933 O O . ALA A 1 629 ? -16.114 -8.140 4.964 1.00 94.00 629 ALA A O 1
ATOM 4934 N N . CYS A 1 630 ? -15.128 -7.066 6.680 1.00 90.81 630 CYS A N 1
ATOM 4935 C CA . CYS A 1 630 ? -14.188 -6.278 5.898 1.00 90.81 630 CYS A CA 1
ATOM 4936 C C . CYS A 1 630 ? -12.837 -6.177 6.616 1.00 90.81 630 CYS A C 1
ATOM 4938 O O . CYS A 1 630 ? -12.715 -6.499 7.802 1.00 90.81 630 CYS A O 1
ATOM 4940 N N . LEU A 1 631 ? -11.819 -5.722 5.888 1.00 85.12 631 LEU A N 1
ATOM 4941 C CA . LEU A 1 631 ? -10.512 -5.378 6.442 1.00 85.12 631 LEU A CA 1
ATOM 4942 C C . LEU A 1 631 ? -10.357 -3.855 6.467 1.00 85.12 631 LEU A C 1
ATOM 4944 O O . LEU A 1 631 ? -10.692 -3.177 5.495 1.00 85.12 631 LEU A O 1
ATOM 4948 N N . ALA A 1 632 ? -9.841 -3.312 7.566 1.00 81.12 632 ALA A N 1
ATOM 4949 C CA . ALA A 1 632 ? -9.544 -1.889 7.697 1.00 81.12 632 ALA A CA 1
ATOM 4950 C C . ALA A 1 632 ? -8.221 -1.703 8.449 1.00 81.12 632 ALA A C 1
ATOM 4952 O O . ALA A 1 632 ? -8.135 -1.995 9.643 1.00 81.12 632 ALA A O 1
ATOM 4953 N N . GLY A 1 633 ? -7.187 -1.245 7.734 1.00 79.12 633 GLY A N 1
ATOM 4954 C CA . GLY A 1 633 ? -5.818 -1.213 8.249 1.00 79.12 633 GLY A CA 1
ATOM 4955 C C . GLY A 1 633 ? -5.389 -2.599 8.735 1.00 79.12 633 GLY A C 1
ATOM 4956 O O . GLY A 1 633 ? -5.505 -3.584 8.010 1.00 79.12 633 GLY A O 1
ATOM 4957 N N . GLU A 1 634 ? -4.973 -2.675 9.995 1.00 84.38 634 GLU A N 1
ATOM 4958 C CA . GLU A 1 634 ? -4.498 -3.893 10.668 1.00 84.38 634 GLU A CA 1
ATOM 4959 C C . GLU A 1 634 ? -5.624 -4.725 11.306 1.00 84.38 634 GLU A C 1
ATOM 4961 O O . GLU A 1 634 ? -5.363 -5.600 12.133 1.00 84.38 634 GLU A O 1
ATOM 4966 N N . ARG A 1 635 ? -6.895 -4.415 11.013 1.00 90.06 635 ARG A N 1
ATOM 4967 C CA . ARG A 1 635 ? -8.047 -5.032 11.682 1.00 90.06 635 ARG A CA 1
ATOM 4968 C C . ARG A 1 635 ? -8.923 -5.818 10.722 1.00 90.06 635 ARG A C 1
ATOM 4970 O O . ARG A 1 635 ? -9.299 -5.340 9.652 1.00 90.06 635 ARG A O 1
ATOM 4977 N N . TYR A 1 636 ? -9.338 -6.993 11.180 1.00 93.50 636 TYR A N 1
ATOM 4978 C CA . TYR A 1 636 ? -10.473 -7.731 10.648 1.00 93.50 636 TYR A CA 1
ATOM 4979 C C . TYR A 1 636 ? -11.734 -7.297 11.381 1.00 93.50 636 TYR A C 1
ATOM 4981 O O . TYR A 1 636 ? -11.793 -7.393 12.606 1.00 93.50 636 TYR A O 1
ATOM 4989 N N . ILE A 1 637 ? -12.746 -6.843 10.642 1.00 94.81 637 ILE A N 1
ATOM 4990 C CA . ILE A 1 637 ? -14.015 -6.359 11.184 1.00 94.81 637 ILE A CA 1
ATOM 4991 C C . ILE A 1 637 ? -15.131 -7.305 10.754 1.00 94.81 637 ILE A C 1
ATOM 4993 O O . ILE A 1 637 ? -15.540 -7.292 9.598 1.00 94.81 637 ILE A O 1
ATOM 4997 N N . ALA A 1 638 ? -15.663 -8.092 11.686 1.00 97.06 638 ALA A N 1
ATOM 4998 C CA . ALA A 1 638 ? -16.909 -8.820 11.487 1.00 97.06 638 ALA A CA 1
ATOM 4999 C C . ALA A 1 638 ? -18.100 -7.857 11.550 1.00 97.06 638 ALA A C 1
ATOM 5001 O O . ALA A 1 638 ? -18.214 -7.048 12.476 1.00 97.06 638 ALA A O 1
ATOM 5002 N N . ILE A 1 639 ? -19.003 -7.976 10.582 1.00 96.06 639 ILE A N 1
ATOM 5003 C CA . ILE A 1 639 ? -20.240 -7.203 10.483 1.00 96.06 639 ILE A CA 1
ATOM 5004 C C . ILE A 1 639 ? -21.405 -8.149 10.772 1.00 96.06 639 ILE A C 1
ATOM 5006 O O . ILE A 1 639 ? -21.472 -9.252 10.224 1.00 96.06 639 ILE A O 1
ATOM 5010 N N . GLY A 1 640 ? -22.319 -7.730 11.648 1.00 96.62 640 GLY A N 1
ATOM 5011 C CA . GLY A 1 640 ? -23.493 -8.529 11.987 1.00 96.62 640 GLY A CA 1
ATOM 5012 C C . GLY A 1 640 ? -24.391 -8.807 10.780 1.00 96.62 640 GLY A C 1
ATOM 5013 O O . GLY A 1 640 ? -24.453 -8.025 9.836 1.00 96.62 640 GLY A O 1
ATOM 5014 N N . ASN A 1 641 ? -25.158 -9.895 10.831 1.00 95.56 641 ASN A N 1
ATOM 5015 C CA . ASN A 1 641 ? -26.111 -10.275 9.780 1.00 95.56 641 ASN A CA 1
ATOM 5016 C C . ASN A 1 641 ? -27.235 -9.239 9.601 1.00 95.56 641 ASN A C 1
ATOM 5018 O O . ASN A 1 641 ? -27.847 -9.151 8.540 1.00 95.56 641 ASN A O 1
ATOM 5022 N N . ALA A 1 642 ? -27.497 -8.441 10.641 1.00 93.12 642 ALA A N 1
ATOM 5023 C CA . ALA A 1 642 ? -28.395 -7.288 10.602 1.00 93.12 642 ALA A CA 1
ATOM 5024 C C . ALA A 1 642 ? -27.698 -5.991 10.127 1.00 93.12 642 ALA A C 1
ATOM 5026 O O . ALA A 1 642 ? -28.276 -4.910 10.230 1.00 93.12 642 ALA A O 1
ATOM 5027 N N . GLY A 1 643 ? -26.460 -6.088 9.635 1.00 93.19 643 GLY A N 1
ATOM 5028 C CA . GLY A 1 643 ? -25.600 -4.971 9.263 1.00 93.19 643 GLY A CA 1
ATOM 5029 C C . GLY A 1 643 ? -24.813 -4.382 10.438 1.00 93.19 643 GLY A C 1
ATOM 5030 O O . GLY A 1 643 ? -24.834 -4.881 11.567 1.00 93.19 643 GLY A O 1
ATOM 5031 N N . GLY A 1 644 ? -24.099 -3.292 10.155 1.00 91.81 644 GLY A N 1
ATOM 5032 C CA . GLY A 1 644 ? -23.456 -2.466 11.176 1.00 91.81 644 GLY A CA 1
ATOM 5033 C C . GLY A 1 644 ? -24.460 -1.554 11.899 1.00 91.81 644 GLY A C 1
ATOM 5034 O O . GLY A 1 644 ? -25.566 -1.326 11.403 1.00 91.81 644 GLY A O 1
ATOM 5035 N N . PRO A 1 645 ? -24.101 -1.009 13.071 1.00 90.56 645 PRO A N 1
ATOM 5036 C CA . PRO A 1 645 ? -24.946 -0.052 13.773 1.00 90.56 645 PRO A CA 1
ATOM 5037 C C . PRO A 1 645 ? -25.157 1.224 12.938 1.00 90.56 645 PRO A C 1
ATOM 5039 O O . PRO A 1 645 ? -24.276 1.667 12.196 1.00 90.56 645 PRO A O 1
ATOM 5042 N N . ALA A 1 646 ? -26.354 1.806 13.050 1.00 85.94 646 ALA A N 1
ATOM 5043 C CA . ALA A 1 646 ? -26.756 2.985 12.285 1.00 85.94 646 ALA A CA 1
ATOM 5044 C C . ALA A 1 646 ? -25.968 4.228 12.725 1.00 85.94 646 ALA A C 1
ATOM 5046 O O . ALA A 1 646 ? -25.870 4.504 13.919 1.00 85.94 646 ALA A O 1
ATOM 5047 N N . ALA A 1 647 ? -25.422 4.980 11.767 1.00 81.06 647 ALA A N 1
ATOM 5048 C CA . ALA A 1 647 ? -24.506 6.094 12.030 1.00 81.06 647 ALA A CA 1
ATOM 5049 C C . ALA A 1 647 ? -25.145 7.306 12.741 1.00 81.06 647 ALA A C 1
ATOM 5051 O O . ALA A 1 647 ? -24.429 8.164 13.243 1.00 81.06 647 ALA A O 1
ATOM 5052 N N . ASP A 1 648 ? -26.473 7.401 12.782 1.00 82.12 648 ASP A N 1
ATOM 5053 C CA . ASP A 1 648 ? -27.233 8.503 13.386 1.00 82.12 648 ASP A CA 1
ATOM 5054 C C . ASP A 1 648 ? -27.596 8.266 14.864 1.00 82.12 648 ASP A C 1
ATOM 5056 O O . ASP A 1 648 ? -28.279 9.082 15.483 1.00 82.12 648 ASP A O 1
ATOM 5060 N N . GLN A 1 649 ? -27.156 7.148 15.441 1.00 83.12 649 GLN A N 1
ATOM 5061 C CA . GLN A 1 649 ? -27.501 6.727 16.797 1.00 83.12 649 GLN A CA 1
ATOM 5062 C C . GLN A 1 649 ? -26.262 6.646 17.691 1.00 83.12 649 GLN A C 1
ATOM 5064 O O . GLN A 1 649 ? -25.163 6.413 17.192 1.00 83.12 649 GLN A O 1
ATOM 5069 N N . PRO A 1 650 ? -26.416 6.802 19.019 1.00 87.94 650 PRO A N 1
ATOM 5070 C CA . PRO A 1 650 ? -25.304 6.632 19.943 1.00 87.94 650 PRO A CA 1
ATOM 5071 C C . PRO A 1 650 ? -24.861 5.166 19.994 1.00 87.94 650 PRO A C 1
ATOM 5073 O O . PRO A 1 650 ? -25.691 4.244 20.041 1.00 87.94 650 PRO A O 1
ATOM 5076 N N . HIS A 1 651 ? -23.548 4.950 20.003 1.00 91.38 651 HIS A N 1
ATOM 5077 C CA . HIS A 1 651 ? -22.931 3.625 20.026 1.00 91.38 651 HIS A CA 1
ATOM 5078 C C . HIS A 1 651 ? -22.197 3.373 21.335 1.00 91.38 651 HIS A C 1
ATOM 5080 O O . HIS A 1 651 ? -21.463 4.231 21.824 1.00 91.38 651 HIS A O 1
ATOM 5086 N N . ALA A 1 652 ? -22.354 2.160 21.860 1.00 93.38 652 ALA A N 1
ATOM 5087 C CA . ALA A 1 652 ? -21.537 1.605 22.924 1.00 93.38 652 ALA A CA 1
ATOM 5088 C C . ALA A 1 652 ? -20.290 0.955 22.312 1.00 93.38 652 ALA A C 1
ATOM 5090 O O . ALA A 1 652 ? -20.397 0.120 21.410 1.00 93.38 652 ALA A O 1
ATOM 5091 N N . LEU A 1 653 ? -19.121 1.330 22.825 1.00 95.12 653 LEU A N 1
ATOM 5092 C CA . LEU A 1 653 ? -17.812 0.872 22.375 1.00 95.12 653 LEU A CA 1
ATOM 5093 C C . LEU A 1 653 ? -17.166 0.049 23.482 1.00 95.12 653 LEU A C 1
ATOM 5095 O O . LEU A 1 653 ? -16.810 0.592 24.524 1.00 95.12 653 LEU A O 1
ATOM 5099 N N . TRP A 1 654 ? -17.015 -1.249 23.266 1.00 96.19 654 TRP A N 1
ATOM 5100 C CA . TRP A 1 654 ? -16.347 -2.140 24.206 1.00 96.19 654 TRP A CA 1
ATOM 5101 C C . TRP A 1 654 ? -14.943 -2.416 23.696 1.00 96.19 654 TRP A C 1
ATOM 5103 O O . TRP A 1 654 ? -14.791 -2.878 22.568 1.00 96.19 654 TRP A O 1
ATOM 5113 N N . PHE A 1 655 ? -13.941 -2.137 24.517 1.00 96.31 655 PHE A N 1
ATOM 5114 C CA . PHE A 1 655 ? -12.533 -2.370 24.220 1.00 96.31 655 PHE A CA 1
ATOM 5115 C C . PHE A 1 655 ? -12.030 -3.546 25.044 1.00 96.31 655 PHE A C 1
ATOM 5117 O O . PHE A 1 655 ? -12.375 -3.670 26.219 1.00 96.31 655 PHE A O 1
ATOM 5124 N N . PHE A 1 656 ? -11.209 -4.385 24.428 1.00 97.12 656 PHE A N 1
ATOM 5125 C CA . PHE A 1 656 ? -10.646 -5.571 25.047 1.00 97.12 656 PHE A CA 1
ATOM 5126 C C . PHE A 1 656 ? -9.138 -5.586 24.805 1.00 97.12 656 PHE A C 1
ATOM 5128 O O . PHE A 1 656 ? -8.691 -5.768 23.668 1.00 97.12 656 PHE A O 1
ATOM 5135 N N . HIS A 1 657 ? -8.372 -5.430 25.881 1.00 95.62 657 HIS A N 1
ATOM 5136 C CA . HIS A 1 657 ? -6.965 -5.791 25.910 1.00 95.62 657 HIS A CA 1
ATOM 5137 C C . HIS A 1 657 ? -6.894 -7.289 26.199 1.00 95.62 657 HIS A C 1
ATOM 5139 O O . HIS A 1 657 ? -7.109 -7.749 27.322 1.00 95.62 657 HIS A O 1
ATOM 5145 N N . ILE A 1 658 ? -6.700 -8.058 25.138 1.00 96.06 658 ILE A N 1
ATOM 5146 C CA . ILE A 1 658 ? -6.848 -9.510 25.116 1.00 96.06 658 ILE A CA 1
ATOM 5147 C C . ILE A 1 658 ? -5.707 -10.106 24.298 1.00 96.06 658 ILE A C 1
ATOM 5149 O O . ILE A 1 658 ? -5.185 -9.425 23.424 1.00 96.06 658 ILE A O 1
ATOM 5153 N N . ASP A 1 659 ? -5.317 -11.350 24.555 1.00 96.19 659 ASP A N 1
ATOM 5154 C CA . ASP A 1 659 ? -4.391 -12.070 23.679 1.00 96.19 659 ASP A CA 1
ATOM 5155 C C . ASP A 1 659 ? -5.069 -12.576 22.382 1.00 96.19 659 ASP A C 1
ATOM 5157 O O . ASP A 1 659 ? -6.295 -12.524 22.213 1.00 96.19 659 ASP A O 1
ATOM 5161 N N . ALA A 1 660 ? -4.259 -13.081 21.447 1.00 95.50 660 ALA A N 1
ATOM 5162 C CA . ALA A 1 660 ? -4.720 -13.545 20.139 1.00 95.50 660 ALA A CA 1
ATOM 5163 C C . ALA A 1 660 ? -5.733 -14.708 20.216 1.00 95.50 660 ALA A C 1
ATOM 5165 O O . ALA A 1 660 ? -6.693 -14.750 19.444 1.00 95.50 660 ALA A O 1
ATOM 5166 N N . GLU A 1 661 ? -5.565 -15.642 21.157 1.00 97.06 661 GLU A N 1
ATOM 5167 C CA . GLU A 1 661 ? -6.466 -16.793 21.321 1.00 97.06 661 GLU A CA 1
ATOM 5168 C C . GLU A 1 661 ? -7.806 -16.371 21.932 1.00 97.06 661 GLU A C 1
ATOM 5170 O O . GLU A 1 661 ? -8.878 -16.780 21.470 1.00 97.06 661 GLU A O 1
ATOM 5175 N N . GLY A 1 662 ? -7.761 -15.484 22.924 1.00 97.38 662 GLY A N 1
ATOM 5176 C CA . GLY A 1 662 ? -8.937 -14.875 23.519 1.00 97.38 662 GLY A CA 1
ATOM 5177 C C . GLY A 1 662 ? -9.734 -14.061 22.506 1.00 97.38 662 GLY A C 1
ATOM 5178 O O . GLY A 1 662 ? -10.964 -14.097 22.532 1.00 97.38 662 GLY A O 1
ATOM 5179 N N . ALA A 1 663 ? -9.075 -13.379 21.568 1.00 97.94 663 ALA A N 1
ATOM 5180 C CA . ALA A 1 663 ? -9.751 -12.636 20.508 1.00 97.94 663 ALA A CA 1
ATOM 5181 C C . ALA A 1 663 ? -10.525 -13.540 19.535 1.00 97.94 663 ALA A C 1
ATOM 5183 O O . ALA A 1 663 ? -11.644 -13.198 19.146 1.00 97.94 663 ALA A O 1
ATOM 5184 N N . LEU A 1 664 ? -9.984 -14.713 19.187 1.00 98.31 664 LEU A N 1
ATOM 5185 C CA . LEU A 1 664 ? -10.701 -15.723 18.396 1.00 98.31 664 LEU A CA 1
ATOM 5186 C C . LEU A 1 664 ? -11.920 -16.266 19.154 1.00 98.31 664 LEU A C 1
ATOM 5188 O O . LEU A 1 664 ? -13.004 -16.416 18.580 1.00 98.31 664 LEU A O 1
ATOM 5192 N N . LEU A 1 665 ? -11.770 -16.526 20.456 1.00 97.94 665 LEU A N 1
ATOM 5193 C CA . LEU A 1 665 ? -12.878 -16.948 21.311 1.00 97.94 665 LEU A CA 1
ATOM 5194 C C . LEU A 1 665 ? -13.968 -15.868 21.391 1.00 97.94 665 LEU A C 1
ATOM 5196 O O . LEU A 1 665 ? -15.152 -16.168 21.226 1.00 97.94 665 LEU A O 1
ATOM 5200 N N . LEU A 1 666 ? -13.569 -14.610 21.581 1.00 97.62 666 LEU A N 1
ATOM 5201 C CA . LEU A 1 666 ? -14.454 -13.450 21.615 1.00 97.62 666 LEU A CA 1
ATOM 5202 C C . LEU A 1 666 ? -15.210 -13.297 20.287 1.00 97.62 666 LEU A C 1
ATOM 5204 O O . LEU A 1 666 ? -16.436 -13.177 20.304 1.00 97.62 666 LEU A O 1
ATOM 5208 N N . MET A 1 667 ? -14.513 -13.398 19.147 1.00 98.38 667 MET A N 1
ATOM 5209 C CA . MET A 1 667 ? -15.111 -13.391 17.805 1.00 98.38 667 MET A CA 1
ATOM 5210 C C . MET A 1 667 ? -16.215 -14.441 17.681 1.00 98.38 667 MET A C 1
ATOM 5212 O O . MET A 1 667 ? -17.339 -14.122 17.288 1.00 98.38 667 MET A O 1
ATOM 5216 N N . LYS A 1 668 ? -15.938 -15.678 18.096 1.00 98.19 668 LYS A N 1
ATOM 5217 C CA . LYS A 1 668 ? -16.905 -16.778 18.047 1.00 98.19 668 LYS A CA 1
ATOM 5218 C C . LYS A 1 668 ? -18.132 -16.538 18.924 1.00 98.19 668 LYS A C 1
ATOM 5220 O O . LYS A 1 668 ? -19.258 -16.738 18.470 1.00 98.19 668 LYS A O 1
ATOM 5225 N N . ILE A 1 669 ? -17.926 -16.119 20.172 1.00 97.88 669 ILE A N 1
ATOM 5226 C CA . ILE A 1 669 ? -19.010 -15.921 21.145 1.00 97.88 669 ILE A CA 1
ATOM 5227 C C . ILE A 1 669 ? -19.927 -14.779 20.701 1.00 97.88 669 ILE A C 1
ATOM 5229 O O . ILE A 1 669 ? -21.134 -14.979 20.551 1.00 97.88 669 ILE A O 1
ATOM 5233 N N . PHE A 1 670 ? -19.360 -13.594 20.460 1.00 98.12 670 PHE A N 1
ATOM 5234 C CA . PHE A 1 670 ? -20.154 -12.403 20.173 1.00 98.12 670 PHE A CA 1
ATOM 5235 C C . PHE A 1 670 ? -20.837 -12.485 18.810 1.00 98.12 670 PHE A C 1
ATOM 5237 O O . PHE A 1 670 ? -22.028 -12.188 18.729 1.00 98.12 670 PHE A O 1
ATOM 5244 N N . THR A 1 671 ? -20.149 -12.941 17.755 1.00 98.25 671 THR A N 1
ATOM 5245 C CA . THR A 1 671 ? -20.798 -13.064 16.438 1.00 98.25 671 THR A CA 1
ATOM 5246 C C . THR A 1 671 ? -21.927 -14.088 16.462 1.00 98.25 671 THR A C 1
ATOM 5248 O O . THR A 1 671 ? -22.971 -13.838 15.868 1.00 98.25 671 THR A O 1
ATOM 5251 N N . SER A 1 672 ? -21.786 -15.211 17.177 1.00 97.38 672 SER A N 1
ATOM 5252 C CA . SER A 1 672 ? -22.860 -16.205 17.257 1.00 97.38 672 SER A CA 1
ATOM 5253 C C . SER A 1 672 ? -24.094 -15.684 17.997 1.00 97.38 672 SER A C 1
ATOM 5255 O O . SER A 1 672 ? -25.209 -15.911 17.522 1.00 97.38 672 SER A O 1
ATOM 5257 N N . ASP A 1 673 ? -23.921 -15.043 19.154 1.00 97.62 673 ASP A N 1
ATOM 5258 C CA . ASP A 1 673 ? -25.054 -14.637 19.992 1.00 97.62 673 ASP A CA 1
ATOM 5259 C C . ASP A 1 673 ? -25.764 -13.398 19.430 1.00 97.62 673 ASP A C 1
ATOM 5261 O O . ASP A 1 673 ? -26.982 -13.408 19.232 1.00 97.62 673 ASP A O 1
ATOM 5265 N N . LEU A 1 674 ? -24.997 -12.378 19.028 1.00 97.81 674 LEU A N 1
ATOM 5266 C CA . LEU A 1 674 ? -25.549 -11.150 18.454 1.00 97.81 674 LEU A CA 1
ATOM 5267 C C . LEU A 1 674 ? -26.278 -11.410 17.128 1.00 97.81 674 LEU A C 1
ATOM 5269 O O . LEU A 1 674 ? -27.355 -10.852 16.913 1.00 97.81 674 LEU A O 1
ATOM 5273 N N . ASN A 1 675 ? -25.754 -12.295 16.267 1.00 97.44 675 ASN A N 1
ATOM 5274 C CA . ASN A 1 675 ? -26.446 -12.673 15.030 1.00 97.44 675 ASN A CA 1
ATOM 5275 C C . ASN A 1 675 ? -27.739 -13.447 15.304 1.00 97.44 675 ASN A C 1
ATOM 5277 O O . ASN A 1 675 ? -28.743 -13.196 14.639 1.00 97.44 675 ASN A O 1
ATOM 5281 N N . ARG A 1 676 ? -27.751 -14.351 16.296 1.00 96.44 676 ARG A N 1
ATOM 5282 C CA . ARG A 1 676 ? -28.968 -15.080 16.697 1.00 96.44 676 ARG A CA 1
ATOM 5283 C C . ARG A 1 676 ? -30.064 -14.126 17.174 1.00 96.44 676 ARG A C 1
ATOM 5285 O O . ARG A 1 676 ? -31.240 -14.371 16.919 1.00 96.44 676 ARG A O 1
ATOM 5292 N N . SER A 1 677 ? -29.666 -13.039 17.826 1.00 95.81 677 SER A N 1
ATOM 5293 C CA . SER A 1 677 ? -30.557 -11.996 18.336 1.00 95.81 677 SER A CA 1
ATOM 5294 C C . SER A 1 677 ? -30.820 -10.860 17.337 1.00 95.81 677 SER A C 1
ATOM 5296 O O . SER A 1 677 ? -31.456 -9.873 17.705 1.00 95.81 677 SER A O 1
ATOM 5298 N N . ALA A 1 678 ? -30.345 -10.980 16.089 1.00 95.19 678 ALA A N 1
ATOM 5299 C CA . ALA A 1 678 ? -30.467 -9.970 15.032 1.00 95.19 678 ALA A CA 1
ATOM 5300 C C . ALA A 1 678 ? -30.007 -8.558 15.459 1.00 95.19 678 ALA A C 1
ATOM 5302 O O . ALA A 1 678 ? -30.599 -7.548 15.073 1.00 95.19 678 ALA A O 1
ATOM 5303 N N . VAL A 1 679 ? -28.953 -8.479 16.276 1.00 96.19 679 VAL A N 1
ATOM 5304 C CA . VAL A 1 679 ? -28.365 -7.210 16.722 1.00 96.19 679 VAL A CA 1
ATOM 5305 C C . VAL A 1 679 ? -27.387 -6.702 15.656 1.00 96.19 679 VAL A C 1
ATOM 5307 O O . VAL A 1 679 ? -26.487 -7.449 15.281 1.00 96.19 679 VAL A O 1
ATOM 5310 N N . PRO A 1 680 ? -27.506 -5.450 15.177 1.00 95.94 680 PRO A N 1
ATOM 5311 C CA . PRO A 1 680 ? -26.479 -4.838 14.337 1.00 95.94 680 PRO A CA 1
ATOM 5312 C C . PRO A 1 680 ? -25.216 -4.536 15.152 1.00 95.94 680 PRO A C 1
ATOM 5314 O O . PRO A 1 680 ? -25.303 -3.909 16.214 1.00 95.94 680 PRO A O 1
ATOM 5317 N N . PHE A 1 681 ? -24.052 -4.956 14.659 1.00 96.62 681 PHE A N 1
ATOM 5318 C CA . PHE A 1 681 ? -22.769 -4.745 15.335 1.00 96.62 681 PHE A CA 1
ATOM 5319 C C . PHE A 1 681 ? -21.595 -4.688 14.353 1.00 96.62 681 PHE A C 1
ATOM 5321 O O . PHE A 1 681 ? -21.677 -5.190 13.228 1.00 96.62 681 PHE A O 1
ATOM 5328 N N . ARG A 1 682 ? -20.481 -4.121 14.823 1.00 96.44 682 ARG A N 1
ATOM 5329 C CA . ARG A 1 682 ? -19.142 -4.321 14.258 1.00 96.44 682 ARG A CA 1
ATOM 5330 C C . ARG A 1 682 ? -18.227 -4.865 15.340 1.00 96.44 682 ARG A C 1
ATOM 5332 O O . ARG A 1 682 ? -18.160 -4.303 16.429 1.00 96.44 682 ARG A O 1
ATOM 5339 N N . LEU A 1 683 ? -17.533 -5.958 15.057 1.00 97.62 683 LEU A N 1
ATOM 5340 C CA . LEU A 1 683 ? -16.541 -6.531 15.959 1.00 97.62 683 LEU A CA 1
ATOM 5341 C C . LEU A 1 683 ? -15.202 -6.597 15.244 1.00 97.62 683 LEU A C 1
ATOM 5343 O O . LEU A 1 683 ? -15.045 -7.360 14.296 1.00 97.62 683 LEU A O 1
ATOM 5347 N N . SER A 1 684 ? -14.242 -5.807 15.709 1.00 95.94 684 SER A N 1
ATOM 5348 C CA . SER A 1 684 ? -12.919 -5.711 15.108 1.00 95.94 684 SER A CA 1
ATOM 5349 C C . SER A 1 684 ? -11.840 -6.317 15.995 1.00 95.94 684 SER A C 1
ATOM 5351 O O . SER A 1 684 ? -11.805 -6.041 17.196 1.00 95.94 684 SER A O 1
ATOM 5353 N N . ILE A 1 685 ? -10.938 -7.094 15.402 1.00 97.12 685 ILE A N 1
ATOM 5354 C CA . ILE A 1 685 ? -9.740 -7.639 16.054 1.00 97.12 685 ILE A CA 1
ATOM 5355 C C . ILE A 1 685 ? -8.523 -7.458 15.144 1.00 97.12 685 ILE A C 1
ATOM 5357 O O . ILE A 1 685 ? -8.686 -7.325 13.930 1.00 97.12 685 ILE A O 1
ATOM 5361 N N . LEU A 1 686 ? -7.324 -7.430 15.719 1.00 94.19 686 LEU A N 1
ATOM 5362 C CA . LEU A 1 686 ? -6.074 -7.306 14.962 1.00 94.19 686 LEU A CA 1
ATOM 5363 C C . LEU A 1 686 ? -5.813 -8.535 14.078 1.00 94.19 686 LEU A C 1
ATOM 5365 O O . LEU A 1 686 ? -6.220 -9.646 14.409 1.00 94.19 686 LEU A O 1
ATOM 5369 N N . THR A 1 687 ? -5.140 -8.337 12.944 1.00 91.06 687 THR A N 1
ATOM 5370 C CA . THR A 1 687 ? -4.775 -9.417 12.010 1.00 91.06 687 THR A CA 1
ATOM 5371 C C . THR A 1 687 ? -3.367 -9.964 12.213 1.00 91.06 687 THR A C 1
ATOM 5373 O O . THR A 1 687 ? -3.060 -11.019 11.666 1.00 91.06 687 THR A O 1
ATOM 5376 N N . ASP A 1 688 ? -2.515 -9.273 12.975 1.00 87.69 688 ASP A N 1
ATOM 5377 C CA . ASP A 1 688 ? -1.205 -9.787 13.386 1.00 87.69 688 ASP A CA 1
ATOM 5378 C C . ASP A 1 688 ? -1.296 -10.322 14.828 1.00 87.69 688 ASP A C 1
ATOM 5380 O O . ASP A 1 688 ? -1.553 -9.536 15.748 1.00 87.69 688 ASP A O 1
ATOM 5384 N N . PRO A 1 689 ? -1.070 -11.629 15.068 1.00 88.94 689 PRO A N 1
ATOM 5385 C CA . PRO A 1 689 ? -1.061 -12.196 16.416 1.00 88.94 689 PRO A CA 1
ATOM 5386 C C . PRO A 1 689 ? -0.017 -11.558 17.356 1.00 88.94 689 PRO A C 1
ATOM 5388 O O . PRO A 1 689 ? -0.167 -11.657 18.572 1.00 88.94 689 PRO A O 1
ATOM 5391 N N . GLN A 1 690 ? 1.008 -10.874 16.838 1.00 84.69 690 GLN A N 1
ATOM 5392 C CA . GLN A 1 690 ? 2.025 -10.180 17.642 1.00 84.69 690 GLN A CA 1
ATOM 5393 C C . GLN A 1 690 ? 1.608 -8.763 18.076 1.00 84.69 690 GLN A C 1
ATOM 5395 O O . GLN A 1 690 ? 2.175 -8.197 19.014 1.00 84.69 690 GLN A O 1
ATOM 5400 N N . ALA A 1 691 ? 0.582 -8.188 17.446 1.00 87.56 691 ALA A N 1
ATOM 5401 C CA . ALA A 1 691 ? 0.091 -6.846 17.764 1.00 87.56 691 ALA A CA 1
ATOM 5402 C C . ALA A 1 691 ? -0.844 -6.816 18.996 1.00 87.56 691 ALA A C 1
ATOM 5404 O O . ALA A 1 691 ? -1.274 -5.753 19.438 1.00 87.56 691 ALA A O 1
ATOM 5405 N N . TYR A 1 692 ? -1.134 -7.971 19.605 1.00 91.12 692 TYR A N 1
ATOM 5406 C CA . TYR A 1 692 ? -2.047 -8.107 20.751 1.00 91.12 692 TYR A CA 1
ATOM 5407 C C . TYR A 1 692 ? -1.501 -7.570 22.088 1.00 91.12 692 TYR A C 1
ATOM 5409 O O . TYR A 1 692 ? -2.151 -7.711 23.120 1.00 91.12 692 TYR A O 1
ATOM 5417 N N . HIS A 1 693 ? -0.342 -6.905 22.076 1.00 87.75 693 HIS A N 1
ATOM 5418 C CA . HIS A 1 693 ? 0.117 -6.061 23.184 1.00 87.75 693 HIS A CA 1
ATOM 5419 C C . HIS A 1 693 ? -0.694 -4.754 23.310 1.00 87.75 693 HIS A C 1
ATOM 5421 O O . HIS A 1 693 ? -0.594 -4.058 24.320 1.00 87.75 693 HIS A O 1
ATOM 5427 N N . ARG A 1 694 ? -1.484 -4.410 22.283 1.00 90.75 694 ARG A N 1
ATOM 5428 C CA . ARG A 1 694 ? -2.323 -3.210 22.243 1.00 90.75 694 ARG A CA 1
ATOM 5429 C C . ARG A 1 694 ? -3.518 -3.283 23.193 1.00 90.75 694 ARG A C 1
ATOM 5431 O O . ARG A 1 694 ? -4.229 -4.284 23.272 1.00 90.75 694 ARG A O 1
ATOM 5438 N N . TYR A 1 695 ? -3.833 -2.156 23.821 1.00 92.56 695 TYR A N 1
ATOM 5439 C CA . TYR A 1 695 ? -4.958 -2.024 24.752 1.00 92.56 695 TYR A CA 1
ATOM 5440 C C . TYR A 1 695 ? -6.314 -2.073 24.031 1.00 92.56 695 TYR A C 1
ATOM 5442 O O . TYR A 1 695 ? -7.331 -2.449 24.612 1.00 92.56 695 TYR A O 1
ATOM 5450 N N . ASP A 1 696 ? -6.335 -1.700 22.749 1.00 92.56 696 ASP A N 1
ATOM 5451 C CA . ASP A 1 696 ? -7.500 -1.732 21.864 1.00 92.56 696 ASP A CA 1
ATOM 5452 C C . ASP A 1 696 ? -7.493 -2.951 20.917 1.00 92.56 696 ASP A C 1
ATOM 5454 O O . ASP A 1 696 ? -8.110 -2.916 19.845 1.00 92.56 696 ASP A O 1
ATOM 5458 N N . ALA A 1 697 ? -6.805 -4.039 21.290 1.00 94.81 697 ALA A N 1
ATOM 5459 C CA . ALA A 1 697 ? -6.603 -5.219 20.444 1.00 94.81 697 ALA A CA 1
ATOM 5460 C C . ALA A 1 697 ? -7.901 -5.812 19.874 1.00 94.81 697 ALA A C 1
ATOM 5462 O O . ALA A 1 697 ? -7.948 -6.208 18.708 1.00 94.81 697 ALA A O 1
ATOM 5463 N N . ALA A 1 698 ? -8.986 -5.802 20.650 1.00 97.00 698 ALA A N 1
ATOM 5464 C CA . ALA A 1 698 ? -10.322 -6.117 20.162 1.00 97.00 698 ALA A CA 1
ATOM 5465 C C . ALA A 1 698 ? -11.334 -5.032 20.548 1.00 97.00 698 ALA A C 1
ATOM 5467 O O . ALA A 1 698 ? -11.237 -4.399 21.599 1.00 97.00 698 ALA A O 1
ATOM 5468 N N . ARG A 1 699 ? -12.316 -4.798 19.672 1.00 96.25 699 ARG A N 1
ATOM 5469 C CA . ARG A 1 699 ? -13.324 -3.754 19.853 1.00 96.25 699 ARG A CA 1
ATOM 5470 C C . ARG A 1 699 ? -14.679 -4.162 19.291 1.00 96.25 699 ARG A C 1
ATOM 5472 O O . ARG A 1 699 ? -14.785 -4.439 18.099 1.00 96.25 699 ARG A O 1
ATOM 5479 N N . LEU A 1 700 ? -15.712 -4.101 20.125 1.00 97.38 700 LEU A N 1
ATOM 5480 C CA . LEU A 1 700 ? -17.110 -4.297 19.742 1.00 97.38 700 LEU A CA 1
ATOM 5481 C C . LEU A 1 700 ? -17.863 -2.961 19.745 1.00 97.38 700 LEU A C 1
ATOM 5483 O O . LEU A 1 700 ? -17.845 -2.227 20.731 1.00 97.38 700 LEU A O 1
ATOM 5487 N N . GLU A 1 701 ? -18.569 -2.680 18.660 1.00 95.88 701 GLU A N 1
ATOM 5488 C CA . GLU A 1 701 ? -19.422 -1.511 18.460 1.00 95.88 701 GLU A CA 1
ATOM 5489 C C . GLU A 1 701 ? -20.864 -1.964 18.203 1.00 95.88 701 GLU A C 1
ATOM 5491 O O . GLU A 1 701 ? -21.127 -2.819 17.353 1.00 95.88 701 GLU A O 1
ATOM 5496 N N . LEU A 1 702 ? -21.809 -1.384 18.940 1.00 94.62 702 LEU A N 1
ATOM 5497 C CA . LEU A 1 702 ? -23.247 -1.633 18.808 1.00 94.62 702 LEU A CA 1
ATOM 5498 C C . LEU A 1 702 ? -24.041 -0.430 19.317 1.00 94.62 702 LEU A C 1
ATOM 5500 O O . LEU A 1 702 ? -23.563 0.325 20.159 1.00 94.62 702 LEU A O 1
ATOM 5504 N N . GLY A 1 703 ? -25.276 -0.249 18.851 1.00 93.00 703 GLY A N 1
ATOM 5505 C CA . GLY A 1 703 ? -26.121 0.852 19.332 1.00 93.00 703 GLY A CA 1
ATOM 5506 C C . GLY A 1 703 ? -26.410 0.743 20.835 1.00 93.00 703 GLY A C 1
ATOM 5507 O O . GLY A 1 703 ? -26.714 -0.351 21.312 1.00 93.00 703 GLY A O 1
ATOM 5508 N N . CYS A 1 704 ? -26.395 1.858 21.579 1.00 91.56 704 CYS A N 1
ATOM 5509 C CA . CYS A 1 704 ? -26.556 1.866 23.046 1.00 91.56 704 CYS A CA 1
ATOM 5510 C C . CYS A 1 704 ? -27.807 1.113 23.542 1.00 91.56 704 CYS A C 1
ATOM 5512 O O . CYS A 1 704 ? -27.777 0.499 24.606 1.00 91.56 704 CYS A O 1
ATOM 5514 N N . ARG A 1 705 ? -28.882 1.047 22.739 1.00 91.00 705 ARG A N 1
ATOM 5515 C CA . ARG A 1 705 ? -30.085 0.240 23.035 1.00 91.00 705 ARG A CA 1
ATOM 5516 C C . ARG A 1 705 ? -29.814 -1.259 23.253 1.00 91.00 705 ARG A C 1
ATOM 5518 O O . ARG A 1 705 ? -30.616 -1.934 23.889 1.00 91.00 705 ARG A O 1
ATOM 5525 N N . HIS A 1 706 ? -28.716 -1.785 22.712 1.00 93.38 706 HIS A N 1
ATOM 5526 C CA . HIS A 1 706 ? -28.316 -3.190 22.811 1.00 93.38 706 HIS A CA 1
ATOM 5527 C C . HIS A 1 706 ? -27.263 -3.433 23.907 1.00 93.38 706 HIS A C 1
ATOM 5529 O O . HIS A 1 706 ? -26.827 -4.569 24.090 1.00 93.38 706 HIS A O 1
ATOM 5535 N N . TYR A 1 707 ? -26.891 -2.400 24.677 1.00 92.12 707 TYR A N 1
ATOM 5536 C CA . TYR A 1 707 ? -25.908 -2.484 25.763 1.00 92.12 707 TYR A CA 1
ATOM 5537 C C . TYR A 1 707 ? -26.211 -3.614 26.756 1.00 92.12 707 TYR A C 1
ATOM 5539 O O . TYR A 1 707 ? -25.330 -4.411 27.069 1.00 92.12 707 TYR A O 1
ATOM 5547 N N . ALA A 1 708 ? -27.465 -3.729 27.207 1.00 92.25 708 ALA A N 1
ATOM 5548 C CA . ALA A 1 708 ? -27.865 -4.755 28.171 1.00 92.25 708 ALA A CA 1
ATOM 5549 C C . ALA A 1 708 ? -27.656 -6.181 27.633 1.00 92.25 708 ALA A C 1
ATOM 5551 O O . ALA A 1 708 ? -27.269 -7.072 28.382 1.00 92.25 708 ALA A O 1
ATOM 5552 N N . HIS A 1 709 ? -27.860 -6.389 26.330 1.00 94.44 709 HIS A N 1
ATOM 5553 C CA . HIS A 1 709 ? -27.662 -7.689 25.699 1.00 94.44 709 HIS A CA 1
ATOM 5554 C C . HIS A 1 709 ? -26.170 -8.046 25.611 1.00 94.44 709 HIS A C 1
ATOM 5556 O O . HIS A 1 709 ? -25.775 -9.136 26.018 1.00 94.44 709 HIS A O 1
ATOM 5562 N N . ALA A 1 710 ? -25.329 -7.097 25.183 1.00 93.88 710 ALA A N 1
ATOM 5563 C CA . ALA A 1 710 ? -23.874 -7.267 25.168 1.00 93.88 710 ALA A CA 1
ATOM 5564 C C . ALA A 1 710 ? -23.303 -7.524 26.572 1.00 93.88 710 ALA A C 1
ATOM 5566 O O . ALA A 1 710 ? -22.444 -8.387 26.745 1.00 93.88 710 ALA A O 1
ATOM 5567 N N . ARG A 1 711 ? -23.837 -6.830 27.585 1.00 94.38 711 ARG A N 1
ATOM 5568 C CA . ARG A 1 711 ? -23.512 -7.063 28.994 1.00 94.38 711 ARG A CA 1
ATOM 5569 C C . ARG A 1 711 ? -23.817 -8.501 29.417 1.00 94.38 711 ARG A C 1
ATOM 5571 O O . ARG A 1 711 ? -22.949 -9.134 30.002 1.00 94.38 711 ARG A O 1
ATOM 5578 N N . THR A 1 712 ? -25.001 -9.034 29.109 1.00 94.81 712 THR A N 1
ATOM 5579 C CA . THR A 1 712 ? -25.360 -10.422 29.458 1.00 94.81 712 THR A CA 1
ATOM 5580 C C . THR A 1 712 ? -24.441 -11.446 28.791 1.00 94.81 712 THR A C 1
ATOM 5582 O O . THR A 1 712 ? -24.033 -12.413 29.440 1.00 94.81 712 THR A O 1
ATOM 5585 N N . ILE A 1 713 ? -24.084 -11.230 27.519 1.00 95.69 713 ILE A N 1
ATOM 5586 C CA . ILE A 1 713 ? -23.112 -12.077 26.811 1.00 95.69 713 ILE A CA 1
ATOM 5587 C C . ILE A 1 713 ? -21.782 -12.056 27.567 1.00 95.69 713 ILE A C 1
ATOM 5589 O O . ILE A 1 713 ? -21.275 -13.113 27.937 1.00 95.69 713 ILE A O 1
ATOM 5593 N N . LEU A 1 714 ? -21.273 -10.858 27.873 1.00 94.25 714 LEU A N 1
ATOM 5594 C CA . LEU A 1 714 ? -19.999 -10.680 28.558 1.00 94.25 714 LEU A CA 1
ATOM 5595 C C . LEU A 1 714 ? -19.986 -11.294 29.962 1.00 94.25 714 LEU A C 1
ATOM 5597 O O . LEU A 1 714 ? -19.047 -12.011 30.285 1.00 94.25 714 LEU A O 1
ATOM 5601 N N . GLU A 1 715 ? -21.016 -11.059 30.781 1.00 93.69 715 GLU A N 1
ATOM 5602 C CA . GLU A 1 715 ? -21.154 -11.649 32.123 1.00 93.69 715 GLU A CA 1
ATOM 5603 C C . GLU A 1 715 ? -21.103 -13.185 32.060 1.00 93.69 715 GLU A C 1
ATOM 5605 O O . GLU A 1 715 ? -20.456 -13.826 32.888 1.00 93.69 715 GLU A O 1
ATOM 5610 N N . THR A 1 716 ? -21.735 -13.776 31.042 1.00 94.31 716 THR A N 1
ATOM 5611 C CA . THR A 1 716 ? -21.768 -15.232 30.848 1.00 94.31 716 THR A CA 1
ATOM 5612 C C . THR A 1 716 ? -20.425 -15.779 30.355 1.00 94.31 716 THR A C 1
ATOM 5614 O O . THR A 1 716 ? -20.006 -16.859 30.776 1.00 94.31 716 THR A O 1
ATOM 5617 N N . SER A 1 717 ? -19.732 -15.053 29.473 1.00 94.00 717 SER A N 1
ATOM 5618 C CA . SER A 1 717 ? -18.462 -15.491 28.882 1.00 94.00 717 SER A CA 1
ATOM 5619 C C . SER A 1 717 ? -17.219 -15.102 29.686 1.00 94.00 717 SER A C 1
ATOM 5621 O O . SER A 1 717 ? -16.150 -15.663 29.445 1.00 94.00 717 SER A O 1
ATOM 5623 N N . TYR A 1 718 ? -17.323 -14.172 30.642 1.00 93.19 718 TYR A N 1
ATOM 5624 C CA . TYR A 1 718 ? -16.181 -13.642 31.396 1.00 93.19 718 TYR A CA 1
ATOM 5625 C C . TYR A 1 718 ? -15.301 -14.724 32.044 1.00 93.19 718 TYR A C 1
ATOM 5627 O O . TYR A 1 718 ? -14.083 -14.636 31.893 1.00 93.19 718 TYR A O 1
ATOM 5635 N N . PRO A 1 719 ? -15.842 -15.794 32.670 1.00 92.31 719 PRO A N 1
ATOM 5636 C CA . PRO A 1 719 ? -15.006 -16.851 33.245 1.00 92.31 719 PRO A CA 1
ATOM 5637 C C . PRO A 1 719 ? -14.089 -17.547 32.231 1.00 92.31 719 PRO A C 1
ATOM 5639 O O . PRO A 1 719 ? -13.015 -18.005 32.607 1.00 92.31 719 PRO A O 1
ATOM 5642 N N . GLN A 1 720 ? -14.503 -17.628 30.962 1.00 93.69 720 GLN A N 1
ATOM 5643 C CA . GLN A 1 720 ? -13.716 -18.236 29.884 1.00 93.69 720 GLN A CA 1
ATOM 5644 C C . GLN A 1 720 ? -12.713 -17.246 29.280 1.00 93.69 720 GLN A C 1
ATOM 5646 O O . GLN A 1 720 ? -11.638 -17.649 28.856 1.00 93.69 720 GLN A O 1
ATOM 5651 N N . LEU A 1 721 ? -13.053 -15.953 29.253 1.00 93.75 721 LEU A N 1
ATOM 5652 C CA . LEU A 1 721 ? -12.191 -14.900 28.707 1.00 93.75 721 LEU A CA 1
ATOM 5653 C C . LEU A 1 721 ? -11.114 -14.437 29.698 1.00 93.75 721 LEU A C 1
ATOM 5655 O O . LEU A 1 721 ? -10.076 -13.945 29.272 1.00 93.75 721 LEU A O 1
ATOM 5659 N N . ARG A 1 722 ? -11.330 -14.603 31.010 1.00 93.12 722 ARG A N 1
ATOM 5660 C CA . ARG A 1 722 ? -10.482 -14.024 32.067 1.00 93.12 722 ARG A CA 1
ATOM 5661 C C . ARG A 1 722 ? -8.994 -14.350 31.932 1.00 93.12 722 ARG A C 1
ATOM 5663 O O . ARG A 1 722 ? -8.181 -13.475 32.188 1.00 93.12 722 ARG A O 1
ATOM 5670 N N . SER A 1 723 ? -8.634 -15.577 31.548 1.00 94.19 723 SER A N 1
ATOM 5671 C CA . SER A 1 723 ? -7.226 -15.988 31.405 1.00 94.19 723 SER A CA 1
ATOM 5672 C C . SER A 1 723 ? -6.510 -15.365 30.208 1.00 94.19 723 SER A C 1
ATOM 5674 O O . SER A 1 723 ? -5.295 -15.485 30.125 1.00 94.19 723 SER A O 1
ATOM 5676 N N . HIS A 1 724 ? -7.257 -14.741 29.297 1.00 96.12 724 HIS A N 1
ATOM 5677 C CA . HIS A 1 724 ? -6.743 -14.117 28.080 1.00 9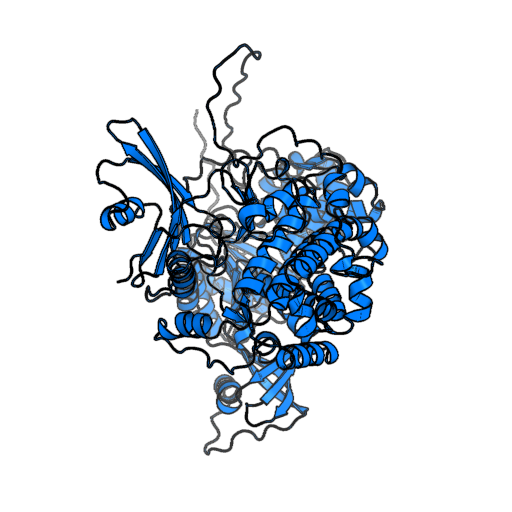6.12 724 HIS A CA 1
ATOM 5678 C C . HIS A 1 724 ? -6.705 -12.587 28.159 1.00 96.12 724 HIS A C 1
ATOM 5680 O O . HIS A 1 724 ? -6.199 -11.944 27.244 1.00 96.12 724 HIS A O 1
ATOM 5686 N N . LEU A 1 725 ? -7.296 -11.992 29.199 1.00 94.44 725 LEU A N 1
ATOM 5687 C CA . LEU A 1 725 ? -7.396 -10.542 29.357 1.00 94.44 725 LEU A CA 1
ATOM 5688 C C . LEU A 1 725 ? -6.155 -9.989 30.060 1.00 94.44 725 LEU A C 1
ATOM 5690 O O . LEU A 1 725 ? -5.696 -10.548 31.056 1.00 94.44 725 LEU A O 1
ATOM 5694 N N . ASN A 1 726 ? -5.659 -8.860 29.562 1.00 89.88 726 ASN A N 1
ATOM 5695 C CA . ASN A 1 726 ? -4.455 -8.183 30.036 1.00 89.88 726 ASN A CA 1
ATOM 5696 C C . ASN A 1 726 ? -4.788 -6.772 30.535 1.00 89.88 726 ASN A C 1
ATOM 5698 O O . ASN A 1 726 ? -5.810 -6.201 30.173 1.00 89.88 726 ASN A O 1
ATOM 5702 N N . ASN A 1 727 ? -3.915 -6.180 31.347 1.00 84.44 727 ASN A N 1
ATOM 5703 C CA . ASN A 1 727 ? -3.981 -4.756 31.688 1.00 84.44 727 ASN A CA 1
ATOM 5704 C C . ASN A 1 727 ? -2.889 -3.981 30.944 1.00 84.44 727 ASN A C 1
ATOM 5706 O O . ASN A 1 727 ? -1.836 -4.554 30.657 1.00 84.44 727 ASN A O 1
ATOM 5710 N N . PRO A 1 728 ? -3.098 -2.681 30.666 1.00 87.69 728 PRO A N 1
ATOM 5711 C CA . PRO A 1 728 ? -4.254 -1.841 31.027 1.00 87.69 728 PRO A CA 1
ATOM 5712 C C . PRO A 1 728 ? -5.344 -1.765 29.936 1.00 87.69 728 PRO A C 1
ATOM 5714 O O . PRO A 1 728 ? -5.264 -2.464 28.935 1.00 87.69 728 PRO A O 1
ATOM 5717 N N . VAL A 1 729 ? -6.371 -0.926 30.124 1.00 90.44 729 VAL A N 1
ATOM 5718 C CA . VAL A 1 729 ? -7.408 -0.613 29.110 1.00 90.44 729 VAL A CA 1
ATOM 5719 C C . VAL A 1 729 ? -7.136 0.744 28.438 1.00 90.44 729 VAL A C 1
ATOM 5721 O O . VAL A 1 729 ? -6.445 1.567 29.041 1.00 90.44 729 VAL A O 1
ATOM 5724 N N . PRO A 1 730 ? -7.699 1.040 27.244 1.00 92.88 730 PRO A N 1
ATOM 5725 C CA . PRO A 1 730 ? -7.480 2.319 26.565 1.00 92.88 730 PRO A CA 1
ATOM 5726 C C . PRO A 1 730 ? -7.822 3.531 27.435 1.00 92.88 730 PRO A C 1
ATOM 5728 O O . PRO A 1 730 ? -8.901 3.583 28.047 1.00 92.88 730 PRO A O 1
ATOM 5731 N N . LEU A 1 731 ? -6.940 4.538 27.455 1.00 90.25 731 LEU A N 1
ATOM 5732 C CA . LEU A 1 731 ? -7.175 5.782 28.186 1.00 90.25 731 LEU A CA 1
ATOM 5733 C C . LEU A 1 731 ? -8.498 6.424 27.742 1.00 90.25 731 LEU A C 1
ATOM 5735 O O . LEU A 1 731 ? -8.841 6.437 26.563 1.00 90.25 731 LEU A O 1
ATOM 5739 N N . PHE A 1 732 ? -9.242 6.976 28.702 1.00 91.44 732 PHE A N 1
ATOM 5740 C CA . PHE A 1 732 ? -10.583 7.554 28.534 1.00 91.44 732 PHE A CA 1
ATOM 5741 C C . PHE A 1 732 ? -11.737 6.559 28.400 1.00 91.44 732 PHE A C 1
ATOM 5743 O O . PHE A 1 732 ? -12.883 7.005 28.326 1.00 91.44 732 PHE A O 1
ATOM 5750 N N . SER A 1 733 ? -11.478 5.252 28.413 1.00 92.69 733 SER A N 1
ATOM 5751 C CA . SER A 1 733 ? -12.526 4.248 28.599 1.00 92.69 733 SER A CA 1
ATOM 5752 C C . SER A 1 733 ? -12.815 4.021 30.089 1.00 92.69 733 SER A C 1
ATOM 5754 O O . SER A 1 733 ? -11.971 4.252 30.953 1.00 92.69 733 SER A O 1
ATOM 5756 N N . LYS A 1 734 ? -14.036 3.591 30.409 1.00 91.88 734 LYS A N 1
ATOM 5757 C CA . LYS A 1 734 ? -14.400 3.126 31.746 1.00 91.88 734 LYS A CA 1
ATOM 5758 C C . LYS A 1 734 ? -13.984 1.672 31.908 1.00 91.88 734 LYS A C 1
ATOM 5760 O O . LYS A 1 734 ? -14.490 0.820 31.183 1.00 91.88 734 LYS A O 1
ATOM 5765 N N . THR A 1 735 ? -13.154 1.383 32.900 1.00 91.69 735 THR A N 1
ATOM 5766 C CA . THR A 1 735 ? -12.805 0.009 33.266 1.00 91.69 735 THR A CA 1
ATOM 5767 C C . THR A 1 735 ? -14.029 -0.726 33.810 1.00 91.69 735 THR A C 1
ATOM 5769 O O . THR A 1 735 ? -14.615 -0.314 34.812 1.00 91.69 735 THR A O 1
ATOM 5772 N N . LEU A 1 736 ? -14.417 -1.817 33.152 1.00 90.94 736 LEU A N 1
ATOM 5773 C CA . LEU A 1 736 ? -15.474 -2.720 33.615 1.00 90.94 736 LEU A CA 1
ATOM 5774 C C . LEU A 1 736 ? -14.912 -3.947 34.337 1.00 90.94 736 LEU A C 1
ATOM 5776 O O . LEU A 1 736 ? -15.612 -4.553 35.137 1.00 90.94 736 LEU A O 1
ATOM 5780 N N . GLY A 1 737 ? -13.671 -4.326 34.059 1.00 88.31 737 GLY A N 1
ATOM 5781 C CA . GLY A 1 737 ? -12.969 -5.472 34.635 1.00 88.31 737 GLY A CA 1
ATOM 5782 C C . GLY A 1 737 ? -11.570 -5.566 34.032 1.00 88.31 737 GLY A C 1
ATOM 5783 O O . GLY A 1 737 ? -11.196 -4.696 33.239 1.00 88.31 737 GLY A O 1
ATOM 5784 N N . LEU A 1 738 ? -10.814 -6.610 34.386 1.00 90.00 738 LEU A N 1
ATOM 5785 C CA . LEU A 1 738 ? -9.482 -6.863 33.819 1.00 90.00 738 LEU A CA 1
ATOM 5786 C C . LEU A 1 738 ? -9.520 -6.769 32.284 1.00 90.00 738 LEU A C 1
ATOM 5788 O O . LEU A 1 738 ? -10.284 -7.495 31.653 1.00 90.00 738 LEU A O 1
ATOM 5792 N N . GLY A 1 739 ? -8.742 -5.856 31.699 1.00 91.38 739 GLY A N 1
ATOM 5793 C CA . GLY A 1 739 ? -8.638 -5.688 30.246 1.00 91.38 739 GLY A CA 1
ATOM 5794 C C . GLY A 1 739 ? -9.906 -5.282 29.495 1.00 91.38 739 GLY A C 1
ATOM 5795 O O . GLY A 1 739 ? -9.896 -5.320 28.269 1.00 91.38 739 GLY A O 1
ATOM 5796 N N . ILE A 1 740 ? -10.990 -4.882 30.172 1.00 94.81 740 ILE A N 1
ATOM 5797 C CA . ILE A 1 740 ? -12.254 -4.509 29.515 1.00 94.81 740 ILE A CA 1
ATOM 5798 C C . ILE A 1 740 ? -12.583 -3.040 29.776 1.00 94.81 740 ILE A C 1
ATOM 5800 O O . ILE A 1 740 ? -12.875 -2.643 30.907 1.00 94.81 740 ILE A O 1
ATOM 5804 N N . GLY A 1 741 ? -12.585 -2.247 28.706 1.00 94.12 741 GLY A N 1
ATOM 5805 C CA . GLY A 1 741 ? -12.960 -0.835 28.701 1.00 94.12 741 GLY A CA 1
ATOM 5806 C C . GLY A 1 741 ? -14.313 -0.588 28.028 1.00 94.12 741 GLY A C 1
ATOM 5807 O O . GLY A 1 741 ? -14.712 -1.316 27.121 1.00 94.12 741 GLY A O 1
ATOM 5808 N N . LEU A 1 742 ? -15.015 0.469 28.436 1.00 94.75 742 LEU A N 1
ATOM 5809 C CA . LEU A 1 742 ? -16.272 0.920 27.832 1.00 94.75 742 LEU A CA 1
ATOM 5810 C C . LEU A 1 742 ? -16.214 2.405 27.467 1.00 94.75 742 LEU A C 1
ATOM 5812 O O . LEU A 1 742 ? -15.793 3.230 28.274 1.00 94.75 742 LEU A O 1
ATOM 5816 N N . GLY A 1 743 ? -16.685 2.751 26.275 1.00 93.12 743 GLY A N 1
ATOM 5817 C CA . GLY A 1 743 ? -16.861 4.117 25.790 1.00 93.12 743 GLY A CA 1
ATOM 5818 C C . GLY A 1 743 ? -18.191 4.309 25.066 1.00 93.12 743 GLY A C 1
ATOM 5819 O O . GLY A 1 743 ? -18.913 3.353 24.782 1.00 93.12 743 GLY A O 1
ATOM 5820 N N . GLU A 1 744 ? -18.506 5.560 24.756 1.00 91.38 744 GLU A N 1
ATOM 5821 C CA . GLU A 1 744 ? -19.693 5.963 24.007 1.00 91.38 744 GLU A CA 1
ATOM 5822 C C . GLU A 1 744 ? -19.325 6.992 22.933 1.00 91.38 744 GLU A C 1
ATOM 5824 O O . GLU A 1 744 ? -18.536 7.911 23.184 1.00 91.38 744 GLU A O 1
ATOM 5829 N N . SER A 1 745 ? -19.924 6.860 21.750 1.00 87.19 745 SER A N 1
ATOM 5830 C CA . SER A 1 745 ? -19.779 7.817 20.648 1.00 87.19 745 SER A CA 1
ATOM 5831 C C . SER A 1 745 ? -21.141 8.287 20.136 1.00 87.19 745 SER A C 1
ATOM 5833 O O . SER A 1 745 ? -22.080 7.499 20.039 1.00 87.19 745 SER A O 1
ATOM 5835 N N . GLU A 1 746 ? -21.238 9.577 19.800 1.00 77.56 746 GLU A N 1
ATOM 5836 C CA . GLU A 1 746 ? -22.333 10.146 19.005 1.00 77.56 746 GLU A CA 1
ATOM 5837 C C . GLU A 1 746 ? -21.915 10.056 17.525 1.00 77.56 746 GLU A C 1
ATOM 5839 O O . GLU A 1 746 ? -21.143 10.884 17.032 1.00 77.56 746 GLU A O 1
ATOM 5844 N N . GLY A 1 747 ? -22.368 9.002 16.842 1.00 70.06 747 GLY A N 1
ATOM 5845 C CA . GLY A 1 747 ? -21.989 8.674 15.465 1.00 70.06 747 GLY A CA 1
ATOM 5846 C C . GLY A 1 747 ? -20.824 7.690 15.376 1.00 70.06 747 GLY A C 1
ATOM 5847 O O . GLY A 1 747 ? -20.580 6.944 16.320 1.00 70.06 747 GLY A O 1
ATOM 5848 N N . ASP A 1 748 ? -20.111 7.702 14.243 1.00 66.75 748 ASP A N 1
ATOM 5849 C CA . ASP A 1 748 ? -19.021 6.758 13.966 1.00 66.75 748 ASP A CA 1
ATOM 5850 C C . ASP A 1 748 ? -18.028 6.693 15.134 1.00 66.75 748 ASP A C 1
ATOM 5852 O O . ASP A 1 748 ? -17.456 7.701 15.573 1.00 66.75 748 ASP A O 1
ATOM 5856 N N . GLY A 1 749 ? -17.903 5.496 15.699 1.00 66.25 749 GLY A N 1
ATOM 5857 C CA . GLY A 1 749 ? -17.080 5.257 16.860 1.00 66.25 749 GLY A CA 1
ATOM 5858 C C . GLY A 1 749 ? -15.587 5.269 16.551 1.00 66.25 749 GLY A C 1
ATOM 5859 O O . GLY A 1 749 ? -14.807 5.360 17.505 1.00 66.25 749 GLY A O 1
ATOM 5860 N N . ASP A 1 750 ? -15.162 5.115 15.297 1.00 71.25 750 ASP A N 1
ATOM 5861 C CA . ASP A 1 750 ? -13.751 4.898 14.944 1.00 71.25 750 ASP A CA 1
ATOM 5862 C C . ASP A 1 750 ? -12.824 6.015 15.447 1.00 71.25 750 ASP A C 1
ATOM 5864 O O . ASP A 1 750 ? -11.711 5.750 15.897 1.00 71.25 750 ASP A O 1
ATOM 5868 N N . ASP A 1 751 ? -13.349 7.232 15.581 1.00 81.19 751 ASP A N 1
ATOM 5869 C CA . ASP A 1 751 ? -12.609 8.391 16.076 1.00 81.19 751 ASP A CA 1
ATOM 5870 C C . ASP A 1 751 ? -12.604 8.571 17.609 1.00 81.19 751 ASP A C 1
ATOM 5872 O O . ASP A 1 751 ? -12.083 9.582 18.089 1.00 81.19 751 ASP A O 1
ATOM 5876 N N . PHE A 1 752 ? -13.212 7.686 18.411 1.00 90.50 752 PHE A N 1
ATOM 5877 C CA . PHE A 1 752 ? -13.421 7.927 19.853 1.00 90.50 752 PHE A CA 1
ATOM 5878 C C . PHE A 1 752 ? -12.131 8.332 20.587 1.00 90.50 752 PHE A C 1
ATOM 5880 O O . PHE A 1 752 ? -12.072 9.414 21.182 1.00 90.50 752 PHE A O 1
ATOM 5887 N N . GLY A 1 753 ? -11.086 7.501 20.507 1.00 90.75 753 GLY A N 1
ATOM 5888 C CA . GLY A 1 753 ? -9.804 7.767 21.163 1.00 90.75 753 GLY A CA 1
ATOM 5889 C C . GLY A 1 753 ? -9.115 9.005 20.593 1.00 90.75 753 GLY A C 1
ATOM 5890 O O . GLY A 1 753 ? -8.696 9.887 21.345 1.00 90.75 753 GLY A O 1
ATOM 5891 N N . LEU A 1 754 ? -9.098 9.139 19.262 1.00 90.88 754 LEU A N 1
ATOM 5892 C CA . LEU A 1 754 ? -8.510 10.287 18.570 1.00 90.88 754 LEU A CA 1
ATOM 5893 C C . LEU A 1 754 ? -9.165 11.607 18.987 1.00 90.88 754 LEU A C 1
ATOM 5895 O O . LEU A 1 754 ? -8.457 12.577 19.252 1.00 90.88 754 LEU A O 1
ATOM 5899 N N . ARG A 1 755 ? -10.495 11.658 19.122 1.00 90.81 755 ARG A N 1
ATOM 5900 C CA . ARG A 1 755 ? -11.227 12.852 19.580 1.00 90.81 755 ARG A CA 1
ATOM 5901 C C . ARG A 1 755 ? -10.861 13.228 21.012 1.00 90.81 755 ARG A C 1
ATOM 5903 O O . ARG A 1 755 ? -10.737 14.414 21.307 1.00 90.81 755 ARG A O 1
ATOM 5910 N N . ARG A 1 756 ? -10.670 12.258 21.913 1.00 92.56 756 ARG A N 1
ATOM 5911 C CA . ARG A 1 756 ? -10.254 12.542 23.299 1.00 92.56 756 ARG A CA 1
ATOM 5912 C C . ARG A 1 756 ? -8.801 13.015 23.366 1.00 92.56 756 ARG A C 1
ATOM 5914 O O . ARG A 1 756 ? -8.542 14.060 23.964 1.00 92.56 756 ARG A O 1
ATOM 5921 N N . CYS A 1 757 ? -7.889 12.350 22.659 1.00 94.69 757 CYS A N 1
ATOM 5922 C CA . CYS A 1 757 ? -6.500 12.796 22.524 1.00 94.69 757 CYS A CA 1
ATOM 5923 C C . CYS A 1 757 ? -6.396 14.178 21.863 1.00 94.69 757 CYS A C 1
ATOM 5925 O O . CYS A 1 757 ? -5.554 14.978 22.251 1.00 94.69 757 CYS A O 1
ATOM 5927 N N . GLN A 1 758 ? -7.285 14.509 20.922 1.00 94.25 758 GLN A N 1
ATOM 5928 C CA . GLN A 1 758 ? -7.328 15.810 20.250 1.00 94.25 758 GLN A CA 1
ATOM 5929 C C . GLN A 1 758 ? -7.638 16.953 21.226 1.00 94.25 758 GLN A C 1
ATOM 5931 O O . GLN A 1 758 ? -7.046 18.029 21.115 1.00 94.25 758 GLN A O 1
ATOM 5936 N N . ILE A 1 759 ? -8.551 16.728 22.177 1.00 94.12 759 ILE A N 1
ATOM 5937 C CA . ILE A 1 759 ? -8.893 17.698 23.228 1.00 94.12 759 ILE A CA 1
ATOM 5938 C C . ILE A 1 759 ? -7.690 17.915 24.150 1.00 94.12 759 ILE A C 1
ATOM 5940 O O . ILE A 1 759 ? -7.349 19.058 24.455 1.00 94.12 759 ILE A O 1
ATOM 5944 N N . VAL A 1 760 ? -7.020 16.831 24.552 1.00 94.62 760 VAL A N 1
ATOM 5945 C CA . VAL A 1 760 ? -5.831 16.899 25.411 1.00 94.62 760 VAL A CA 1
ATOM 5946 C C . VAL A 1 760 ? -4.661 17.575 24.698 1.00 94.62 760 VAL A C 1
ATOM 5948 O O . VAL A 1 760 ? -4.045 18.466 25.271 1.00 94.62 760 VAL A O 1
ATOM 5951 N N . ALA A 1 761 ? -4.397 17.237 23.435 1.00 94.44 761 ALA A N 1
ATOM 5952 C CA . ALA A 1 761 ? -3.339 17.854 22.639 1.00 94.44 761 ALA A CA 1
ATOM 5953 C C . ALA A 1 761 ? -3.524 19.378 22.529 1.00 94.44 761 ALA A C 1
ATOM 5955 O O . ALA A 1 761 ? -2.574 20.127 22.745 1.00 94.44 761 ALA A O 1
ATOM 5956 N N . ARG A 1 762 ? -4.758 19.853 22.286 1.00 94.19 762 ARG A N 1
ATOM 5957 C CA . ARG A 1 762 ? -5.071 21.296 22.295 1.00 94.19 762 ARG A CA 1
ATOM 5958 C C . ARG A 1 762 ? -4.773 21.932 23.651 1.00 94.19 762 ARG A C 1
ATOM 5960 O O . ARG A 1 762 ? -4.155 22.990 23.702 1.00 94.19 762 ARG A O 1
ATOM 5967 N N . ALA A 1 763 ? -5.170 21.274 24.738 1.00 93.06 763 ALA A N 1
ATOM 5968 C CA . ALA A 1 763 ? -4.917 21.770 26.085 1.00 93.06 763 ALA A CA 1
ATOM 5969 C C . ALA A 1 763 ? -3.419 21.843 26.421 1.00 93.06 763 ALA A C 1
ATOM 5971 O O . ALA A 1 763 ? -2.983 22.824 27.022 1.00 93.06 763 ALA A O 1
ATOM 5972 N N . LEU A 1 764 ? -2.626 20.847 26.014 1.00 92.06 764 LEU A N 1
ATOM 5973 C CA . LEU A 1 764 ? -1.176 20.834 26.222 1.00 92.06 764 LEU A CA 1
ATOM 5974 C C . LEU A 1 764 ? -0.462 21.924 25.415 1.00 92.06 764 LEU A C 1
ATOM 5976 O O . LEU A 1 764 ? 0.451 22.547 25.942 1.00 92.06 764 LEU A O 1
ATOM 5980 N N . LEU A 1 765 ? -0.890 22.196 24.177 1.00 90.19 765 LEU A N 1
ATOM 5981 C CA . LEU A 1 765 ? -0.321 23.283 23.365 1.00 90.19 765 LEU A CA 1
ATOM 5982 C C . LEU A 1 765 ? -0.710 24.679 23.876 1.00 90.19 765 LEU A C 1
ATOM 5984 O O . LEU A 1 765 ? 0.048 25.628 23.705 1.00 90.19 765 LEU A O 1
ATOM 5988 N N . ALA A 1 766 ? -1.877 24.811 24.512 1.00 87.19 766 ALA A N 1
ATOM 5989 C CA . ALA A 1 766 ? -2.379 26.080 25.037 1.00 87.19 766 ALA A CA 1
ATOM 5990 C C . ALA A 1 766 ? -1.912 26.410 26.472 1.00 87.19 766 ALA A C 1
ATOM 5992 O O . ALA A 1 766 ? -2.226 27.491 26.974 1.00 87.19 766 ALA A O 1
ATOM 5993 N N . SER A 1 767 ? -1.218 25.498 27.162 1.00 82.62 767 SER A N 1
ATOM 5994 C CA . SER A 1 767 ? -0.833 25.642 28.575 1.00 82.62 767 SER A CA 1
ATOM 5995 C C . SER A 1 767 ? 0.683 25.589 28.780 1.00 82.62 767 SER A C 1
ATOM 5997 O O . SER A 1 767 ? 1.426 25.093 27.937 1.00 82.62 767 SER A O 1
ATOM 5999 N N . THR A 1 768 ? 1.167 26.150 29.894 1.00 74.00 768 THR A N 1
ATOM 6000 C CA . THR A 1 768 ? 2.604 26.126 30.218 1.00 74.00 768 THR A CA 1
ATOM 6001 C C . THR A 1 768 ? 3.031 24.764 30.792 1.00 74.00 768 THR A C 1
ATOM 6003 O O . THR A 1 768 ? 2.217 23.856 30.947 1.00 74.00 768 THR A O 1
ATOM 6006 N N . ALA A 1 769 ? 4.323 24.581 31.080 1.00 68.81 769 ALA A N 1
ATOM 6007 C CA . ALA A 1 769 ? 4.877 23.290 31.499 1.00 68.81 769 ALA A CA 1
ATOM 6008 C C . ALA A 1 769 ? 4.453 22.811 32.907 1.00 68.81 769 ALA A C 1
ATOM 6010 O O . ALA A 1 769 ? 4.756 21.674 33.253 1.00 68.81 769 ALA A O 1
ATOM 6011 N N . ASP A 1 770 ? 3.782 23.635 33.718 1.00 84.31 770 ASP A N 1
ATOM 6012 C CA . ASP A 1 770 ? 3.378 23.243 35.074 1.00 84.31 770 ASP A CA 1
ATOM 6013 C C . ASP A 1 770 ? 2.171 22.279 35.088 1.00 84.31 770 ASP A C 1
ATOM 6015 O O . ASP A 1 770 ? 1.191 22.460 34.357 1.00 84.31 770 ASP A O 1
ATOM 6019 N N . ALA A 1 771 ? 2.230 21.252 35.941 1.00 86.62 771 ALA A N 1
ATOM 6020 C CA . ALA A 1 771 ? 1.281 20.138 35.956 1.00 86.62 771 ALA A CA 1
ATOM 6021 C C . ALA A 1 771 ? -0.145 20.561 36.355 1.00 86.62 771 ALA A C 1
ATOM 6023 O O . ALA A 1 771 ? -1.120 20.106 35.748 1.00 86.62 771 ALA A O 1
ATOM 6024 N N . GLU A 1 772 ? -0.291 21.467 37.331 1.00 87.88 772 GLU A N 1
ATOM 6025 C CA . GLU A 1 772 ? -1.608 21.970 37.752 1.00 87.88 772 GLU A CA 1
ATOM 6026 C C . GLU A 1 772 ? -2.282 22.774 36.635 1.00 87.88 772 GLU A C 1
ATOM 6028 O O . GLU A 1 772 ? -3.476 22.606 36.368 1.00 87.88 772 GLU A O 1
ATOM 6033 N N . GLN A 1 773 ? -1.512 23.612 35.937 1.00 88.88 773 GLN A N 1
ATOM 6034 C CA . GLN A 1 773 ? -2.022 24.410 34.822 1.00 88.88 773 GLN A CA 1
ATOM 6035 C C . GLN A 1 773 ? -2.441 23.537 33.638 1.00 88.88 773 GLN A C 1
ATOM 6037 O O . GLN A 1 773 ? -3.501 23.771 33.054 1.00 88.88 773 GLN A O 1
ATOM 6042 N N . ARG A 1 774 ? -1.654 22.503 33.317 1.00 91.25 774 ARG A N 1
ATOM 6043 C CA . ARG A 1 774 ? -2.004 21.505 32.296 1.00 91.25 774 ARG A CA 1
ATOM 6044 C C . ARG A 1 774 ? -3.306 20.790 32.641 1.00 91.25 774 ARG A C 1
ATOM 6046 O O . ARG A 1 774 ? -4.199 20.713 31.798 1.00 91.25 774 ARG A O 1
ATOM 6053 N N . LEU A 1 775 ? -3.462 20.330 33.885 1.00 91.50 775 LEU A N 1
ATOM 6054 C CA . LEU A 1 775 ? -4.696 19.681 34.332 1.00 91.50 775 LEU A CA 1
ATOM 6055 C C . LEU A 1 775 ? -5.907 20.619 34.222 1.00 91.50 775 LEU A C 1
ATOM 6057 O O . LEU A 1 775 ? -6.952 20.219 33.703 1.00 91.50 775 LEU A O 1
ATOM 6061 N N . ALA A 1 776 ? -5.771 21.869 34.670 1.00 91.69 776 ALA A N 1
ATOM 6062 C CA . ALA A 1 776 ? -6.832 22.869 34.575 1.00 91.69 776 ALA A CA 1
ATOM 6063 C C . ALA A 1 776 ? -7.212 23.164 33.112 1.00 91.69 776 ALA A C 1
ATOM 6065 O O . ALA A 1 776 ? -8.400 23.228 32.779 1.00 91.69 776 ALA A O 1
ATOM 6066 N N . ALA A 1 777 ? -6.222 23.274 32.220 1.00 93.06 777 ALA A N 1
ATOM 6067 C CA . ALA A 1 777 ? -6.443 23.471 30.792 1.00 93.06 777 ALA A CA 1
ATOM 6068 C C . ALA A 1 777 ? -7.182 22.284 30.163 1.00 93.06 777 ALA A C 1
ATOM 6070 O O . ALA A 1 777 ? -8.135 22.492 29.408 1.00 93.06 777 ALA A O 1
ATOM 6071 N N . ILE A 1 778 ? -6.803 21.049 30.504 1.00 93.31 778 ILE A N 1
ATOM 6072 C CA . ILE A 1 778 ? -7.481 19.838 30.028 1.00 93.31 778 ILE A CA 1
ATOM 6073 C C . ILE A 1 778 ? -8.943 19.828 30.495 1.00 93.31 778 ILE A C 1
ATOM 6075 O O . ILE A 1 778 ? -9.853 19.677 29.677 1.00 93.31 778 ILE A O 1
ATOM 6079 N N . GLN A 1 779 ? -9.197 20.071 31.784 1.00 93.75 779 GLN A N 1
ATOM 6080 C CA . GLN A 1 779 ? -10.556 20.147 32.334 1.00 93.75 779 GLN A CA 1
ATOM 6081 C C . GLN A 1 779 ? -11.408 21.209 31.624 1.00 93.75 779 GLN A C 1
ATOM 6083 O O . GLN A 1 779 ? -12.576 20.966 31.303 1.00 93.75 779 GLN A O 1
ATOM 6088 N N . GLN A 1 780 ? -10.823 22.376 31.343 1.00 94.06 780 GLN A N 1
ATOM 6089 C CA . GLN A 1 780 ? -11.485 23.449 30.611 1.00 94.06 780 GLN A CA 1
ATOM 6090 C C . GLN A 1 780 ? -11.817 23.043 29.169 1.00 94.06 780 GLN A C 1
ATOM 6092 O O . GLN A 1 780 ? -12.944 23.272 28.729 1.00 94.06 780 GLN A O 1
ATOM 6097 N N . HIS A 1 781 ? -10.884 22.423 28.444 1.00 94.62 781 HIS A N 1
ATOM 6098 C CA . HIS A 1 781 ? -11.104 22.004 27.058 1.00 94.62 781 HIS A CA 1
ATOM 6099 C C . HIS A 1 781 ? -12.158 20.893 26.955 1.00 94.62 781 HIS A C 1
ATOM 6101 O O . HIS A 1 781 ? -13.001 20.937 26.059 1.00 94.62 781 HIS A O 1
ATOM 6107 N N . PHE A 1 782 ? -12.196 19.944 27.897 1.00 93.56 782 PHE A N 1
ATOM 6108 C CA . PHE A 1 782 ? -13.286 18.962 27.975 1.00 93.56 782 PHE A CA 1
ATOM 6109 C C . PHE A 1 782 ? -14.641 19.650 28.167 1.00 93.56 782 PHE A C 1
ATOM 6111 O O . PHE A 1 782 ? -15.572 19.400 27.401 1.00 93.56 782 PHE A O 1
ATOM 6118 N N . LYS A 1 783 ? -14.727 20.594 29.113 1.00 93.75 783 LYS A N 1
ATOM 6119 C CA . LYS A 1 783 ? -15.951 21.367 29.365 1.00 93.75 783 LYS A CA 1
ATOM 6120 C C . LYS A 1 783 ? -16.401 22.169 28.137 1.00 93.75 783 LYS A C 1
ATOM 6122 O O . LYS A 1 783 ? -17.595 22.216 27.855 1.00 93.75 783 LYS A O 1
ATOM 6127 N N . GLN A 1 784 ? -15.472 22.779 27.399 1.00 93.38 784 GLN A N 1
ATOM 6128 C CA . GLN A 1 784 ? -15.762 23.520 26.162 1.00 93.38 784 GLN A CA 1
ATOM 6129 C C . GLN A 1 784 ? -16.325 22.627 25.049 1.00 93.38 784 GLN A C 1
ATOM 6131 O O . GLN A 1 784 ? -17.116 23.098 24.240 1.00 93.38 784 GLN A O 1
ATOM 6136 N N . ASN A 1 785 ? -15.961 21.343 25.037 1.00 89.62 785 ASN A N 1
ATOM 6137 C CA . ASN A 1 785 ? -16.503 20.345 24.112 1.00 89.62 785 ASN A CA 1
ATOM 6138 C C . ASN A 1 785 ? -17.750 19.630 24.673 1.00 89.62 785 ASN A C 1
ATOM 6140 O O . ASN A 1 785 ? -18.173 18.620 24.122 1.00 89.62 785 ASN A O 1
ATOM 6144 N N . GLY A 1 786 ? -18.336 20.123 25.773 1.00 89.94 786 GLY A N 1
ATOM 6145 C CA . GLY A 1 786 ? -19.534 19.538 26.384 1.00 89.94 786 GLY A CA 1
ATOM 6146 C C . GLY A 1 786 ? -19.300 18.202 27.097 1.00 89.94 786 GLY A C 1
ATOM 6147 O O . GLY A 1 786 ? -20.258 17.487 27.377 1.00 89.94 786 GLY A O 1
ATOM 6148 N N . LEU A 1 787 ? -18.047 17.855 27.402 1.00 90.69 787 LEU A N 1
ATOM 6149 C CA . LEU A 1 787 ? -17.668 16.583 28.015 1.00 90.69 787 LEU A CA 1
ATOM 6150 C C . LEU A 1 787 ? -17.253 16.763 29.478 1.00 90.69 787 LEU A C 1
ATOM 6152 O O . LEU A 1 787 ? -16.681 17.780 29.877 1.00 90.69 787 LEU A O 1
ATOM 6156 N N . ASN A 1 788 ? -17.499 15.734 30.288 1.00 89.94 788 ASN A N 1
ATOM 6157 C CA . ASN A 1 788 ? -17.038 15.680 31.670 1.00 89.94 788 ASN A CA 1
ATOM 6158 C C . ASN A 1 788 ? -15.671 14.988 31.737 1.00 89.94 788 ASN A C 1
ATOM 6160 O O . ASN A 1 788 ? -15.574 13.793 31.478 1.00 89.94 788 ASN A O 1
ATOM 6164 N N . TRP A 1 789 ? -14.628 15.709 32.157 1.00 88.44 789 TRP A N 1
ATOM 6165 C CA . TRP A 1 789 ? -13.278 15.154 32.333 1.00 88.44 789 TRP A CA 1
ATOM 6166 C C . TRP A 1 789 ? -13.219 13.944 33.282 1.00 88.44 789 TRP A C 1
ATOM 6168 O O . TRP A 1 789 ? -12.389 13.061 33.098 1.00 88.44 789 TRP A O 1
ATOM 6178 N N . ARG A 1 790 ? -14.111 13.867 34.281 1.00 88.19 790 ARG A N 1
ATOM 6179 C CA . ARG A 1 790 ? -14.189 12.714 35.198 1.00 88.19 790 ARG A CA 1
ATOM 6180 C C . ARG A 1 790 ? -14.893 11.502 34.591 1.00 88.19 790 ARG A C 1
ATOM 6182 O O . ARG A 1 790 ? -14.779 10.408 35.123 1.00 88.19 790 ARG A O 1
ATOM 6189 N N . GLN A 1 791 ? -15.639 11.696 33.507 1.00 89.75 791 GLN A N 1
ATOM 6190 C CA . GLN A 1 791 ? -16.353 10.639 32.793 1.00 89.75 791 GLN A CA 1
ATOM 6191 C C . GLN A 1 791 ? -16.093 10.766 31.285 1.00 89.75 791 GLN A C 1
ATOM 6193 O O . GLN A 1 791 ? -17.031 10.956 30.509 1.00 89.75 791 GLN A O 1
ATOM 6198 N N . PRO A 1 792 ? -14.820 10.695 30.847 1.00 90.31 792 PRO A N 1
ATOM 6199 C CA . PRO A 1 792 ? -14.452 10.991 29.462 1.00 90.31 792 PRO A CA 1
ATOM 6200 C C . PRO A 1 792 ? -14.975 9.931 28.477 1.00 90.31 792 PRO A C 1
ATOM 6202 O O . PRO A 1 792 ? -15.087 10.203 27.280 1.00 90.31 792 PRO A O 1
ATOM 6205 N N . HIS A 1 793 ? -15.359 8.762 28.996 1.00 89.69 793 HIS A N 1
ATOM 6206 C CA . HIS A 1 793 ? -15.997 7.672 28.267 1.00 89.69 793 HIS A CA 1
ATOM 6207 C C . HIS A 1 793 ? -17.428 7.981 27.817 1.00 89.69 793 HIS A C 1
ATOM 6209 O O . HIS A 1 793 ? -17.945 7.277 26.958 1.00 89.69 793 HIS A O 1
ATOM 6215 N N . ARG A 1 794 ? -18.076 9.010 28.380 1.00 89.12 794 ARG A N 1
ATOM 6216 C CA . ARG A 1 794 ? -19.481 9.338 28.111 1.00 89.12 794 ARG A CA 1
ATOM 6217 C C . ARG A 1 794 ? -19.625 10.463 27.104 1.00 89.12 794 ARG A C 1
ATOM 6219 O O . ARG A 1 794 ? -18.745 11.312 26.944 1.00 89.12 794 ARG A O 1
ATOM 6226 N N . THR A 1 795 ? -20.793 10.490 26.486 1.00 83.69 795 THR A N 1
ATOM 6227 C CA . THR A 1 795 ? -21.305 11.644 25.744 1.00 83.69 795 THR A CA 1
ATOM 6228 C C . THR A 1 795 ? -22.174 12.511 26.663 1.00 83.69 795 THR A C 1
ATOM 6230 O O . THR A 1 795 ? -22.536 12.100 27.769 1.00 83.69 795 THR A O 1
ATOM 6233 N N . ALA A 1 796 ? -22.524 13.728 26.237 1.00 74.62 796 ALA A N 1
ATOM 6234 C CA . ALA A 1 796 ? -23.391 14.604 27.033 1.00 74.62 796 ALA A CA 1
ATOM 6235 C C . ALA A 1 796 ? -24.810 14.022 27.216 1.00 74.62 796 ALA A C 1
ATOM 6237 O O . ALA A 1 796 ? -25.482 14.327 28.200 1.00 74.62 796 ALA A O 1
ATOM 6238 N N . SER A 1 797 ? -25.245 13.167 26.285 1.00 73.44 797 SER A N 1
ATOM 6239 C CA . SER A 1 797 ? -26.575 12.553 26.219 1.00 73.44 797 SER A CA 1
ATOM 6240 C C . SER A 1 797 ? -26.601 11.076 26.658 1.00 73.44 797 SER A C 1
ATOM 6242 O O . SER A 1 797 ? -27.537 10.342 26.339 1.00 73.44 797 SER A O 1
ATOM 6244 N N . SER A 1 798 ? -25.574 10.652 27.403 1.00 78.31 798 SER A N 1
ATOM 6245 C CA . SER A 1 798 ? -25.228 9.249 27.637 1.00 78.31 798 SER A CA 1
ATOM 6246 C C . SER A 1 798 ? -26.366 8.345 28.114 1.00 78.31 798 SER A C 1
ATOM 6248 O O . SER A 1 798 ? -27.057 8.655 29.088 1.00 78.31 798 SER A O 1
ATOM 6250 N N . GLN A 1 799 ? -26.482 7.176 27.476 1.00 71.38 799 GLN A N 1
ATOM 6251 C CA . GLN A 1 799 ? -27.511 6.161 27.758 1.00 71.38 799 GLN A CA 1
ATOM 6252 C C . GLN A 1 799 ? -26.971 4.916 28.486 1.00 71.38 799 GLN A C 1
ATOM 6254 O O . GLN A 1 799 ? -27.718 3.965 28.722 1.00 71.38 799 GLN A O 1
ATOM 6259 N N . LEU A 1 800 ? -25.678 4.895 28.819 1.00 79.31 800 LEU A N 1
ATOM 6260 C CA . LEU A 1 800 ? -25.014 3.748 29.444 1.00 79.31 800 LEU A CA 1
ATOM 6261 C C . LEU A 1 800 ? -25.268 3.680 30.960 1.00 79.31 800 LEU A C 1
ATOM 6263 O O . LEU A 1 800 ? -25.357 4.709 31.634 1.00 79.31 800 LEU A O 1
ATOM 6267 N N . ASP A 1 801 ? -25.341 2.458 31.499 1.00 73.81 801 ASP A N 1
ATOM 6268 C CA . ASP A 1 801 ? -25.425 2.203 32.943 1.00 73.81 801 ASP A CA 1
ATOM 6269 C C . ASP A 1 801 ? -24.055 2.405 33.614 1.00 73.81 801 ASP A C 1
ATOM 6271 O O . ASP A 1 801 ? -23.064 1.751 33.277 1.00 73.81 801 ASP A O 1
ATOM 6275 N N . ASP A 1 802 ? -24.000 3.308 34.594 1.00 66.81 802 ASP A N 1
ATOM 6276 C CA . ASP A 1 802 ? -22.764 3.658 35.294 1.00 66.81 802 ASP A CA 1
ATOM 6277 C C . ASP A 1 802 ? -22.444 2.711 36.474 1.00 66.81 802 ASP A C 1
ATOM 6279 O O . ASP A 1 802 ? -21.365 2.784 37.058 1.00 66.81 802 ASP A O 1
ATOM 6283 N N . GLY A 1 803 ? -23.335 1.780 36.824 1.00 75.75 803 GLY A N 1
ATOM 6284 C CA . GLY A 1 803 ? -23.133 0.872 37.961 1.00 75.75 803 GLY A CA 1
ATOM 6285 C C . GLY A 1 803 ? -22.404 -0.437 37.643 1.00 75.75 803 GLY A C 1
ATOM 6286 O O . GLY A 1 803 ? -22.006 -1.147 38.565 1.00 75.75 803 GLY A O 1
ATOM 6287 N N . PHE A 1 804 ? -22.255 -0.800 36.367 1.00 80.75 804 PHE A N 1
ATOM 6288 C CA . PHE A 1 804 ? -21.755 -2.122 35.988 1.00 80.75 804 PHE A CA 1
ATOM 6289 C C . PHE A 1 804 ? -20.227 -2.249 36.098 1.00 80.75 804 PHE A C 1
ATOM 6291 O O . PHE A 1 804 ? -19.496 -1.469 35.487 1.00 80.75 804 PHE A O 1
ATOM 6298 N N . VAL A 1 805 ? -19.777 -3.269 36.839 1.00 82.06 805 VAL A N 1
ATOM 6299 C CA . VAL A 1 805 ? -18.385 -3.735 36.967 1.00 82.06 805 VAL A CA 1
ATOM 6300 C C . VAL A 1 805 ? -18.416 -5.264 37.149 1.00 82.06 805 VAL A C 1
ATOM 6302 O O . VAL A 1 805 ? -19.278 -5.781 37.861 1.00 82.06 805 VAL A O 1
ATOM 6305 N N . LEU A 1 806 ? -17.508 -5.991 36.495 1.00 79.69 806 LEU A N 1
ATOM 6306 C CA . LEU A 1 806 ? -17.372 -7.454 36.534 1.00 79.69 806 LEU A CA 1
ATOM 6307 C C . LEU A 1 806 ? -16.650 -7.945 37.797 1.00 79.69 806 LEU A C 1
ATOM 6309 O O . LEU A 1 806 ? -17.011 -8.983 38.348 1.00 79.69 806 LEU A O 1
ATOM 6313 N N . ASP A 1 807 ? -15.656 -7.195 38.277 1.00 66.94 807 ASP A N 1
ATOM 6314 C CA . ASP A 1 807 ? -14.873 -7.529 39.468 1.00 66.94 807 ASP A CA 1
ATOM 6315 C C . ASP A 1 807 ? -15.306 -6.668 40.668 1.00 66.94 807 ASP A C 1
ATOM 6317 O O . ASP A 1 807 ? -14.757 -5.603 40.931 1.00 66.94 807 ASP A O 1
ATOM 6321 N N . ASN A 1 808 ? -16.282 -7.141 41.447 1.00 45.97 808 ASN A N 1
ATOM 6322 C CA . ASN A 1 808 ? -16.609 -6.574 42.765 1.00 45.97 808 ASN A CA 1
ATOM 6323 C C . ASN A 1 808 ? -15.695 -7.152 43.868 1.00 45.97 808 ASN A C 1
ATOM 6325 O O . ASN A 1 808 ? -16.178 -7.661 44.881 1.00 45.97 808 ASN A O 1
ATOM 6329 N N . GLN A 1 809 ? -14.371 -7.097 43.690 1.00 37.09 809 GLN A N 1
ATOM 6330 C CA . GLN A 1 809 ? -13.428 -7.302 44.795 1.00 37.09 809 GLN A CA 1
ATOM 6331 C C . GLN A 1 809 ? -12.489 -6.097 44.905 1.00 37.09 809 GLN A C 1
ATOM 6333 O O . GLN A 1 809 ? -11.809 -5.781 43.931 1.00 37.09 809 GLN A O 1
ATOM 6338 N N . PRO A 1 810 ? -12.440 -5.404 46.060 1.00 32.66 810 PRO A N 1
ATOM 6339 C CA . PRO A 1 810 ? -11.453 -4.357 46.268 1.00 32.66 810 PRO A CA 1
ATOM 6340 C C . PRO A 1 810 ? -10.063 -4.991 46.191 1.00 32.66 810 PRO A C 1
ATOM 6342 O O . PRO A 1 810 ? -9.810 -5.995 46.858 1.00 32.66 810 PRO A O 1
ATOM 6345 N N . LEU A 1 811 ? -9.179 -4.404 45.381 1.00 33.97 811 LEU A N 1
ATOM 6346 C CA . LEU A 1 811 ? -7.740 -4.640 45.443 1.00 33.97 811 LEU A CA 1
ATOM 6347 C C . LEU A 1 811 ? -7.311 -4.425 46.901 1.00 33.97 811 LEU A C 1
ATOM 6349 O O . LEU A 1 811 ? -7.227 -3.291 47.368 1.00 33.97 811 LEU A O 1
ATOM 6353 N N . GLN A 1 812 ? -7.128 -5.510 47.656 1.00 28.05 812 GLN A N 1
ATOM 6354 C CA . GLN A 1 812 ? -6.467 -5.426 48.948 1.00 28.05 812 GLN A CA 1
ATOM 6355 C C . GLN A 1 812 ? -5.028 -5.024 48.659 1.00 28.05 812 GLN A C 1
ATOM 6357 O O . GLN A 1 812 ? -4.282 -5.792 48.054 1.00 28.05 812 GLN A O 1
ATOM 6362 N N . GLU A 1 813 ? -4.676 -3.804 49.065 1.00 30.84 813 GLU A N 1
ATOM 6363 C CA . GLU A 1 813 ? -3.298 -3.345 49.181 1.00 30.84 813 GLU A CA 1
ATOM 6364 C C . GLU A 1 813 ? -2.480 -4.462 49.831 1.00 30.84 813 GLU A C 1
ATOM 6366 O O . GLU A 1 813 ? -2.676 -4.804 51.002 1.00 30.84 813 GLU A O 1
ATOM 6371 N N . ALA A 1 814 ? -1.582 -5.068 49.056 1.00 30.31 814 ALA A N 1
ATOM 6372 C CA . ALA A 1 814 ? -0.542 -5.912 49.602 1.00 30.31 814 ALA A CA 1
ATOM 6373 C C . ALA A 1 814 ? 0.368 -4.996 50.425 1.00 30.31 814 ALA A C 1
ATOM 6375 O O . ALA A 1 814 ? 1.298 -4.379 49.914 1.00 30.31 814 ALA A O 1
ATOM 6376 N N . THR A 1 815 ? 0.055 -4.862 51.711 1.00 29.38 815 THR A N 1
ATOM 6377 C CA . THR A 1 815 ? 0.940 -4.250 52.692 1.00 29.38 815 THR A CA 1
ATOM 6378 C C . THR A 1 815 ? 2.239 -5.044 52.704 1.00 29.38 815 THR A C 1
ATOM 6380 O O . THR A 1 815 ? 2.299 -6.144 53.258 1.00 29.38 815 THR A O 1
ATOM 6383 N N . ALA A 1 816 ? 3.277 -4.492 52.084 1.00 34.53 816 ALA A N 1
ATOM 6384 C CA . ALA A 1 816 ? 4.644 -4.905 52.328 1.00 34.53 816 ALA A CA 1
ATOM 6385 C C . ALA A 1 816 ? 4.976 -4.577 53.794 1.00 34.53 816 ALA A C 1
ATOM 6387 O O . ALA A 1 816 ? 5.082 -3.414 54.182 1.00 34.53 816 ALA A O 1
ATOM 6388 N N . THR A 1 817 ? 5.070 -5.605 54.634 1.00 27.92 817 THR A N 1
ATOM 6389 C CA . THR A 1 817 ? 5.778 -5.517 55.923 1.00 27.92 817 THR A CA 1
ATOM 6390 C C . THR A 1 817 ? 7.287 -5.669 55.688 1.00 27.92 817 THR A C 1
ATOM 6392 O O . THR A 1 817 ? 7.662 -6.351 54.735 1.00 27.92 817 THR A O 1
ATOM 6395 N N . PRO A 1 818 ? 8.110 -5.016 56.529 1.00 38.28 818 PRO A N 1
ATOM 6396 C CA . PRO A 1 818 ? 9.340 -4.313 56.149 1.00 38.28 818 PRO A CA 1
ATOM 6397 C C . PRO A 1 818 ? 10.525 -5.185 55.740 1.00 38.28 818 PRO A C 1
ATOM 6399 O O . PRO A 1 818 ? 10.623 -6.336 56.225 1.00 38.28 818 PRO A O 1
#

Foldseek 3Di:
DADWDWQVCVVVVCCVVVVDPPPKDWDDWDADDDQWGWIWTWIWDQDPVGIDIFIKIKTFAFADPVRAHPAACPLVVLVLVVQVVDPDAQDLQAAFHWDDADRRRRITMGTDDVQWDQQLVVCQQVVAQALLVLLLLLLNLLSNFQRFFQVVVVQCSSQVVDPPDPDPPPDQDDLPCVLPAFALCCQAQFAPQLLVVSLVQLVDPLNVVLVVVLSVVKDQGGKDLLQAASRQKIAGNCSVQQAQDDLDPGCQSQADPVRHGRMYGHDSRPIHRTHSLLNLLLHLLNLVLLQLLQFPDDPPADPVRRQVLRPNHLVSCLSSNLSNNLSNCLSNVCVCVVPVCSQLSSLLSNLSSLVVVSVLCRSLQHGDDPSNVVSNVSSSCSRNPVPVVSCVNNNVDDRDSVPDDSVVSVPPPDDDDPPDDPDPDPDDDDDDDDDDDDDPDDDPPPPDADQDLVSLLLQCLQAWDDDLQWTDGPWFDIDGLQCPRSGRDPDPCVVSLVPDDPVVSLVSSLLVQLVVSCCVFFWVVTHTPDPPCPPNDIDTSQDHSNFRPVLVVLLVVLAPAPFAWDWDWFFADQDPQATWIDDPSRIHGDHQVPFQVVVCVLVVNPDPPDDDRPPDDGGDIGITTHDQWGDHNQKIKGWAHLGAADQQAKKKKKAFLFASVLLSVVNNQCNVQCNVVSFTKIKMAGRDNVSSNTLRRIMIIGGLVCVVVVVVSCLVCVVVRVVGGADDHHNLFDAQEGSIGIAMDNGDCPCLSSVLSSLLSVLVVVFDSDSVRSVVSSCVSCVVVCHGPVRSRADNVGPDDPPHHNDPDPPDPPPDDD

Mean predicted aligned error: 11.4 Å

Sequence (818 aa):
MPFRLESGNVFRYLVGRGLCAEDDQLTATDQLVGKNANLLVEVETFSSQGKTKNRFIVKQAPLKADGSPKEDFGEEWQIYQLLCRQGPLPPRAILPEGIAYDAASSILIHRYLDPYEDLGDFYTDTRQFPLKIATSLGIALASLHASTFEQDAFRQQLTSDLATESIPADQQPDFRSSLEDLTPDIFTHVSQDALKFYRLYQRSRDLSEALRSLEADHRACCLIHNDLRFHNVLLHQDWRTWQAQVLPTSTLGLQLCDGQGVVRIIDWEQCLWGDPALDVGALVAEYLRIWLKSLMLSRDIDLAVALRLASVPLEQLQPSLYTFLQAYLAQFPKILAAFPDFTERVTRFAGLGLIGSIQDRIYYREPFGNIEIAMLQVARSLLCDPATSLATVFGHRTISPASFDPLVIRSEPDIPALSGPLHPSSQEPHEPTQTCPAEQTSPADEWTAHDSQETAVADLINNIRVEPLLIAHPHYAPLNLVDGAPIPMAGPVETLLDSLPAEQRETYVLHQLRNYLYDIYFSGDRARRWPDHAPARAMVNNTVAGLDVDFVDRIKAANSGSGFIDHGWTVTRVGGRGAQIEKDGLHLWIDPDVDLSLAMVLAGHARPEASVPPTLSEGANVGVHMPNACLAGERYIAIGNAGGPAADQPHALWFFHIDAEGALLLMKIFTSDLNRSAVPFRLSILTDPQAYHRYDAARLELGCRHYAHARTILETSYPQLRSHLNNPVPLFSKTLGLGIGLGESEGDGDDFGLRRCQIVARALLASTADAEQRLAAIQQHFKQNGLNWRQPHRTASSQLDDGFVLDNQPLQEATATP

pLDDT: mean 81.45, std 17.72, range [22.59, 98.5]

Radius of gyration: 29.8 Å; Cα contacts (8 Å, |Δi|>4): 1370; chains: 1; bounding box: 86×62×92 Å

Solvent-accessible surface area (backbone atoms only — not comparable to full-atom values): 45033 Å² total; per-residue (Å²): 130,52,69,81,64,28,68,91,47,46,66,63,51,37,33,78,69,68,78,40,58,90,86,40,42,81,76,50,73,45,78,49,90,66,79,40,44,32,33,41,39,33,35,39,39,80,51,101,91,46,80,45,81,46,50,31,35,43,36,27,43,30,41,42,98,90,52,48,52,70,52,66,52,62,62,28,50,47,52,44,51,55,62,71,74,46,80,98,49,67,46,81,31,37,44,74,63,68,74,50,74,38,82,81,43,23,37,41,32,30,62,54,65,83,67,46,44,47,40,40,55,49,37,57,65,65,70,58,66,57,49,62,58,26,32,52,52,16,36,52,54,20,46,40,31,58,63,33,48,75,39,62,72,59,54,48,56,67,56,70,78,48,93,62,88,67,77,56,98,80,65,70,69,82,91,45,55,95,69,66,66,36,41,64,66,50,46,50,64,33,22,78,57,35,51,50,55,48,28,57,52,70,70,35,62,64,49,58,49,34,50,53,50,48,39,71,69,58,51,65,43,17,59,33,47,71,68,48,44,47,76,31,28,34,33,29,76,65,44,82,77,53,66,76,57,76,82,59,93,46,68,70,63,43,38,44,98,89,66,46,25,42,44,34,52,54,82,47,62,58,47,44,74,25,42,66,40,46,41,57,3,22,48,52,22,49,56,51,46,54,29,53,52,32,38,59,69,48,99,85,45,54,69,76,55,20,59,74,58,23,82,42,41,62,80,70,47,16,64,22,52,36,38,16,55,26,32,18,37,48,63,28,56,68,52,48,76,80,34,81,56,47,70,42,49,21,36,26,29,14,14,50,35,36,51,48,55,48,51,52,39,32,62,54,32,45,86,57,49,62,56,54,52,51,42,50,53,51,19,42,42,19,41,66,40,23,76,69,37,47,42,68,58,38,33,91,60,86,83,42,47,88,72,65,55,49,64,63,56,68,65,54,76,85,72,78,77,74,90,69,86,90,62,82,86,74,88,74,86,82,79,90,83,87,86,80,84,77,86,78,82,68,76,85,73,83,81,69,74,49,87,40,68,66,56,43,49,52,46,52,54,72,45,61,43,82,51,102,55,38,40,38,39,90,64,33,54,64,44,49,67,54,50,76,45,92,44,75,53,72,64,81,49,70,63,54,62,69,66,42,58,69,71,54,42,53,52,51,53,40,51,53,45,14,50,55,47,27,29,56,50,27,33,43,69,54,57,49,61,72,65,73,83,72,73,84,74,76,54,65,52,41,45,54,64,89,33,36,49,70,54,44,52,51,46,55,72,24,47,60,49,86,18,20,69,48,69,73,30,30,27,72,42,75,55,99,90,31,34,32,32,34,50,98,63,36,65,32,45,42,49,61,80,58,38,38,46,53,27,40,55,74,69,72,44,74,78,70,88,74,97,64,79,80,84,82,50,69,72,39,76,42,51,38,49,35,66,27,38,31,32,51,68,66,26,42,30,40,28,22,39,58,29,56,48,65,62,93,41,48,26,35,37,39,30,27,8,27,35,55,70,37,48,36,52,48,39,32,53,52,36,44,53,36,42,76,68,58,39,32,19,36,41,33,32,59,38,47,72,81,58,32,77,16,16,53,26,26,35,41,37,28,39,46,93,49,46,68,60,55,47,53,52,46,68,71,44,40,83,77,42,56,90,31,39,37,81,38,47,28,51,55,38,43,74,34,40,83,10,29,18,36,33,45,26,88,23,76,55,88,49,52,56,53,55,54,26,42,43,43,29,52,16,53,75,75,34,65,90,50,51,69,52,28,53,53,34,31,46,50,41,29,49,74,71,58,34,49,68,94,46,58,21,47,51,80,82,60,84,76,78,89,82,70,60,77,65,92,63,81,84,74,78,81,76,80,76,132